Protein 4ZTO (pdb70)

Solvent-accessible surface area: 37816 Å² total; per-residue (Å²): 80,22,87,11,67,20,75,50,106,63,14,59,57,66,75,48,18,71,5,66,0,96,0,86,2,68,88,35,8,5,50,16,2,0,0,0,16,15,52,80,91,106,104,2,108,11,3,1,27,42,2,67,59,56,13,122,78,13,57,101,44,8,133,2,52,32,60,18,51,74,2,34,0,34,0,39,86,1,80,12,32,2,13,8,26,0,8,0,0,0,0,10,0,16,38,54,120,70,66,12,0,54,18,3,60,12,0,96,4,48,0,97,12,116,112,52,60,5,91,5,57,18,2,12,18,15,70,22,1,47,81,79,38,45,0,4,0,0,2,0,1,24,119,1,12,65,78,25,86,29,34,0,39,7,71,51,90,74,34,123,109,23,48,36,87,9,81,14,62,21,67,62,88,45,0,6,16,23,14,4,1,7,0,33,22,61,13,107,84,11,74,75,61,84,73,0,13,0,63,1,42,21,68,153,60,59,40,74,67,47,9,53,69,68,82,56,134,61,7,117,15,63,43,30,15,52,23,106,71,62,21,70,32,63,0,40,0,95,5,56,66,37,65,124,102,55,52,22,2,8,0,0,0,21,28,34,80,87,136,26,10,63,9,0,0,0,8,4,47,6,162,67,21,38,39,3,45,7,105,91,0,133,72,69,6,46,10,48,72,84,56,84,28,23,6,22,0,86,0,37,66,1,68,76,77,1,31,0,34,0,6,0,0,10,0,25,9,39,29,199,25,106,34,38,5,0,0,66,27,13,0,65,21,20,35,0,18,5,39,85,31,72,29,71,31,10,52,11,12,32,1,23,48,10,106,56,86,128,118,78,95,72,21,18,1,0,0,2,0,43,6,1,25,5,38,49,14,80,22,63,2,52,91,40,118,33,98,125,43,41,48,58,2,61,32,21,137,31,127,93,17,43,33,4,15,3,0,0,0,54,24,69,51,110,43,143,68,3,27,0,14,0,30,0,75,23,13,82,9,78,12,16,5,41,3,52,109,94,143,20,116,91,4,58,112,58,170,78,84,19,94,12,83,17,62,45,103,70,21,55,59,66,70,46,18,70,2,73,0,73,0,84,3,78,90,43,7,9,52,16,2,0,0,0,21,15,44,82,90,108,105,2,100,8,2,0,35,46,2,64,58,59,17,112,83,12,54,103,58,4,130,4,50,34,63,21,48,88,1,35,0,34,0,39,88,0,77,9,38,2,9,7,28,0,8,0,0,0,1,9,0,16,38,57,123,72,60,8,0,56,23,2,66,8,0,111,5,54,0,97,16,116,108,50,60,6,89,6,57,18,2,14,19,16,68,20,1,45,77,82,36,50,0,5,0,0,2,0,2,19,119,1,13,68,82,22,88,22,28,0,40,6,66,54,86,74,36,127,107,29,51,32,79,10,77,15,62,18,67,68,87,50,0,3,16,21,14,4,1,9,0,34,19,57,13,105,82,12,81,78,65,131,73,0,14,0,65,1,39,21,71,151,60,58,42,78,69,51,12,51,59,68,88,64,134,56,6,110,14,63,39,27,17,50,18,105,76,60,21,69,29,62,0,39,0,92,4,57,64,36,64,132,98,49,58,21,2,10,0,1,0,21,29,30,89,88,140,26,11,70,10,0,0,0,8,4,27,9,152,71,26,44,43,4,52,7,108,88,0,145,69,74,9,43,9,47,82,82,52,66,29,28,5,21,0,76,0,34,64,0,72,74,82,1,31,0,34,0,7,0,0,12,0,24,9,40,17,197,26,129,38,40,3,0,0,64,29,11,0,67,22,21,34,0,16,5,40,83,30,67,21,77,29,11,51,11,13,32,0,23,52,10,103,58,83,126,120,74,91,70,21,21,3,0,0,0,0,23,6,0,21,4,37,48,13,80,23,60,2,54,93,35,113,34,101,126,46,47,48,57,4,62,35,23,135,30,126,92,16,41,30,8,14,4,0,0,0,55,18,77,48,109,49,141,79,5,26,0,10,0,31,0,80,32,14,81,8,71,11,14,5,44,2,58,113,96,130,25,76,103,2,64,109,60,196

Secondary structure (DSSP, 8-state):
-EEEEE--SEE-TT--EEEEEEEES--SSS-EEEEEEEE-TTS--EEEEEEESSTT--EEE-TTTTTTEEEEE-SSSEEEEEE-S--GGG-EEEEEEEEE--TTTTS--SEEEE---EEEEE-SSPPBPPEEEEE---TTSPP-SEEEEEEEEEEEBSS--EEEETTTT--TTEEEPPPEE-TTS-EEEEEEEEEETTSPPEEEEEEEGGGTEEEEEEE--/-EEEEES-EEE-TT--EEEEEEEES--TTS-EEEEEEEE-TT---EEEEEEE-STT--EEE-GGGTTTEEEEEEETTEEEEEE-S--GGG-EEEEEEEEE--TTTTS--SEEEE---EEEEE-SSPPBPPEEEEE---TTSPP-SEEEEEEEEEEEBSS--EEEEGGGT--TTEEEPPPEE-TTS-EEEEEEEEEETTPPPEEEEEEEGGGTEEEEEEE--/-PPEEEE-SEEEEETT--EEEEEEESS--TT-EEEEEE-TTS--EEEEETTTEEPTT--TTEEEEEETTEEEEEE-S--GGG-EEEEEEE-EEEETTEEE--B---EEEEEE---BPPEEEEEPPPTTTGGGTEEEEEEEEEEEBS--EEEEEETTEEP-SSEEEEEPPPPTTT--EEEEEEEEEEHHHHHT--EEEEEEEETTEEEEEEEETT--/-PPEEEE-SEEEEETT--EEEEEEESS--TT-EEEEEE-TTS--EEEEETTTEEPTT--TTEEEEEETTEEEEEE-S--GGG-EEEEEEE-EESSSS-EE-PBP--EEEEEE---BPPEEEEEPPPTTSGGGTEEEEEEEEEEEBS--EEEEEETTEEP-SSEEEEEPPPPTTT--EEEEEEEEEEHHHHHT--EEEEEEEETTEEEEEEEETT--/--PPPPPPP--/--PPPPPPP-

Structure (mmCIF, N/CA/C/O backbone):
data_4ZTO
#
_entry.id   4ZTO
#
_cell.length_a   72.283
_cell.length_b   84.831
_cell.length_c   167.237
_cell.angle_alpha   90.00
_cell.angle_beta   90.00
_cell.angle_gamma   90.00
#
_symmetry.space_group_name_H-M   'P 21 21 21'
#
loop_
_entity.id
_entity.type
_entity.pdbx_description
1 polymer 'RABBIT MONOCLONAL ANTIBODY R53 FAB LIGHT CHAIN'
2 polymer 'RABBIT MONOCLONAL ANTIBODY R53 FAB HEAVY CHAIN'
3 polymer 'Epitope of rabbit monoclonal antibody R53'
4 water water
#
loop_
_atom_site.group_PDB
_atom_site.id
_atom_site.type_symbol
_atom_site.label_atom_id
_atom_site.label_alt_id
_atom_site.label_comp_id
_atom_site.label_asym_id
_atom_site.label_entity_id
_atom_site.label_seq_id
_atom_site.pdbx_PDB_ins_code
_atom_site.Cartn_x
_atom_site.Cartn_y
_atom_site.Cartn_z
_atom_site.occupancy
_atom_site.B_iso_or_equiv
_atom_site.auth_seq_id
_atom_site.auth_comp_id
_atom_site.auth_asym_id
_atom_site.auth_atom_id
_atom_site.pdbx_PDB_model_num
ATOM 1 N N . GLY A 1 1 ? -23.405 -1.124 36.366 1.00 36.97 1 GLY L N 1
ATOM 2 C CA . GLY A 1 1 ? -22.867 -2.121 35.453 1.00 33.09 1 GLY L CA 1
ATOM 3 C C . GLY A 1 1 ? -23.521 -3.501 35.440 1.00 32.35 1 GLY L C 1
ATOM 4 O O . GLY A 1 1 ? -24.669 -3.663 35.890 1.00 31.10 1 GLY L O 1
ATOM 5 N N . PRO A 1 2 ? -22.791 -4.505 34.912 1.00 25.82 2 PRO L N 1
ATOM 6 C CA . PRO A 1 2 ? -21.403 -4.351 34.451 1.00 22.59 2 PRO L CA 1
ATOM 7 C C . PRO A 1 2 ? -21.303 -3.670 33.092 1.00 20.57 2 PRO L C 1
ATOM 8 O O . PRO A 1 2 ? -21.900 -4.130 32.123 1.00 21.10 2 PRO L O 1
ATOM 12 N N . VAL A 1 3 ? -20.557 -2.570 33.046 1.00 18.41 3 VAL L N 1
ATOM 13 C CA . VAL A 1 3 ? -20.286 -1.853 31.811 1.00 18.57 3 VAL L CA 1
ATOM 14 C C . VAL A 1 3 ? -18.956 -2.323 31.233 1.00 17.74 3 VAL L C 1
ATOM 15 O O . VAL A 1 3 ? -17.947 -2.348 31.939 1.00 20.37 3 VAL L O 1
ATOM 19 N N . LEU A 1 4 ? -18.945 -2.702 29.958 1.00 13.65 4 LEU L N 1
ATOM 20 C CA . LEU A 1 4 ? -17.697 -3.135 29.334 1.00 17.27 4 LEU L CA 1
ATOM 21 C C . LEU A 1 4 ? -17.033 -2.032 28.509 1.00 15.06 4 LEU L C 1
ATOM 22 O O . LEU A 1 4 ? -17.669 -1.397 27.680 1.00 17.28 4 LEU L O 1
ATOM 27 N N . THR A 1 5 ? -15.744 -1.813 28.734 1.00 14.31 5 THR L N 1
ATOM 28 C CA . THR A 1 5 ? -15.001 -0.840 27.932 1.00 18.61 5 THR L CA 1
ATOM 29 C C . THR A 1 5 ? -13.791 -1.529 27.312 1.00 14.69 5 THR L C 1
ATOM 30 O O . THR A 1 5 ? -13.163 -2.388 27.935 1.00 12.55 5 THR L O 1
ATOM 34 N N . GLN A 1 6 ? -13.500 -1.174 26.067 1.00 12.81 6 GLN L N 1
ATOM 35 C CA . GLN A 1 6 ? -12.397 -1.786 25.345 1.00 15.45 6 GLN L CA 1
ATOM 36 C C . GLN A 1 6 ? -11.298 -0.777 25.017 1.00 15.21 6 GLN L C 1
ATOM 37 O O . GLN A 1 6 ? -11.583 0.373 24.709 1.00 17.47 6 GLN L O 1
ATOM 43 N N . THR A 1 7 ? -10.047 -1.229 25.128 1.00 12.05 7 THR L N 1
ATOM 44 C CA . THR A 1 7 ? -8.869 -0.500 24.688 1.00 12.40 7 THR L CA 1
ATOM 45 C C . THR A 1 7 ? -7.921 -1.461 23.941 1.00 15.50 7 THR L C 1
ATOM 46 O O . THR A 1 7 ? -7.749 -2.610 24.353 1.00 15.25 7 THR L O 1
ATOM 50 N N . PRO A 1 8 ? -7.278 -0.990 22.861 1.00 16.09 8 PRO L N 1
ATOM 51 C CA . PRO A 1 8 ? -7.381 0.378 22.336 1.00 16.78 8 PRO L CA 1
ATOM 52 C C . PRO A 1 8 ? -8.591 0.478 21.421 1.00 13.04 8 PRO L C 1
ATOM 53 O O . PRO A 1 8 ? -9.165 -0.553 21.119 1.00 15.21 8 PRO L O 1
ATOM 57 N N . PRO A 1 9 ? -8.981 1.687 20.997 1.00 14.83 9 PRO L N 1
ATOM 58 C CA . PRO A 1 9 ? -10.084 1.749 20.037 1.00 12.44 9 PRO L CA 1
ATOM 59 C C . PRO A 1 9 ? -9.714 1.138 18.685 1.00 15.97 9 PRO L C 1
ATOM 60 O O . PRO A 1 9 ? -10.596 0.700 17.947 1.00 18.50 9 PRO L O 1
ATOM 64 N N . SER A 1 10 ? -8.423 1.099 18.381 1.00 14.00 10 SER L N 1
ATOM 65 C CA . SER A 1 10 ? -7.947 0.588 17.111 1.00 15.33 10 SER L CA 1
ATOM 66 C C . SER A 1 10 ? -6.527 0.031 17.232 1.00 18.56 10 SER L C 1
ATOM 67 O O . SER A 1 10 ? -5.691 0.582 17.940 1.00 22.03 10 SER L O 1
ATOM 70 N N . ALA A 1 11 ? -6.252 -1.059 16.534 1.00 15.34 11 ALA L N 1
ATOM 71 C CA . ALA A 1 11 ? -4.912 -1.621 16.544 1.00 20.06 11 ALA L CA 1
ATOM 72 C C . ALA A 1 11 ? -4.468 -1.921 15.132 1.00 17.65 11 ALA L C 1
ATOM 73 O O . ALA A 1 11 ? -5.254 -2.381 14.316 1.00 20.89 11 ALA L O 1
ATOM 75 N N . SER A 1 12 ? -3.201 -1.662 14.850 1.00 16.67 12 SER L N 1
ATOM 76 C CA . SER A 1 12 ? -2.650 -1.949 13.538 1.00 18.42 12 SER L CA 1
ATOM 77 C C . SER A 1 12 ? -1.353 -2.756 13.647 1.00 21.85 12 SER L C 1
ATOM 78 O O . SER A 1 12 ? -0.383 -2.286 14.234 1.00 24.73 12 SER L O 1
ATOM 81 N N . GLU A 1 13 ? -1.348 -3.966 13.083 1.00 16.68 13 GLU L N 1
ATOM 82 C CA . GLU A 1 13 ? -0.200 -4.881 13.151 1.00 20.41 13 GLU L CA 1
ATOM 83 C C . GLU A 1 13 ? 0.071 -5.599 11.821 1.00 20.51 13 GLU L C 1
ATOM 84 O O . GLU A 1 13 ? -0.852 -5.874 11.047 1.00 17.81 13 GLU L O 1
ATOM 90 N N . PRO A 1 14 ? 1.338 -5.949 11.571 1.00 20.02 14 PRO L N 1
ATOM 91 C CA . PRO A 1 14 ? 1.661 -6.672 10.341 1.00 17.57 14 PRO L CA 1
ATOM 92 C C . PRO A 1 14 ? 1.229 -8.125 10.393 1.00 21.66 14 PRO L C 1
ATOM 93 O O . PRO A 1 14 ? 1.167 -8.707 11.489 1.00 17.91 14 PRO L O 1
ATOM 97 N N . VAL A 1 15 ? 0.926 -8.685 9.218 1.00 20.89 15 VAL L N 1
ATOM 98 C CA . VAL A 1 15 ? 0.738 -10.124 9.059 1.00 20.53 15 VAL L CA 1
ATOM 99 C C . VAL A 1 15 ? 1.824 -10.881 9.838 1.00 21.36 15 VAL L C 1
ATOM 100 O O . VAL A 1 15 ? 2.992 -10.494 9.802 1.00 18.81 15 VAL L O 1
ATOM 104 N N . GLY A 1 16 ? 1.427 -11.919 10.573 1.00 21.21 16 GLY L N 1
ATOM 105 C CA . GLY A 1 16 ? 2.352 -12.712 11.372 1.00 17.94 16 GLY L CA 1
ATOM 106 C C . GLY A 1 16 ? 2.620 -12.149 12.755 1.00 19.54 16 GLY L C 1
ATOM 107 O O . GLY A 1 16 ? 3.265 -12.792 13.580 1.00 22.10 16 GLY L O 1
ATOM 108 N N . GLY A 1 17 ? 2.121 -10.945 13.014 1.00 19.55 17 GLY L N 1
ATOM 109 C CA . GLY A 1 17 ? 2.332 -10.295 14.293 1.00 16.07 17 GLY L CA 1
ATOM 110 C C . GLY A 1 17 ? 1.310 -10.674 15.357 1.00 18.43 17 GLY L C 1
ATOM 111 O O . GLY A 1 17 ? 0.532 -11.627 15.203 1.00 14.49 17 GLY L O 1
ATOM 112 N N . THR A 1 18 ? 1.307 -9.914 16.445 1.00 17.60 18 THR L N 1
ATOM 113 C CA . THR A 1 18 ? 0.425 -10.217 17.559 1.00 18.85 18 THR L CA 1
ATOM 114 C C . THR A 1 18 ? -0.364 -8.987 17.958 1.00 18.59 18 THR L C 1
ATOM 115 O O . THR A 1 18 ? 0.171 -7.877 17.989 1.00 21.33 18 THR L O 1
ATOM 119 N N . VAL A 1 19 ? -1.651 -9.187 18.235 1.00 16.82 19 VAL L N 1
ATOM 120 C CA . VAL A 1 19 ? -2.495 -8.112 18.741 1.00 18.51 19 VAL L CA 1
ATOM 121 C C . VAL A 1 19 ? -3.154 -8.527 20.041 1.00 14.15 19 VAL L C 1
ATOM 122 O O . VAL A 1 19 ? -3.700 -9.626 20.138 1.00 15.87 19 VAL L O 1
ATOM 126 N N . THR A 1 20 ? -3.125 -7.633 21.022 1.00 13.39 20 THR L N 1
ATOM 127 C CA . THR A 1 20 ? -3.782 -7.865 22.296 1.00 12.93 20 THR L CA 1
ATOM 128 C C . THR A 1 20 ? -4.861 -6.818 22.530 1.00 11.75 20 THR L C 1
ATOM 129 O O . THR A 1 20 ? -4.578 -5.631 22.576 1.00 14.18 20 THR L O 1
ATOM 133 N N . ILE A 1 21 ? -6.096 -7.278 22.690 1.00 11.38 21 ILE L N 1
ATOM 134 C CA . ILE A 1 21 ? -7.237 -6.403 22.920 1.00 10.92 21 ILE L CA 1
ATOM 135 C C . ILE A 1 21 ? -7.693 -6.546 24.369 1.00 12.27 21 ILE L C 1
ATOM 136 O O . ILE A 1 21 ? -7.805 -7.654 24.886 1.00 11.23 21 ILE L O 1
ATOM 141 N N . LYS A 1 22 ? -7.961 -5.428 25.023 1.00 11.25 22 LYS L N 1
ATOM 142 C CA . LYS A 1 22 ? -8.272 -5.454 26.433 1.00 11.11 22 LYS L CA 1
ATOM 143 C C . LYS A 1 22 ? -9.738 -5.127 26.666 1.00 13.89 22 LYS L C 1
ATOM 144 O O . LYS A 1 22 ? -10.279 -4.199 26.064 1.00 12.45 22 LYS L O 1
ATOM 150 N N . CYS A 1 23 ? -10.366 -5.897 27.555 1.00 13.08 23 CYS L N 1
ATOM 151 C CA . CYS A 1 23 ? -11.747 -5.663 27.956 1.00 11.42 23 CYS L CA 1
ATOM 152 C C . CYS A 1 23 ? -11.861 -5.493 29.467 1.00 15.05 23 CYS L C 1
ATOM 153 O O . CYS A 1 23 ? -11.442 -6.373 30.244 1.00 12.94 23 CYS L O 1
ATOM 156 N N . GLN A 1 24 ? -12.434 -4.364 29.887 1.00 12.81 24 GLN L N 1
ATOM 157 C CA . GLN A 1 24 ? -12.637 -4.107 31.310 1.00 12.79 24 GLN L CA 1
ATOM 158 C C . GLN A 1 24 ? -14.125 -4.141 31.675 1.00 14.04 24 GLN L C 1
ATOM 159 O O . GLN A 1 24 ? -14.956 -3.508 31.015 1.00 10.94 24 GLN L O 1
ATOM 165 N N . ALA A 1 25 ? -14.455 -4.904 32.717 1.00 15.28 25 ALA L N 1
ATOM 166 C CA . ALA A 1 25 ? -15.810 -4.920 33.253 1.00 11.85 25 ALA L CA 1
ATOM 167 C C . ALA A 1 25 ? -15.830 -4.047 34.486 1.00 10.26 25 ALA L C 1
ATOM 168 O O . ALA A 1 25 ? -14.995 -4.198 35.352 1.00 12.01 25 ALA L O 1
ATOM 170 N N . SER A 1 26 ? -16.788 -3.131 34.562 1.00 15.19 26 SER L N 1
ATOM 171 C CA . SER A 1 26 ? -16.839 -2.163 35.658 1.00 14.71 26 SER L CA 1
ATOM 172 C C . SER A 1 26 ? -17.134 -2.840 36.991 1.00 16.03 26 SER L C 1
ATOM 173 O O . SER A 1 26 ? -17.027 -2.224 38.043 1.00 17.69 26 SER L O 1
ATOM 176 N N . GLN A 1 27 ? -17.525 -4.105 36.945 1.00 13.19 27 GLN L N 1
ATOM 177 C CA . GLN A 1 27 ? -17.660 -4.873 38.166 1.00 14.91 27 GLN L CA 1
ATOM 178 C C . GLN A 1 27 ? -17.413 -6.335 37.869 1.00 14.74 27 GLN L C 1
ATOM 179 O O . GLN A 1 27 ? -17.502 -6.750 36.718 1.00 14.30 27 GLN L O 1
ATOM 185 N N . ALA A 1 28 ? -17.113 -7.111 38.904 1.00 14.74 28 ALA L N 1
ATOM 186 C CA . ALA A 1 28 ? -16.716 -8.507 38.725 1.00 17.56 28 ALA L CA 1
ATOM 187 C C . ALA A 1 28 ? -17.792 -9.331 38.033 1.00 16.67 28 ALA L C 1
ATOM 188 O O . ALA A 1 28 ? -18.967 -9.256 38.401 1.00 15.58 28 ALA L O 1
ATOM 190 N N . ILE A 1 29 ? -17.375 -10.114 37.038 1.00 13.69 29 ILE L N 1
ATOM 191 C CA . ILE A 1 29 ? -18.287 -10.975 36.292 1.00 17.20 29 ILE L CA 1
ATOM 192 C C . ILE A 1 29 ? -17.769 -12.409 36.133 1.00 14.76 29 ILE L C 1
ATOM 193 O O . ILE A 1 29 ? -18.162 -13.110 35.199 1.00 12.78 29 ILE L O 1
ATOM 198 N N . ASP A 1 30 ? -16.885 -12.827 37.035 1.00 15.22 30 ASP L N 1
ATOM 199 C CA . ASP A 1 30 ? -16.211 -14.124 36.932 1.00 17.32 30 ASP L CA 1
ATOM 200 C C . ASP A 1 30 ? -15.600 -14.298 35.538 1.00 16.03 30 ASP L C 1
ATOM 201 O O . ASP A 1 30 ? -14.751 -13.504 35.147 1.00 14.92 30 ASP L O 1
ATOM 206 N N . GLU A 1 31 ? -16.029 -15.316 34.793 1.00 14.12 31 GLU L N 1
ATOM 207 C CA . GLU A 1 31 ? -15.532 -15.514 33.437 1.00 16.21 31 GLU L CA 1
ATOM 208 C C . GLU A 1 31 ? -16.685 -15.492 32.444 1.00 14.26 31 GLU L C 1
ATOM 209 O O . GLU A 1 31 ? -16.600 -16.078 31.364 1.00 15.14 31 GLU L O 1
ATOM 215 N N . TYR A 1 32 ? -17.769 -14.817 32.804 1.00 14.02 32 TYR L N 1
ATOM 216 C CA . TYR A 1 32 ? -18.947 -14.813 31.936 1.00 15.30 32 TYR L CA 1
ATOM 217 C C . TYR A 1 32 ? -18.798 -13.826 30.771 1.00 13.99 32 TYR L C 1
ATOM 218 O O . TYR A 1 32 ? -19.547 -12.858 30.656 1.00 12.20 32 TYR L O 1
ATOM 227 N N . LEU A 1 33 ? -17.833 -14.101 29.903 1.00 13.34 33 LEU L N 1
ATOM 228 C CA . LEU A 1 33 ? -17.349 -13.113 28.937 1.00 13.95 33 LEU L CA 1
ATOM 229 C C . LEU A 1 33 ? -17.080 -13.782 27.594 1.00 13.42 33 LEU L C 1
ATOM 230 O O . LEU A 1 33 ? -16.325 -14.751 27.521 1.00 16.53 33 LEU L O 1
ATOM 235 N N . GLY A 1 34 ? -17.721 -13.286 26.544 1.00 10.73 34 GLY L N 1
ATOM 236 C CA . GLY A 1 34 ? -17.484 -13.779 25.197 1.00 10.56 34 GLY L CA 1
ATOM 237 C C . GLY A 1 34 ? -16.795 -12.752 24.307 1.00 13.85 34 GLY L C 1
ATOM 238 O O . GLY A 1 34 ? -16.869 -11.553 24.566 1.00 10.98 34 GLY L O 1
ATOM 239 N N . TRP A 1 35 ? -16.113 -13.238 23.269 1.00 11.52 35 TRP L N 1
ATOM 240 C CA . TRP A 1 35 ? -15.494 -12.398 22.249 1.00 12.33 35 TRP L CA 1
ATOM 241 C C . TRP A 1 35 ? -16.094 -12.714 20.885 1.00 13.47 35 TRP L C 1
ATOM 242 O O . TRP A 1 35 ? -16.400 -13.867 20.569 1.00 14.64 35 TRP L O 1
ATOM 253 N N . TYR A 1 36 ? -16.267 -11.678 20.080 1.00 15.04 36 TYR L N 1
ATOM 254 C CA . TYR A 1 36 ? -16.846 -11.820 18.755 1.00 11.19 36 TYR L CA 1
ATOM 255 C C . TYR A 1 36 ? -15.999 -11.120 17.698 1.00 14.50 36 TYR L C 1
ATOM 256 O O . TYR A 1 36 ? -15.366 -10.092 17.972 1.00 11.42 36 TYR L O 1
ATOM 265 N N . GLN A 1 37 ? -16.013 -11.685 16.492 1.00 13.01 37 GLN L N 1
ATOM 266 C CA . GLN A 1 37 ? -15.379 -11.091 15.322 1.00 11.60 37 GLN L CA 1
ATOM 267 C C . GLN A 1 37 ? -16.473 -10.572 14.399 1.00 13.69 37 GLN L C 1
ATOM 268 O O . GLN A 1 37 ? -17.456 -11.288 14.129 1.00 12.32 37 GLN L O 1
ATOM 274 N N . GLN A 1 38 ? -16.317 -9.340 13.916 1.00 9.88 38 GLN L N 1
ATOM 275 C CA . GLN A 1 38 ? -17.239 -8.817 12.915 1.00 10.36 38 GLN L CA 1
ATOM 276 C C . GLN A 1 38 ? -16.510 -8.058 11.807 1.00 12.68 38 GLN L C 1
ATOM 277 O O . GLN A 1 38 ? -15.875 -7.022 12.046 1.00 14.15 38 GLN L O 1
ATOM 283 N N . LYS A 1 39 ? -16.615 -8.580 10.592 1.00 11.37 39 LYS L N 1
ATOM 284 C CA . LYS A 1 39 ? -16.073 -7.909 9.416 1.00 13.46 39 LYS L CA 1
ATOM 285 C C . LYS A 1 39 ? -17.152 -7.009 8.800 1.00 16.29 39 LYS L C 1
ATOM 286 O O . LYS A 1 39 ? -18.344 -7.329 8.861 1.00 13.79 39 LYS L O 1
ATOM 292 N N . PRO A 1 40 ? -16.735 -5.867 8.235 1.00 16.24 40 PRO L N 1
ATOM 293 C CA . PRO A 1 40 ? -17.660 -4.883 7.653 1.00 16.79 40 PRO L CA 1
ATOM 294 C C . PRO A 1 40 ? -18.693 -5.533 6.751 1.00 16.81 40 PRO L C 1
ATOM 295 O O . PRO A 1 40 ? -18.336 -6.288 5.859 1.00 17.81 40 PRO L O 1
ATOM 299 N N . GLY A 1 41 ? -19.963 -5.268 7.008 1.00 15.81 41 GLY L N 1
ATOM 300 C CA . GLY A 1 41 ? -21.012 -5.808 6.176 1.00 20.36 41 GLY L CA 1
ATOM 301 C C . GLY A 1 41 ? -21.384 -7.252 6.454 1.00 23.96 41 GLY L C 1
ATOM 302 O O . GLY A 1 41 ? -22.181 -7.823 5.717 1.00 31.96 41 GLY L O 1
ATOM 303 N N . GLN A 1 42 ? -20.825 -7.849 7.502 1.00 21.12 42 GLN L N 1
ATOM 304 C CA . GLN A 1 42 ? -21.191 -9.221 7.867 1.00 19.21 42 GLN L CA 1
ATOM 305 C C . GLN A 1 42 ? -21.722 -9.311 9.295 1.00 16.56 42 GLN L C 1
ATOM 306 O O . GLN A 1 42 ? -21.592 -8.371 10.083 1.00 15.41 42 GLN L O 1
ATOM 312 N N . ARG A 1 43 ? -22.314 -10.452 9.622 1.00 12.20 43 ARG L N 1
ATOM 313 C CA . ARG A 1 43 ? -22.830 -10.679 10.968 1.00 15.95 43 ARG L CA 1
ATOM 314 C C . ARG A 1 43 ? -21.674 -10.934 11.933 1.00 13.51 43 ARG L C 1
ATOM 315 O O . ARG A 1 43 ? -20.592 -11.289 11.499 1.00 12.95 43 ARG L O 1
ATOM 323 N N . PRO A 1 44 ? -21.894 -10.722 13.239 1.00 12.46 44 PRO L N 1
ATOM 324 C CA . PRO A 1 44 ? -20.906 -11.103 14.255 1.00 13.94 44 PRO L CA 1
ATOM 325 C C . PRO A 1 44 ? -20.651 -12.609 14.294 1.00 15.90 44 PRO L C 1
ATOM 326 O O . PRO A 1 44 ? -21.527 -13.416 13.966 1.00 14.43 44 PRO L O 1
ATOM 330 N N . LYS A 1 45 ? -19.446 -12.979 14.701 1.00 14.25 45 LYS L N 1
ATOM 331 C CA . LYS A 1 45 ? -19.083 -14.379 14.791 1.00 15.40 45 LYS L CA 1
ATOM 332 C C . LYS A 1 45 ? -18.465 -14.680 16.148 1.00 15.18 45 LYS L C 1
ATOM 333 O O . LYS A 1 45 ? -17.504 -14.021 16.562 1.00 13.32 45 LYS L O 1
ATOM 339 N N . LEU A 1 46 ? -19.020 -15.671 16.838 1.00 12.39 46 LEU L N 1
ATOM 340 C CA . LEU A 1 46 ? -18.502 -16.056 18.143 1.00 15.34 46 LEU L CA 1
ATOM 341 C C . LEU A 1 46 ? -17.120 -16.680 18.001 1.00 12.78 46 LEU L C 1
ATOM 342 O O . LEU A 1 46 ? -16.952 -17.628 17.247 1.00 15.57 46 LEU L O 1
ATOM 347 N N . LEU A 1 47 ? -16.136 -16.133 18.706 1.00 12.64 47 LEU L N 1
ATOM 348 C CA . LEU A 1 47 ? -14.795 -16.705 18.710 1.00 14.04 47 LEU L CA 1
ATOM 349 C C . LEU A 1 47 ? -14.527 -17.457 20.003 1.00 17.30 47 LEU L C 1
ATOM 350 O O . LEU A 1 47 ? -13.905 -18.520 20.001 1.00 22.48 47 LEU L O 1
ATOM 355 N N . MET A 1 48 ? -15.007 -16.897 21.109 1.00 17.77 48 MET L N 1
ATOM 356 C CA . MET A 1 48 ? -14.537 -17.289 22.429 1.00 13.90 48 MET L CA 1
ATOM 357 C C . MET A 1 48 ? -15.654 -17.123 23.450 1.00 15.75 48 MET L C 1
ATOM 358 O O . MET A 1 48 ? -16.376 -16.131 23.415 1.00 13.84 48 MET L O 1
ATOM 363 N N . TYR A 1 49 ? -15.819 -18.087 24.349 1.00 13.12 49 TYR L N 1
ATOM 364 C CA . TYR A 1 49 ? -16.769 -17.905 25.439 1.00 13.16 49 TYR L CA 1
ATOM 365 C C . TYR A 1 49 ? -16.173 -18.432 26.732 1.00 14.15 49 TYR L C 1
ATOM 366 O O . TYR A 1 49 ? -15.160 -19.134 26.704 1.00 14.75 49 TYR L O 1
ATOM 375 N N . TYR A 1 50 ? -16.812 -18.078 27.851 1.00 12.66 50 TYR L N 1
ATOM 376 C CA . TYR A 1 50 ? -16.274 -18.322 29.190 1.00 15.48 50 TYR L CA 1
ATOM 377 C C . TYR A 1 50 ? -14.820 -17.830 29.263 1.00 11.68 50 TYR L C 1
ATOM 378 O O . TYR A 1 50 ? -13.935 -18.512 29.787 1.00 9.91 50 TYR L O 1
ATOM 387 N N . ALA A 1 51 ? -14.605 -16.647 28.683 1.00 12.47 51 ALA L N 1
ATOM 388 C CA . ALA A 1 51 ? -13.318 -15.934 28.654 1.00 14.77 51 ALA L CA 1
ATOM 389 C C . ALA A 1 51 ? -12.240 -16.636 27.814 1.00 11.50 51 ALA L C 1
ATOM 390 O O . ALA A 1 51 ? -11.520 -15.969 27.070 1.00 12.83 51 ALA L O 1
ATOM 392 N N . SER A 1 52 ? -12.122 -17.960 27.901 1.00 11.15 52 SER L N 1
ATOM 393 C CA . SER A 1 52 ? -10.984 -18.615 27.254 1.00 13.58 52 SER L CA 1
ATOM 394 C C . SER A 1 52 ? -11.314 -19.881 26.471 1.00 11.58 52 SER L C 1
ATOM 395 O O . SER A 1 52 ? -10.418 -20.493 25.893 1.00 14.24 52 SER L O 1
ATOM 398 N N . THR A 1 53 ? -12.579 -20.289 26.436 1.00 14.28 53 THR L N 1
ATOM 399 C CA . THR A 1 53 ? -12.937 -21.464 25.637 1.00 16.12 53 THR L CA 1
ATOM 400 C C . THR A 1 53 ? -13.163 -21.099 24.156 1.00 19.65 53 THR L C 1
ATOM 401 O O . THR A 1 53 ? -14.031 -20.283 23.817 1.00 17.02 53 THR L O 1
ATOM 405 N N . LEU A 1 54 ? -12.370 -21.718 23.285 1.00 22.77 54 LEU L N 1
ATOM 406 C CA . LEU A 1 54 ? -12.426 -21.472 21.842 1.00 21.01 54 LEU L CA 1
ATOM 407 C C . LEU A 1 54 ? -13.709 -22.038 21.256 1.00 17.63 54 LEU L C 1
ATOM 408 O O . LEU A 1 54 ? -14.025 -23.191 21.496 1.00 19.51 54 LEU L O 1
ATOM 413 N N . ALA A 1 55 ? -14.460 -21.233 20.506 1.00 17.74 55 ALA L N 1
ATOM 414 C CA . ALA A 1 55 ? -15.624 -21.765 19.800 1.00 17.05 55 ALA L CA 1
ATOM 415 C C . ALA A 1 55 ? -15.154 -22.752 18.729 1.00 18.34 55 ALA L C 1
ATOM 416 O O . ALA A 1 55 ? -14.049 -22.625 18.181 1.00 14.29 55 ALA L O 1
ATOM 418 N N . SER A 1 56 ? -15.988 -23.741 18.434 1.00 18.42 56 SER L N 1
ATOM 419 C CA . SER A 1 56 ? -15.626 -24.712 17.417 1.00 19.74 56 SER L CA 1
ATOM 420 C C . SER A 1 56 ? -15.306 -24.016 16.101 1.00 19.98 56 SER L C 1
ATOM 421 O O . SER A 1 56 ? -16.003 -23.087 15.681 1.00 22.02 56 SER L O 1
ATOM 424 N N . GLY A 1 57 ? -14.227 -24.452 15.469 1.00 18.46 57 GLY L N 1
ATOM 425 C CA . GLY A 1 57 ? -13.860 -23.934 14.169 1.00 22.42 57 GLY L CA 1
ATOM 426 C C . GLY A 1 57 ? -12.791 -22.867 14.244 1.00 24.16 57 GLY L C 1
ATOM 427 O O . GLY A 1 57 ? -12.043 -22.666 13.289 1.00 27.40 57 GLY L O 1
ATOM 428 N N . VAL A 1 58 ? -12.709 -22.193 15.385 1.00 19.50 58 VAL L N 1
ATOM 429 C CA . VAL A 1 58 ? -11.801 -21.069 15.546 1.00 17.83 58 VAL L CA 1
ATOM 430 C C . VAL A 1 58 ? -10.362 -21.538 15.784 1.00 21.52 58 VAL L C 1
ATOM 431 O O . VAL A 1 58 ? -10.107 -22.387 16.645 1.00 20.96 58 VAL L O 1
ATOM 435 N N . PRO A 1 59 ? -9.415 -20.983 15.009 1.00 22.51 59 PRO L N 1
ATOM 436 C CA . PRO A 1 59 ? -7.988 -21.325 15.062 1.00 25.98 59 PRO L CA 1
ATOM 437 C C . PRO A 1 59 ? -7.385 -21.114 16.442 1.00 23.98 59 PRO L C 1
ATOM 438 O O . PRO A 1 59 ? -7.809 -20.220 17.175 1.00 21.31 59 PRO L O 1
ATOM 442 N N . SER A 1 60 ? -6.388 -21.928 16.773 1.00 28.92 60 SER L N 1
ATOM 443 C CA . SER A 1 60 ? -5.778 -21.926 18.099 1.00 28.30 60 SER L CA 1
ATOM 444 C C . SER A 1 60 ? -4.953 -20.669 18.403 1.00 25.55 60 SER L C 1
ATOM 445 O O . SER A 1 60 ? -4.601 -20.424 19.557 1.00 26.93 60 SER L O 1
ATOM 448 N N . ARG A 1 61 ? -4.637 -19.883 17.376 1.00 20.44 61 ARG L N 1
ATOM 449 C CA . ARG A 1 61 ? -3.880 -18.649 17.557 1.00 21.84 61 ARG L CA 1
ATOM 450 C C . ARG A 1 61 ? -4.740 -17.538 18.178 1.00 19.71 61 ARG L C 1
ATOM 451 O O . ARG A 1 61 ? -4.229 -16.474 18.526 1.00 17.16 61 ARG L O 1
ATOM 459 N N . PHE A 1 62 ? -6.040 -17.785 18.300 1.00 13.91 62 PHE L N 1
ATOM 460 C CA . PHE A 1 62 ? -6.894 -16.930 19.110 1.00 20.78 62 PHE L CA 1
ATOM 461 C C . PHE A 1 62 ? -6.864 -17.449 20.535 1.00 21.01 62 PHE L C 1
ATOM 462 O O . PHE A 1 62 ? -7.226 -18.598 20.785 1.00 18.57 62 PHE L O 1
ATOM 470 N N . LYS A 1 63 ? -6.445 -16.597 21.463 1.00 17.58 63 LYS L N 1
ATOM 471 C CA . LYS A 1 63 ? -6.329 -16.994 22.857 1.00 15.01 63 LYS L CA 1
ATOM 472 C C . LYS A 1 63 ? -7.079 -16.039 23.765 1.00 15.30 63 LYS L C 1
ATOM 473 O O . LYS A 1 63 ? -6.775 -14.849 23.814 1.00 12.94 63 LYS L O 1
ATOM 479 N N . GLY A 1 64 ? -8.053 -16.555 24.500 1.00 11.90 64 GLY L N 1
ATOM 480 C CA . GLY A 1 64 ? -8.801 -15.713 25.409 1.00 14.07 64 GLY L CA 1
ATOM 481 C C . GLY A 1 64 ? -8.264 -15.873 26.815 1.00 15.16 64 GLY L C 1
ATOM 482 O O . GLY A 1 64 ? -7.771 -16.935 27.173 1.00 15.25 64 GLY L O 1
ATOM 483 N N . SER A 1 65 ? -8.359 -14.821 27.615 1.00 14.11 65 SER L N 1
ATOM 484 C CA . SER A 1 65 ? -7.864 -14.891 28.979 1.00 13.78 65 SER L CA 1
ATOM 485 C C . SER A 1 65 ? -8.560 -13.853 29.867 1.00 14.87 65 SER L C 1
ATOM 486 O O . SER A 1 65 ? -9.233 -12.938 29.367 1.00 10.27 65 SER L O 1
ATOM 489 N N . GLY A 1 66 ? -8.405 -14.010 31.183 1.00 14.08 66 GLY L N 1
ATOM 490 C CA . GLY A 1 66 ? -8.914 -13.048 32.133 1.00 10.84 66 GLY L CA 1
ATOM 491 C C . GLY A 1 66 ? -10.017 -13.506 33.068 1.00 13.41 66 GLY L C 1
ATOM 492 O O . GLY A 1 66 ? -10.586 -14.587 32.910 1.00 12.40 66 GLY L O 1
ATOM 493 N N . SER A 1 67 ? -10.326 -12.654 34.045 1.00 13.98 67 SER L N 1
ATOM 494 C CA . SER A 1 67 ? -11.268 -13.006 35.101 1.00 12.98 67 SER L CA 1
ATOM 495 C C . SER A 1 67 ? -11.652 -11.780 35.931 1.00 14.44 67 SER L C 1
ATOM 496 O O . SER A 1 67 ? -10.901 -10.813 35.996 1.00 14.88 67 SER L O 1
ATOM 499 N N . GLY A 1 68 ? -12.818 -11.815 36.565 1.00 13.71 68 GLY L N 1
ATOM 500 C CA . GLY A 1 68 ? -13.257 -10.680 37.345 1.00 14.96 68 GLY L CA 1
ATOM 501 C C . GLY A 1 68 ? -13.575 -9.455 36.493 1.00 16.82 68 GLY L C 1
ATOM 502 O O . GLY A 1 68 ? -14.692 -9.323 35.980 1.00 12.60 68 GLY L O 1
ATOM 503 N N . THR A 1 69 ? -12.599 -8.562 36.343 1.00 12.86 69 THR L N 1
ATOM 504 C CA . THR A 1 69 ? -12.832 -7.305 35.648 1.00 11.66 69 THR L CA 1
ATOM 505 C C . THR A 1 69 ? -11.889 -7.068 34.465 1.00 11.73 69 THR L C 1
ATOM 506 O O . THR A 1 69 ? -12.017 -6.070 33.766 1.00 11.81 69 THR L O 1
ATOM 510 N N . GLN A 1 70 ? -10.936 -7.967 34.242 1.00 12.99 70 GLN L N 1
ATOM 511 C CA . GLN A 1 70 ? -9.994 -7.764 33.145 1.00 12.01 70 GLN L CA 1
ATOM 512 C C . GLN A 1 70 ? -9.926 -8.988 32.242 1.00 11.19 70 GLN L C 1
ATOM 513 O O . GLN A 1 70 ? -9.830 -10.121 32.711 1.00 12.71 70 GLN L O 1
ATOM 519 N N . PHE A 1 71 ? -10.001 -8.745 30.939 1.00 8.25 71 PHE L N 1
ATOM 520 C CA . PHE A 1 71 ? -9.970 -9.809 29.957 1.00 8.69 71 PHE L CA 1
ATOM 521 C C . PHE A 1 71 ? -9.134 -9.387 28.765 1.00 8.46 71 PHE L C 1
ATOM 522 O O . PHE A 1 71 ? -9.003 -8.210 28.469 1.00 13.27 71 PHE L O 1
ATOM 530 N N . THR A 1 72 ? -8.546 -10.358 28.087 1.00 12.13 72 THR L N 1
ATOM 531 C CA . THR A 1 72 ? -7.835 -10.086 26.850 1.00 10.33 72 THR L CA 1
ATOM 532 C C . THR A 1 72 ? -8.182 -11.092 25.768 1.00 12.37 72 THR L C 1
ATOM 533 O O . THR A 1 72 ? -8.438 -12.268 26.038 1.00 11.64 72 THR L O 1
ATOM 537 N N . LEU A 1 73 ? -8.198 -10.598 24.537 1.00 13.84 73 LEU L N 1
ATOM 538 C CA . LEU A 1 73 ? -8.192 -11.437 23.359 1.00 11.65 73 LEU L CA 1
ATOM 539 C C . LEU A 1 73 ? -6.848 -11.171 22.695 1.00 11.99 73 LEU L C 1
ATOM 540 O O . LEU A 1 73 ? -6.515 -10.032 22.365 1.00 16.31 73 LEU L O 1
ATOM 545 N N . THR A 1 74 ? -6.054 -12.215 22.555 1.00 9.54 74 THR L N 1
ATOM 546 C CA . THR A 1 74 ? -4.740 -12.094 21.991 1.00 10.58 74 THR L CA 1
ATOM 547 C C . THR A 1 74 ? -4.734 -12.863 20.695 1.00 14.52 74 THR L C 1
ATOM 548 O O . THR A 1 74 ? -5.015 -14.065 20.688 1.00 14.70 74 THR L O 1
ATOM 552 N N . ILE A 1 75 ? -4.454 -12.166 19.594 1.00 15.52 75 ILE L N 1
ATOM 553 C CA . ILE A 1 75 ? -4.374 -12.814 18.289 1.00 18.44 75 ILE L CA 1
ATOM 554 C C . ILE A 1 75 ? -2.921 -12.933 17.867 1.00 16.51 75 ILE L C 1
ATOM 555 O O . ILE A 1 75 ? -2.256 -11.931 17.630 1.00 18.81 75 ILE L O 1
ATOM 560 N N . SER A 1 76 ? -2.428 -14.163 17.790 1.00 18.72 76 SER L N 1
ATOM 561 C CA . SER A 1 76 ? -1.072 -14.424 17.318 1.00 20.08 76 SER L CA 1
ATOM 562 C C . SER A 1 76 ? -1.064 -14.731 15.831 1.00 20.95 76 SER L C 1
ATOM 563 O O . SER A 1 76 ? -2.096 -15.122 15.282 1.00 19.82 76 SER L O 1
ATOM 566 N N . ASP A 1 77 ? 0.102 -14.589 15.197 1.00 17.37 77 ASP L N 1
ATOM 567 C CA . ASP A 1 77 ? 0.290 -14.993 13.799 1.00 23.40 77 ASP L CA 1
ATOM 568 C C . ASP A 1 77 ? -0.801 -14.434 12.892 1.00 22.19 77 ASP L C 1
ATOM 569 O O . ASP A 1 77 ? -1.428 -15.187 12.134 1.00 20.35 77 ASP L O 1
ATOM 574 N N . LEU A 1 78 ? -1.025 -13.125 13.008 1.00 17.67 78 LEU L N 1
ATOM 575 C CA . LEU A 1 78 ? -2.046 -12.398 12.253 1.00 18.80 78 LEU L CA 1
ATOM 576 C C . LEU A 1 78 ? -2.102 -12.777 10.790 1.00 18.05 78 LEU L C 1
ATOM 577 O O . LEU A 1 78 ? -1.085 -12.794 10.098 1.00 19.16 78 LEU L O 1
ATOM 582 N N . GLU A 1 79 ? -3.305 -13.079 10.327 1.00 21.52 79 GLU L N 1
ATOM 583 C CA . GLU A 1 79 ? -3.565 -13.211 8.907 1.00 17.18 79 GLU L CA 1
ATOM 584 C C . GLU A 1 79 ? -4.420 -12.029 8.472 1.00 18.39 79 GLU L C 1
ATOM 585 O O . GLU A 1 79 ? -5.072 -11.392 9.302 1.00 18.46 79 GLU L O 1
ATOM 591 N N . CYS A 1 80 ? -4.391 -11.729 7.175 1.00 17.72 80 CYS L N 1
ATOM 592 C CA . CYS A 1 80 ? -5.288 -10.751 6.566 1.00 16.90 80 CYS L CA 1
ATOM 593 C C . CYS A 1 80 ? -6.755 -11.049 6.887 1.00 16.73 80 CYS L C 1
ATOM 594 O O . CYS A 1 80 ? -7.568 -10.135 7.052 1.00 12.86 80 CYS L O 1
ATOM 597 N N . ALA A 1 81 ? -7.073 -12.339 6.988 1.00 13.48 81 ALA L N 1
ATOM 598 C CA . ALA A 1 81 ? -8.401 -12.802 7.380 1.00 15.62 81 ALA L CA 1
ATOM 599 C C . ALA A 1 81 ? -8.803 -12.337 8.788 1.00 15.52 81 ALA L C 1
ATOM 600 O O . ALA A 1 81 ? -9.938 -12.508 9.194 1.00 16.07 81 ALA L O 1
ATOM 602 N N . ASP A 1 82 ? -7.883 -11.722 9.520 1.00 12.77 82 ASP L N 1
ATOM 603 C CA . ASP A 1 82 ? -8.187 -11.285 10.869 1.00 15.32 82 ASP L CA 1
ATOM 604 C C . ASP A 1 82 ? -8.607 -9.822 10.939 1.00 13.23 82 ASP L C 1
ATOM 605 O O . ASP A 1 82 ? -8.961 -9.330 12.005 1.00 12.86 82 ASP L O 1
ATOM 610 N N . ALA A 1 83 ? -8.570 -9.138 9.802 1.00 14.20 83 ALA L N 1
ATOM 611 C CA . ALA A 1 83 ? -8.956 -7.737 9.731 1.00 15.68 83 ALA L CA 1
ATOM 612 C C . ALA A 1 83 ? -10.435 -7.606 10.024 1.00 10.88 83 ALA L C 1
ATOM 613 O O . ALA A 1 83 ? -11.253 -8.066 9.246 1.00 14.43 83 ALA L O 1
ATOM 615 N N . ALA A 1 84 ? -10.763 -6.989 11.153 1.00 10.96 84 ALA L N 1
ATOM 616 C CA . ALA A 1 84 ? -12.144 -6.884 11.612 1.00 11.98 84 ALA L CA 1
ATOM 617 C C . ALA A 1 84 ? -12.240 -6.033 12.863 1.00 13.08 84 ALA L C 1
ATOM 618 O O . ALA A 1 84 ? -11.237 -5.542 13.384 1.00 13.45 84 ALA L O 1
ATOM 620 N N . THR A 1 85 ? -13.468 -5.882 13.343 1.00 14.25 85 THR L N 1
ATOM 621 C CA . THR A 1 85 ? -13.728 -5.283 14.639 1.00 14.50 85 THR L CA 1
ATOM 622 C C . THR A 1 85 ? -14.080 -6.385 15.645 1.00 12.45 85 THR L C 1
ATOM 623 O O . THR A 1 85 ? -14.824 -7.307 15.332 1.00 10.64 85 THR L O 1
ATOM 627 N N . TYR A 1 86 ? -13.521 -6.299 16.845 1.00 12.87 86 TYR L N 1
ATOM 628 C CA . TYR A 1 86 ? -13.720 -7.339 17.847 1.00 9.94 86 TYR L CA 1
ATOM 629 C C . TYR A 1 86 ? -14.458 -6.793 19.059 1.00 11.67 86 TYR L C 1
ATOM 630 O O . TYR A 1 86 ? -14.108 -5.734 19.565 1.00 14.27 86 TYR L O 1
ATOM 639 N N . TYR A 1 87 ? -15.462 -7.522 19.533 1.00 11.27 87 TYR L N 1
ATOM 640 C CA . TYR A 1 87 ? -16.277 -7.094 20.669 1.00 9.34 87 TYR L CA 1
ATOM 641 C C . TYR A 1 87 ? -16.266 -8.105 21.798 1.00 11.56 87 TYR L C 1
ATOM 642 O O . TYR A 1 87 ? -16.408 -9.301 21.566 1.00 12.15 87 TYR L O 1
ATOM 651 N N . CYS A 1 88 ? -16.129 -7.626 23.026 1.00 13.01 88 CYS L N 1
ATOM 652 C CA . CYS A 1 88 ? -16.390 -8.470 24.177 1.00 12.07 88 CYS L CA 1
ATOM 653 C C . CYS A 1 88 ? -17.857 -8.305 24.568 1.00 13.77 88 CYS L C 1
ATOM 654 O O . CYS A 1 88 ? -18.477 -7.280 24.251 1.00 13.28 88 CYS L O 1
ATOM 657 N N . GLN A 1 89 ? -18.408 -9.308 25.248 1.00 13.01 89 GLN L N 1
ATOM 658 C CA . GLN A 1 89 ? -19.807 -9.269 25.690 1.00 14.75 89 GLN L CA 1
ATOM 659 C C . GLN A 1 89 ? -20.018 -9.986 27.015 1.00 12.17 89 GLN L C 1
ATOM 660 O O . GLN A 1 89 ? -19.434 -11.037 27.261 1.00 12.90 89 GLN L O 1
ATOM 666 N N . ASN A 1 90 ? -20.853 -9.398 27.860 1.00 12.95 90 ASN L N 1
ATOM 667 C CA . ASN A 1 90 ? -21.438 -10.096 28.995 1.00 13.02 90 ASN L CA 1
ATOM 668 C C . ASN A 1 90 ? -22.390 -11.150 28.537 1.00 15.54 90 ASN L C 1
ATOM 669 O O . ASN A 1 90 ? -23.197 -10.903 27.646 1.00 18.82 90 ASN L O 1
ATOM 674 N N . TYR A 1 91 ? -22.349 -12.307 29.172 1.00 13.35 91 TYR L N 1
ATOM 675 C CA . TYR A 1 91 ? -23.376 -13.296 28.919 1.00 14.68 91 TYR L CA 1
ATOM 676 C C . TYR A 1 91 ? -23.653 -14.024 30.216 1.00 13.97 91 TYR L C 1
ATOM 677 O O . TYR A 1 91 ? -22.938 -14.966 30.577 1.00 14.57 91 TYR L O 1
ATOM 686 N N . TYR A 1 92 ? -24.682 -13.565 30.922 1.00 13.21 92 TYR L N 1
ATOM 687 C CA . TYR A 1 92 ? -24.986 -14.071 32.254 1.00 12.39 92 TYR L CA 1
ATOM 688 C C . TYR A 1 92 ? -26.440 -13.907 32.660 1.00 14.03 92 TYR L C 1
ATOM 689 O O . TYR A 1 92 ? -26.987 -12.808 32.586 1.00 16.86 92 TYR L O 1
ATOM 698 N N . VAL A 1 93 ? -27.059 -14.995 33.112 1.00 14.84 93 VAL L N 1
ATOM 699 C CA . VAL A 1 93 ? -28.351 -14.902 33.792 1.00 14.27 93 VAL L CA 1
ATOM 700 C C . VAL A 1 93 ? -28.299 -15.675 35.102 1.00 18.28 93 VAL L C 1
ATOM 701 O O . VAL A 1 93 ? -28.194 -16.909 35.096 1.00 17.60 93 VAL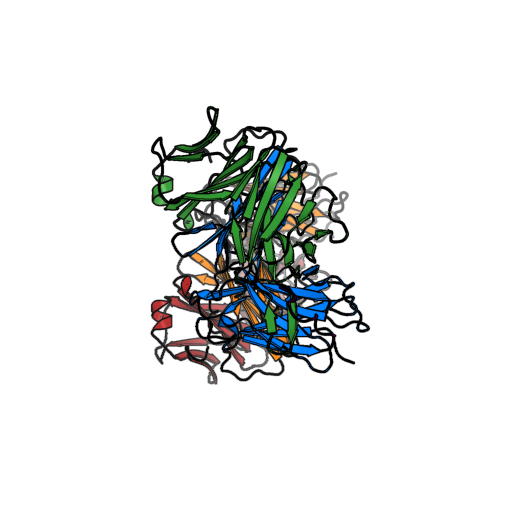 L O 1
ATOM 705 N N . GLY A 1 94 ? -28.376 -14.952 36.218 1.00 18.08 94 GLY L N 1
ATOM 706 C CA . GLY A 1 94 ? -28.331 -15.571 37.534 1.00 16.95 94 GLY L CA 1
ATOM 707 C C . GLY A 1 94 ? -29.700 -15.641 38.189 1.00 19.18 94 GLY L C 1
ATOM 708 O O . GLY A 1 94 ? -29.920 -16.445 39.090 1.00 17.02 94 GLY L O 1
ATOM 709 N N . SER A 1 95 ? -30.612 -14.781 37.740 1.00 18.67 95 SER L N 1
ATOM 710 C CA . SER A 1 95 ? -31.999 -14.793 38.205 1.00 21.18 95 SER L CA 1
ATOM 711 C C . SER A 1 95 ? -32.841 -13.967 37.252 1.00 18.61 95 SER L C 1
ATOM 712 O O . SER A 1 95 ? -32.341 -13.473 36.243 1.00 20.47 95 SER L O 1
ATOM 715 N N . SER A 1 96 A -34.114 -13.797 37.580 1.00 21.87 95 SER L N 1
ATOM 716 C CA . SER A 1 96 A -35.019 -13.073 36.700 1.00 21.86 95 SER L CA 1
ATOM 717 C C . SER A 1 96 A -34.684 -11.584 36.661 1.00 22.65 95 SER L C 1
ATOM 718 O O . SER A 1 96 A -35.163 -10.851 35.791 1.00 28.04 95 SER L O 1
ATOM 721 N N . THR A 1 97 B -33.859 -11.132 37.602 1.00 22.72 95 THR L N 1
ATOM 722 C CA . THR A 1 97 B -33.526 -9.714 37.694 1.00 21.59 95 THR L CA 1
ATOM 723 C C . THR A 1 97 B -32.021 -9.487 37.793 1.00 21.69 95 THR L C 1
ATOM 724 O O . THR A 1 97 B -31.567 -8.368 38.004 1.00 20.17 95 THR L O 1
ATOM 728 N N . ASN A 1 98 C -31.259 -10.565 37.661 1.00 20.46 95 ASN L N 1
ATOM 729 C CA . ASN A 1 98 C -29.808 -10.490 37.707 1.00 22.41 95 ASN L CA 1
ATOM 730 C C . ASN A 1 98 C -29.205 -11.064 36.430 1.00 21.57 95 ASN L C 1
ATOM 731 O O . ASN A 1 98 C -28.964 -12.279 36.325 1.00 18.05 95 ASN L O 1
ATOM 736 N N . TYR A 1 99 D -28.955 -10.186 35.465 1.00 18.49 95 TYR L N 1
ATOM 737 C CA . TYR A 1 99 D -28.511 -10.625 34.155 1.00 19.99 95 TYR L CA 1
ATOM 738 C C . TYR A 1 99 D -27.685 -9.549 33.474 1.00 17.51 95 TYR L C 1
ATOM 739 O O . TYR A 1 99 D -27.833 -8.369 33.774 1.00 17.94 95 TYR L O 1
ATOM 748 N N . ALA A 1 100 E -26.836 -9.968 32.541 1.00 17.68 95 ALA L N 1
ATOM 749 C CA . ALA A 1 100 E -26.029 -9.042 31.740 1.00 18.78 95 ALA L CA 1
ATOM 750 C C . ALA A 1 100 E -25.782 -9.567 30.317 1.00 14.07 95 ALA L C 1
ATOM 751 O O . ALA A 1 100 E -25.331 -10.699 30.129 1.00 14.90 95 ALA L O 1
ATOM 753 N N . PHE A 1 101 ? -26.076 -8.737 29.321 1.00 12.66 96 PHE L N 1
ATOM 754 C CA . PHE A 1 101 ? -25.846 -9.119 27.931 1.00 15.56 96 PHE L CA 1
ATOM 755 C C . PHE A 1 101 ? -25.110 -8.052 27.095 1.00 10.88 96 PHE L C 1
ATOM 756 O O . PHE A 1 101 ? -24.881 -8.242 25.903 1.00 12.65 96 PHE L O 1
ATOM 764 N N . THR A 1 102 ? -24.743 -6.938 27.705 1.00 9.66 97 THR L N 1
ATOM 765 C CA . THR A 1 102 ? -24.194 -5.825 26.928 1.00 13.71 97 THR L CA 1
ATOM 766 C C . THR A 1 102 ? -22.796 -6.071 26.365 1.00 10.62 97 THR L C 1
ATOM 767 O O . THR A 1 102 ? -21.975 -6.789 26.927 1.00 10.89 97 THR L O 1
ATOM 771 N N . PHE A 1 103 ? -22.542 -5.455 25.225 1.00 12.99 98 PHE L N 1
ATOM 772 C CA . PHE A 1 103 ? -21.257 -5.577 24.570 1.00 11.98 98 PHE L CA 1
ATOM 773 C C . PHE A 1 103 ? -20.335 -4.445 24.992 1.00 12.98 98 PHE L C 1
ATOM 774 O O . PHE A 1 103 ? -20.782 -3.410 25.495 1.00 13.73 98 PHE L O 1
ATOM 782 N N . GLY A 1 104 ? -19.038 -4.650 24.799 1.00 13.53 99 GLY L N 1
ATOM 783 C CA . GLY A 1 104 ? -18.088 -3.555 24.875 1.00 13.77 99 GLY L CA 1
ATOM 784 C C . GLY A 1 104 ? -18.174 -2.726 23.605 1.00 14.08 99 GLY L C 1
ATOM 785 O O . GLY A 1 104 ? -18.939 -3.049 22.695 1.00 11.43 99 GLY L O 1
ATOM 786 N N . GLY A 1 105 ? -17.382 -1.661 23.532 1.00 17.44 100 GLY L N 1
ATOM 787 C CA . GLY A 1 105 ? -17.473 -0.720 22.430 1.00 12.72 100 GLY L CA 1
ATOM 788 C C . GLY A 1 105 ? -16.822 -1.166 21.136 1.00 12.55 100 GLY L C 1
ATOM 789 O O . GLY A 1 105 ? -17.061 -0.579 20.090 1.00 13.84 100 GLY L O 1
ATOM 790 N N . GLY A 1 106 ? -15.994 -2.199 21.198 1.00 12.05 101 GLY L N 1
ATOM 791 C CA . GLY A 1 106 ? -15.327 -2.680 20.003 1.00 14.12 101 GLY L CA 1
ATOM 792 C C . GLY A 1 106 ? -13.924 -2.142 19.759 1.00 13.93 101 GLY L C 1
ATOM 793 O O . GLY A 1 106 ? -13.585 -1.019 20.131 1.00 13.43 101 GLY L O 1
ATOM 794 N N . THR A 1 107 ? -13.106 -2.979 19.129 1.00 12.96 102 THR L N 1
ATOM 795 C CA . THR A 1 107 ? -11.750 -2.638 18.733 1.00 11.90 102 THR L CA 1
ATOM 796 C C . THR A 1 107 ? -11.561 -3.046 17.282 1.00 14.64 102 THR L C 1
ATOM 797 O O . THR A 1 107 ? -11.785 -4.201 16.929 1.00 15.25 102 THR L O 1
ATOM 801 N N . GLU A 1 108 ? -11.157 -2.099 16.442 1.00 17.07 103 GLU L N 1
ATOM 802 C CA . GLU A 1 108 ? -10.835 -2.400 15.058 1.00 16.86 103 GLU L CA 1
ATOM 803 C C . GLU A 1 108 ? -9.387 -2.842 14.955 1.00 19.83 103 GLU L C 1
ATOM 804 O O . GLU A 1 108 ? -8.479 -2.169 15.467 1.00 18.87 103 GLU L O 1
ATOM 810 N N . VAL A 1 109 ? -9.173 -3.980 14.306 1.00 18.00 104 VAL L N 1
ATOM 811 C CA . VAL A 1 109 ? -7.825 -4.431 13.991 1.00 16.07 104 VAL L CA 1
ATOM 812 C C . VAL A 1 109 ? -7.583 -4.293 12.483 1.00 17.90 104 VAL L C 1
ATOM 813 O O . VAL A 1 109 ? -8.302 -4.870 11.653 1.00 14.73 104 VAL L O 1
ATOM 817 N N . VAL A 1 110 ? -6.576 -3.503 12.142 1.00 14.56 105 VAL L N 1
ATOM 818 C CA . VAL A 1 110 ? -6.134 -3.390 10.771 1.00 17.56 105 VAL L CA 1
ATOM 819 C C . VAL A 1 110 ? -4.878 -4.229 10.580 1.00 19.59 105 VAL L C 1
ATOM 820 O O . VAL A 1 110 ? -3.907 -4.099 11.338 1.00 18.23 105 VAL L O 1
ATOM 824 N N . VAL A 1 111 ? -4.892 -5.096 9.576 1.00 16.03 106 VAL L N 1
ATOM 825 C CA . VAL A 1 111 ? -3.743 -5.959 9.342 1.00 20.17 106 VAL L CA 1
ATOM 826 C C . VAL A 1 111 ? -2.877 -5.440 8.197 1.00 17.99 106 VAL L C 1
ATOM 827 O O . VAL A 1 111 ? -3.342 -5.333 7.058 1.00 18.21 106 VAL L O 1
ATOM 831 N N . LYS A 1 112 ? -1.620 -5.133 8.508 1.00 17.96 107 LYS L N 1
ATOM 832 C CA . LYS A 1 112 ? -0.669 -4.633 7.512 1.00 19.08 107 LYS L CA 1
ATOM 833 C C . LYS A 1 112 ? 0.001 -5.740 6.676 1.00 20.39 107 LYS L C 1
ATOM 834 O O . LYS A 1 112 ? 0.953 -6.395 7.115 1.00 19.86 107 LYS L O 1
ATOM 840 N N . GLY A 1 113 ? -0.512 -5.933 5.463 1.00 18.51 108 GLY L N 1
ATOM 841 C CA . GLY A 1 113 ? 0.035 -6.900 4.527 1.00 18.91 108 GLY L CA 1
ATOM 842 C C . GLY A 1 113 ? 1.120 -6.320 3.639 1.00 21.42 108 GLY L C 1
ATOM 843 O O . GLY A 1 113 ? 1.648 -5.236 3.908 1.00 17.83 108 GLY L O 1
ATOM 844 N N . ASP A 1 114 ? 1.472 -7.052 2.583 1.00 20.84 109 ASP L N 1
ATOM 845 C CA . ASP A 1 114 ? 2.492 -6.586 1.639 1.00 21.15 109 ASP L CA 1
ATOM 846 C C . ASP A 1 114 ? 2.016 -5.362 0.850 1.00 20.46 109 ASP L C 1
ATOM 847 O O . ASP A 1 114 ? 0.880 -5.319 0.401 1.00 17.70 109 ASP L O 1
ATOM 852 N N . PRO A 1 115 ? 2.891 -4.364 0.682 1.00 20.71 110 PRO L N 1
ATOM 853 C CA . PRO A 1 115 ? 2.573 -3.178 -0.122 1.00 22.70 110 PRO L CA 1
ATOM 854 C C . PRO A 1 115 ? 2.315 -3.491 -1.600 1.00 21.38 110 PRO L C 1
ATOM 855 O O . PRO A 1 115 ? 3.128 -4.133 -2.261 1.00 26.04 110 PRO L O 1
ATOM 859 N N . VAL A 1 116 ? 1.157 -3.047 -2.081 1.00 19.74 111 VAL L N 1
ATOM 860 C CA . VAL A 1 116 ? 0.750 -3.165 -3.477 1.00 17.14 111 VAL L CA 1
ATOM 861 C C . VAL A 1 116 ? 0.261 -1.794 -3.938 1.00 20.01 111 VAL L C 1
ATOM 862 O O . VAL A 1 116 ? -0.595 -1.174 -3.289 1.00 17.21 111 VAL L O 1
ATOM 866 N N . ALA A 1 117 ? 0.822 -1.318 -5.042 1.00 17.31 112 ALA L N 1
ATOM 867 C CA . ALA A 1 117 ? 0.442 -0.039 -5.608 1.00 15.68 112 ALA L CA 1
ATOM 868 C C . ALA A 1 117 ? -0.870 -0.182 -6.386 1.00 18.32 112 ALA L C 1
ATOM 869 O O . ALA A 1 117 ? -1.135 -1.240 -6.971 1.00 17.98 112 ALA L O 1
ATOM 871 N N . PRO A 1 118 ? -1.707 0.871 -6.382 1.00 12.01 113 PRO L N 1
ATOM 872 C CA . PRO A 1 118 ? -2.996 0.777 -7.076 1.00 16.90 113 PRO L CA 1
ATOM 873 C C . PRO A 1 118 ? -2.899 0.995 -8.585 1.00 19.74 113 PRO L C 1
ATOM 874 O O . PRO A 1 118 ? -2.037 1.744 -9.051 1.00 19.75 113 PRO L O 1
ATOM 878 N N . THR A 1 119 ? -3.783 0.348 -9.338 1.00 19.43 114 THR L N 1
ATOM 879 C CA . THR A 1 119 ? -4.079 0.802 -10.688 1.00 20.37 114 THR L CA 1
ATOM 880 C C . THR A 1 119 ? -5.368 1.604 -10.572 1.00 25.05 114 THR L C 1
ATOM 881 O O . THR A 1 119 ? -6.148 1.399 -9.625 1.00 23.30 114 THR L O 1
ATOM 885 N N . VAL A 1 120 ? -5.573 2.528 -11.508 1.00 18.70 115 VAL L N 1
ATOM 886 C CA . VAL A 1 120 ? -6.664 3.503 -11.421 1.00 18.27 115 VAL L CA 1
ATOM 887 C C . VAL A 1 120 ? -7.503 3.526 -12.702 1.00 18.20 115 VAL L C 1
ATOM 888 O O . VAL A 1 120 ? -6.961 3.558 -13.796 1.00 18.71 115 VAL L O 1
ATOM 892 N N . LEU A 1 121 ? -8.823 3.508 -12.548 1.00 19.74 116 LEU L N 1
ATOM 893 C CA . LEU A 1 121 ? -9.773 3.628 -13.661 1.00 21.60 116 LEU L CA 1
ATOM 894 C C . LEU A 1 121 ? -10.652 4.871 -13.472 1.00 18.04 116 LEU L C 1
ATOM 895 O O . LEU A 1 121 ? -11.020 5.206 -12.340 1.00 16.24 116 LEU L O 1
ATOM 900 N N . ILE A 1 122 ? -10.984 5.552 -14.568 1.00 14.89 117 ILE L N 1
ATOM 901 C CA . ILE A 1 122 ? -11.913 6.673 -14.503 1.00 13.82 117 ILE L CA 1
ATOM 902 C C . ILE A 1 122 ? -13.049 6.420 -15.495 1.00 17.13 117 ILE L C 1
ATOM 903 O O . ILE A 1 122 ? -12.841 5.870 -16.585 1.00 14.80 117 ILE L O 1
ATOM 908 N N . PHE A 1 123 ? -14.262 6.772 -15.084 1.00 14.25 118 PHE L N 1
ATOM 909 C CA . PHE A 1 123 ? -15.439 6.531 -15.899 1.00 15.85 118 PHE L CA 1
ATOM 910 C C . PHE A 1 123 ? -16.183 7.835 -16.115 1.00 19.34 118 PHE L C 1
ATOM 911 O O . PHE A 1 123 ? -16.774 8.377 -15.185 1.00 18.33 118 PHE L O 1
ATOM 919 N N . PRO A 1 124 ? -16.155 8.344 -17.350 1.00 19.91 119 PRO L N 1
ATOM 920 C CA . PRO A 1 124 ? -16.930 9.536 -17.706 1.00 16.87 119 PRO L CA 1
ATOM 921 C C . PRO A 1 124 ? -18.428 9.245 -17.541 1.00 18.99 119 PRO L C 1
ATOM 922 O O . PRO A 1 124 ? -18.810 8.078 -17.525 1.00 17.15 119 PRO L O 1
ATOM 926 N N . PRO A 1 125 ? -19.266 10.284 -17.402 1.00 19.29 120 PRO L N 1
ATOM 927 C CA . PRO A 1 125 ? -20.683 10.028 -17.116 1.00 18.39 120 PRO L CA 1
ATOM 928 C C . PRO A 1 125 ? -21.419 9.433 -18.302 1.00 19.53 120 PRO L C 1
ATOM 929 O O . PRO A 1 125 ? -21.227 9.916 -19.408 1.00 24.70 120 PRO L O 1
ATOM 933 N N . ALA A 1 126 ? -22.237 8.406 -18.079 1.00 20.17 121 ALA L N 1
ATOM 934 C CA . ALA A 1 126 ? -23.111 7.879 -19.137 1.00 21.72 121 ALA L CA 1
ATOM 935 C C . ALA A 1 126 ? -23.897 9.008 -19.808 1.00 21.34 121 ALA L C 1
ATOM 936 O O . ALA A 1 126 ? -24.219 10.016 -19.167 1.00 19.33 121 ALA L O 1
ATOM 938 N N . ALA A 1 127 ? -24.200 8.832 -21.092 1.00 24.81 122 ALA L N 1
ATOM 939 C CA . ALA A 1 127 ? -24.889 9.851 -21.894 1.00 25.83 122 ALA L CA 1
ATOM 940 C C . ALA A 1 127 ? -26.171 10.391 -21.253 1.00 20.87 122 ALA L C 1
ATOM 941 O O . ALA A 1 127 ? -26.490 11.570 -21.412 1.00 21.17 122 ALA L O 1
ATOM 943 N N . ASP A 1 128 ? -26.898 9.550 -20.522 1.00 17.50 123 ASP L N 1
ATOM 944 C CA . ASP A 1 128 ? -28.177 9.997 -19.982 1.00 18.79 123 ASP L CA 1
ATOM 945 C C . ASP A 1 128 ? -28.086 10.644 -18.608 1.00 17.33 123 ASP L C 1
ATOM 946 O O . ASP A 1 128 ? -29.113 10.881 -17.979 1.00 27.27 123 ASP L O 1
ATOM 951 N N . GLN A 1 129 ? -26.880 10.963 -18.145 1.00 18.92 124 GLN L N 1
ATOM 952 C CA . GLN A 1 129 ? -26.751 11.662 -16.862 1.00 20.71 124 GLN L CA 1
ATOM 953 C C . GLN A 1 129 ? -27.014 13.152 -17.019 1.00 19.67 124 GLN L C 1
ATOM 954 O O . GLN A 1 129 ? -27.747 13.741 -16.219 1.00 17.77 124 GLN L O 1
ATOM 960 N N . VAL A 1 130 ? -26.406 13.757 -18.039 1.00 17.15 125 VAL L N 1
ATOM 961 C CA . VAL A 1 130 ? -26.401 15.209 -18.154 1.00 22.17 125 VAL L CA 1
ATOM 962 C C . VAL A 1 130 ? -27.795 15.823 -18.145 1.00 19.19 125 VAL L C 1
ATOM 963 O O . VAL A 1 130 ? -27.997 16.879 -17.544 1.00 19.36 125 VAL L O 1
ATOM 967 N N . ALA A 1 131 ? -28.754 15.156 -18.781 1.00 16.00 126 ALA L N 1
ATOM 968 C CA . ALA A 1 131 ? -30.118 15.679 -18.869 1.00 18.37 126 ALA L CA 1
ATOM 969 C C . ALA A 1 131 ? -30.798 15.769 -17.508 1.00 22.72 126 ALA L C 1
ATOM 970 O O . ALA A 1 131 ? -31.825 16.434 -17.366 1.00 25.38 126 ALA L O 1
ATOM 972 N N . THR A 1 132 ? -30.236 15.102 -16.507 1.00 19.82 127 THR L N 1
ATOM 973 C CA . THR A 1 132 ? -30.809 15.129 -15.156 1.00 23.01 127 THR L CA 1
ATOM 974 C C . THR A 1 132 ? -30.437 16.407 -14.400 1.00 21.29 127 THR L C 1
ATOM 975 O O . THR A 1 132 ? -30.944 16.639 -13.306 1.00 25.69 127 THR L O 1
ATOM 979 N N . GLY A 1 133 ? -29.545 17.220 -14.969 1.00 18.89 128 GLY L N 1
ATOM 980 C CA . GLY A 1 133 ? -29.083 18.417 -14.293 1.00 19.66 128 GLY L CA 1
ATOM 981 C C . GLY A 1 133 ? -27.802 18.243 -13.491 1.00 23.99 128 GLY L C 1
ATOM 982 O O . GLY A 1 133 ? -27.110 19.225 -13.201 1.00 23.06 128 GLY L O 1
ATOM 983 N N . THR A 1 134 ? -27.489 17.005 -13.107 1.00 22.48 129 THR L N 1
ATOM 984 C CA . THR A 1 134 ? -26.217 16.701 -12.440 1.00 17.62 129 THR L CA 1
ATOM 985 C C . THR A 1 134 ? -25.454 15.544 -13.073 1.00 16.39 129 THR L C 1
ATOM 986 O O . THR A 1 134 ? -26.028 14.621 -13.641 1.00 18.15 129 THR L O 1
ATOM 990 N N . VAL A 1 135 ? -24.143 15.583 -12.923 1.00 17.61 130 VAL L N 1
ATOM 991 C CA . VAL A 1 135 ? -23.282 14.568 -13.496 1.00 17.87 130 VAL L CA 1
ATOM 992 C C . VAL A 1 135 ? -22.352 14.000 -12.424 1.00 15.67 130 VAL L C 1
ATOM 993 O O . VAL A 1 135 ? -21.763 14.744 -11.642 1.00 17.36 130 VAL L O 1
ATOM 997 N N . THR A 1 136 ? -22.228 12.682 -12.386 1.00 14.50 131 THR L N 1
ATOM 998 C CA . THR A 1 136 ? -21.334 12.044 -11.430 1.00 16.42 131 THR L CA 1
ATOM 999 C C . THR A 1 136 ? -20.222 11.274 -12.141 1.00 16.18 131 THR L C 1
ATOM 1000 O O . THR A 1 136 ? -20.480 10.417 -12.977 1.00 15.82 131 THR L O 1
ATOM 1004 N N . ILE A 1 137 ? -18.984 11.591 -11.791 1.00 13.79 132 ILE L N 1
ATOM 1005 C CA . ILE A 1 137 ? -17.810 10.973 -12.386 1.00 14.43 132 ILE L CA 1
ATOM 1006 C C . ILE A 1 137 ? -17.210 9.950 -11.424 1.00 15.12 132 ILE L C 1
ATOM 1007 O O . ILE A 1 137 ? -16.947 10.260 -10.267 1.00 14.49 132 ILE L O 1
ATOM 1012 N N . VAL A 1 138 ? -17.012 8.725 -11.883 1.00 13.18 133 VAL L N 1
ATOM 1013 C CA . VAL A 1 138 ? -16.513 7.700 -10.984 1.00 14.95 133 VAL L CA 1
ATOM 1014 C C . VAL A 1 138 ? -15.029 7.455 -11.211 1.00 17.00 133 VAL L C 1
ATOM 1015 O O . VAL A 1 138 ? -14.607 7.243 -12.345 1.00 17.51 133 VAL L O 1
ATOM 1019 N N . CYS A 1 139 ? -14.247 7.491 -10.134 1.00 15.37 134 CYS L N 1
ATOM 1020 C CA . CYS A 1 139 ? -12.862 7.028 -10.167 1.00 16.45 134 CYS L CA 1
ATOM 1021 C C . CYS A 1 139 ? -12.667 5.817 -9.238 1.00 18.02 134 CYS L C 1
ATOM 1022 O O . CYS A 1 139 ? -13.152 5.811 -8.102 1.00 18.19 134 CYS L O 1
ATOM 1025 N N . VAL A 1 140 ? -11.961 4.799 -9.720 1.00 17.12 135 VAL L N 1
ATOM 1026 C CA . VAL A 1 140 ? -11.741 3.573 -8.946 1.00 17.87 135 VAL L CA 1
ATOM 1027 C C . VAL A 1 140 ? -10.263 3.194 -8.784 1.00 15.40 135 VAL L C 1
ATOM 1028 O O . VAL A 1 140 ? -9.528 3.104 -9.760 1.00 15.81 135 VAL L O 1
ATOM 1032 N N . ALA A 1 141 ? -9.827 2.958 -7.550 1.00 16.92 136 ALA L N 1
ATOM 1033 C CA . ALA A 1 141 ? -8.454 2.496 -7.327 1.00 16.40 136 ALA L CA 1
ATOM 1034 C C . ALA A 1 141 ? -8.452 1.035 -6.916 1.00 17.12 136 ALA L C 1
ATOM 1035 O O . ALA A 1 141 ? -9.038 0.670 -5.900 1.00 22.06 136 ALA L O 1
ATOM 1037 N N . ASN A 1 142 ? -7.795 0.196 -7.707 1.00 17.64 137 ASN L N 1
ATOM 1038 C CA . ASN A 1 142 ? -7.832 -1.250 -7.484 1.00 18.76 137 ASN L CA 1
ATOM 1039 C C . ASN A 1 142 ? -6.720 -1.794 -6.609 1.00 16.76 137 ASN L C 1
ATOM 1040 O O . ASN A 1 142 ? -5.565 -1.378 -6.742 1.00 15.33 137 ASN L O 1
ATOM 1045 N N . LYS A 1 143 ? -7.096 -2.721 -5.725 1.00 14.71 138 LYS L N 1
ATOM 1046 C CA . LYS A 1 143 ? -6.191 -3.701 -5.116 1.00 15.35 138 LYS L CA 1
ATOM 1047 C C . LYS A 1 143 ? -4.886 -3.089 -4.613 1.00 12.95 138 LYS L C 1
ATOM 1048 O O . LYS A 1 143 ? -3.819 -3.321 -5.173 1.00 15.43 138 LYS L O 1
ATOM 1054 N N . TYR A 1 144 ? -4.977 -2.303 -3.553 1.00 15.49 139 TYR L N 1
ATOM 1055 C CA . TYR A 1 144 ? -3.812 -1.597 -3.050 1.00 15.67 139 TYR L CA 1
ATOM 1056 C C . TYR A 1 144 ? -3.658 -1.691 -1.532 1.00 18.19 139 TYR L C 1
ATOM 1057 O O . TYR A 1 144 ? -4.632 -1.856 -0.783 1.00 15.61 139 TYR L O 1
ATOM 1066 N N . PHE A 1 145 ? -2.414 -1.550 -1.098 1.00 17.55 140 PHE L N 1
ATOM 1067 C CA . PHE A 1 145 ? -2.083 -1.389 0.299 1.00 15.12 140 PHE L CA 1
ATOM 1068 C C . PHE A 1 145 ? -0.709 -0.736 0.386 1.00 15.18 140 PHE L C 1
ATOM 1069 O O . PHE A 1 145 ? 0.199 -1.090 -0.368 1.00 16.27 140 PHE L O 1
ATOM 1077 N N . PRO A 1 146 ? -0.544 0.225 1.299 1.00 16.50 141 PRO L N 1
ATOM 1078 C CA . PRO A 1 146 ? -1.520 0.721 2.278 1.00 12.77 141 PRO L CA 1
ATOM 1079 C C . PRO A 1 146 ? -2.467 1.767 1.685 1.00 14.15 141 PRO L C 1
ATOM 1080 O O . PRO A 1 146 ? -2.498 1.911 0.464 1.00 16.66 141 PRO L O 1
ATOM 1084 N N . ASP A 1 147 ? -3.201 2.485 2.539 1.00 16.80 142 ASP L N 1
ATOM 1085 C CA . ASP A 1 147 ? -4.200 3.479 2.117 1.00 17.68 142 ASP L CA 1
ATOM 1086 C C . ASP A 1 147 ? -3.672 4.516 1.136 1.00 19.39 142 ASP L C 1
ATOM 1087 O O . ASP A 1 147 ? -2.471 4.787 1.088 1.00 17.52 142 ASP L O 1
ATOM 1092 N N . VAL A 1 148 ? -4.592 5.106 0.372 1.00 19.09 143 VAL L N 1
ATOM 1093 C CA . VAL A 1 148 ? -4.252 6.132 -0.613 1.00 14.60 143 VAL L CA 1
ATOM 1094 C C . VAL A 1 148 ? -4.972 7.456 -0.345 1.00 14.16 143 VAL L C 1
ATOM 1095 O O . VAL A 1 148 ? -5.883 7.526 0.458 1.00 18.69 143 VAL L O 1
ATOM 1099 N N . THR A 1 149 ? -4.548 8.503 -1.033 1.00 17.62 144 THR L N 1
ATOM 1100 C CA . THR A 1 149 ? -5.256 9.766 -1.036 1.00 16.23 144 THR L CA 1
ATOM 1101 C C . THR A 1 149 ? -5.775 10.025 -2.447 1.00 20.98 144 THR L C 1
ATOM 1102 O O . THR A 1 149 ? -5.056 9.789 -3.418 1.00 17.61 144 THR L O 1
ATOM 1106 N N . VAL A 1 150 ? -7.012 10.505 -2.571 1.00 19.86 145 VAL L N 1
ATOM 1107 C CA . VAL A 1 150 ? -7.538 10.887 -3.883 1.00 18.22 145 VAL L CA 1
ATOM 1108 C C . VAL A 1 150 ? -7.581 12.403 -4.043 1.00 17.62 145 VAL L C 1
ATOM 1109 O O . VAL A 1 150 ? -7.763 13.125 -3.072 1.00 18.84 145 VAL L O 1
ATOM 1113 N N . THR A 1 151 ? -7.385 12.872 -5.272 1.00 17.70 146 THR L N 1
ATOM 1114 C CA . THR A 1 151 ? -7.514 14.283 -5.612 1.00 19.76 146 THR L CA 1
ATOM 1115 C C . THR A 1 151 ? -8.227 14.438 -6.945 1.00 21.98 146 THR L C 1
ATOM 1116 O O . THR A 1 151 ? -7.821 13.848 -7.937 1.00 23.93 146 THR L O 1
ATOM 1120 N N . TRP A 1 152 ? -9.280 15.238 -6.981 1.00 19.96 147 TRP L N 1
ATOM 1121 C CA . TRP A 1 152 ? -9.935 15.525 -8.246 1.00 21.79 147 TRP L CA 1
ATOM 1122 C C . TRP A 1 152 ? -9.470 16.862 -8.808 1.00 24.54 147 TRP L C 1
ATOM 1123 O O . TRP A 1 152 ? -9.391 17.855 -8.090 1.00 21.73 147 TRP L O 1
ATOM 1134 N N . GLU A 1 153 ? -9.155 16.884 -10.096 1.00 24.23 148 GLU L N 1
ATOM 1135 C CA . GLU A 1 153 ? -8.761 18.128 -10.743 1.00 25.53 148 GLU L CA 1
ATOM 1136 C C . GLU A 1 153 ? -9.640 18.392 -11.960 1.00 24.80 148 GLU L C 1
ATOM 1137 O O . GLU A 1 153 ? -9.808 17.534 -12.820 1.00 26.12 148 GLU L O 1
ATOM 1143 N N . VAL A 1 154 ? -10.222 19.579 -12.010 1.00 26.75 149 VAL L N 1
ATOM 1144 C CA . VAL A 1 154 ? -11.028 19.991 -13.145 1.00 26.54 149 VAL L CA 1
ATOM 1145 C C . VAL A 1 154 ? -10.290 21.127 -13.846 1.00 27.02 149 VAL L C 1
ATOM 1146 O O . VAL A 1 154 ? -10.130 22.209 -13.273 1.00 25.73 149 VAL L O 1
ATOM 1150 N N . ASP A 1 155 ? -9.813 20.850 -15.064 1.00 25.67 150 ASP L N 1
ATOM 1151 C CA . ASP A 1 155 ? -8.952 21.762 -15.826 1.00 26.82 150 ASP L CA 1
ATOM 1152 C C . ASP A 1 155 ? -7.738 22.203 -15.016 1.00 30.74 150 ASP L C 1
ATOM 1153 O O . ASP A 1 155 ? -7.265 23.331 -15.157 1.00 32.06 150 ASP L O 1
ATOM 1158 N N . GLY A 1 156 ? -7.234 21.314 -14.168 1.00 30.49 151 GLY L N 1
ATOM 1159 C CA . GLY A 1 156 ? -6.079 21.621 -13.349 1.00 27.35 151 GLY L CA 1
ATOM 1160 C C . GLY A 1 156 ? -6.428 22.127 -11.958 1.00 30.67 151 GLY L C 1
ATOM 1161 O O . GLY A 1 156 ? -5.571 22.165 -11.075 1.00 32.43 151 GLY L O 1
ATOM 1162 N N . THR A 1 157 ? -7.683 22.513 -11.756 1.00 28.66 152 THR L N 1
ATOM 1163 C CA . THR A 1 157 ? -8.111 23.070 -10.472 1.00 25.03 152 THR L CA 1
ATOM 1164 C C . THR A 1 157 ? -8.623 21.970 -9.540 1.00 26.22 152 THR L C 1
ATOM 1165 O O . THR A 1 157 ? -9.572 21.245 -9.866 1.00 21.49 152 THR L O 1
ATOM 1169 N N . THR A 1 158 ? -7.983 21.853 -8.382 1.00 23.49 153 THR L N 1
ATOM 1170 C CA . THR A 1 158 ? -8.366 20.867 -7.382 1.00 24.41 153 THR L CA 1
ATOM 1171 C C . THR A 1 158 ? -9.798 21.091 -6.919 1.00 22.87 153 THR L C 1
ATOM 1172 O O . THR A 1 158 ? -10.186 22.218 -6.658 1.00 22.85 153 THR L O 1
ATOM 1176 N N . GLN A 1 159 ? -10.583 20.015 -6.846 1.00 24.06 154 GLN L N 1
ATOM 1177 C CA . GLN A 1 159 ? -11.949 20.071 -6.333 1.00 25.40 154 GLN L CA 1
ATOM 1178 C C . GLN A 1 159 ? -11.980 19.751 -4.843 1.00 30.76 154 GLN L C 1
ATOM 1179 O O . GLN A 1 159 ? -11.226 18.899 -4.365 1.00 29.65 154 GLN L O 1
ATOM 1185 N N . THR A 1 160 ? -12.868 20.420 -4.112 1.00 31.41 155 THR L N 1
ATOM 1186 C CA . THR A 1 160 ? -12.997 20.194 -2.671 1.00 30.84 155 THR L CA 1
ATOM 1187 C C . THR A 1 160 ? -14.425 19.819 -2.265 1.00 27.40 155 THR L C 1
ATOM 1188 O O . THR A 1 160 ? -14.664 19.365 -1.143 1.00 29.24 155 THR L O 1
ATOM 1192 N N . THR A 1 161 ? -15.366 20.001 -3.186 1.00 24.67 156 THR L N 1
ATOM 1193 C CA . THR A 1 161 ? -16.763 19.682 -2.922 1.00 26.76 156 THR L CA 1
ATOM 1194 C C . THR A 1 161 ? -17.251 18.656 -3.922 1.00 23.01 156 THR L C 1
ATOM 1195 O O . THR A 1 161 ? -16.646 18.481 -4.974 1.00 24.01 156 THR L O 1
ATOM 1199 N N . GLY A 1 162 ? -18.345 17.982 -3.592 1.00 17.77 157 GLY L N 1
ATOM 1200 C CA . GLY A 1 162 ? -18.986 17.065 -4.517 1.00 22.35 157 GLY L CA 1
ATOM 1201 C C . GLY A 1 162 ? -18.290 15.720 -4.599 1.00 24.57 157 GLY L C 1
ATOM 1202 O O . GLY A 1 162 ? -18.582 14.916 -5.484 1.00 18.69 157 GLY L O 1
ATOM 1203 N N . ILE A 1 163 ? -17.387 15.478 -3.649 1.00 26.51 158 ILE L N 1
ATOM 1204 C CA . ILE A 1 163 ? -16.575 14.270 -3.608 1.00 23.85 158 ILE L CA 1
ATOM 1205 C C . ILE A 1 163 ? -17.006 13.330 -2.477 1.00 21.47 158 ILE L C 1
ATOM 1206 O O . ILE A 1 163 ? -17.062 13.732 -1.323 1.00 24.43 158 ILE L O 1
ATOM 1211 N N . GLU A 1 164 ? -17.331 12.086 -2.813 1.00 22.88 159 GLU L N 1
ATOM 1212 C CA . GLU A 1 164 ? -17.592 11.068 -1.797 1.00 23.17 159 GLU L CA 1
ATOM 1213 C C . GLU A 1 164 ? -16.710 9.848 -2.017 1.00 19.88 159 GLU L C 1
ATOM 1214 O O . GLU A 1 164 ? -16.606 9.346 -3.139 1.00 19.85 159 GLU L O 1
ATOM 1220 N N . ASN A 1 165 ? -16.081 9.383 -0.939 1.00 22.09 160 ASN L N 1
ATOM 1221 C CA . ASN A 1 165 ? -15.171 8.242 -0.992 1.00 20.77 160 ASN L CA 1
ATOM 1222 C C . ASN A 1 165 ? -15.722 7.006 -0.280 1.00 21.70 160 ASN L C 1
ATOM 1223 O O . ASN A 1 165 ? -16.275 7.088 0.811 1.00 23.81 160 ASN L O 1
ATOM 1228 N N . SER A 1 166 ? -15.560 5.857 -0.917 1.00 21.03 161 SER L N 1
ATOM 1229 C CA . SER A 1 166 ? -16.005 4.594 -0.359 1.00 19.70 161 SER L CA 1
ATOM 1230 C C . SER A 1 166 ? -14.926 3.529 -0.531 1.00 22.11 161 SER L C 1
ATOM 1231 O O . SER A 1 166 ? -14.479 3.272 -1.655 1.00 18.05 161 SER L O 1
ATOM 1234 N N . LYS A 1 167 ? -14.526 2.905 0.579 1.00 22.89 162 LYS L N 1
ATOM 1235 C CA . LYS A 1 167 ? -13.467 1.890 0.567 1.00 22.60 162 LYS L CA 1
ATOM 1236 C C . LYS A 1 167 ? -13.980 0.512 0.975 1.00 17.31 162 LYS L C 1
ATOM 1237 O O . LYS A 1 167 ? -14.713 0.388 1.943 1.00 25.49 162 LYS L O 1
ATOM 1243 N N . THR A 1 168 ? -13.604 -0.525 0.238 1.00 19.57 163 THR L N 1
ATOM 1244 C CA . THR A 1 168 ? -13.992 -1.888 0.604 1.00 21.31 163 THR L CA 1
ATOM 1245 C C . THR A 1 168 ? -13.123 -2.415 1.752 1.00 21.79 163 THR L C 1
ATOM 1246 O O . THR A 1 168 ? -11.982 -1.999 1.913 1.00 22.53 163 THR L O 1
ATOM 1250 N N . PRO A 1 169 ? -13.661 -3.334 2.561 1.00 20.12 164 PRO L N 1
ATOM 1251 C CA . PRO A 1 169 ? -12.835 -3.860 3.647 1.00 22.16 164 PRO L CA 1
ATOM 1252 C C . PRO A 1 169 ? -11.621 -4.634 3.125 1.00 25.11 164 PRO L C 1
ATOM 1253 O O . PRO A 1 169 ? -11.645 -5.127 1.995 1.00 21.74 164 PRO L O 1
ATOM 1257 N N . GLN A 1 170 ? -10.577 -4.725 3.943 1.00 23.11 165 GLN L N 1
ATOM 1258 C CA . GLN A 1 170 ? -9.365 -5.440 3.570 1.00 19.63 165 GLN L CA 1
ATOM 1259 C C . GLN A 1 170 ? -9.684 -6.825 3.031 1.00 19.77 165 GLN L C 1
ATOM 1260 O O . GLN A 1 170 ? -10.479 -7.559 3.606 1.00 16.76 165 GLN L O 1
ATOM 1266 N N . ASN A 1 171 ? -9.071 -7.165 1.907 1.00 20.24 166 ASN L N 1
ATOM 1267 C CA . ASN A 1 171 ? -9.228 -8.487 1.338 1.00 18.46 166 ASN L CA 1
ATOM 1268 C C . ASN A 1 171 ? -8.668 -9.537 2.282 1.00 21.75 166 ASN L C 1
ATOM 1269 O O . ASN A 1 171 ? -7.527 -9.427 2.719 1.00 21.55 166 ASN L O 1
ATOM 1274 N N . SER A 1 172 ? -9.467 -10.554 2.592 1.00 24.43 167 SER L N 1
ATOM 1275 C CA . SER A 1 172 ? -9.063 -11.617 3.512 1.00 20.00 167 SER L CA 1
ATOM 1276 C C . SER A 1 172 ? -7.815 -12.397 3.077 1.00 25.54 167 SER L C 1
ATOM 1277 O O . SER A 1 172 ? -7.138 -12.993 3.916 1.00 27.11 167 SER L O 1
ATOM 1280 N N . ALA A 1 173 ? -7.505 -12.406 1.780 1.00 23.52 168 ALA L N 1
ATOM 1281 C CA . ALA A 1 173 ? -6.316 -13.115 1.301 1.00 22.60 168 ALA L CA 1
ATOM 1282 C C . ALA A 1 173 ? -5.050 -12.260 1.351 1.00 22.34 168 ALA L C 1
ATOM 1283 O O . ALA A 1 173 ? -4.008 -12.740 1.785 1.00 23.48 168 ALA L O 1
ATOM 1285 N N . ASP A 1 174 ? -5.130 -11.001 0.919 1.00 22.02 169 ASP L N 1
ATOM 1286 C CA . ASP A 1 174 ? -3.921 -10.186 0.785 1.00 17.49 169 ASP L CA 1
ATOM 1287 C C . ASP A 1 174 ? -3.973 -8.791 1.424 1.00 18.31 169 ASP L C 1
ATOM 1288 O O . ASP A 1 174 ? -3.120 -7.958 1.122 1.00 20.05 169 ASP L O 1
ATOM 1293 N N . CYS A 1 175 ? -4.967 -8.536 2.274 1.00 16.76 170 CYS L N 1
ATOM 1294 C CA . CYS A 1 175 ? -5.083 -7.274 3.035 1.00 19.38 170 CYS L CA 1
ATOM 1295 C C . CYS A 1 175 ? -5.397 -6.012 2.193 1.00 19.84 170 CYS L C 1
ATOM 1296 O O . CYS A 1 175 ? -5.520 -4.917 2.744 1.00 15.94 170 CYS L O 1
ATOM 1299 N N . THR A 1 176 ? -5.540 -6.155 0.877 1.00 16.63 171 THR L N 1
ATOM 1300 C CA . THR A 1 176 ? -5.674 -4.973 0.030 1.00 20.53 171 THR L CA 1
ATOM 1301 C C . THR A 1 176 ? -7.069 -4.344 0.090 1.00 19.29 171 THR L C 1
ATOM 1302 O O . THR A 1 176 ? -8.055 -4.997 0.413 1.00 19.95 171 THR L O 1
ATOM 1306 N N . TYR A 1 177 ? -7.111 -3.056 -0.207 1.00 16.68 172 TYR L N 1
ATOM 1307 C CA . TYR A 1 177 ? -8.340 -2.308 -0.354 1.00 15.28 172 TYR L CA 1
ATOM 1308 C C . TYR A 1 177 ? -8.712 -2.066 -1.816 1.00 19.74 172 TYR L C 1
ATOM 1309 O O . TYR A 1 177 ? -7.884 -2.216 -2.730 1.00 17.86 172 TYR L O 1
ATOM 1318 N N . ASN A 1 178 ? -9.963 -1.654 -2.007 1.00 18.94 173 ASN L N 1
ATOM 1319 C CA . ASN A 1 178 ? -10.431 -1.027 -3.236 1.00 16.36 173 ASN L CA 1
ATOM 1320 C C . ASN A 1 178 ? -11.115 0.289 -2.884 1.00 19.48 173 ASN L C 1
ATOM 1321 O O . ASN A 1 178 ? -11.732 0.421 -1.818 1.00 17.04 173 ASN L O 1
ATOM 1326 N N . LEU A 1 179 ? -11.000 1.266 -3.773 1.00 18.09 174 LEU L N 1
ATOM 1327 C CA . LEU A 1 179 ? -11.538 2.575 -3.485 1.00 20.50 174 LEU L CA 1
ATOM 1328 C C . LEU A 1 179 ? -12.422 3.035 -4.621 1.00 20.41 174 LEU L C 1
ATOM 1329 O O . LEU A 1 179 ? -12.036 2.956 -5.779 1.00 23.35 174 LEU L O 1
ATOM 1334 N N . SER A 1 180 ? -13.610 3.507 -4.269 1.00 22.11 175 SER L N 1
ATOM 1335 C CA . SER A 1 180 ? -14.504 4.167 -5.203 1.00 19.62 175 SER L CA 1
ATOM 1336 C C . SER A 1 180 ? -14.612 5.631 -4.808 1.00 21.30 175 SER L C 1
ATOM 1337 O O . SER A 1 180 ? -14.993 5.943 -3.684 1.00 23.32 175 SER L O 1
ATOM 1340 N N . SER A 1 181 ? -14.257 6.528 -5.725 1.00 21.22 176 SER L N 1
ATOM 1341 C CA . SER A 1 181 ? -14.348 7.960 -5.478 1.00 15.22 176 SER L CA 1
ATOM 1342 C C . SER A 1 181 ? -15.192 8.634 -6.564 1.00 18.85 176 SER L C 1
ATOM 1343 O O . SER A 1 181 ? -14.906 8.493 -7.754 1.00 18.93 176 SER L O 1
ATOM 1346 N N . THR A 1 182 ? -16.231 9.360 -6.161 1.00 18.37 177 THR L N 1
ATOM 1347 C CA . THR A 1 182 ? -17.078 10.022 -7.136 1.00 14.80 177 THR L CA 1
ATOM 1348 C C . THR A 1 182 ? -17.014 11.537 -7.033 1.00 15.10 177 THR L C 1
ATOM 1349 O O . THR A 1 182 ? -16.852 12.095 -5.957 1.00 17.66 177 THR L O 1
ATOM 1353 N N . LEU A 1 183 ? -17.138 12.195 -8.181 1.00 16.28 178 LEU L N 1
ATOM 1354 C CA . LEU A 1 183 ? -17.183 13.644 -8.242 1.00 17.06 178 LEU L CA 1
ATOM 1355 C C . LEU A 1 183 ? -18.473 14.065 -8.917 1.00 17.59 178 LEU L C 1
ATOM 1356 O O . LEU A 1 183 ? -18.724 13.711 -10.064 1.00 16.37 178 LEU L O 1
ATOM 1361 N N . THR A 1 184 ? -19.291 14.819 -8.190 1.00 21.53 179 THR L N 1
ATOM 1362 C CA . THR A 1 184 ? -20.588 15.260 -8.686 1.00 17.94 179 THR L CA 1
ATOM 1363 C C . THR A 1 184 ? -20.563 16.752 -8.961 1.00 17.14 179 THR L C 1
ATOM 1364 O O . THR A 1 184 ? -20.144 17.540 -8.120 1.00 17.68 179 THR L O 1
ATOM 1368 N N . LEU A 1 185 ? -20.991 17.117 -10.162 1.00 20.08 180 LEU L N 1
ATOM 1369 C CA . LEU A 1 185 ? -21.126 18.512 -10.579 1.00 17.76 180 LEU L CA 1
ATOM 1370 C C . LEU A 1 185 ? -22.481 18.681 -11.220 1.00 16.41 180 LEU L C 1
ATOM 1371 O O . LEU A 1 185 ? -23.100 17.695 -11.623 1.00 14.30 180 LEU L O 1
ATOM 1376 N N . THR A 1 186 ? -22.936 19.926 -11.318 1.00 16.89 181 THR L N 1
ATOM 1377 C CA . THR A 1 186 ? -24.095 20.246 -12.131 1.00 17.37 181 THR L CA 1
ATOM 1378 C C . THR A 1 186 ? -23.718 19.999 -13.595 1.00 17.03 181 THR L C 1
ATOM 1379 O O . THR A 1 186 ? -22.539 19.927 -13.941 1.00 14.58 181 THR L O 1
ATOM 1383 N N . SER A 1 187 ? -24.708 19.897 -14.464 1.00 18.26 182 SER L N 1
ATOM 1384 C CA . SER A 1 187 ? -24.412 19.653 -15.869 1.00 18.92 182 SER L CA 1
ATOM 1385 C C . SER A 1 187 ? -23.724 20.859 -16.503 1.00 19.01 182 SER L C 1
ATOM 1386 O O . SER A 1 187 ? -22.781 20.713 -17.282 1.00 21.37 182 SER L O 1
ATOM 1389 N N . THR A 1 188 ? -24.192 22.048 -16.145 1.00 19.40 183 THR L N 1
ATOM 1390 C CA . THR A 1 188 ? -23.612 23.294 -16.636 1.00 21.67 183 THR L CA 1
ATOM 1391 C C . THR A 1 188 ? -22.140 23.420 -16.233 1.00 21.65 183 THR L C 1
ATOM 1392 O O . THR A 1 188 ? -21.300 23.797 -17.051 1.00 22.26 183 THR L O 1
ATOM 1396 N N . GLN A 1 189 ? -21.833 23.092 -14.980 1.00 21.79 184 GLN L N 1
ATOM 1397 C CA . GLN A 1 189 ? -20.446 23.004 -14.529 1.00 22.12 184 GLN L CA 1
ATOM 1398 C C . GLN A 1 189 ? -19.648 22.013 -15.372 1.00 21.02 184 GLN L C 1
ATOM 1399 O O . GLN A 1 189 ? -18.542 22.329 -15.828 1.00 18.53 184 GLN L O 1
ATOM 1405 N N . TYR A 1 190 ? -20.213 20.824 -15.588 1.00 19.59 185 TYR L N 1
ATOM 1406 C CA . TYR A 1 190 ? -19.507 19.777 -16.324 1.00 17.78 185 TYR L CA 1
ATOM 1407 C C . TYR A 1 190 ? -19.183 20.197 -17.757 1.00 22.02 185 TYR L C 1
ATOM 1408 O O . TYR A 1 190 ? -18.104 19.879 -18.260 1.00 22.07 185 TYR L O 1
ATOM 1417 N N . ASN A 1 191 ? -20.104 20.916 -18.406 1.00 21.66 186 ASN L N 1
ATOM 1418 C CA . ASN A 1 191 ? -19.928 21.312 -19.810 1.00 19.48 186 ASN L CA 1
ATOM 1419 C C . ASN A 1 191 ? -19.042 22.543 -20.017 1.00 22.95 186 ASN L C 1
ATOM 1420 O O . ASN A 1 191 ? -18.688 22.890 -21.149 1.00 29.39 186 ASN L O 1
ATOM 1425 N N . SER A 1 192 ? -18.676 23.198 -18.930 1.00 17.14 187 SER L N 1
ATOM 1426 C CA . SER A 1 192 ? -17.846 24.376 -19.015 1.00 18.36 187 SER L CA 1
ATOM 1427 C C . SER A 1 192 ? -16.372 24.023 -18.904 1.00 25.48 187 SER L C 1
ATOM 1428 O O . SER A 1 192 ? -15.509 24.896 -18.956 1.00 22.90 187 SER L O 1
ATOM 1431 N N . HIS A 1 193 ? -16.077 22.740 -18.737 1.00 25.19 188 HIS L N 1
ATOM 1432 C CA . HIS A 1 193 ? -14.689 22.327 -18.577 1.00 23.99 188 HIS L CA 1
ATOM 1433 C C . HIS A 1 193 ? -14.348 21.134 -19.440 1.00 22.26 188 HIS L C 1
ATOM 1434 O O . HIS A 1 193 ? -15.225 20.386 -19.870 1.00 20.65 188 HIS L O 1
ATOM 1441 N N . LYS A 1 194 ? -13.057 20.962 -19.681 1.00 20.57 189 LYS L N 1
ATOM 1442 C CA . LYS A 1 194 ? -12.592 19.979 -20.636 1.00 23.04 189 LYS L CA 1
ATOM 1443 C C . LYS A 1 194 ? -11.949 18.791 -19.926 1.00 22.72 189 LYS L C 1
ATOM 1444 O O . LYS A 1 194 ? -12.426 17.673 -20.051 1.00 21.01 189 LYS L O 1
ATOM 1450 N N . GLU A 1 195 ? -10.889 19.046 -19.165 1.00 23.34 190 GLU L N 1
ATOM 1451 C CA . GLU A 1 195 ? -10.074 17.978 -18.600 1.00 23.15 190 GLU L CA 1
ATOM 1452 C C . GLU A 1 195 ? -10.533 17.553 -17.201 1.00 21.84 190 GLU L C 1
ATOM 1453 O O . GLU A 1 195 ? -10.498 18.340 -16.260 1.00 25.28 190 GLU L O 1
ATOM 1459 N N . TYR A 1 196 ? -10.963 16.305 -17.071 1.00 18.14 191 TYR L N 1
ATOM 1460 C CA . TYR A 1 196 ? -11.342 15.760 -15.772 1.00 18.33 191 TYR L CA 1
ATOM 1461 C C . TYR A 1 196 ? -10.336 14.710 -15.317 1.00 19.94 191 TYR L C 1
ATOM 1462 O O . TYR A 1 196 ? -10.004 13.799 -16.070 1.00 20.46 191 TYR L O 1
ATOM 1471 N N . THR A 1 197 ? -9.851 14.852 -14.083 1.00 17.42 192 THR L N 1
ATOM 1472 C CA . THR A 1 197 ? -8.660 14.146 -13.640 1.00 17.30 192 THR L CA 1
ATOM 1473 C C . THR A 1 197 ? -8.793 13.588 -12.227 1.00 18.97 192 THR L C 1
ATOM 1474 O O . THR A 1 197 ? -9.234 14.272 -11.300 1.00 20.21 192 THR L O 1
ATOM 1478 N N . CYS A 1 198 ? -8.388 12.336 -12.072 1.00 19.87 193 CYS L N 1
ATOM 1479 C CA . CYS A 1 198 ? -8.357 11.682 -10.773 1.00 17.00 193 CYS L CA 1
ATOM 1480 C C . CYS A 1 198 ? -6.914 11.275 -10.444 1.00 15.00 193 CYS L C 1
ATOM 1481 O O . CYS A 1 198 ? -6.266 10.581 -11.218 1.00 14.43 193 CYS L O 1
ATOM 1484 N N . LYS A 1 199 ? -6.399 11.730 -9.311 1.00 18.12 194 LYS L N 1
ATOM 1485 C CA . LYS A 1 199 ? -5.040 11.380 -8.927 1.00 15.95 194 LYS L CA 1
ATOM 1486 C C . LYS A 1 199 ? -5.059 10.602 -7.634 1.00 18.42 194 LYS L C 1
ATOM 1487 O O . LYS A 1 199 ? -5.613 11.054 -6.632 1.00 18.95 194 LYS L O 1
ATOM 1493 N N . VAL A 1 200 ? -4.472 9.414 -7.671 1.00 15.75 195 VAL L N 1
ATOM 1494 C CA . VAL A 1 200 ? -4.427 8.559 -6.505 1.00 13.67 195 VAL L CA 1
ATOM 1495 C C . VAL A 1 200 ? -2.985 8.472 -6.043 1.00 16.82 195 VAL L C 1
ATOM 1496 O O . VAL A 1 200 ? -2.114 7.955 -6.766 1.00 13.37 195 VAL L O 1
ATOM 1500 N N . THR A 1 201 ? -2.739 9.010 -4.849 1.00 15.59 196 THR L N 1
ATOM 1501 C CA . THR A 1 201 ? -1.401 9.066 -4.275 1.00 16.69 196 THR L CA 1
ATOM 1502 C C . THR A 1 201 ? -1.215 8.017 -3.173 1.00 17.25 196 THR L C 1
ATOM 1503 O O . THR A 1 201 ? -1.997 7.955 -2.227 1.00 14.47 196 THR L O 1
ATOM 1507 N N . GLN A 1 202 ? -0.183 7.192 -3.313 1.00 14.66 197 GLN L N 1
ATOM 1508 C CA . GLN A 1 202 ? 0.199 6.240 -2.273 1.00 16.60 197 GLN L CA 1
ATOM 1509 C C . GLN A 1 202 ? 1.648 6.485 -1.844 1.00 17.56 197 GLN L C 1
ATOM 1510 O O . GLN A 1 202 ? 2.584 6.043 -2.516 1.00 22.51 197 GLN L O 1
ATOM 1516 N N . GLY A 1 203 ? 1.841 7.174 -0.724 1.00 17.83 198 GLY L N 1
ATOM 1517 C CA . GLY A 1 203 ? 3.180 7.530 -0.297 1.00 18.80 198 GLY L CA 1
ATOM 1518 C C . GLY A 1 203 ? 3.855 8.362 -1.371 1.00 19.23 198 GLY L C 1
ATOM 1519 O O . GLY A 1 203 ? 3.337 9.392 -1.766 1.00 22.06 198 GLY L O 1
ATOM 1520 N N . THR A 1 204 ? 4.992 7.894 -1.872 1.00 19.32 199 THR L N 1
ATOM 1521 C CA . THR A 1 204 ? 5.754 8.656 -2.854 1.00 20.84 199 THR L CA 1
ATOM 1522 C C . THR A 1 204 ? 5.378 8.261 -4.286 1.00 17.69 199 THR L C 1
ATOM 1523 O O . THR A 1 204 ? 6.051 8.637 -5.235 1.00 22.08 199 THR L O 1
ATOM 1527 N N . THR A 1 205 ? 4.292 7.512 -4.436 1.00 18.14 200 THR L N 1
ATOM 1528 C CA . THR A 1 205 ? 3.797 7.108 -5.748 1.00 18.42 200 THR L CA 1
ATOM 1529 C C . THR A 1 205 ? 2.458 7.773 -6.104 1.00 17.59 200 THR L C 1
ATOM 1530 O O . THR A 1 205 ? 1.551 7.802 -5.279 1.00 16.82 200 THR L O 1
ATOM 1534 N N . SER A 1 206 ? 2.328 8.307 -7.322 1.00 15.33 201 SER L N 1
ATOM 1535 C CA . SER A 1 206 ? 1.014 8.751 -7.786 1.00 14.66 201 SER L CA 1
ATOM 1536 C C . SER A 1 206 ? 0.603 8.121 -9.097 1.00 13.77 201 SER L C 1
ATOM 1537 O O . SER A 1 206 ? 1.413 7.979 -10.009 1.00 13.30 201 SER L O 1
ATOM 1540 N N . VAL A 1 207 ? -0.671 7.752 -9.185 1.00 12.57 202 VAL L N 1
ATOM 1541 C CA . VAL A 1 207 ? -1.238 7.264 -10.431 1.00 12.26 202 VAL L CA 1
ATOM 1542 C C . VAL A 1 207 ? -2.413 8.143 -10.851 1.00 15.72 202 VAL L C 1
ATOM 1543 O O . VAL A 1 207 ? -3.365 8.335 -10.098 1.00 15.91 202 VAL L O 1
ATOM 1547 N N . VAL A 1 208 ? -2.332 8.679 -12.060 1.00 16.31 203 VAL L N 1
ATOM 1548 C CA . VAL A 1 208 ? -3.279 9.670 -12.528 1.00 15.56 203 VAL L CA 1
ATOM 1549 C C . VAL A 1 208 ? -4.041 9.183 -13.760 1.00 19.89 203 VAL L C 1
ATOM 1550 O O . VAL A 1 208 ? -3.418 8.728 -14.724 1.00 20.16 203 VAL L O 1
ATOM 1554 N N . GLN A 1 209 ? -5.375 9.249 -13.717 1.00 16.17 204 GLN L N 1
ATOM 1555 C CA . GLN A 1 209 ? -6.205 9.045 -14.912 1.00 18.06 204 GLN L CA 1
ATOM 1556 C C . GLN A 1 209 ? -7.062 10.268 -15.179 1.00 22.74 204 GLN L C 1
ATOM 1557 O O . GLN A 1 209 ? -7.710 10.822 -14.273 1.00 20.10 204 GLN L O 1
ATOM 1563 N N . SER A 1 210 ? -7.063 10.680 -16.437 1.00 23.82 205 SER L N 1
ATOM 1564 C CA . SER A 1 210 ? -7.861 11.810 -16.867 1.00 19.40 205 SER L CA 1
ATOM 1565 C C . SER A 1 210 ? -8.724 11.403 -18.042 1.00 21.93 205 SER L C 1
ATOM 1566 O O . SER A 1 210 ? -8.559 10.315 -18.599 1.00 22.00 205 SER L O 1
ATOM 1569 N N . PHE A 1 211 ? -9.663 12.273 -18.386 1.00 20.60 206 PHE L N 1
ATOM 1570 C CA . PHE A 1 211 ? -10.336 12.204 -19.662 1.00 21.39 206 PHE L CA 1
ATOM 1571 C C . PHE A 1 211 ? -10.732 13.607 -20.051 1.00 25.26 206 PHE L C 1
ATOM 1572 O O . PHE A 1 211 ? -10.882 14.489 -19.204 1.00 17.90 206 PHE L O 1
ATOM 1580 N N . ASN A 1 212 ? -10.882 13.807 -21.351 1.00 26.11 207 ASN L N 1
ATOM 1581 C CA . ASN A 1 212 ? -11.345 15.074 -21.871 1.00 25.89 207 ASN L CA 1
ATOM 1582 C C . ASN A 1 212 ? -12.786 14.960 -22.353 1.00 25.19 207 ASN L C 1
ATOM 1583 O O . ASN A 1 212 ? -13.113 14.080 -23.153 1.00 21.83 207 ASN L O 1
ATOM 1588 N N . ARG A 1 213 ? -13.652 15.814 -21.816 1.00 21.37 208 ARG L N 1
ATOM 1589 C CA . ARG A 1 213 ? -15.038 15.892 -22.266 1.00 23.52 208 ARG L CA 1
ATOM 1590 C C . ARG A 1 213 ? -15.064 16.369 -23.725 1.00 29.61 208 ARG L C 1
ATOM 1591 O O . ARG A 1 213 ? -14.523 17.426 -24.077 1.00 28.32 208 ARG L O 1
ATOM 1599 N N . GLY A 1 214 ? -15.677 15.582 -24.588 1.00 27.80 209 GLY L N 1
ATOM 1600 C CA . GLY A 1 214 ? -15.655 15.909 -25.999 1.00 30.34 209 GLY L CA 1
ATOM 1601 C C . GLY A 1 214 ? -15.082 14.725 -26.733 1.00 40.23 209 GLY L C 1
ATOM 1602 O O . GLY A 1 214 ? -15.523 14.397 -27.835 1.00 39.99 209 GLY L O 1
ATOM 1603 N N . ASP A 1 215 ? -14.110 14.072 -26.094 1.00 37.25 210 ASP L N 1
ATOM 1604 C CA . ASP A 1 215 ? -13.546 12.813 -26.570 1.00 33.48 210 ASP L CA 1
ATOM 1605 C C . ASP A 1 215 ? -14.332 11.606 -26.070 1.00 34.13 210 ASP L C 1
ATOM 1606 O O . ASP A 1 215 ? -14.068 10.480 -26.478 1.00 34.95 210 ASP L O 1
ATOM 1611 N N . CYS A 1 216 ? -15.305 11.839 -25.195 1.00 34.46 211 CYS L N 1
ATOM 1612 C CA . CYS A 1 216 ? -16.059 10.731 -24.613 1.00 41.38 211 CYS L CA 1
ATOM 1613 C C . CYS A 1 216 ? -17.540 10.791 -24.940 1.00 38.29 211 CYS L C 1
ATOM 1614 O O . CYS A 1 216 ? -18.367 10.347 -24.146 1.00 39.41 211 CYS L O 1
ATOM 1617 N N . GLN B 2 1 ? -28.706 -25.601 11.921 1.00 35.02 1 GLN H N 1
ATOM 1618 C CA . GLN B 2 1 ? -29.399 -24.543 12.648 1.00 25.76 1 GLN H CA 1
ATOM 1619 C C . GLN B 2 1 ? -29.084 -23.181 12.040 1.00 28.23 1 GLN H C 1
ATOM 1620 O O . GLN B 2 1 ? -27.923 -22.894 11.740 1.00 26.47 1 GLN H O 1
ATOM 1626 N N . SER B 2 2 ? -30.115 -22.358 11.836 1.00 22.59 2 SER H N 1
ATOM 1627 C CA . SER B 2 2 ? -29.926 -21.008 11.305 1.00 20.11 2 SER H CA 1
ATOM 1628 C C . SER B 2 2 ? -31.085 -20.067 11.666 1.00 21.40 2 SER H C 1
ATOM 1629 O O . SER B 2 2 ? -32.186 -20.508 12.020 1.00 18.72 2 SER H O 1
ATOM 1632 N N . LEU B 2 3 ? -30.822 -18.769 11.550 1.00 16.30 3 LEU H N 1
ATOM 1633 C CA . LEU B 2 3 ? -31.771 -17.729 11.929 1.00 18.68 3 LEU H CA 1
ATOM 1634 C C . LEU B 2 3 ? -31.946 -16.707 10.809 1.00 17.34 3 LEU H C 1
ATOM 1635 O O . LEU B 2 3 ? -30.980 -16.348 10.136 1.00 19.82 3 LEU H O 1
ATOM 1640 N N . GLU B 2 4 ? -33.163 -16.208 10.630 1.00 14.92 4 GLU H N 1
ATOM 1641 C CA . GLU B 2 4 ? -33.412 -15.212 9.594 1.00 20.79 4 GLU H CA 1
ATOM 1642 C C . GLU B 2 4 ? -34.383 -14.152 10.089 1.00 19.37 4 GLU H C 1
ATOM 1643 O O . GLU B 2 4 ? -35.469 -14.484 10.571 1.00 21.32 4 GLU H O 1
ATOM 1649 N N . GLU B 2 5 ? -34.003 -12.882 9.975 1.00 17.12 5 GLU H N 1
ATOM 1650 C CA . GLU B 2 5 ? -34.881 -11.791 10.413 1.00 17.07 5 GLU H CA 1
ATOM 1651 C C . GLU B 2 5 ? -35.703 -11.236 9.267 1.00 17.72 5 GLU H C 1
ATOM 1652 O O . GLU B 2 5 ? -35.263 -11.233 8.117 1.00 15.18 5 GLU H O 1
ATOM 1658 N N . SER B 2 6 ? -36.882 -10.723 9.599 1.00 17.62 6 SER H N 1
ATOM 1659 C CA . SER B 2 6 ? -37.736 -10.063 8.628 1.00 17.10 6 SER H CA 1
ATOM 1660 C C . SER B 2 6 ? -38.578 -8.994 9.301 1.00 19.03 6 SER H C 1
ATOM 1661 O O . SER B 2 6 ? -38.676 -8.964 10.529 1.00 19.22 6 SER H O 1
ATOM 1664 N N . GLY B 2 7 ? -39.179 -8.120 8.491 1.00 18.38 7 GLY H N 1
ATOM 1665 C CA . GLY B 2 7 ? -40.072 -7.080 8.980 1.00 14.25 7 GLY H CA 1
ATOM 1666 C C . GLY B 2 7 ? -39.414 -5.715 9.102 1.00 18.31 7 GLY H C 1
ATOM 1667 O O . GLY B 2 7 ? -40.027 -4.757 9.572 1.00 20.62 7 GLY H O 1
ATOM 1668 N N . GLY B 2 8 ? -38.153 -5.631 8.695 1.00 19.07 8 GLY H N 1
ATOM 1669 C CA . GLY B 2 8 ? -37.422 -4.381 8.724 1.00 16.07 8 GLY H CA 1
ATOM 1670 C C . GLY B 2 8 ? -37.744 -3.541 7.515 1.00 17.12 8 GLY H C 1
ATOM 1671 O O . GLY B 2 8 ? -38.311 -4.034 6.542 1.00 29.58 8 GLY H O 1
ATOM 1672 N N . GLY B 2 9 ? -37.381 -2.269 7.574 1.00 15.50 9 GLY H N 1
ATOM 1673 C CA . GLY B 2 9 ? -37.541 -1.371 6.449 1.00 11.38 9 GLY H CA 1
ATOM 1674 C C . GLY B 2 9 ? -37.790 0.048 6.916 1.00 16.89 9 GLY H C 1
ATOM 1675 O O . GLY B 2 9 ? -37.531 0.388 8.075 1.00 14.32 9 GLY H O 1
ATOM 1676 N N . PRO B 2 10 ? -38.290 0.894 6.007 1.00 14.52 10 PRO H N 1
ATOM 1677 C CA . PRO B 2 10 ? -38.624 2.279 6.344 1.00 14.24 10 PRO H CA 1
ATOM 1678 C C . PRO B 2 10 ? -39.794 2.388 7.314 1.00 14.92 10 PRO H C 1
ATOM 1679 O O . PRO B 2 10 ? -40.729 1.585 7.261 1.00 16.01 10 PRO H O 1
ATOM 1683 N N . VAL B 2 11 ? -39.729 3.377 8.195 1.00 14.71 11 VAL H N 1
ATOM 1684 C CA . VAL B 2 11 ? -40.828 3.671 9.091 1.00 12.20 11 VAL H CA 1
ATOM 1685 C C . VAL B 2 11 ? -40.662 5.118 9.534 1.00 15.61 11 VAL H C 1
ATOM 1686 O O . VAL B 2 11 ? -39.542 5.622 9.607 1.00 15.41 11 VAL H O 1
ATOM 1690 N N . LYS B 2 12 ? -41.771 5.803 9.787 1.00 16.95 12 LYS H N 1
ATOM 1691 C CA . LYS B 2 12 ? -41.715 7.208 10.174 1.00 18.20 12 LYS H CA 1
ATOM 1692 C C . LYS B 2 12 ? -41.425 7.365 11.673 1.00 17.96 12 LYS H C 1
ATOM 1693 O O . LYS B 2 12 ? -41.683 6.448 12.461 1.00 17.94 12 LYS H O 1
ATOM 1699 N N . PRO B 2 13 ? -40.878 8.524 12.069 1.00 16.94 13 PRO H N 1
ATOM 1700 C CA . PRO B 2 13 ? -40.692 8.785 13.499 1.00 16.45 13 PRO H CA 1
ATOM 1701 C C . PRO B 2 13 ? -42.033 8.715 14.220 1.00 16.99 13 PRO H C 1
ATOM 1702 O O . PRO B 2 13 ? -43.027 9.206 13.677 1.00 14.25 13 PRO H O 1
ATOM 1706 N N . GLY B 2 14 ? -42.063 8.081 15.392 1.00 14.13 14 GLY H N 1
ATOM 1707 C CA . GLY B 2 14 ? -43.290 7.933 16.161 1.00 17.49 14 GLY H CA 1
ATOM 1708 C C . GLY B 2 14 ? -44.054 6.659 15.845 1.00 15.08 14 GLY H C 1
ATOM 1709 O O . GLY B 2 14 ? -45.099 6.376 16.440 1.00 15.13 14 GLY H O 1
ATOM 1710 N N . GLY B 2 15 ? -43.515 5.878 14.915 1.00 12.83 15 GLY H N 1
ATOM 1711 C CA . GLY B 2 15 ? -44.179 4.690 14.427 1.00 9.09 15 GLY H CA 1
ATOM 1712 C C . GLY B 2 15 ? -43.730 3.386 15.053 1.00 11.35 15 GLY H C 1
ATOM 1713 O O . GLY B 2 15 ? -42.955 3.350 16.015 1.00 13.40 15 GLY H O 1
ATOM 1714 N N . THR B 2 16 ? -44.230 2.296 14.485 1.00 14.66 16 THR H N 1
ATOM 1715 C CA . THR B 2 16 ? -44.029 0.960 15.029 1.00 12.88 16 THR H CA 1
ATOM 1716 C C . THR B 2 16 ? -43.621 0.010 13.923 1.00 10.94 16 THR H C 1
ATOM 1717 O O . THR B 2 16 ? -44.065 0.154 12.784 1.00 10.27 16 THR H O 1
ATOM 1721 N N . LEU B 2 17 ? -42.758 -0.942 14.272 1.00 11.75 17 LEU H N 1
ATOM 1722 C CA . LEU B 2 17 ? -42.461 -2.103 13.445 1.00 13.28 17 LEU H CA 1
ATOM 1723 C C . LEU B 2 17 ? -42.447 -3.333 14.323 1.00 12.84 17 LEU H C 1
ATOM 1724 O O . LEU B 2 17 ? -42.167 -3.253 15.525 1.00 15.30 17 LEU H O 1
ATOM 1729 N N . THR B 2 18 ? -42.743 -4.475 13.723 1.00 12.72 18 THR H N 1
ATOM 1730 C CA . THR B 2 18 ? -42.562 -5.731 14.407 1.00 13.36 18 THR H CA 1
ATOM 1731 C C . THR B 2 18 ? -41.609 -6.565 13.588 1.00 15.69 18 THR H C 1
ATOM 1732 O O . THR B 2 18 ? -41.916 -6.923 12.452 1.00 13.98 18 THR H O 1
ATOM 1736 N N . LEU B 2 19 ? -40.446 -6.853 14.165 1.00 13.95 19 LEU H N 1
ATOM 1737 C CA . LEU B 2 19 ? -39.438 -7.658 13.494 1.00 14.04 19 LEU H CA 1
ATOM 1738 C C . LEU B 2 19 ? -39.645 -9.116 13.842 1.00 14.53 19 LEU H C 1
ATOM 1739 O O . LEU B 2 19 ? -40.023 -9.428 14.966 1.00 15.53 19 LEU H O 1
ATOM 1744 N N . THR B 2 20 ? -39.413 -10.019 12.897 1.00 14.41 20 THR H N 1
ATOM 1745 C CA . THR B 2 20 ? -39.602 -11.437 13.214 1.00 16.75 20 THR H CA 1
ATOM 1746 C C . THR B 2 20 ? -38.331 -12.248 12.968 1.00 19.18 20 THR H C 1
ATOM 1747 O O . THR B 2 20 ? -37.647 -12.098 11.941 1.00 15.11 20 THR H O 1
ATOM 1751 N N . CYS B 2 21 ? -38.011 -13.101 13.931 1.00 14.75 21 CYS H N 1
ATOM 1752 C CA . CYS B 2 21 ? -36.902 -14.009 13.765 1.00 17.89 21 CYS H CA 1
ATOM 1753 C C . CYS B 2 21 ? -37.419 -15.418 13.627 1.00 17.32 21 CYS H C 1
ATOM 1754 O O . CYS B 2 21 ? -38.140 -15.896 14.495 1.00 17.35 21 CYS H O 1
ATOM 1757 N N . LYS B 2 22 ? -37.012 -16.078 12.545 1.00 21.54 22 LYS H N 1
ATOM 1758 C CA . LYS B 2 22 ? -37.424 -17.438 12.245 1.00 13.22 22 LYS H CA 1
ATOM 1759 C C . LYS B 2 22 ? -36.245 -18.366 12.371 1.00 16.42 22 LYS H C 1
ATOM 1760 O O . LYS B 2 22 ? -35.193 -18.153 11.756 1.00 17.95 22 LYS H O 1
ATOM 1766 N N . ALA B 2 23 ? -36.422 -19.408 13.172 1.00 18.56 23 ALA H N 1
ATOM 1767 C CA . ALA B 2 23 ? -35.362 -20.383 13.406 1.00 18.07 23 ALA H CA 1
ATOM 1768 C C . ALA B 2 23 ? -35.585 -21.656 12.588 1.00 21.32 23 ALA H C 1
ATOM 1769 O O . ALA B 2 23 ? -36.676 -22.210 12.585 1.00 25.56 23 ALA H O 1
ATOM 1771 N N . SER B 2 24 ? -34.546 -22.120 11.904 1.00 21.32 24 SER H N 1
ATOM 1772 C CA . SER B 2 24 ? -34.631 -23.340 11.098 1.00 22.30 24 SER H CA 1
ATOM 1773 C C . SER B 2 24 ? -33.572 -24.372 11.494 1.00 24.46 24 SER H C 1
ATOM 1774 O O . SER B 2 24 ? -32.428 -24.022 11.777 1.00 24.43 24 SER H O 1
ATOM 1777 N N . GLY B 2 25 ? -33.951 -25.645 11.509 1.00 29.89 25 GLY H N 1
ATOM 1778 C CA . GLY B 2 25 ? -33.014 -26.715 11.814 1.00 25.78 25 GLY H CA 1
ATOM 1779 C C . GLY B 2 25 ? -32.584 -26.769 13.270 1.00 26.89 25 GLY H C 1
ATOM 1780 O O . GLY B 2 25 ? -31.415 -26.996 13.577 1.00 32.78 25 GLY H O 1
ATOM 1781 N N . ILE B 2 26 ? -33.536 -26.569 14.172 1.00 28.48 26 ILE H N 1
ATOM 1782 C CA . ILE B 2 26 ? -33.255 -26.523 15.602 1.00 31.24 26 ILE H CA 1
ATOM 1783 C C . ILE B 2 26 ? -33.928 -27.670 16.356 1.00 31.96 26 ILE H C 1
ATOM 1784 O O . ILE B 2 26 ? -34.820 -28.328 15.830 1.00 33.11 26 ILE H O 1
ATOM 1789 N N . ASP B 2 27 ? -33.501 -27.905 17.594 1.00 32.87 27 ASP H N 1
ATOM 1790 C CA . ASP B 2 27 ? -34.131 -28.922 18.425 1.00 31.68 27 ASP H CA 1
ATOM 1791 C C . ASP B 2 27 ? -34.698 -28.275 19.675 1.00 35.33 27 ASP H C 1
ATOM 1792 O O . ASP B 2 27 ? -34.562 -27.066 19.868 1.00 35.50 27 ASP H O 1
ATOM 1797 N N . PHE B 2 28 ? -35.327 -29.075 20.530 1.00 34.64 28 PHE H N 1
ATOM 1798 C CA . PHE B 2 28 ? -36.076 -28.514 21.647 1.00 36.87 28 PHE H CA 1
ATOM 1799 C C . PHE B 2 28 ? -35.761 -29.227 22.964 1.00 34.62 28 PHE H C 1
ATOM 1800 O O . PHE B 2 28 ? -36.392 -28.956 23.988 1.00 35.65 28 PHE H O 1
ATOM 1808 N N . SER B 2 29 ? -34.759 -30.109 22.934 1.00 35.67 29 SER H N 1
ATOM 1809 C CA . SER B 2 29 ? -34.301 -30.839 24.124 1.00 31.80 29 SER H CA 1
ATOM 1810 C C . SER B 2 29 ? -33.514 -29.950 25.113 1.00 40.11 29 SER H C 1
ATOM 1811 O O . SER B 2 29 ? -33.498 -30.206 26.329 1.00 35.40 29 SER H O 1
ATOM 1814 N N . SER B 2 30 ? -32.851 -28.922 24.580 1.00 32.09 30 SER H N 1
ATOM 1815 C CA . SER B 2 30 ? -32.234 -27.890 25.403 1.00 29.02 30 SER H CA 1
ATOM 1816 C C . SER B 2 30 ? -33.006 -26.577 25.292 1.00 27.52 30 SER H C 1
ATOM 1817 O O . SER B 2 30 ? -33.803 -26.372 24.377 1.00 26.54 30 SER H O 1
ATOM 1820 N N . PHE B 2 31 ? -32.742 -25.685 26.230 1.00 25.33 31 PHE H N 1
ATOM 1821 C CA . PHE B 2 31 ? -33.343 -24.375 26.228 1.00 22.33 31 PHE H CA 1
ATOM 1822 C C . PHE B 2 31 ? -32.306 -23.314 25.870 1.00 23.70 31 PHE H C 1
ATOM 1823 O O . PHE B 2 31 ? -31.127 -23.432 26.210 1.00 23.72 31 PHE H O 1
ATOM 1831 N N . TYR B 2 32 ? -32.755 -22.273 25.185 1.00 18.63 32 TYR H N 1
ATOM 1832 C CA . TYR B 2 32 ? -31.853 -21.273 24.640 1.00 17.38 32 TYR H CA 1
ATOM 1833 C C . TYR B 2 32 ? -32.293 -19.874 25.008 1.00 18.20 32 TYR H C 1
ATOM 1834 O O . TYR B 2 32 ? -33.408 -19.663 25.487 1.00 17.97 32 TYR H O 1
ATOM 1843 N N . TYR B 2 33 ? -31.386 -18.927 24.816 1.00 15.69 33 TYR H N 1
ATOM 1844 C CA . TYR B 2 33 ? -31.734 -17.520 24.860 1.00 15.67 33 TYR H CA 1
ATOM 1845 C C . TYR B 2 33 ? -31.798 -17.011 23.430 1.00 15.98 33 TYR H C 1
ATOM 1846 O O . TYR B 2 33 ? -30.849 -17.173 22.653 1.00 17.74 33 TYR H O 1
ATOM 1855 N N . MET B 2 34 ? -32.930 -16.424 23.083 1.00 12.45 34 MET H N 1
ATOM 1856 C CA . MET B 2 34 ? -33.096 -15.792 21.791 1.00 16.77 34 MET H CA 1
ATOM 1857 C C . MET B 2 34 ? -33.030 -14.299 22.005 1.00 14.60 34 MET H C 1
ATOM 1858 O O . MET B 2 34 ? -33.837 -13.740 22.730 1.00 12.74 34 MET H O 1
ATOM 1863 N N . CYS B 2 35 A -32.056 -13.652 21.382 1.00 18.24 34 CYS H N 1
ATOM 1864 C CA . CYS B 2 35 A -31.798 -12.249 21.680 1.00 15.86 34 CYS H CA 1
ATOM 1865 C C . CYS B 2 35 A -31.884 -11.377 20.440 1.00 17.63 34 CYS H C 1
ATOM 1866 O O . CYS B 2 35 A -31.771 -11.848 19.304 1.00 19.02 34 CYS H O 1
ATOM 1869 N N . TRP B 2 36 ? -32.119 -10.099 20.666 1.00 12.32 35 TRP H N 1
ATOM 1870 C CA . TRP B 2 36 ? -32.061 -9.147 19.594 1.00 11.18 35 TRP H CA 1
ATOM 1871 C C . TRP B 2 36 ? -30.942 -8.162 19.897 1.00 15.21 35 TRP H C 1
ATOM 1872 O O . TRP B 2 36 ? -30.858 -7.618 21.012 1.00 11.33 35 TRP H O 1
ATOM 1883 N N . VAL B 2 37 ? -30.074 -7.972 18.903 1.00 11.65 36 VAL H N 1
ATOM 1884 C CA . VAL B 2 37 ? -28.969 -7.033 18.977 1.00 11.63 36 VAL H CA 1
ATOM 1885 C C . VAL B 2 37 ? -28.989 -6.111 17.740 1.00 12.51 36 VAL H C 1
ATOM 1886 O O . VAL B 2 37 ? -29.148 -6.577 16.612 1.00 14.45 36 VAL H O 1
ATOM 1890 N N . ARG B 2 38 ? -28.843 -4.807 17.951 1.00 13.22 37 ARG H N 1
ATOM 1891 C CA . ARG B 2 38 ? -28.883 -3.857 16.843 1.00 13.02 37 ARG H CA 1
ATOM 1892 C C . ARG B 2 38 ? -27.549 -3.150 16.662 1.00 15.98 37 ARG H C 1
ATOM 1893 O O . ARG B 2 38 ? -26.695 -3.139 17.555 1.00 12.93 37 ARG H O 1
ATOM 1901 N N . GLN B 2 39 ? -27.368 -2.571 15.481 1.00 17.66 38 GLN H N 1
ATOM 1902 C CA . GLN B 2 39 ? -26.122 -1.895 15.165 1.00 14.79 38 GLN H CA 1
ATOM 1903 C C . GLN B 2 39 ? -26.362 -0.779 14.159 1.00 12.43 38 GLN H C 1
ATOM 1904 O O . GLN B 2 39 ? -26.623 -1.042 12.987 1.00 11.00 38 GLN H O 1
ATOM 1910 N N . ALA B 2 40 ? -26.292 0.459 14.642 1.00 12.13 39 ALA H N 1
ATOM 1911 C CA . ALA B 2 40 ? -26.398 1.641 13.792 1.00 12.62 39 ALA H CA 1
ATOM 1912 C C . ALA B 2 40 ? -25.190 1.681 12.861 1.00 15.60 39 ALA H C 1
ATOM 1913 O O . ALA B 2 40 ? -24.140 1.163 13.217 1.00 14.66 39 ALA H O 1
ATOM 1915 N N . PRO B 2 41 ? -25.343 2.283 11.667 1.00 16.58 40 PRO H N 1
ATOM 1916 C CA . PRO B 2 41 ? -24.231 2.374 10.714 1.00 19.28 40 PRO H CA 1
ATOM 1917 C C . PRO B 2 41 ? -22.948 2.931 11.330 1.00 19.65 40 PRO H C 1
ATOM 1918 O O . PRO B 2 41 ? -22.970 3.983 11.976 1.00 19.70 40 PRO H O 1
ATOM 1922 N N . GLY B 2 42 ? -21.850 2.197 11.157 1.00 18.86 41 GLY H N 1
ATOM 1923 C CA . GLY B 2 42 ? -20.545 2.624 11.641 1.00 21.53 41 GLY H CA 1
ATOM 1924 C C . GLY B 2 42 ? -20.347 2.555 13.148 1.00 25.20 41 GLY H C 1
ATOM 1925 O O . GLY B 2 42 ? -19.305 2.975 13.656 1.00 21.00 41 GLY H O 1
ATOM 1926 N N . LYS B 2 43 ? -21.339 2.012 13.853 1.00 19.90 42 LYS H N 1
ATOM 1927 C CA . LYS B 2 43 ? -21.341 1.973 15.311 1.00 18.92 42 LYS H CA 1
ATOM 1928 C C . LYS B 2 43 ? -21.208 0.552 15.865 1.00 17.49 42 LYS H C 1
ATOM 1929 O O . LYS B 2 43 ? -21.030 -0.393 15.105 1.00 15.23 42 LYS H O 1
ATOM 1935 N N . GLY B 2 44 ? -21.289 0.409 17.187 1.00 15.92 43 GLY H N 1
ATOM 1936 C CA . GLY B 2 44 ? -21.024 -0.872 17.828 1.00 14.64 43 GLY H CA 1
ATOM 1937 C C . GLY B 2 44 ? -22.257 -1.735 18.040 1.00 16.28 43 GLY H C 1
ATOM 1938 O O . GLY B 2 44 ? -23.386 -1.278 17.834 1.00 19.53 43 GLY H O 1
ATOM 1939 N N . LEU B 2 45 ? -22.048 -2.993 18.417 1.00 12.72 44 LEU H N 1
ATOM 1940 C CA . LEU B 2 45 ? -23.161 -3.874 18.777 1.00 12.43 44 LEU H CA 1
ATOM 1941 C C . LEU B 2 45 ? -23.834 -3.391 20.060 1.00 13.80 44 LEU H C 1
ATOM 1942 O O . LEU B 2 45 ? -23.170 -3.007 21.018 1.00 13.92 44 LEU H O 1
ATOM 1947 N N . GLU B 2 46 ? -25.158 -3.414 20.067 1.00 12.91 45 GLU H N 1
ATOM 1948 C CA . GLU B 2 46 ? -25.925 -2.924 21.197 1.00 11.26 45 GLU H CA 1
ATOM 1949 C C . GLU B 2 46 ? -27.064 -3.883 21.522 1.00 13.27 45 GLU H C 1
ATOM 1950 O O . GLU B 2 46 ? -28.047 -4.020 20.763 1.00 11.86 45 GLU H O 1
ATOM 1956 N N . TRP B 2 47 ? -26.918 -4.553 22.655 1.00 11.82 46 TRP H N 1
ATOM 1957 C CA . TRP B 2 47 ? -27.884 -5.537 23.095 1.00 11.93 46 TRP H CA 1
ATOM 1958 C C . TRP B 2 47 ? -29.236 -4.898 23.424 1.00 9.86 46 TRP H C 1
ATOM 1959 O O . TRP B 2 47 ? -29.292 -3.845 24.036 1.00 10.82 46 TRP H O 1
ATOM 1970 N N . ILE B 2 48 ? -30.320 -5.543 23.010 1.00 9.31 47 ILE H N 1
ATOM 1971 C CA . ILE B 2 48 ? -31.665 -5.019 23.228 1.00 10.11 47 ILE H CA 1
ATOM 1972 C C . ILE B 2 48 ? -32.454 -5.826 24.257 1.00 11.99 47 ILE H C 1
ATOM 1973 O O . ILE B 2 48 ? -32.931 -5.289 25.256 1.00 11.64 47 ILE H O 1
ATOM 1978 N N . ALA B 2 49 ? -32.590 -7.122 23.997 1.00 12.76 48 ALA H N 1
ATOM 1979 C CA . ALA B 2 49 ? -33.461 -7.963 24.794 1.00 13.44 48 ALA H CA 1
ATOM 1980 C C . ALA B 2 49 ? -33.244 -9.445 24.497 1.00 14.27 48 ALA H C 1
ATOM 1981 O O . ALA B 2 49 ? -32.838 -9.813 23.397 1.00 12.78 48 ALA H O 1
ATOM 1983 N N . CYS B 2 50 ? -33.507 -10.288 25.486 1.00 14.07 49 CYS H N 1
ATOM 1984 C CA . CYS B 2 50 ? -33.508 -11.730 25.274 1.00 15.78 49 CYS H CA 1
ATOM 1985 C C . CYS B 2 50 ? -34.753 -12.366 25.876 1.00 16.81 49 CYS H C 1
ATOM 1986 O O . CYS B 2 50 ? -35.414 -11.771 26.730 1.00 12.94 49 CYS H O 1
ATOM 1989 N N . ILE B 2 51 ? -35.047 -13.585 25.429 1.00 17.09 50 ILE H N 1
ATOM 1990 C CA . ILE B 2 51 ? -36.108 -14.395 26.007 1.00 15.27 50 ILE H CA 1
ATOM 1991 C C . ILE B 2 51 ? -35.675 -15.867 26.008 1.00 17.74 50 ILE H C 1
ATOM 1992 O O . ILE B 2 51 ? -35.014 -16.344 25.076 1.00 17.21 50 ILE H O 1
ATOM 1997 N N . VAL B 2 52 ? -36.009 -16.576 27.078 1.00 14.52 51 VAL H N 1
ATOM 1998 C CA . VAL B 2 52 ? -35.655 -17.977 27.179 1.00 18.32 51 VAL H CA 1
ATOM 1999 C C . VAL B 2 52 ? -36.710 -18.827 26.427 1.00 21.49 51 VAL H C 1
ATOM 2000 O O . VAL B 2 52 ? -37.882 -18.450 26.345 1.00 18.32 51 VAL H O 1
ATOM 2004 N N . THR B 2 53 A -36.297 -19.957 25.860 1.00 18.91 51 THR H N 1
ATOM 2005 C CA . THR B 2 53 A -37.231 -20.799 25.110 1.00 18.56 51 THR H CA 1
ATOM 2006 C C . THR B 2 53 A -37.949 -21.881 25.950 1.00 25.63 51 THR H C 1
ATOM 2007 O O . THR B 2 53 A -38.576 -22.782 25.384 1.00 28.13 51 THR H O 1
ATOM 2011 N N . ASP B 2 54 B -37.862 -21.811 27.282 1.00 23.01 51 ASP H N 1
ATOM 2012 C CA . ASP B 2 54 B -38.657 -22.709 28.121 1.00 21.79 51 ASP H CA 1
ATOM 2013 C C . ASP B 2 54 B -40.060 -22.141 28.298 1.00 25.24 51 ASP H C 1
ATOM 2014 O O . ASP B 2 54 B -40.302 -20.980 27.963 1.00 26.71 51 ASP H O 1
ATOM 2019 N N . ILE B 2 55 ? -40.967 -22.956 28.835 1.00 27.87 52 ILE H N 1
ATOM 2020 C CA . ILE B 2 55 ? -42.378 -22.588 29.001 1.00 25.30 52 ILE H CA 1
ATOM 2021 C C . ILE B 2 55 ? -42.570 -21.251 29.711 1.00 25.09 52 ILE H C 1
ATOM 2022 O O . ILE B 2 55 ? -43.549 -20.539 29.463 1.00 30.80 52 ILE H O 1
ATOM 2027 N N . THR B 2 56 ? -41.629 -20.903 30.582 1.00 23.71 53 THR H N 1
ATOM 2028 C CA . THR B 2 56 ? -41.729 -19.678 31.365 1.00 28.73 53 THR H CA 1
ATOM 2029 C C . THR B 2 56 ? -41.737 -18.455 30.460 1.00 25.23 53 THR H C 1
ATOM 2030 O O . THR B 2 56 ? -42.443 -17.485 30.727 1.00 22.09 53 THR H O 1
ATOM 2034 N N . GLY B 2 57 ? -40.953 -18.508 29.385 1.00 28.91 54 GLY H N 1
ATOM 2035 C CA . GLY B 2 57 ? -40.847 -17.386 28.462 1.00 25.16 54 GLY H CA 1
ATOM 2036 C C . GLY B 2 57 ? -40.304 -16.149 29.153 1.00 22.72 54 GLY H C 1
ATOM 2037 O O . GLY B 2 57 ? -40.685 -15.018 28.837 1.00 26.35 54 GLY H O 1
ATOM 2038 N N . GLU B 2 58 ? -39.421 -16.368 30.119 1.00 22.17 55 GLU H N 1
ATOM 2039 C CA . GLU B 2 58 ? -38.834 -15.266 30.861 1.00 24.47 55 GLU H CA 1
ATOM 2040 C C . GLU B 2 58 ? -38.009 -14.408 29.926 1.00 22.60 55 GLU H C 1
ATOM 2041 O O . GLU B 2 58 ? -37.251 -14.930 29.109 1.00 18.57 55 GLU H O 1
ATOM 2047 N N . SER B 2 59 ? -38.157 -13.093 30.046 1.00 20.30 56 SER H N 1
ATOM 2048 C CA . SER B 2 59 ? -37.460 -12.193 29.146 1.00 20.20 56 SER H CA 1
ATOM 2049 C C . SER B 2 59 ? -36.599 -11.181 29.898 1.00 22.47 56 SER H C 1
ATOM 2050 O O . SER B 2 59 ? -36.876 -10.853 31.048 1.00 22.26 56 SER H O 1
ATOM 2053 N N . TYR B 2 60 ? -35.559 -10.688 29.229 1.00 20.19 57 TYR H N 1
ATOM 2054 C CA . TYR B 2 60 ? -34.610 -9.752 29.819 1.00 17.72 57 TYR H CA 1
ATOM 2055 C C . TYR B 2 60 ? -34.341 -8.588 28.869 1.00 16.21 57 TYR H C 1
ATOM 2056 O O . TYR B 2 60 ? -34.068 -8.789 27.692 1.00 17.98 57 TYR H O 1
ATOM 2065 N N . TYR B 2 61 ? -34.409 -7.372 29.397 1.00 17.21 58 TYR H N 1
ATOM 2066 C CA . TYR B 2 61 ? -34.346 -6.167 28.587 1.00 13.88 58 TYR H CA 1
ATOM 2067 C C . TYR B 2 61 ? -33.147 -5.292 28.939 1.00 17.43 58 TYR H C 1
ATOM 2068 O O . TYR B 2 61 ? -32.749 -5.197 30.105 1.00 15.92 58 TYR H O 1
ATOM 2077 N N . ALA B 2 62 ? -32.561 -4.659 27.929 1.00 16.38 59 ALA H N 1
ATOM 2078 C CA . ALA B 2 62 ? -31.642 -3.559 28.192 1.00 14.94 59 ALA H CA 1
ATOM 2079 C C . ALA B 2 62 ? -32.477 -2.443 28.805 1.00 15.17 59 ALA H C 1
ATOM 2080 O O . ALA B 2 62 ? -33.659 -2.317 28.487 1.00 14.01 59 ALA H O 1
ATOM 2082 N N . THR B 2 63 ? -31.877 -1.633 29.666 1.00 13.22 60 THR H N 1
ATOM 2083 C CA . THR B 2 63 ? -32.644 -0.621 30.384 1.00 15.71 60 THR H CA 1
ATOM 2084 C C . THR B 2 63 ? -33.214 0.468 29.460 1.00 16.13 60 THR H C 1
ATOM 2085 O O . THR B 2 63 ? -34.360 0.893 29.631 1.00 14.18 60 THR H O 1
ATOM 2089 N N . TRP B 2 64 ? -32.440 0.885 28.459 1.00 14.17 61 TRP H N 1
ATOM 2090 C CA . TRP B 2 64 ? -32.896 1.903 27.509 1.00 11.82 61 TRP H CA 1
ATOM 2091 C C . TRP B 2 64 ? -34.068 1.396 26.673 1.00 12.48 61 TRP H C 1
ATOM 2092 O O . TRP B 2 64 ? -34.825 2.180 26.108 1.00 10.92 61 TRP H O 1
ATOM 2103 N N . ALA B 2 65 ? -34.196 0.074 26.589 1.00 14.79 62 ALA H N 1
ATOM 2104 C CA . ALA B 2 65 ? -35.106 -0.562 25.640 1.00 15.01 62 ALA H CA 1
ATOM 2105 C C . ALA B 2 65 ? -36.426 -1.023 26.248 1.00 13.85 62 ALA H C 1
ATOM 2106 O O . ALA B 2 65 ? -37.429 -1.112 25.538 1.00 15.36 62 ALA H O 1
ATOM 2108 N N . LYS B 2 66 ? -36.427 -1.324 27.546 1.00 13.83 63 LYS H N 1
ATOM 2109 C CA . LYS B 2 66 ? -37.582 -1.988 28.173 1.00 17.54 63 LYS H CA 1
ATOM 2110 C C . LYS B 2 66 ? -38.926 -1.265 27.956 1.00 14.50 63 LYS H C 1
ATOM 2111 O O . LYS B 2 66 ? -39.969 -1.909 27.934 1.00 18.85 63 LYS H O 1
ATOM 2117 N N . GLY B 2 67 ? -38.900 0.052 27.770 1.00 12.86 64 GLY H N 1
ATOM 2118 C CA . GLY B 2 67 ? -40.130 0.819 27.661 1.00 15.09 64 GLY H CA 1
ATOM 2119 C C . GLY B 2 67 ? -40.803 0.822 26.297 1.00 18.06 64 GLY H C 1
ATOM 2120 O O . GLY B 2 67 ? -42.011 1.017 26.206 1.00 17.46 64 GLY H O 1
ATOM 2121 N N . ARG B 2 68 ? -40.033 0.599 25.233 1.00 14.36 65 ARG H N 1
ATOM 2122 C CA . ARG B 2 68 ? -40.563 0.770 23.884 1.00 15.28 65 ARG H CA 1
ATOM 2123 C C . ARG B 2 68 ? -40.450 -0.481 23.027 1.00 14.92 65 ARG H C 1
ATOM 2124 O O . ARG B 2 68 ? -41.014 -0.533 21.928 1.00 12.48 65 ARG H O 1
ATOM 2132 N N . PHE B 2 69 ? -39.706 -1.465 23.530 1.00 12.03 66 PHE H N 1
ATOM 2133 C CA . PHE B 2 69 ? -39.506 -2.727 22.836 1.00 15.22 66 PHE H CA 1
ATOM 2134 C C . PHE B 2 69 ? -40.151 -3.861 23.632 1.00 14.28 66 PHE H C 1
ATOM 2135 O O . PHE B 2 69 ? -40.094 -3.881 24.850 1.00 13.00 66 PHE H O 1
ATOM 2143 N N . ALA B 2 70 ? -40.770 -4.799 22.937 1.00 11.51 67 ALA H N 1
ATOM 2144 C CA . ALA B 2 70 ? -41.282 -5.984 23.589 1.00 14.89 67 ALA H CA 1
ATOM 2145 C C . ALA B 2 70 ? -40.883 -7.220 22.789 1.00 15.50 67 ALA H C 1
ATOM 2146 O O . ALA B 2 70 ? -41.079 -7.256 21.564 1.00 15.70 67 ALA H O 1
ATOM 2148 N N . ILE B 2 71 ? -40.302 -8.204 23.477 1.00 11.72 68 ILE H N 1
ATOM 2149 C CA . ILE B 2 71 ? -39.874 -9.454 22.857 1.00 13.64 68 ILE H CA 1
ATOM 2150 C C . ILE B 2 71 ? -40.860 -10.602 23.170 1.00 17.97 68 ILE H C 1
ATOM 2151 O O . ILE B 2 71 ? -41.335 -10.723 24.298 1.00 18.24 68 ILE H O 1
ATOM 2156 N N . SER B 2 72 ? -41.186 -11.422 22.169 1.00 14.07 69 SER H N 1
ATOM 2157 C CA . SER B 2 72 ? -42.126 -12.543 22.361 1.00 18.04 69 SER H CA 1
ATOM 2158 C C . SER B 2 72 ? -41.778 -13.799 21.567 1.00 17.06 69 SER H C 1
ATOM 2159 O O . SER B 2 72 ? -41.344 -13.705 20.420 1.00 14.87 69 SER H O 1
ATOM 2162 N N . LYS B 2 73 ? -41.994 -14.967 22.173 1.00 17.96 70 LYS H N 1
ATOM 2163 C CA . LYS B 2 73 ? -42.074 -16.216 21.416 1.00 20.78 70 LYS H CA 1
ATOM 2164 C C . LYS B 2 73 ? -43.464 -16.314 20.826 1.00 24.55 70 LYS H C 1
ATOM 2165 O O . LYS B 2 73 ? -44.439 -16.279 21.568 1.00 24.72 70 LYS H O 1
ATOM 2171 N N . THR B 2 74 ? -43.566 -16.439 19.504 1.00 26.24 71 THR H N 1
ATOM 2172 C CA . THR B 2 74 ? -44.876 -16.554 18.869 1.00 22.18 71 THR H CA 1
ATOM 2173 C C . THR B 2 74 ? -45.120 -17.970 18.356 1.00 22.82 71 THR H C 1
ATOM 2174 O O . THR B 2 74 ? -46.236 -18.312 17.980 1.00 22.91 71 THR H O 1
ATOM 2178 N N . SER B 2 75 ? -44.065 -18.780 18.347 1.00 18.28 72 SER H N 1
ATOM 2179 C CA . SER B 2 75 ? -44.166 -20.208 18.069 1.00 17.98 72 SER H CA 1
ATOM 2180 C C . SER B 2 75 ? -42.879 -20.908 18.520 1.00 25.08 72 SER H C 1
ATOM 2181 O O . SER B 2 75 ? -41.992 -20.294 19.112 1.00 23.38 72 SER H O 1
ATOM 2184 N N . SER B 2 76 ? -42.773 -22.199 18.238 1.00 25.98 73 SER H N 1
ATOM 2185 C CA . SER B 2 76 ? -41.570 -22.934 18.593 1.00 26.28 73 SER H CA 1
ATOM 2186 C C . SER B 2 76 ? -40.358 -22.444 17.785 1.00 27.30 73 SER H C 1
ATOM 2187 O O . SER B 2 76 ? -39.216 -22.701 18.166 1.00 23.74 73 SER H O 1
ATOM 2190 N N . THR B 2 77 ? -40.605 -21.740 16.677 1.00 24.05 74 THR H N 1
ATOM 2191 C CA . THR B 2 77 ? -39.516 -21.318 15.787 1.00 20.92 74 THR H CA 1
ATOM 2192 C C . THR B 2 77 ? -39.489 -19.829 15.496 1.00 18.16 74 THR H C 1
ATOM 2193 O O . THR B 2 77 ? -38.692 -19.373 14.680 1.00 16.74 74 THR H O 1
ATOM 2197 N N . THR B 2 78 ? -40.356 -19.065 16.148 1.00 17.03 75 THR H N 1
ATOM 2198 C CA . THR B 2 78 ? -40.416 -17.640 15.856 1.00 18.30 75 THR H CA 1
ATOM 2199 C C . THR B 2 78 ? -40.442 -16.750 17.097 1.00 18.26 75 THR H C 1
ATOM 2200 O O . THR B 2 78 ? -41.172 -16.992 18.057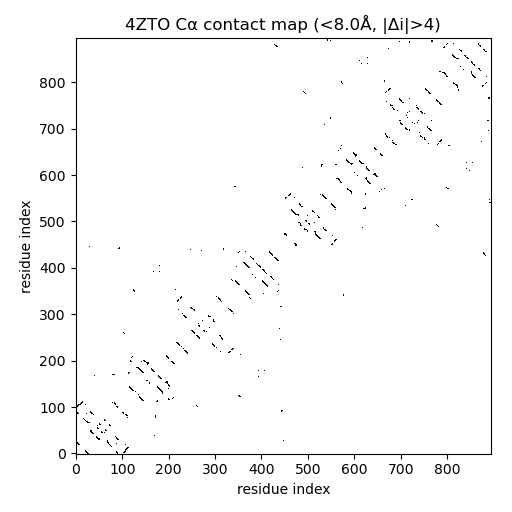 1.00 18.22 75 THR H O 1
ATOM 2204 N N . VAL B 2 79 ? -39.623 -15.706 17.049 1.00 18.01 76 VAL H N 1
ATOM 2205 C CA . VAL B 2 79 ? -39.575 -14.684 18.091 1.00 15.57 76 VAL H CA 1
ATOM 2206 C C . VAL B 2 79 ? -39.804 -13.317 17.439 1.00 12.99 76 VAL H C 1
ATOM 2207 O O . VAL B 2 79 ? -39.328 -13.064 16.347 1.00 16.10 76 VAL H O 1
ATOM 2211 N N . THR B 2 80 ? -40.576 -12.454 18.079 1.00 14.69 77 THR H N 1
ATOM 2212 C CA . THR B 2 80 ? -40.831 -11.136 17.523 1.00 12.11 77 THR H CA 1
ATOM 2213 C C . THR B 2 80 ? -40.284 -10.019 18.422 1.00 15.40 77 THR H C 1
ATOM 2214 O O . THR B 2 80 ? -40.227 -10.161 19.643 1.00 14.38 77 THR H O 1
ATOM 2218 N N . LEU B 2 81 ? -39.853 -8.926 17.794 1.00 13.96 78 LEU H N 1
ATOM 2219 C CA . LEU B 2 81 ? -39.481 -7.703 18.492 1.00 14.08 78 LEU H CA 1
ATOM 2220 C C . LEU B 2 81 ? -40.415 -6.614 18.019 1.00 12.14 78 LEU H C 1
ATOM 2221 O O . LEU B 2 81 ? -40.369 -6.225 16.854 1.00 16.32 78 LEU H O 1
ATOM 2226 N N . GLN B 2 82 ? -41.287 -6.149 18.903 1.00 13.30 79 GLN H N 1
ATOM 2227 C CA . GLN B 2 82 ? -42.181 -5.045 18.570 1.00 13.63 79 GLN H CA 1
ATOM 2228 C C . GLN B 2 82 ? -41.559 -3.743 19.053 1.00 12.85 79 GLN H C 1
ATOM 2229 O O . GLN B 2 82 ? -41.337 -3.564 20.249 1.00 11.41 79 GLN H O 1
ATOM 2235 N N . MET B 2 83 ? -41.262 -2.854 18.110 1.00 13.85 80 MET H N 1
ATOM 2236 C CA . MET B 2 83 ? -40.548 -1.617 18.411 1.00 13.36 80 MET H CA 1
ATOM 2237 C C . MET B 2 83 ? -41.452 -0.429 18.190 1.00 12.63 80 MET H C 1
ATOM 2238 O O . MET B 2 83 ? -42.032 -0.300 17.123 1.00 14.42 80 MET H O 1
ATOM 2243 N N . THR B 2 84 ? -41.534 0.451 19.185 1.00 12.54 81 THR H N 1
ATOM 2244 C CA . THR B 2 84 ? -42.539 1.512 19.216 1.00 12.35 81 THR H CA 1
ATOM 2245 C C . THR B 2 84 ? -41.963 2.915 19.525 1.00 13.97 81 THR H C 1
ATOM 2246 O O . THR B 2 84 ? -40.819 3.049 19.980 1.00 12.18 81 THR H O 1
ATOM 2250 N N . SER B 2 85 A -42.775 3.946 19.298 1.00 8.68 81 SER H N 1
ATOM 2251 C CA . SER B 2 85 A -42.379 5.332 19.558 1.00 14.36 81 SER H CA 1
ATOM 2252 C C . SER B 2 85 A -40.980 5.653 19.007 1.00 15.71 81 SER H C 1
ATOM 2253 O O . SER B 2 85 A -40.175 6.309 19.675 1.00 10.91 81 SER H O 1
ATOM 2256 N N . LEU B 2 86 B -40.739 5.213 17.771 1.00 14.97 81 LEU H N 1
ATOM 2257 C CA . LEU B 2 86 B -39.414 5.213 17.154 1.00 13.47 81 LEU H CA 1
ATOM 2258 C C . LEU B 2 86 B -38.903 6.594 16.755 1.00 13.70 81 LEU H C 1
ATOM 2259 O O . LEU B 2 86 B -39.665 7.500 16.436 1.00 15.10 81 LEU H O 1
ATOM 2264 N N . THR B 2 87 ? -37.587 6.738 16.787 1.00 16.11 82 THR H N 1
ATOM 2265 C CA . THR B 2 87 ? -36.926 7.963 16.373 1.00 17.40 82 THR H CA 1
ATOM 2266 C C . THR B 2 87 ? -35.720 7.595 15.505 1.00 16.49 82 THR H C 1
ATOM 2267 O O . THR B 2 87 ? -35.398 6.418 15.369 1.00 17.12 82 THR H O 1
ATOM 2271 N N . ALA B 2 88 ? -35.051 8.602 14.943 1.00 16.12 83 ALA H N 1
ATOM 2272 C CA . ALA B 2 88 ? -33.801 8.421 14.212 1.00 13.06 83 ALA H CA 1
ATOM 2273 C C . ALA B 2 88 ? -32.778 7.569 14.977 1.00 15.55 83 ALA H C 1
ATOM 2274 O O . ALA B 2 88 ? -31.994 6.831 14.374 1.00 15.21 83 ALA H O 1
ATOM 2276 N N . ALA B 2 89 ? -32.784 7.673 16.301 1.00 15.03 84 ALA H N 1
ATOM 2277 C CA . ALA B 2 89 ? -31.829 6.940 17.125 1.00 13.33 84 ALA H CA 1
ATOM 2278 C C . ALA B 2 89 ? -32.029 5.426 17.041 1.00 16.71 84 ALA H C 1
ATOM 2279 O O . ALA B 2 89 ? -31.139 4.675 17.428 1.00 18.43 84 ALA H O 1
ATOM 2281 N N . ASP B 2 90 ? -33.175 4.974 16.537 1.00 11.99 85 ASP H N 1
ATOM 2282 C CA . ASP B 2 90 ? -33.397 3.536 16.374 1.00 15.05 85 ASP H CA 1
ATOM 2283 C C . ASP B 2 90 ? -33.024 2.980 14.979 1.00 13.53 85 ASP H C 1
ATOM 2284 O O . ASP B 2 90 ? -33.160 1.773 14.733 1.00 12.95 85 ASP H O 1
ATOM 2289 N N . THR B 2 91 ? -32.545 3.841 14.084 1.00 10.69 86 THR H N 1
ATOM 2290 C CA . THR B 2 91 ? -32.081 3.384 12.785 1.00 10.88 86 THR H CA 1
ATOM 2291 C C . THR B 2 91 ? -30.861 2.478 12.963 1.00 11.00 86 THR H C 1
ATOM 2292 O O . THR B 2 91 ? -29.889 2.874 13.600 1.00 11.06 86 THR H O 1
ATOM 2296 N N . ALA B 2 92 ? -30.919 1.269 12.415 1.00 8.33 87 ALA H N 1
ATOM 2297 C CA . ALA B 2 92 ? -29.884 0.257 12.673 1.00 12.43 87 ALA H CA 1
ATOM 2298 C C . ALA B 2 92 ? -30.158 -1.042 11.938 1.00 11.31 87 ALA H C 1
ATOM 2299 O O . ALA B 2 92 ? -31.267 -1.296 11.475 1.00 11.11 87 ALA H O 1
ATOM 2301 N N . THR B 2 93 ? -29.135 -1.875 11.834 1.00 11.81 88 THR H N 1
ATOM 2302 C CA . THR B 2 93 ? -29.366 -3.241 11.415 1.00 14.30 88 THR H CA 1
ATOM 2303 C C . THR B 2 93 ? -29.748 -4.028 12.669 1.00 13.97 88 THR H C 1
ATOM 2304 O O . THR B 2 93 ? -29.049 -3.966 13.689 1.00 15.00 88 THR H O 1
ATOM 2308 N N . TYR B 2 94 ? -30.869 -4.741 12.607 1.00 12.54 89 TYR H N 1
ATOM 2309 C CA . TYR B 2 94 ? -31.303 -5.554 13.742 1.00 15.28 89 TYR H CA 1
ATOM 2310 C C . TYR B 2 94 ? -31.002 -7.036 13.525 1.00 15.03 89 TYR H C 1
ATOM 2311 O O . TYR B 2 94 ? -31.532 -7.666 12.609 1.00 13.03 89 TYR H O 1
ATOM 2320 N N . PHE B 2 95 ? -30.155 -7.568 14.402 1.00 12.34 90 PHE H N 1
ATOM 2321 C CA . PHE B 2 95 ? -29.749 -8.966 14.393 1.00 13.38 90 PHE H CA 1
ATOM 2322 C C . PHE B 2 95 ? -30.539 -9.824 15.375 1.00 16.83 90 PHE H C 1
ATOM 2323 O O . PHE B 2 95 ? -30.783 -9.423 16.520 1.00 12.40 90 PHE H O 1
ATOM 2331 N N . CYS B 2 96 ? -30.902 -11.018 14.922 1.00 13.79 91 CYS H N 1
ATOM 2332 C CA . CYS B 2 96 ? -31.417 -12.052 15.788 1.00 12.78 91 CYS H CA 1
ATOM 2333 C C . CYS B 2 96 ? -30.250 -12.967 16.136 1.00 14.45 91 CYS H C 1
ATOM 2334 O O . CYS B 2 96 ? -29.440 -13.301 15.272 1.00 14.07 91 CYS H O 1
ATOM 2337 N N . ALA B 2 97 ? -30.149 -13.362 17.397 1.00 14.74 92 ALA H N 1
ATOM 2338 C CA . ALA B 2 97 ? -29.072 -14.259 17.805 1.00 16.12 92 ALA H CA 1
ATOM 2339 C C . ALA B 2 97 ? -29.546 -15.269 18.842 1.00 17.30 92 ALA H C 1
ATOM 2340 O O . ALA B 2 97 ? -30.543 -15.041 19.541 1.00 19.05 92 ALA H O 1
ATOM 2342 N N . ARG B 2 98 ? -28.832 -16.386 18.937 1.00 13.29 93 ARG H N 1
ATOM 2343 C CA . ARG B 2 98 ? -29.188 -17.425 19.895 1.00 18.39 93 ARG H CA 1
ATOM 2344 C C . ARG B 2 98 ? -27.965 -17.948 20.635 1.00 15.76 93 ARG H C 1
ATOM 2345 O O . ARG B 2 98 ? -26.898 -18.121 20.059 1.00 15.64 93 ARG H O 1
ATOM 2353 N N . GLY B 2 99 ? -28.130 -18.214 21.919 1.00 16.58 94 GLY H N 1
ATOM 2354 C CA . GLY B 2 99 ? -27.071 -18.839 22.683 1.00 16.19 94 GLY H CA 1
ATOM 2355 C C . GLY B 2 99 ? -27.636 -19.853 23.650 1.00 15.07 94 GLY H C 1
ATOM 2356 O O . GLY B 2 99 ? -28.833 -19.853 23.921 1.00 15.83 94 GLY H O 1
ATOM 2357 N N . ASP B 2 100 ? -26.774 -20.715 24.176 1.00 15.39 95 ASP H N 1
ATOM 2358 C CA . ASP B 2 100 ? -27.217 -21.715 25.131 1.00 15.84 95 ASP H CA 1
ATOM 2359 C C . ASP B 2 100 ? -27.575 -21.103 26.482 1.00 18.93 95 ASP H C 1
ATOM 2360 O O . ASP B 2 100 ? -27.202 -19.965 26.805 1.00 17.62 95 ASP H O 1
ATOM 2365 N N . THR B 2 101 ? -28.327 -21.871 27.258 1.00 19.65 96 THR H N 1
ATOM 2366 C CA . THR B 2 101 ? -28.601 -21.536 28.638 1.00 15.86 96 THR H CA 1
ATOM 2367 C C . THR B 2 101 ? -27.532 -22.240 29.444 1.00 17.94 96 THR H C 1
ATOM 2368 O O . THR B 2 101 ? -26.723 -22.981 28.879 1.00 15.93 96 THR H O 1
ATOM 2372 N N . TYR B 2 102 ? -27.493 -22.001 30.748 1.00 15.09 97 TYR H N 1
ATOM 2373 C CA . TYR B 2 102 ? -26.341 -22.446 31.518 1.00 15.33 97 TYR H CA 1
ATOM 2374 C C . TYR B 2 102 ? -26.192 -23.965 31.574 1.00 18.13 97 TYR H C 1
ATOM 2375 O O . TYR B 2 102 ? -25.086 -24.489 31.458 1.00 17.36 97 TYR H O 1
ATOM 2384 N N . GLY B 2 103 ? -27.302 -24.676 31.732 1.00 20.67 98 GLY H N 1
ATOM 2385 C CA . GLY B 2 103 ? -27.237 -26.120 31.846 1.00 22.37 98 GLY H CA 1
ATOM 2386 C C . GLY B 2 103 ? -26.312 -26.538 32.974 1.00 22.72 98 GLY H C 1
ATOM 2387 O O . GLY B 2 103 ? -26.336 -25.974 34.061 1.00 28.17 98 GLY H O 1
ATOM 2388 N N . TYR B 2 104 ? -25.464 -27.512 32.689 1.00 24.56 99 TYR H N 1
ATOM 2389 C CA . TYR B 2 104 ? -24.552 -28.067 33.674 1.00 28.53 99 TYR H CA 1
ATOM 2390 C C . TYR B 2 104 ? -23.322 -27.153 33.875 1.00 30.29 99 TYR H C 1
ATOM 2391 O O . TYR B 2 104 ? -22.500 -27.373 34.769 1.00 30.00 99 TYR H O 1
ATOM 2400 N N . GLY B 2 105 A -23.225 -26.111 33.052 1.00 27.67 99 GLY H N 1
ATOM 2401 C CA . GLY B 2 105 A -22.089 -25.207 33.068 1.00 21.52 99 GLY H CA 1
ATOM 2402 C C . GLY B 2 105 A -21.118 -25.586 31.975 1.00 21.84 99 GLY H C 1
ATOM 2403 O O . GLY B 2 105 A -20.043 -24.998 31.848 1.00 19.34 99 GLY H O 1
ATOM 2404 N N . ASP B 2 106 B -21.515 -26.577 31.180 1.00 20.79 99 ASP H N 1
ATOM 2405 C CA . ASP B 2 106 B -20.684 -27.118 30.106 1.00 27.33 99 ASP H CA 1
ATOM 2406 C C . ASP B 2 106 B -21.178 -26.731 28.705 1.00 27.74 99 ASP H C 1
ATOM 2407 O O . ASP B 2 106 B -20.826 -27.373 27.708 1.00 28.43 99 ASP H O 1
ATOM 2412 N N . THR B 2 107 C -22.000 -25.696 28.620 1.00 19.92 99 THR H N 1
ATOM 2413 C CA . THR B 2 107 C -22.566 -25.332 27.334 1.00 22.07 99 THR H CA 1
ATOM 2414 C C . THR B 2 107 C -21.803 -24.178 26.671 1.00 18.79 99 THR H C 1
ATOM 2415 O O . THR B 2 107 C -20.784 -23.720 27.182 1.00 19.77 99 THR H O 1
ATOM 2419 N N . VAL B 2 108 D -22.301 -23.727 25.527 1.00 13.66 99 VAL H N 1
ATOM 2420 C CA . VAL B 2 108 D -21.736 -22.568 24.860 1.00 16.81 99 VAL H CA 1
ATOM 2421 C C . VAL B 2 108 D -22.498 -21.350 25.340 1.00 16.75 99 VAL H C 1
ATOM 2422 O O . VAL B 2 108 D -23.511 -20.961 24.765 1.00 18.60 99 VAL H O 1
ATOM 2426 N N . TYR B 2 109 E -22.008 -20.771 26.427 1.00 16.10 99 TYR H N 1
ATOM 2427 C CA . TYR B 2 109 E -22.761 -19.765 27.149 1.00 14.91 99 TYR H CA 1
ATOM 2428 C C . TYR B 2 109 E -22.373 -18.391 26.593 1.00 15.00 99 TYR H C 1
ATOM 2429 O O . TYR B 2 109 E -21.625 -17.621 27.222 1.00 12.74 99 TYR H O 1
ATOM 2438 N N . ALA B 2 110 F -22.892 -18.123 25.393 1.00 13.76 99 ALA H N 1
ATOM 2439 C CA . ALA B 2 110 F -22.628 -16.923 24.597 1.00 13.16 99 ALA H CA 1
ATOM 2440 C C . ALA B 2 110 F -23.463 -17.019 23.312 1.00 13.36 99 ALA H C 1
ATOM 2441 O O . ALA B 2 110 F -24.024 -18.073 23.022 1.00 14.48 99 ALA H O 1
ATOM 2443 N N . LEU B 2 111 G -23.545 -15.941 22.536 1.00 10.64 99 LEU H N 1
ATOM 2444 C CA . LEU B 2 111 G -24.330 -15.974 21.299 1.00 12.71 99 LEU H CA 1
ATOM 2445 C C . LEU B 2 111 G -23.594 -16.672 20.132 1.00 12.30 99 LEU H C 1
ATOM 2446 O O . LEU B 2 111 G -22.853 -16.033 19.392 1.00 13.87 99 LEU H O 1
ATOM 2451 N N . ASN B 2 112 ? -23.784 -17.978 19.965 1.00 12.79 100 ASN H N 1
ATOM 2452 C CA . ASN B 2 112 ? -23.075 -18.680 18.881 1.00 14.25 100 ASN H CA 1
ATOM 2453 C C . ASN B 2 112 ? -23.799 -18.635 17.528 1.00 16.71 100 ASN H C 1
ATOM 2454 O O . ASN B 2 112 ? -23.187 -18.863 16.484 1.00 17.87 100 ASN H O 1
ATOM 2459 N N . LEU B 2 113 ? -25.083 -18.301 17.535 1.00 14.19 101 LEU H N 1
ATOM 2460 C CA . LEU B 2 113 ? -25.873 -18.335 16.303 1.00 18.70 101 LEU H CA 1
ATOM 2461 C C . LEU B 2 113 ? -26.392 -16.941 15.969 1.00 16.89 101 LEU H C 1
ATOM 2462 O O . LEU B 2 113 ? -26.997 -16.294 16.810 1.00 16.67 101 LEU H O 1
ATOM 2467 N N . TRP B 2 114 ? -26.151 -16.487 14.743 1.00 16.11 102 TRP H N 1
ATOM 2468 C CA . TRP B 2 114 ? -26.560 -15.158 14.313 1.00 12.37 102 TRP H CA 1
ATOM 2469 C C . TRP B 2 114 ? -27.295 -15.160 12.979 1.00 18.40 102 TRP H C 1
ATOM 2470 O O . TRP B 2 114 ? -26.957 -15.924 12.079 1.00 16.79 102 TRP H O 1
ATOM 2481 N N . GLY B 2 115 ? -28.285 -14.279 12.844 1.00 16.13 103 GLY H N 1
ATOM 2482 C CA . GLY B 2 115 ? -28.871 -14.009 11.547 1.00 16.33 103 GLY H CA 1
ATOM 2483 C C . GLY B 2 115 ? -28.054 -12.979 10.771 1.00 18.71 103 GLY H C 1
ATOM 2484 O O . GLY B 2 115 ? -27.093 -12.400 11.290 1.00 14.55 103 GLY H O 1
ATOM 2485 N N . PRO B 2 116 ? -28.433 -12.747 9.510 1.00 16.51 104 PRO H N 1
ATOM 2486 C CA . PRO B 2 116 ? -27.785 -11.760 8.636 1.00 16.59 104 PRO H CA 1
ATOM 2487 C C . PRO B 2 116 ? -28.144 -10.325 8.999 1.00 15.65 104 PRO H C 1
ATOM 2488 O O . PRO B 2 116 ? -27.381 -9.413 8.695 1.00 18.31 104 PRO H O 1
ATOM 2492 N N . GLY B 2 117 ? -29.283 -10.134 9.656 1.00 15.75 105 GLY H N 1
ATOM 2493 C CA . GLY B 2 117 ? -29.703 -8.814 10.094 1.00 14.46 105 GLY H CA 1
ATOM 2494 C C . GLY B 2 117 ? -30.720 -8.200 9.147 1.00 18.43 105 GLY H C 1
ATOM 2495 O O . GLY B 2 117 ? -30.742 -8.516 7.960 1.00 18.78 105 GLY H O 1
ATOM 2496 N N . THR B 2 118 ? -31.578 -7.332 9.669 1.00 14.76 106 THR H N 1
ATOM 2497 C CA . THR B 2 118 ? -32.526 -6.606 8.824 1.00 15.49 106 THR H CA 1
ATOM 2498 C C . THR B 2 118 ? -32.407 -5.116 9.168 1.00 14.40 106 THR H C 1
ATOM 2499 O O . THR B 2 118 ? -32.221 -4.749 10.331 1.00 15.61 106 THR H O 1
ATOM 2503 N N . LEU B 2 119 ? -32.477 -4.258 8.155 1.00 14.76 107 LEU H N 1
ATOM 2504 C CA . LEU B 2 119 ? -32.186 -2.842 8.337 1.00 13.74 107 LEU H CA 1
ATOM 2505 C C . LEU B 2 119 ? -33.450 -2.018 8.557 1.00 13.47 107 LEU H C 1
ATOM 2506 O O . LEU B 2 119 ? -34.334 -1.974 7.718 1.00 14.56 107 LEU H O 1
ATOM 2511 N N . VAL B 2 120 ? -33.522 -1.373 9.712 1.00 13.58 108 VAL H N 1
ATOM 2512 C CA . VAL B 2 120 ? -34.614 -0.468 10.023 1.00 11.54 108 VAL H CA 1
ATOM 2513 C C . VAL B 2 120 ? -34.135 0.961 9.823 1.00 12.32 108 VAL H C 1
ATOM 2514 O O . VAL B 2 120 ? -33.098 1.340 10.375 1.00 12.49 108 VAL H O 1
ATOM 2518 N N . THR B 2 121 ? -34.877 1.741 9.034 1.00 10.19 109 THR H N 1
ATOM 2519 C CA . THR B 2 121 ? -34.625 3.173 8.917 1.00 13.49 109 THR H CA 1
ATOM 2520 C C . THR B 2 121 ? -35.809 3.989 9.441 1.00 13.76 109 THR H C 1
ATOM 2521 O O . THR B 2 121 ? -36.936 3.882 8.940 1.00 14.76 109 THR H O 1
ATOM 2525 N N . VAL B 2 122 ? -35.560 4.801 10.461 1.00 13.59 110 VAL H N 1
ATOM 2526 C CA . VAL B 2 122 ? -36.620 5.649 10.986 1.00 11.81 110 VAL H CA 1
ATOM 2527 C C . VAL B 2 122 ? -36.395 7.042 10.448 1.00 13.19 110 VAL H C 1
ATOM 2528 O O . VAL B 2 122 ? -35.461 7.732 10.853 1.00 12.39 110 VAL H O 1
ATOM 2532 N N . SER B 2 123 ? -37.251 7.449 9.517 1.00 12.29 111 SER H N 1
ATOM 2533 C CA . SER B 2 123 ? -37.046 8.706 8.825 1.00 15.42 111 SER H CA 1
ATOM 2534 C C . SER B 2 123 ? -38.364 9.303 8.332 1.00 19.11 111 SER H C 1
ATOM 2535 O O . SER B 2 123 ? -39.301 8.583 7.967 1.00 17.01 111 SER H O 1
ATOM 2538 N N . SER B 2 124 ? -38.444 10.623 8.310 1.00 18.03 112 SER H N 1
ATOM 2539 C CA . SER B 2 124 ? -39.617 11.260 7.735 1.00 22.35 112 SER H CA 1
ATOM 2540 C C . SER B 2 124 ? -39.468 11.326 6.209 1.00 20.18 112 SER H C 1
ATOM 2541 O O . SER B 2 124 ? -40.411 11.665 5.501 1.00 22.08 112 SER H O 1
ATOM 2544 N N . GLY B 2 125 ? -38.278 10.988 5.711 1.00 22.20 113 GLY H N 1
ATOM 2545 C CA . GLY B 2 125 ? -38.009 11.005 4.282 1.00 18.37 113 GLY H CA 1
ATOM 2546 C C . GLY B 2 125 ? -38.634 9.837 3.530 1.00 20.57 113 GLY H C 1
ATOM 2547 O O . GLY B 2 125 ? -38.392 8.665 3.848 1.00 17.39 113 GLY H O 1
ATOM 2548 N N . GLN B 2 126 ? -39.445 10.165 2.530 1.00 13.96 114 GLN H N 1
ATOM 2549 C CA . GLN B 2 126 ? -40.075 9.168 1.683 1.00 15.34 114 GLN H CA 1
ATOM 2550 C C . GLN B 2 126 ? -39.043 8.288 0.976 1.00 15.40 114 GLN H C 1
ATOM 2551 O O . GLN B 2 126 ? -38.030 8.792 0.488 1.00 14.31 114 GLN H O 1
ATOM 2557 N N . PRO B 2 127 ? -39.284 6.963 0.948 1.00 14.83 115 PRO H N 1
ATOM 2558 C CA . PRO B 2 127 ? -38.411 6.074 0.174 1.00 13.56 115 PRO H CA 1
ATOM 2559 C C . PRO B 2 127 ? -38.308 6.549 -1.276 1.00 18.77 115 PRO H C 1
ATOM 2560 O O . PRO B 2 127 ? -39.296 7.032 -1.823 1.00 16.51 115 PRO H O 1
ATOM 2564 N N . LYS B 2 128 ? -37.120 6.446 -1.866 1.00 15.66 116 LYS H N 1
ATOM 2565 C CA . LYS B 2 128 ? -36.901 6.876 -3.239 1.00 15.14 116 LYS H CA 1
ATOM 2566 C C . LYS B 2 128 ? -36.059 5.823 -3.972 1.00 17.30 116 LYS H C 1
ATOM 2567 O O . LYS B 2 128 ? -35.020 5.386 -3.479 1.00 14.71 116 LYS H O 1
ATOM 2573 N N . ALA B 2 129 ? -36.530 5.406 -5.145 1.00 16.99 117 ALA H N 1
ATOM 2574 C CA . ALA B 2 129 ? -35.841 4.394 -5.936 1.00 16.95 117 ALA H CA 1
ATOM 2575 C C . ALA B 2 129 ? -34.675 5.020 -6.701 1.00 17.14 117 ALA H C 1
ATOM 2576 O O . ALA B 2 129 ? -34.777 6.133 -7.212 1.00 21.79 117 ALA H O 1
ATOM 2578 N N . PRO B 2 130 ? -33.555 4.296 -6.779 1.00 16.49 118 PRO H N 1
ATOM 2579 C CA . PRO B 2 130 ? -32.337 4.787 -7.427 1.00 13.27 118 PRO H CA 1
ATOM 2580 C C . PRO B 2 130 ? -32.377 4.818 -8.968 1.00 16.68 118 PRO H C 1
ATOM 2581 O O . PRO B 2 130 ? -33.078 4.029 -9.609 1.00 14.28 118 PRO H O 1
ATOM 2585 N N . SER B 2 131 ? -31.601 5.724 -9.550 1.00 17.30 119 SER H N 1
ATOM 2586 C CA . SER B 2 131 ? -31.308 5.672 -10.973 1.00 16.41 119 SER H CA 1
ATOM 2587 C C . SER B 2 131 ? -30.039 4.855 -11.160 1.00 17.04 119 SER H C 1
ATOM 2588 O O . SER B 2 131 ? -29.150 4.910 -10.321 1.00 21.23 119 SER H O 1
ATOM 2591 N N . VAL B 2 132 ? -29.948 4.100 -12.248 1.00 13.90 120 VAL H N 1
ATOM 2592 C CA . VAL B 2 132 ? -28.744 3.326 -12.527 1.00 12.43 120 VAL H CA 1
ATOM 2593 C C . VAL B 2 132 ? -28.094 3.789 -13.812 1.00 14.90 120 VAL H C 1
ATOM 2594 O O . VAL B 2 132 ? -28.708 3.761 -14.864 1.00 15.03 120 VAL H O 1
ATOM 2598 N N . PHE B 2 133 ? -26.841 4.211 -13.721 1.00 16.61 121 PHE H N 1
ATOM 2599 C CA . PHE B 2 133 ? -26.089 4.622 -14.894 1.00 12.37 121 PHE H CA 1
ATOM 2600 C C . PHE B 2 133 ? -24.936 3.651 -15.178 1.00 16.90 121 PHE H C 1
ATOM 2601 O O . PHE B 2 133 ? -24.268 3.155 -14.257 1.00 15.71 121 PHE H O 1
ATOM 2609 N N . PRO B 2 134 ? -24.718 3.339 -16.462 1.00 16.14 122 PRO H N 1
ATOM 2610 C CA . PRO B 2 134 ? -23.623 2.428 -16.802 1.00 16.90 122 PRO H CA 1
ATOM 2611 C C . PRO B 2 134 ? -22.273 3.081 -16.552 1.00 20.68 122 PRO H C 1
ATOM 2612 O O . PRO B 2 134 ? -22.153 4.306 -16.698 1.00 14.93 122 PRO H O 1
ATOM 2616 N N . LEU B 2 135 ? -21.289 2.270 -16.168 1.00 16.24 123 LEU H N 1
ATOM 2617 C CA . LEU B 2 135 ? -19.901 2.710 -16.075 1.00 18.62 123 LEU H CA 1
ATOM 2618 C C . LEU B 2 135 ? -19.073 1.981 -17.124 1.00 20.48 123 LEU H C 1
ATOM 2619 O O . LEU B 2 135 ? -19.046 0.752 -17.165 1.00 22.75 123 LEU H O 1
ATOM 2624 N N . ALA B 2 136 ? -18.407 2.744 -17.976 1.00 18.29 124 ALA H N 1
ATOM 2625 C CA . ALA B 2 136 ? -17.619 2.176 -19.051 1.00 25.76 124 ALA H CA 1
ATOM 2626 C C . ALA B 2 136 ? -16.529 3.164 -19.367 1.00 24.31 124 ALA H C 1
ATOM 2627 O O . ALA B 2 136 ? -16.731 4.364 -19.208 1.00 24.55 124 ALA H O 1
ATOM 2629 N N . PRO B 2 137 ? -15.359 2.666 -19.789 1.00 26.47 125 PRO H N 1
ATOM 2630 C CA . PRO B 2 137 ? -14.251 3.574 -20.074 1.00 25.68 125 PRO H CA 1
ATOM 2631 C C . PRO B 2 137 ? -14.617 4.552 -21.183 1.00 30.47 125 PRO H C 1
ATOM 2632 O O . PRO B 2 137 ? -15.510 4.270 -21.997 1.00 26.08 125 PRO H O 1
ATOM 2636 N N . CYS B 2 138 ? -13.953 5.702 -21.181 1.00 30.83 126 CYS H N 1
ATOM 2637 C CA . CYS B 2 138 ? -14.102 6.686 -22.242 1.00 33.85 126 CYS H CA 1
ATOM 2638 C C . CYS B 2 138 ? -13.935 6.017 -23.609 1.00 42.63 126 CYS H C 1
ATOM 2639 O O . CYS B 2 138 ? -12.950 5.317 -23.857 1.00 39.54 126 CYS H O 1
ATOM 2642 N N . CYS B 2 139 ? -14.913 6.225 -24.485 1.00 43.84 127 CYS H N 1
ATOM 2643 C CA . CYS B 2 139 ? -14.926 5.589 -25.799 1.00 49.92 127 CYS H CA 1
ATOM 2644 C C . CYS B 2 139 ? -13.754 6.039 -26.688 1.00 47.22 127 CYS H C 1
ATOM 2645 O O . CYS B 2 139 ? -13.436 5.389 -27.683 1.00 45.71 127 CYS H O 1
ATOM 2648 N N . GLY B 2 140 ? -13.108 7.140 -26.309 1.00 47.59 128 GLY H N 1
ATOM 2649 C CA . GLY B 2 140 ? -11.935 7.631 -27.009 1.00 46.27 128 GLY H CA 1
ATOM 2650 C C . GLY B 2 140 ? -10.680 6.830 -26.712 1.00 51.10 128 GLY H C 1
ATOM 2651 O O . GLY B 2 140 ? -9.670 6.983 -27.399 1.00 54.70 128 GLY H O 1
ATOM 2652 N N . ASP B 2 141 ? -10.742 5.981 -25.687 1.00 49.51 129 ASP H N 1
ATOM 2653 C CA . ASP B 2 141 ? -9.633 5.088 -25.343 1.00 43.26 129 ASP H CA 1
ATOM 2654 C C . ASP B 2 141 ? -9.427 3.993 -26.384 1.00 46.89 129 ASP H C 1
ATOM 2655 O O . ASP B 2 141 ? -10.368 3.572 -27.065 1.00 43.52 129 ASP H O 1
ATOM 2660 N N . THR B 2 142 ? -8.183 3.538 -26.492 1.00 47.86 130 THR H N 1
ATOM 2661 C CA . THR B 2 142 ? -7.853 2.337 -27.251 1.00 50.33 130 THR H CA 1
ATOM 2662 C C . THR B 2 142 ? -8.254 1.107 -26.436 1.00 46.41 130 THR H C 1
ATOM 2663 O O . THR B 2 142 ? -7.817 0.942 -25.295 1.00 45.66 130 THR H O 1
ATOM 2667 N N . PRO B 2 143 ? -9.105 0.248 -27.008 1.00 45.05 131 PRO H N 1
ATOM 2668 C CA . PRO B 2 143 ? -9.514 -0.939 -26.252 1.00 51.56 131 PRO H CA 1
ATOM 2669 C C . PRO B 2 143 ? -8.341 -1.896 -26.025 1.00 51.02 131 PRO H C 1
ATOM 2670 O O . PRO B 2 143 ? -7.372 -1.889 -26.795 1.00 44.66 131 PRO H O 1
ATOM 2674 N N . SER B 2 144 ? -8.425 -2.701 -24.972 1.00 47.82 132 SER H N 1
ATOM 2675 C CA . SER B 2 144 ? -7.403 -3.702 -24.708 1.00 51.79 132 SER H CA 1
ATOM 2676 C C . SER B 2 144 ? -8.040 -5.059 -24.423 1.00 54.97 132 SER H C 1
ATOM 2677 O O . SER B 2 144 ? -9.262 -5.209 -24.509 1.00 52.82 132 SER H O 1
ATOM 2680 N N . SER B 2 145 ? -7.195 -6.033 -24.085 1.00 58.38 133 SER H N 1
ATOM 2681 C CA . SER B 2 145 ? -7.605 -7.417 -23.844 1.00 58.15 133 SER H CA 1
ATOM 2682 C C . SER B 2 145 ? -8.796 -7.562 -22.880 1.00 58.95 133 SER H C 1
ATOM 2683 O O . SER B 2 145 ? -9.717 -8.345 -23.129 1.00 56.47 133 SER H O 1
ATOM 2686 N N . THR B 2 146 ? -8.772 -6.818 -21.778 1.00 54.13 134 THR H N 1
ATOM 2687 C CA . THR B 2 146 ? -9.870 -6.862 -20.815 1.00 52.32 134 THR H CA 1
ATOM 2688 C C . THR B 2 146 ? -10.373 -5.461 -20.499 1.00 41.33 134 THR H C 1
ATOM 2689 O O . THR B 2 146 ? -9.687 -4.475 -20.762 1.00 47.04 134 THR H O 1
ATOM 2693 N N . VAL B 2 147 ? -11.574 -5.385 -19.934 1.00 38.41 135 VAL H N 1
ATOM 2694 C CA . VAL B 2 147 ? -12.228 -4.107 -19.663 1.00 31.27 135 VAL H CA 1
ATOM 2695 C C . VAL B 2 147 ? -13.033 -4.169 -18.364 1.00 26.78 135 VAL H C 1
ATOM 2696 O O . VAL B 2 147 ? -13.650 -5.195 -18.041 1.00 23.08 135 VAL H O 1
ATOM 2700 N N . THR B 2 148 ? -13.014 -3.082 -17.601 1.00 26.18 136 THR H N 1
ATOM 2701 C CA . THR B 2 148 ? -13.845 -3.039 -16.407 1.00 32.32 136 THR H CA 1
ATOM 2702 C C . THR B 2 148 ? -15.081 -2.179 -16.677 1.00 24.79 136 THR H C 1
ATOM 2703 O O . THR B 2 148 ? -14.978 -1.000 -17.012 1.00 26.47 136 THR H O 1
ATOM 2707 N N . LEU B 2 149 ? -16.242 -2.812 -16.559 1.00 23.10 137 LEU H N 1
ATOM 2708 C CA . LEU B 2 149 ? -17.535 -2.162 -16.722 1.00 27.41 137 LEU H CA 1
ATOM 2709 C C . LEU B 2 149 ? -18.202 -2.029 -15.350 1.00 23.44 137 LEU H C 1
ATOM 2710 O O . LEU B 2 149 ? -17.712 -2.578 -14.361 1.00 22.04 137 LEU H O 1
ATOM 2715 N N . GLY B 2 150 ? -19.317 -1.313 -15.280 1.00 20.38 138 GLY H N 1
ATOM 2716 C CA . GLY B 2 150 ? -19.902 -1.038 -13.984 1.00 17.74 138 GLY H CA 1
ATOM 2717 C C . GLY B 2 150 ? -21.287 -0.434 -13.992 1.00 19.86 138 GLY H C 1
ATOM 2718 O O . GLY B 2 150 ? -21.883 -0.203 -15.039 1.00 21.85 138 GLY H O 1
ATOM 2719 N N . CYS B 2 151 ? -21.793 -0.187 -12.790 1.00 20.08 139 CYS H N 1
ATOM 2720 C CA . CYS B 2 151 ? -23.070 0.471 -12.591 1.00 18.96 139 CYS H CA 1
ATOM 2721 C C . CYS B 2 151 ? -22.954 1.454 -11.443 1.00 16.60 139 CYS H C 1
ATOM 2722 O O . CYS B 2 151 ? -22.533 1.098 -10.350 1.00 17.48 139 CYS H O 1
ATOM 2725 N N . LEU B 2 152 ? -23.328 2.697 -11.706 1.00 14.71 140 LEU H N 1
ATOM 2726 C CA . LEU B 2 152 ? -23.452 3.697 -10.665 1.00 13.24 140 LEU H CA 1
ATOM 2727 C C . LEU B 2 152 ? -24.914 3.792 -10.227 1.00 17.21 140 LEU H C 1
ATOM 2728 O O . LEU B 2 152 ? -25.770 4.242 -10.992 1.00 15.82 140 LEU H O 1
ATOM 2733 N N . VAL B 2 153 ? -25.183 3.360 -8.999 1.00 14.20 141 VAL H N 1
ATOM 2734 C CA . VAL B 2 153 ? -26.511 3.434 -8.396 1.00 13.80 141 VAL H CA 1
ATOM 2735 C C . VAL B 2 153 ? -26.695 4.753 -7.638 1.00 18.67 141 VAL H C 1
ATOM 2736 O O . VAL B 2 153 ? -26.159 4.920 -6.546 1.00 20.32 141 VAL H O 1
ATOM 2740 N N . LYS B 2 154 ? -27.465 5.677 -8.203 1.00 16.45 142 LYS H N 1
ATOM 2741 C CA . LYS B 2 154 ? -27.494 7.055 -7.716 1.00 17.34 142 LYS H CA 1
ATOM 2742 C C . LYS B 2 154 ? -28.841 7.490 -7.144 1.00 21.46 142 LYS H C 1
ATOM 2743 O O . LYS B 2 154 ? -29.893 7.300 -7.774 1.00 18.66 142 LYS H O 1
ATOM 2749 N N . GLY B 2 155 ? -28.787 8.078 -5.951 1.00 19.60 143 GLY H N 1
ATOM 2750 C CA . GLY B 2 155 ? -29.914 8.778 -5.366 1.00 20.61 143 GLY H CA 1
ATOM 2751 C C . GLY B 2 155 ? -31.022 7.909 -4.807 1.00 17.93 143 GLY H C 1
ATOM 2752 O O . GLY B 2 155 ? -32.180 8.090 -5.170 1.00 18.81 143 GLY H O 1
ATOM 2753 N N . TYR B 2 156 ? -30.693 6.972 -3.926 1.00 15.82 144 TYR H N 1
ATOM 2754 C CA . TYR B 2 156 ? -31.762 6.208 -3.299 1.00 15.78 144 TYR H CA 1
ATOM 2755 C C . TYR B 2 156 ? -31.923 6.516 -1.819 1.00 14.95 144 TYR H C 1
ATOM 2756 O O . TYR B 2 156 ? -31.024 7.054 -1.173 1.00 15.27 144 TYR H O 1
ATOM 2765 N N . LEU B 2 157 ? -33.100 6.156 -1.312 1.00 14.49 145 LEU H N 1
ATOM 2766 C CA . LEU B 2 157 ? -33.493 6.355 0.075 1.00 12.37 145 LEU H CA 1
ATOM 2767 C C . LEU B 2 157 ? -34.550 5.332 0.435 1.00 12.79 145 LEU H C 1
ATOM 2768 O O . LEU B 2 157 ? -35.439 5.071 -0.372 1.00 13.40 145 LEU H O 1
ATOM 2773 N N . PRO B 2 158 ? -34.430 4.699 1.619 1.00 12.97 146 PRO H N 1
ATOM 2774 C CA . PRO B 2 158 ? -33.245 4.669 2.474 1.00 15.52 146 PRO H CA 1
ATOM 2775 C C . PRO B 2 158 ? -32.362 3.511 2.020 1.00 12.96 146 PRO H C 1
ATOM 2776 O O . PRO B 2 158 ? -32.577 3.007 0.917 1.00 11.54 146 PRO H O 1
ATOM 2780 N N . GLU B 2 159 ? -31.429 3.070 2.861 1.00 13.69 147 GLU H N 1
ATOM 2781 C CA . GLU B 2 159 ? -30.686 1.829 2.603 1.00 14.84 147 GLU H CA 1
ATOM 2782 C C . GLU B 2 159 ? -31.589 0.615 2.848 1.00 16.43 147 GLU H C 1
ATOM 2783 O O . GLU B 2 159 ? -32.590 0.731 3.555 1.00 15.29 147 GLU H O 1
ATOM 2789 N N . PRO B 2 160 ? -31.238 -0.560 2.292 1.00 17.05 148 PRO H N 1
ATOM 2790 C CA . PRO B 2 160 ? -30.093 -0.840 1.423 1.00 18.33 148 PRO H CA 1
ATOM 2791 C C . PRO B 2 160 ? -30.424 -1.003 -0.062 1.00 13.69 148 PRO H C 1
ATOM 2792 O O . PRO B 2 160 ? -31.569 -1.035 -0.502 1.00 15.80 148 PRO H O 1
ATOM 2796 N N . VAL B 2 161 ? -29.360 -1.128 -0.828 1.00 15.89 149 VAL H N 1
ATOM 2797 C CA . VAL B 2 161 ? -29.421 -1.661 -2.174 1.00 17.17 149 VAL H CA 1
ATOM 2798 C C . VAL B 2 161 ? -28.514 -2.894 -2.218 1.00 15.98 149 VAL H C 1
ATOM 2799 O O . VAL B 2 161 ? -27.483 -2.943 -1.538 1.00 17.63 149 VAL H O 1
ATOM 2803 N N . THR B 2 162 ? -28.913 -3.906 -2.973 1.00 15.24 150 THR H N 1
ATOM 2804 C CA . THR B 2 162 ? -28.003 -4.990 -3.284 1.00 16.87 150 THR H CA 1
ATOM 2805 C C . THR B 2 162 ? -27.736 -5.017 -4.783 1.00 19.15 150 THR H C 1
ATOM 2806 O O . THR B 2 162 ? -28.523 -4.499 -5.579 1.00 18.33 150 THR H O 1
ATOM 2810 N N . VAL B 2 163 ? -26.609 -5.605 -5.159 1.00 18.70 151 VAL H N 1
ATOM 2811 C CA . VAL B 2 163 ? -26.201 -5.662 -6.553 1.00 20.28 151 VAL H CA 1
ATOM 2812 C C . VAL B 2 163 ? -25.653 -7.031 -6.917 1.00 18.67 151 VAL H C 1
ATOM 2813 O O . VAL B 2 163 ? -24.721 -7.525 -6.287 1.00 20.62 151 VAL H O 1
ATOM 2817 N N . THR B 2 164 ? -26.239 -7.650 -7.932 1.00 23.94 152 THR H N 1
ATOM 2818 C CA . THR B 2 164 ? -25.638 -8.840 -8.525 1.00 21.73 152 THR H CA 1
ATOM 2819 C C . THR B 2 164 ? -25.361 -8.567 -9.995 1.00 22.79 152 THR H C 1
ATOM 2820 O O . THR B 2 164 ? -25.802 -7.557 -10.547 1.00 21.39 152 THR H O 1
ATOM 2824 N N . TRP B 2 165 ? -24.629 -9.479 -10.621 1.00 24.80 153 TRP H N 1
ATOM 2825 C CA . TRP B 2 165 ? -24.302 -9.364 -12.026 1.00 19.94 153 TRP H CA 1
ATOM 2826 C C . TRP B 2 165 ? -24.761 -10.601 -12.779 1.00 29.90 153 TRP H C 1
ATOM 2827 O O . TRP B 2 165 ? -24.421 -11.731 -12.407 1.00 29.66 153 TRP H O 1
ATOM 2838 N N . ASN B 2 166 ? -25.552 -10.380 -13.829 1.00 29.01 154 ASN H N 1
ATOM 2839 C CA . ASN B 2 166 ? -26.116 -11.475 -14.600 1.00 24.15 154 ASN H CA 1
ATOM 2840 C C . ASN B 2 166 ? -26.916 -12.412 -13.711 1.00 25.99 154 ASN H C 1
ATOM 2841 O O . ASN B 2 166 ? -26.803 -13.619 -13.824 1.00 28.64 154 ASN H O 1
ATOM 2846 N N . SER B 2 167 ? -27.704 -11.837 -12.806 1.00 32.66 155 SER H N 1
ATOM 2847 C CA . SER B 2 167 ? -28.583 -12.595 -11.910 1.00 31.06 155 SER H CA 1
ATOM 2848 C C . SER B 2 167 ? -27.852 -13.629 -11.055 1.00 28.44 155 SER H C 1
ATOM 2849 O O . SER B 2 167 ? -28.272 -14.781 -10.988 1.00 32.19 155 SER H O 1
ATOM 2852 N N . GLY B 2 168 ? -26.769 -13.213 -10.404 1.00 27.65 156 GLY H N 1
ATOM 2853 C CA . GLY B 2 168 ? -25.976 -14.096 -9.558 1.00 30.61 156 GLY H CA 1
ATOM 2854 C C . GLY B 2 168 ? -24.943 -14.928 -10.308 1.00 30.97 156 GLY H C 1
ATOM 2855 O O . GLY B 2 168 ? -23.961 -15.397 -9.734 1.00 35.36 156 GLY H O 1
ATOM 2856 N N . THR B 2 169 ? -25.170 -15.102 -11.602 1.00 28.95 157 THR H N 1
ATOM 2857 C CA . THR B 2 169 ? -24.319 -15.926 -12.445 1.00 34.98 157 THR H CA 1
ATOM 2858 C C . THR B 2 169 ? -22.866 -15.457 -12.455 1.00 33.91 157 THR H C 1
ATOM 2859 O O . THR B 2 169 ? -21.946 -16.279 -12.456 1.00 36.41 157 THR H O 1
ATOM 2863 N N . LEU B 2 170 ? -22.654 -14.145 -12.432 1.00 30.67 158 LEU H N 1
ATOM 2864 C CA . LEU B 2 170 ? -21.310 -13.596 -12.600 1.00 28.54 158 LEU H CA 1
ATOM 2865 C C . LEU B 2 170 ? -20.796 -12.917 -11.326 1.00 33.93 158 LEU H C 1
ATOM 2866 O O . LEU B 2 170 ? -21.250 -11.824 -10.96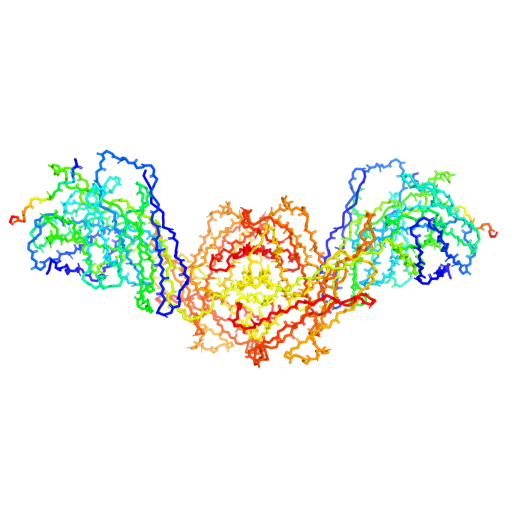5 1.00 27.18 158 LEU H O 1
ATOM 2871 N N . THR B 2 171 ? -19.847 -13.570 -10.652 1.00 32.37 159 THR H N 1
ATOM 2872 C CA . THR B 2 171 ? -19.282 -13.037 -9.413 1.00 29.47 159 THR H CA 1
ATOM 2873 C C . THR B 2 171 ? -17.773 -12.817 -9.491 1.00 33.74 159 THR H C 1
ATOM 2874 O O . THR B 2 171 ? -17.214 -12.059 -8.702 1.00 35.05 159 THR H O 1
ATOM 2878 N N . ASN B 2 172 ? -17.107 -13.471 -10.436 1.00 41.34 160 ASN H N 1
ATOM 2879 C CA . ASN B 2 172 ? -15.653 -13.331 -10.557 1.00 42.43 160 ASN H CA 1
ATOM 2880 C C . ASN B 2 172 ? -15.217 -11.935 -10.995 1.00 37.44 160 ASN H C 1
ATOM 2881 O O . ASN B 2 172 ? -15.663 -11.422 -12.019 1.00 36.91 160 ASN H O 1
ATOM 2886 N N . GLY B 2 173 ? -14.341 -11.322 -10.204 1.00 40.61 161 GLY H N 1
ATOM 2887 C CA . GLY B 2 173 ? -13.846 -9.994 -10.514 1.00 38.25 161 GLY H CA 1
ATOM 2888 C C . GLY B 2 173 ? -14.856 -8.889 -10.244 1.00 35.34 161 GLY H C 1
ATOM 2889 O O . GLY B 2 173 ? -14.685 -7.755 -10.696 1.00 34.23 161 GLY H O 1
ATOM 2890 N N . VAL B 2 174 ? -15.917 -9.222 -9.513 1.00 34.65 162 VAL H N 1
ATOM 2891 C CA . VAL B 2 174 ? -16.883 -8.221 -9.076 1.00 31.26 162 VAL H CA 1
ATOM 2892 C C . VAL B 2 174 ? -16.414 -7.548 -7.792 1.00 30.85 162 VAL H C 1
ATOM 2893 O O . VAL B 2 174 ? -15.990 -8.215 -6.845 1.00 26.91 162 VAL H O 1
ATOM 2897 N N . ARG B 2 175 ? -16.485 -6.222 -7.774 1.00 29.01 163 ARG H N 1
ATOM 2898 C CA . ARG B 2 175 ? -16.276 -5.453 -6.559 1.00 21.72 163 ARG H CA 1
ATOM 2899 C C . ARG B 2 175 ? -17.415 -4.467 -6.393 1.00 20.29 163 ARG H C 1
ATOM 2900 O O . ARG B 2 175 ? -17.616 -3.590 -7.234 1.00 20.26 163 ARG H O 1
ATOM 2908 N N . THR B 2 176 ? -18.163 -4.626 -5.308 1.00 19.12 164 THR H N 1
ATOM 2909 C CA . THR B 2 176 ? -19.304 -3.772 -5.016 1.00 17.14 164 THR H CA 1
ATOM 2910 C C . THR B 2 176 ? -19.021 -2.948 -3.755 1.00 18.66 164 THR H C 1
ATOM 2911 O O . THR B 2 176 ? -18.887 -3.491 -2.654 1.00 17.22 164 THR H O 1
ATOM 2915 N N . PHE B 2 177 ? -18.912 -1.636 -3.927 1.00 16.46 165 PHE H N 1
ATOM 2916 C CA . PHE B 2 177 ? -18.460 -0.758 -2.853 1.00 17.34 165 PHE H CA 1
ATOM 2917 C C . PHE B 2 177 ? -19.557 -0.442 -1.844 1.00 20.65 165 PHE H C 1
ATOM 2918 O O . PHE B 2 177 ? -20.737 -0.479 -2.178 1.00 24.93 165 PHE H O 1
ATOM 2926 N N . PRO B 2 178 ? -19.167 -0.156 -0.592 1.00 22.56 166 PRO H N 1
ATOM 2927 C CA . PRO B 2 178 ? -20.163 0.350 0.356 1.00 24.54 166 PRO H CA 1
ATOM 2928 C C . PRO B 2 178 ? -20.782 1.676 -0.109 1.00 19.18 166 PRO H C 1
ATOM 2929 O O . PRO B 2 178 ? -20.099 2.500 -0.705 1.00 20.15 166 PRO H O 1
ATOM 2933 N N . SER B 2 179 ? -22.068 1.861 0.162 1.00 17.26 167 SER H N 1
ATOM 2934 C CA . SER B 2 179 ? -22.774 3.084 -0.206 1.00 18.98 167 SER H CA 1
ATOM 2935 C C . SER B 2 179 ? -22.133 4.341 0.368 1.00 20.42 167 SER H C 1
ATOM 2936 O O . SER B 2 179 ? -21.440 4.301 1.385 1.00 20.79 167 SER H O 1
ATOM 2939 N N . VAL B 2 180 ? -22.387 5.464 -0.287 1.00 19.55 168 VAL H N 1
ATOM 2940 C CA . VAL B 2 180 ? -21.995 6.752 0.253 1.00 20.56 168 VAL H CA 1
ATOM 2941 C C . VAL B 2 180 ? -23.235 7.594 0.433 1.00 21.88 168 VAL H C 1
ATOM 2942 O O . VAL B 2 180 ? -24.317 7.231 -0.014 1.00 17.96 168 VAL H O 1
ATOM 2946 N N . ARG B 2 181 ? -23.095 8.722 1.098 1.00 25.81 169 ARG H N 1
ATOM 2947 C CA . ARG B 2 181 ? -24.257 9.557 1.259 1.00 26.64 169 ARG H CA 1
ATOM 2948 C C . ARG B 2 181 ? -23.970 10.942 0.748 1.00 29.85 169 ARG H C 1
ATOM 2949 O O . ARG B 2 181 ? -23.002 11.577 1.168 1.00 31.17 169 ARG H O 1
ATOM 2957 N N . GLN B 2 182 ? -24.807 11.378 -0.190 1.00 30.57 170 GLN H N 1
ATOM 2958 C CA . GLN B 2 182 ? -24.745 12.717 -0.754 1.00 28.80 170 GLN H CA 1
ATOM 2959 C C . GLN B 2 182 ? -25.179 13.697 0.327 1.00 29.01 170 GLN H C 1
ATOM 2960 O O . GLN B 2 182 ? -25.709 13.286 1.362 1.00 26.72 170 GLN H O 1
ATOM 2966 N N . SER B 2 183 ? -24.961 14.988 0.091 1.00 33.11 171 SER H N 1
ATOM 2967 C CA . SER B 2 183 ? -25.255 16.011 1.098 1.00 32.23 171 SER H CA 1
ATOM 2968 C C . SER B 2 183 ? -26.762 16.196 1.282 1.00 31.49 171 SER H C 1
ATOM 2969 O O . SER B 2 183 ? -27.240 16.570 2.361 1.00 35.85 171 SER H O 1
ATOM 2972 N N . SER B 2 184 ? -27.509 15.925 0.220 1.00 25.50 172 SER H N 1
ATOM 2973 C CA . SER B 2 184 ? -28.963 15.940 0.275 1.00 25.58 172 SER H CA 1
ATOM 2974 C C . SER B 2 184 ? -29.547 14.857 1.195 1.00 28.59 172 SER H C 1
ATOM 2975 O O . SER B 2 184 ? -30.712 14.925 1.572 1.00 24.90 172 SER H O 1
ATOM 2978 N N . GLY B 2 185 ? -28.747 13.849 1.531 1.00 25.48 173 GLY H N 1
ATOM 2979 C CA . GLY B 2 185 ? -29.222 12.749 2.347 1.00 23.10 173 GLY H CA 1
ATOM 2980 C C . GLY B 2 185 ? -29.411 11.458 1.567 1.00 28.13 173 GLY H C 1
ATOM 2981 O O . GLY B 2 185 ? -29.436 10.377 2.162 1.00 26.81 173 GLY H O 1
ATOM 2982 N N . LEU B 2 186 ? -29.542 11.565 0.241 1.00 20.69 174 LEU H N 1
ATOM 2983 C CA . LEU B 2 186 ? -29.673 10.385 -0.612 1.00 20.66 174 LEU H CA 1
ATOM 2984 C C . LEU B 2 186 ? -28.408 9.536 -0.627 1.00 21.33 174 LEU H C 1
ATOM 2985 O O . LEU B 2 186 ? -27.301 10.054 -0.472 1.00 23.98 174 LEU H O 1
ATOM 2990 N N . TYR B 2 187 ? -28.576 8.235 -0.838 1.00 20.23 175 TYR H N 1
ATOM 2991 C CA . TYR B 2 187 ? -27.433 7.337 -0.984 1.00 20.23 175 TYR H CA 1
ATOM 2992 C C . TYR B 2 187 ? -27.078 7.040 -2.443 1.00 21.24 175 TYR H C 1
ATOM 2993 O O . TYR B 2 187 ? -27.909 7.196 -3.352 1.00 17.27 175 TYR H O 1
ATOM 3002 N N . SER B 2 188 ? -25.825 6.618 -2.631 1.00 20.46 176 SER H N 1
ATOM 3003 C CA . SER B 2 188 ? -25.297 6.131 -3.904 1.00 18.87 176 SER H CA 1
ATOM 3004 C C . SER B 2 188 ? -24.326 4.998 -3.642 1.00 16.72 176 SER H C 1
ATOM 3005 O O . SER B 2 188 ? -23.727 4.948 -2.574 1.00 18.96 176 SER H O 1
ATOM 3008 N N . LEU B 2 189 ? -24.165 4.087 -4.599 1.00 16.64 177 LEU H N 1
ATOM 3009 C CA . LEU B 2 189 ? -23.012 3.187 -4.574 1.00 18.32 177 LEU H CA 1
ATOM 3010 C C . LEU B 2 189 ? -22.585 2.726 -5.960 1.00 18.52 177 LEU H C 1
ATOM 3011 O O . LEU B 2 189 ? -23.314 2.872 -6.936 1.00 20.61 177 LEU H O 1
ATOM 3016 N N . SER B 2 190 ? -21.390 2.158 -6.020 1.00 21.83 178 SER H N 1
ATOM 3017 C CA . SER B 2 190 ? -20.829 1.657 -7.257 1.00 19.39 178 SER H CA 1
ATOM 3018 C C . SER B 2 190 ? -20.599 0.159 -7.194 1.00 23.09 178 SER H C 1
ATOM 3019 O O . SER B 2 190 ? -20.249 -0.389 -6.138 1.00 19.75 178 SER H O 1
ATOM 3022 N N . SER B 2 191 ? -20.777 -0.489 -8.341 1.00 18.48 179 SER H N 1
ATOM 3023 C CA . SER B 2 191 ? -20.354 -1.860 -8.533 1.00 16.95 179 SER H CA 1
ATOM 3024 C C . SER B 2 191 ? -19.663 -1.937 -9.878 1.00 17.51 179 SER H C 1
ATOM 3025 O O . SER B 2 191 ? -20.193 -1.464 -10.875 1.00 20.76 179 SER H O 1
ATOM 3028 N N . VAL B 2 192 ? -18.466 -2.499 -9.905 1.00 19.39 180 VAL H N 1
ATOM 3029 C CA . VAL B 2 192 ? -17.755 -2.672 -11.160 1.00 18.95 180 VAL H CA 1
ATOM 3030 C C . VAL B 2 192 ? -17.429 -4.144 -11.342 1.00 21.93 180 VAL H C 1
ATOM 3031 O O . VAL B 2 192 ? -17.357 -4.896 -10.371 1.00 26.81 180 VAL H O 1
ATOM 3035 N N . VAL B 2 193 ? -17.244 -4.570 -12.582 1.00 20.30 181 VAL H N 1
ATOM 3036 C CA . VAL B 2 193 ? -16.853 -5.955 -12.818 1.00 25.73 181 VAL H CA 1
ATOM 3037 C C . VAL B 2 193 ? -15.818 -6.019 -13.939 1.00 28.99 181 VAL H C 1
ATOM 3038 O O . VAL B 2 193 ? -15.910 -5.290 -14.928 1.00 24.07 181 VAL H O 1
ATOM 3042 N N . SER B 2 194 ? -14.819 -6.875 -13.767 1.00 27.88 182 SER H N 1
ATOM 3043 C CA . SER B 2 194 ? -13.793 -7.034 -14.779 1.00 32.28 182 SER H CA 1
ATOM 3044 C C . SER B 2 194 ? -14.117 -8.220 -15.680 1.00 35.77 182 SER H C 1
ATOM 3045 O O . SER B 2 194 ? -14.391 -9.325 -15.211 1.00 36.57 182 SER H O 1
ATOM 3048 N N . VAL B 2 195 ? -14.085 -7.979 -16.983 1.00 33.88 183 VAL H N 1
ATOM 3049 C CA . VAL B 2 195 ? -14.451 -9.005 -17.947 1.00 37.43 183 VAL H CA 1
ATOM 3050 C C . VAL B 2 195 ? -13.578 -8.847 -19.192 1.00 39.19 183 VAL H C 1
ATOM 3051 O O . VAL B 2 195 ? -12.923 -7.818 -19.362 1.00 41.19 183 VAL H O 1
ATOM 3055 N N . THR B 2 196 ? -13.549 -9.859 -20.053 1.00 43.99 184 THR H N 1
ATOM 3056 C CA . THR B 2 196 ? -12.775 -9.770 -21.289 1.00 47.47 184 THR H CA 1
ATOM 3057 C C . THR B 2 196 ? -13.568 -9.054 -22.372 1.00 49.88 184 THR H C 1
ATOM 3058 O O . THR B 2 196 ? -14.795 -9.042 -22.328 1.00 52.77 184 THR H O 1
ATOM 3062 N N . SER B 2 197 ? -12.864 -8.475 -23.346 1.00 56.73 185 SER H N 1
ATOM 3063 C CA . SER B 2 197 ? -13.488 -7.662 -24.401 1.00 56.08 185 SER H CA 1
ATOM 3064 C C . SER B 2 197 ? -14.475 -8.444 -25.277 1.00 56.07 185 SER H C 1
ATOM 3065 O O . SER B 2 197 ? -15.532 -7.930 -25.651 1.00 56.24 185 SER H O 1
ATOM 3068 N N . SER B 2 198 ? -14.131 -9.686 -25.603 1.00 53.13 186 SER H N 1
ATOM 3069 C CA . SER B 2 198 ? -14.980 -10.497 -26.467 1.00 58.58 186 SER H CA 1
ATOM 3070 C C . SER B 2 198 ? -16.194 -11.039 -25.715 1.00 63.26 186 SER H C 1
ATOM 3071 O O . SER B 2 198 ? -17.082 -11.654 -26.312 1.00 67.69 186 SER H O 1
ATOM 3074 N N . SER B 2 199 ? -16.236 -10.808 -24.407 1.00 61.71 187 SER H N 1
ATOM 3075 C CA . SER B 2 199 ? -17.350 -11.281 -23.589 1.00 65.15 187 SER H CA 1
ATOM 3076 C C . SER B 2 199 ? -18.658 -10.539 -23.878 1.00 67.42 187 SER H C 1
ATOM 3077 O O . SER B 2 199 ? -18.659 -9.348 -24.217 1.00 62.62 187 SER H O 1
ATOM 3080 N N . GLN B 2 200 ? -19.767 -11.265 -23.733 1.00 67.43 188 GLN H N 1
ATOM 3081 C CA . GLN B 2 200 ? -21.111 -10.722 -23.912 1.00 60.69 188 GLN H CA 1
ATOM 3082 C C . GLN B 2 200 ? -21.333 -9.516 -23.012 1.00 62.04 188 GLN H C 1
ATOM 3083 O O . GLN B 2 200 ? -20.591 -9.327 -22.046 1.00 60.19 188 GLN H O 1
ATOM 3089 N N . PRO B 2 201 ? -22.344 -8.684 -23.329 1.00 61.50 189 PRO H N 1
ATOM 3090 C CA . PRO B 2 201 ? -22.640 -7.581 -22.406 1.00 55.63 189 PRO H CA 1
ATOM 3091 C C . PRO B 2 201 ? -23.112 -8.082 -21.032 1.00 43.14 189 PRO H C 1
ATOM 3092 O O . PRO B 2 201 ? -23.827 -9.080 -20.917 1.00 42.04 189 PRO H O 1
ATOM 3096 N N . VAL B 2 202 ? -22.687 -7.374 -19.994 1.00 34.61 190 VAL H N 1
ATOM 3097 C CA . VAL B 2 202 ? -22.999 -7.732 -18.621 1.00 28.33 190 VAL H CA 1
ATOM 3098 C C . VAL B 2 202 ? -24.203 -6.937 -18.113 1.00 25.93 190 VAL H C 1
ATOM 3099 O O . VAL B 2 202 ? -24.434 -5.801 -18.530 1.00 28.59 190 VAL H O 1
ATOM 3103 N N . THR B 2 203 ? -24.980 -7.533 -17.219 1.00 21.73 191 THR H N 1
ATOM 3104 C CA . THR B 2 203 ? -26.142 -6.842 -16.675 1.00 25.78 191 THR H CA 1
ATOM 3105 C C . THR B 2 203 ? -26.084 -6.781 -15.160 1.00 23.03 191 THR H C 1
ATOM 3106 O O . THR B 2 203 ? -26.012 -7.817 -14.499 1.00 20.76 191 THR H O 1
ATOM 3110 N N . CYS B 2 204 ? -26.113 -5.564 -14.623 1.00 17.28 192 CYS H N 1
ATOM 3111 C CA . CYS B 2 204 ? -26.181 -5.379 -13.184 1.00 21.41 192 CYS H CA 1
ATOM 3112 C C . CYS B 2 204 ? -27.641 -5.396 -12.741 1.00 19.53 192 CYS H C 1
ATOM 3113 O O . CYS B 2 204 ? -28.495 -4.805 -13.388 1.00 19.50 192 CYS H O 1
ATOM 3116 N N . ASN B 2 205 ? -27.920 -6.090 -11.644 1.00 19.14 193 ASN H N 1
ATOM 3117 C CA . ASN B 2 205 ? -29.273 -6.178 -11.117 1.00 18.60 193 ASN H CA 1
ATOM 3118 C C . ASN B 2 205 ? -29.361 -5.453 -9.794 1.00 19.61 193 ASN H C 1
ATOM 3119 O O . ASN B 2 205 ? -28.778 -5.894 -8.815 1.00 22.36 193 ASN H O 1
ATOM 3124 N N . VAL B 2 206 ? -30.079 -4.334 -9.764 1.00 19.13 194 VAL H N 1
ATOM 3125 C CA . VAL B 2 206 ? -30.052 -3.476 -8.587 1.00 15.05 194 VAL H CA 1
ATOM 3126 C C . VAL B 2 206 ? -31.380 -3.519 -7.841 1.00 18.78 194 VAL H C 1
ATOM 3127 O O . VAL B 2 206 ? -32.411 -3.083 -8.354 1.00 19.57 194 VAL H O 1
ATOM 3131 N N . ALA B 2 207 ? -31.348 -4.069 -6.627 1.00 20.09 195 ALA H N 1
ATOM 3132 C CA . ALA B 2 207 ? -32.550 -4.230 -5.820 1.00 15.40 195 ALA H CA 1
ATOM 3133 C C . ALA B 2 207 ? -32.624 -3.184 -4.714 1.00 16.85 195 ALA H C 1
ATOM 3134 O O . ALA B 2 207 ? -31.697 -3.018 -3.923 1.00 16.52 195 ALA H O 1
ATOM 3136 N N . HIS B 2 208 ? -33.743 -2.477 -4.676 1.00 16.75 196 HIS H N 1
ATOM 3137 C CA . HIS B 2 208 ? -34.031 -1.551 -3.603 1.00 16.31 196 HIS H CA 1
ATOM 3138 C C . HIS B 2 208 ? -35.323 -1.966 -2.917 1.00 16.67 196 HIS H C 1
ATOM 3139 O O . HIS B 2 208 ? -36.393 -1.503 -3.297 1.00 16.96 196 HIS H O 1
ATOM 3146 N N . PRO B 2 209 ? -35.230 -2.853 -1.915 1.00 16.26 197 PRO H N 1
ATOM 3147 C CA . PRO B 2 209 ? -36.419 -3.400 -1.245 1.00 12.72 197 PRO H CA 1
ATOM 3148 C C . PRO B 2 209 ? -37.392 -2.340 -0.691 1.00 15.07 197 PRO H C 1
ATOM 3149 O O . PRO B 2 209 ? -38.597 -2.561 -0.781 1.00 13.03 197 PRO H O 1
ATOM 3153 N N . ALA B 2 210 ? -36.904 -1.210 -0.180 1.00 12.23 198 ALA H N 1
ATOM 3154 C CA . ALA B 2 210 ? -37.799 -0.184 0.377 1.00 12.61 198 ALA H CA 1
ATOM 3155 C C . ALA B 2 210 ? -38.824 0.349 -0.623 1.00 13.83 198 ALA H C 1
ATOM 3156 O O . ALA B 2 210 ? -39.886 0.796 -0.216 1.00 18.87 198 ALA H O 1
ATOM 3158 N N . THR B 2 211 ? -38.517 0.308 -1.918 1.00 16.80 199 THR H N 1
ATOM 3159 C CA . THR B 2 211 ? -39.474 0.753 -2.935 1.00 15.24 199 THR H CA 1
ATOM 3160 C C . THR B 2 211 ? -39.970 -0.384 -3.823 1.00 16.80 199 THR H C 1
ATOM 3161 O O . THR B 2 211 ? -40.651 -0.137 -4.815 1.00 17.07 199 THR H O 1
ATOM 3165 N N . ASN B 2 212 ? -39.620 -1.619 -3.466 1.00 16.25 200 ASN H N 1
ATOM 3166 C CA . ASN B 2 212 ? -40.040 -2.811 -4.214 1.00 17.42 200 ASN H CA 1
ATOM 3167 C C . ASN B 2 212 ? -39.644 -2.755 -5.676 1.00 18.40 200 ASN H C 1
ATOM 3168 O O . ASN B 2 212 ? -40.392 -3.197 -6.551 1.00 16.34 200 ASN H O 1
ATOM 3173 N N . THR B 2 213 ? -38.461 -2.217 -5.932 1.00 16.82 201 THR H N 1
ATOM 3174 C CA . THR B 2 213 ? -37.975 -2.075 -7.291 1.00 18.48 201 THR H CA 1
ATOM 3175 C C . THR B 2 213 ? -36.773 -2.981 -7.521 1.00 21.08 201 THR H C 1
ATOM 3176 O O . THR B 2 213 ? -35.993 -3.244 -6.605 1.00 18.86 201 THR H O 1
ATOM 3180 N N . LYS B 2 214 ? -36.631 -3.465 -8.745 1.00 18.80 202 LYS H N 1
ATOM 3181 C CA . LYS B 2 214 ? -35.367 -4.026 -9.186 1.00 17.93 202 LYS H CA 1
ATOM 3182 C C . LYS B 2 214 ? -35.067 -3.411 -10.536 1.00 21.45 202 LYS H C 1
ATOM 3183 O O . LYS B 2 214 ? -35.939 -3.363 -11.409 1.00 17.43 202 LYS H O 1
ATOM 3189 N N . VAL B 2 215 ? -33.848 -2.903 -10.697 1.00 22.42 203 VAL H N 1
ATOM 3190 C CA . VAL B 2 215 ? -33.433 -2.319 -11.968 1.00 20.18 203 VAL H CA 1
ATOM 3191 C C . VAL B 2 215 ? -32.341 -3.170 -12.627 1.00 17.87 203 VAL H C 1
ATOM 3192 O O . VAL B 2 215 ? -31.305 -3.468 -12.018 1.00 17.11 203 VAL H O 1
ATOM 3196 N N . ASP B 2 216 ? -32.591 -3.591 -13.862 1.00 17.70 204 ASP H N 1
ATOM 3197 C CA . ASP B 2 216 ? -31.558 -4.243 -14.655 1.00 16.27 204 ASP H CA 1
ATOM 3198 C C . ASP B 2 216 ? -30.975 -3.276 -15.679 1.00 16.60 204 ASP H C 1
ATOM 3199 O O . ASP B 2 216 ? -31.677 -2.782 -16.547 1.00 18.21 204 ASP H O 1
ATOM 3204 N N . LYS B 2 217 ? -29.683 -3.018 -15.570 1.00 13.95 205 LYS H N 1
ATOM 3205 C CA . LYS B 2 217 ? -28.985 -2.194 -16.530 1.00 17.50 205 LYS H CA 1
ATOM 3206 C C . LYS B 2 217 ? -27.942 -3.046 -17.249 1.00 18.74 205 LYS H C 1
ATOM 3207 O O . LYS B 2 217 ? -27.077 -3.659 -16.619 1.00 22.14 205 LYS H O 1
ATOM 3213 N N . THR B 2 218 ? -28.047 -3.103 -18.566 1.00 16.64 206 THR H N 1
ATOM 3214 C CA . THR B 2 218 ? -27.115 -3.866 -19.383 1.00 15.92 206 THR H CA 1
ATOM 3215 C C . THR B 2 218 ? -26.077 -2.891 -19.929 1.00 23.81 206 THR H C 1
ATOM 3216 O O . THR B 2 218 ? -26.416 -1.839 -20.494 1.00 20.89 206 THR H O 1
ATOM 3220 N N . VAL B 2 219 ? -24.811 -3.238 -19.721 1.00 23.55 207 VAL H N 1
ATOM 3221 C CA . VAL B 2 219 ? -23.686 -2.354 -20.005 1.00 25.70 207 VAL H CA 1
ATOM 3222 C C . VAL B 2 219 ? -22.728 -3.034 -20.984 1.00 28.29 207 VAL H C 1
ATOM 3223 O O . VAL B 2 219 ? -22.540 -4.244 -20.935 1.00 29.56 207 VAL H O 1
ATOM 3227 N N . ALA B 2 220 ? -22.138 -2.258 -21.888 1.00 39.02 208 ALA H N 1
ATOM 3228 C CA . ALA B 2 220 ? -21.189 -2.802 -22.857 1.00 33.02 208 ALA H CA 1
ATOM 3229 C C . ALA B 2 220 ? -20.095 -1.780 -23.157 1.00 37.92 208 ALA H C 1
ATOM 3230 O O . ALA B 2 220 ? -20.297 -0.577 -22.974 1.00 33.22 208 ALA H O 1
ATOM 3232 N N . PRO B 2 221 ? -18.921 -2.255 -23.607 1.00 40.98 209 PRO H N 1
ATOM 3233 C CA . PRO B 2 221 ? -17.811 -1.336 -23.884 1.00 32.91 209 PRO H CA 1
ATOM 3234 C C . PRO B 2 221 ? -18.144 -0.241 -24.904 1.00 40.62 209 PRO H C 1
ATOM 3235 O O . PRO B 2 221 ? -19.072 -0.378 -25.703 1.00 40.74 209 PRO H O 1
ATOM 3239 N N . GLY C 3 2 ? -38.884 -28.677 33.615 1.00 31.14 431 GLY P N 1
ATOM 3240 C CA . GLY C 3 2 ? -38.822 -28.171 32.252 1.00 34.16 431 GLY P CA 1
ATOM 3241 C C . GLY C 3 2 ? -38.460 -26.696 32.187 1.00 32.01 431 GLY P C 1
ATOM 3242 O O . GLY C 3 2 ? -39.122 -25.909 31.510 1.00 29.89 431 GLY P O 1
ATOM 3243 N N . LYS C 3 3 ? -37.403 -26.327 32.898 1.00 26.50 432 LYS P N 1
ATOM 3244 C CA . LYS C 3 3 ? -36.929 -24.954 32.949 1.00 27.37 432 LYS P CA 1
ATOM 3245 C C . LYS C 3 3 ? -35.435 -24.890 32.636 1.00 31.26 432 LYS P C 1
ATOM 3246 O O . LYS C 3 3 ? -34.697 -25.856 32.872 1.00 29.32 432 LYS P O 1
ATOM 3252 N N . ALA C 3 4 ? -34.988 -23.752 32.114 1.00 28.20 433 ALA P N 1
ATOM 3253 C CA . ALA C 3 4 ? -33.561 -23.513 31.919 1.00 25.52 433 ALA P CA 1
ATOM 3254 C C . ALA C 3 4 ? -32.894 -23.270 33.277 1.00 24.07 433 ALA P C 1
ATOM 3255 O O . ALA C 3 4 ? -33.532 -22.759 34.191 1.00 23.59 433 ALA P O 1
ATOM 3257 N N . MET C 3 5 ? -31.627 -23.647 33.420 1.00 21.04 434 MET P N 1
ATOM 3258 C CA . MET C 3 5 ? -30.913 -23.416 34.678 1.00 24.39 434 MET P CA 1
ATOM 3259 C C . MET C 3 5 ? -30.301 -22.008 34.726 1.00 26.23 434 MET P C 1
ATOM 3260 O O . MET C 3 5 ? -29.749 -21.536 33.727 1.00 23.50 434 MET P O 1
ATOM 3265 N N . TYR C 3 6 ? -30.384 -21.329 35.869 1.00 20.76 435 TYR P N 1
ATOM 3266 C CA . TYR C 3 6 ? -29.606 -20.098 36.017 1.00 17.27 435 TYR P CA 1
ATOM 3267 C C . TYR C 3 6 ? -28.147 -20.455 36.265 1.00 19.94 435 TYR P C 1
ATOM 3268 O O . TYR C 3 6 ? -27.848 -21.495 36.848 1.00 24.17 435 TYR P O 1
ATOM 3277 N N . ALA C 3 7 ? -27.246 -19.595 35.803 1.00 19.72 436 ALA P N 1
ATOM 3278 C CA . ALA C 3 7 ? -25.856 -19.642 36.215 1.00 18.58 436 ALA P CA 1
ATOM 3279 C C . ALA C 3 7 ? -25.793 -19.279 37.694 1.00 18.03 436 ALA P C 1
ATOM 3280 O O . ALA C 3 7 ? -26.646 -18.527 38.179 1.00 16.31 436 ALA P O 1
ATOM 3282 N N . PRO C 3 8 ? -24.784 -19.808 38.411 1.00 16.87 437 PRO P N 1
ATOM 3283 C CA . PRO C 3 8 ? -24.535 -19.521 39.829 1.00 18.43 437 PRO P CA 1
ATOM 3284 C C . PRO C 3 8 ? -24.326 -18.026 40.111 1.00 20.42 437 PRO P C 1
ATOM 3285 O O . PRO C 3 8 ? -24.082 -17.257 39.179 1.00 19.64 437 PRO P O 1
ATOM 3289 N N . PRO C 3 9 ? -24.420 -17.612 41.387 1.00 18.72 438 PRO P N 1
ATOM 3290 C CA . PRO C 3 9 ? -24.077 -16.214 41.685 1.00 22.64 438 PRO P CA 1
ATOM 3291 C C . PRO C 3 9 ? -22.618 -15.901 41.309 1.00 21.23 438 PRO P C 1
ATOM 3292 O O . PRO C 3 9 ? -21.816 -16.821 41.157 1.00 21.20 438 PRO P O 1
ATOM 3296 N N . ILE C 3 10 ? -22.295 -14.620 41.149 1.00 19.49 439 ILE P N 1
ATOM 3297 C CA . ILE C 3 10 ? -20.914 -14.174 40.934 1.00 20.80 439 ILE P CA 1
ATOM 3298 C C . ILE C 3 10 ? -20.049 -14.497 42.144 1.00 21.78 439 ILE P C 1
ATOM 3299 O O . ILE C 3 10 ? -20.340 -14.032 43.241 1.00 24.00 439 ILE P O 1
ATOM 3304 N N . ARG C 3 11 ? -18.996 -15.286 41.958 1.00 26.17 440 ARG P N 1
ATOM 3305 C CA . ARG C 3 11 ? -18.015 -15.491 43.023 1.00 26.98 440 ARG P CA 1
ATOM 3306 C C . ARG C 3 11 ? -17.391 -14.155 43.432 1.00 34.94 440 ARG P C 1
ATOM 3307 O O . ARG C 3 11 ? -17.499 -13.738 44.590 1.00 34.17 440 ARG P O 1
ATOM 3315 N N . GLY C 3 12 ? -16.740 -13.490 42.473 1.00 34.45 441 GLY P N 1
ATOM 3316 C CA . GLY C 3 12 ? -16.138 -12.182 42.699 1.00 30.85 441 GLY P CA 1
ATOM 3317 C C . GLY C 3 12 ? -14.628 -12.226 42.850 1.00 35.92 441 GLY P C 1
ATOM 3318 O O . GLY C 3 12 ? -14.047 -13.294 43.067 1.00 40.50 441 GLY P O 1
ATOM 3319 N N . GLY D 1 1 ? -48.507 7.007 -61.740 1.00 46.09 1 GLY M N 1
ATOM 3320 C CA . GLY D 1 1 ? -49.303 6.010 -61.042 1.00 28.06 1 GLY M CA 1
ATOM 3321 C C . GLY D 1 1 ? -48.627 4.658 -61.099 1.00 29.23 1 GLY M C 1
ATOM 3322 O O . GLY D 1 1 ? -47.463 4.569 -61.512 1.00 31.69 1 GLY M O 1
ATOM 3323 N N . PRO D 1 2 ? -49.357 3.592 -60.719 1.00 28.49 2 PRO M N 1
ATOM 3324 C CA . PRO D 1 2 ? -50.775 3.640 -60.342 1.00 23.54 2 PRO M CA 1
ATOM 3325 C C . PRO D 1 2 ? -50.993 4.104 -58.912 1.00 19.42 2 PRO M C 1
ATOM 3326 O O . PRO D 1 2 ? -50.531 3.449 -57.984 1.00 19.74 2 PRO M O 1
ATOM 3330 N N . VAL D 1 3 ? -51.678 5.231 -58.749 1.00 16.98 3 VAL M N 1
ATOM 3331 C CA . VAL D 1 3 ? -52.035 5.738 -57.433 1.00 15.51 3 VAL M CA 1
ATOM 3332 C C . VAL D 1 3 ? -53.367 5.132 -56.969 1.00 18.38 3 VAL M C 1
ATOM 3333 O O . VAL D 1 3 ? -54.351 5.122 -57.724 1.00 12.59 3 VAL M O 1
ATOM 3337 N N . LEU D 1 4 ? -53.392 4.650 -55.724 1.00 15.38 4 LEU M N 1
ATOM 3338 C CA . LEU D 1 4 ? -54.604 4.105 -55.132 1.00 13.29 4 LEU M CA 1
ATOM 3339 C C . LEU D 1 4 ? -55.338 5.115 -54.263 1.00 15.75 4 LEU M C 1
ATOM 3340 O O . LEU D 1 4 ? -54.812 5.601 -53.262 1.00 19.05 4 LEU M O 1
ATOM 3345 N N . THR D 1 5 ? -56.577 5.411 -54.618 1.00 13.38 5 THR M N 1
ATOM 3346 C CA . THR D 1 5 ? -57.400 6.254 -53.761 1.00 13.67 5 THR M CA 1
ATOM 3347 C C . THR D 1 5 ? -58.364 5.371 -52.990 1.00 11.06 5 THR M C 1
ATOM 3348 O O . THR D 1 5 ? -59.264 4.770 -53.566 1.00 14.91 5 THR M O 1
ATOM 3352 N N . GLN D 1 6 ? -58.168 5.292 -51.686 1.00 12.68 6 GLN M N 1
ATOM 3353 C CA . GLN D 1 6 ? -58.985 4.429 -50.854 1.00 14.13 6 GLN M CA 1
ATOM 3354 C C . GLN D 1 6 ? -60.068 5.221 -50.140 1.00 15.99 6 GLN M C 1
ATOM 3355 O O . GLN D 1 6 ? -59.790 6.282 -49.583 1.00 19.68 6 GLN M O 1
ATOM 3361 N N . THR D 1 7 ? -61.298 4.706 -50.171 1.00 15.45 7 THR M N 1
ATOM 3362 C CA . THR D 1 7 ? -62.460 5.329 -49.520 1.00 13.01 7 THR M CA 1
ATOM 3363 C C . THR D 1 7 ? -63.345 4.251 -48.885 1.00 15.00 7 THR M C 1
ATOM 3364 O O . THR D 1 7 ? -63.319 3.104 -49.323 1.00 15.90 7 THR M O 1
ATOM 3368 N N . PRO D 1 8 ? -64.104 4.599 -47.831 1.00 15.58 8 PRO M N 1
ATOM 3369 C CA . PRO D 1 8 ? -64.063 5.856 -47.073 1.00 16.82 8 PRO M CA 1
ATOM 3370 C C . PRO D 1 8 ? -62.837 5.888 -46.181 1.00 17.37 8 PRO M C 1
ATOM 3371 O O . PRO D 1 8 ? -62.201 4.843 -46.008 1.00 18.86 8 PRO M O 1
ATOM 3375 N N . PRO D 1 9 ? -62.492 7.065 -45.635 1.00 21.23 9 PRO M N 1
ATOM 3376 C CA . PRO D 1 9 ? -61.450 7.125 -44.597 1.00 20.88 9 PRO M CA 1
ATOM 3377 C C . PRO D 1 9 ? -61.849 6.344 -43.341 1.00 15.19 9 PRO M C 1
ATOM 3378 O O . PRO D 1 9 ? -61.010 5.781 -42.650 1.00 14.64 9 PRO M O 1
ATOM 3382 N N . SER D 1 10 ? -63.140 6.317 -43.059 1.00 16.13 10 SER M N 1
ATOM 3383 C CA . SER D 1 10 ? -63.644 5.622 -41.888 1.00 17.67 10 SER M CA 1
ATOM 3384 C C . SER D 1 10 ? -65.076 5.131 -42.095 1.00 19.09 10 SER M C 1
ATOM 3385 O O . SER D 1 10 ? -65.838 5.679 -42.909 1.00 18.90 10 SER M O 1
ATOM 3388 N N . ALA D 1 11 ? -65.428 4.088 -41.353 1.00 16.87 11 ALA M N 1
ATOM 3389 C CA . ALA D 1 11 ? -66.762 3.517 -41.393 1.00 14.44 11 ALA M CA 1
ATOM 3390 C C . ALA D 1 11 ? -67.150 3.048 -40.010 1.00 19.28 11 ALA M C 1
ATOM 3391 O O . ALA D 1 11 ? -66.297 2.692 -39.190 1.00 16.29 11 ALA M O 1
ATOM 3393 N N . SER D 1 12 ? -68.448 3.048 -39.759 1.00 22.62 12 SER M N 1
ATOM 3394 C CA . SER D 1 12 ? -68.974 2.683 -38.465 1.00 21.24 12 SER M CA 1
ATOM 3395 C C . SER D 1 12 ? -70.281 1.920 -38.656 1.00 25.31 12 SER M C 1
ATOM 3396 O O . SER D 1 12 ? -71.305 2.517 -38.992 1.00 28.09 12 SER M O 1
ATOM 3399 N N . GLU D 1 13 ? -70.229 0.602 -38.463 1.00 21.73 13 GLU M N 1
ATOM 3400 C CA . GLU D 1 13 ? -71.371 -0.283 -38.696 1.00 21.47 13 GLU M CA 1
ATOM 3401 C C . GLU D 1 13 ? -71.643 -1.193 -37.495 1.00 20.12 13 GLU M C 1
ATOM 3402 O O . GLU D 1 13 ? -70.733 -1.547 -36.747 1.00 14.50 13 GLU M O 1
ATOM 3408 N N . PRO D 1 14 ? -72.910 -1.590 -37.319 1.00 20.78 14 PRO M N 1
ATOM 3409 C CA . PRO D 1 14 ? -73.305 -2.472 -36.217 1.00 20.08 14 PRO M CA 1
ATOM 3410 C C . PRO D 1 14 ? -72.871 -3.917 -36.446 1.00 20.65 14 PRO M C 1
ATOM 3411 O O . PRO D 1 14 ? -72.619 -4.300 -37.593 1.00 17.58 14 PRO M O 1
ATOM 3415 N N . VAL D 1 15 ? -72.755 -4.689 -35.363 1.00 17.11 15 VAL M N 1
ATOM 3416 C CA . VAL D 1 15 ? -72.518 -6.129 -35.460 1.00 20.65 15 VAL M CA 1
ATOM 3417 C C . VAL D 1 15 ? -73.586 -6.726 -36.369 1.00 18.04 15 VAL M C 1
ATOM 3418 O O . VAL D 1 15 ? -74.743 -6.347 -36.283 1.00 18.37 15 VAL M O 1
ATOM 3422 N N . GLY D 1 16 ? -73.197 -7.627 -37.258 1.00 17.16 16 GLY M N 1
ATOM 3423 C CA . GLY D 1 16 ? -74.140 -8.166 -38.219 1.00 20.72 16 GLY M CA 1
ATOM 3424 C C . GLY D 1 16 ? -74.273 -7.335 -39.487 1.00 18.85 16 GLY M C 1
ATOM 3425 O O . GLY D 1 16 ? -74.708 -7.842 -40.515 1.00 20.67 16 GLY M O 1
ATOM 3426 N N . GLY D 1 17 ? -73.897 -6.060 -39.422 1.00 19.68 17 GLY M N 1
ATOM 3427 C CA . GLY D 1 17 ? -73.933 -5.182 -40.589 1.00 15.81 17 GLY M CA 1
ATOM 3428 C C . GLY D 1 17 ? -72.915 -5.479 -41.686 1.00 18.43 17 GLY M C 1
ATOM 3429 O O . GLY D 1 17 ? -72.234 -6.505 -41.681 1.00 18.50 17 GLY M O 1
ATOM 3430 N N . THR D 1 18 ? -72.810 -4.571 -42.646 1.00 17.53 18 THR M N 1
ATOM 3431 C CA . THR D 1 18 ? -71.872 -4.736 -43.742 1.00 14.58 18 THR M CA 1
ATOM 3432 C C . THR D 1 18 ? -70.994 -3.503 -43.906 1.00 17.59 18 THR M C 1
ATOM 3433 O O . THR D 1 18 ? -71.466 -2.365 -43.786 1.00 14.82 18 THR M O 1
ATOM 3437 N N . VAL D 1 19 ? -69.711 -3.748 -44.165 1.00 16.39 19 VAL M N 1
ATOM 3438 C CA . VAL D 1 19 ? -68.748 -2.697 -44.471 1.00 15.69 19 VAL M CA 1
ATOM 3439 C C . VAL D 1 19 ? -68.232 -2.878 -45.896 1.00 14.01 19 VAL M C 1
ATOM 3440 O O . VAL D 1 19 ? -67.873 -3.984 -46.306 1.00 16.65 19 VAL M O 1
ATOM 3444 N N . THR D 1 20 ? -68.214 -1.799 -46.662 1.00 15.13 20 THR M N 1
ATOM 3445 C CA . THR D 1 20 ? -67.647 -1.860 -48.008 1.00 16.97 20 THR M CA 1
ATOM 3446 C C . THR D 1 20 ? -66.516 -0.866 -48.140 1.00 15.40 20 THR M C 1
ATOM 3447 O O . THR D 1 20 ? -66.703 0.336 -47.946 1.00 18.28 20 THR M O 1
ATOM 3451 N N . ILE D 1 21 ? -65.340 -1.379 -48.469 1.00 14.01 21 ILE M N 1
ATOM 3452 C CA . ILE D 1 21 ? -64.155 -0.554 -48.607 1.00 11.48 21 ILE M CA 1
ATOM 3453 C C . ILE D 1 21 ? -63.708 -0.548 -50.061 1.00 12.10 21 ILE M C 1
ATOM 3454 O O . ILE D 1 21 ? -63.604 -1.593 -50.683 1.00 11.60 21 ILE M O 1
ATOM 3459 N N . LYS D 1 22 ? -63.449 0.629 -50.605 1.00 12.25 22 LYS M N 1
ATOM 3460 C CA . LYS D 1 22 ? -63.170 0.722 -52.027 1.00 14.82 22 LYS M CA 1
ATOM 3461 C C . LYS D 1 22 ? -61.766 1.239 -52.317 1.00 13.51 22 LYS M C 1
ATOM 3462 O O . LYS D 1 22 ? -61.259 2.124 -51.640 1.00 13.69 22 LYS M O 1
ATOM 3468 N N . CYS D 1 23 ? -61.158 0.669 -53.345 1.00 11.13 23 CYS M N 1
ATOM 3469 C CA . CYS D 1 23 ? -59.858 1.085 -53.813 1.00 10.92 23 CYS M CA 1
ATOM 3470 C C . CYS D 1 23 ? -59.959 1.432 -55.298 1.00 14.63 23 CYS M C 1
ATOM 3471 O O . CYS D 1 23 ? -60.349 0.590 -56.114 1.00 13.68 23 CYS M O 1
ATOM 3474 N N . GLN D 1 24 ? -59.629 2.665 -55.662 1.00 11.66 24 GLN M N 1
ATOM 3475 C CA . GLN D 1 24 ? -59.597 2.993 -57.074 1.00 10.93 24 GLN M CA 1
ATOM 3476 C C . GLN D 1 24 ? -58.188 3.372 -57.523 1.00 15.21 24 GLN M C 1
ATOM 3477 O O . GLN D 1 24 ? -57.510 4.185 -56.888 1.00 11.96 24 GLN M O 1
ATOM 3483 N N . ALA D 1 25 ? -57.754 2.752 -58.618 1.00 13.51 25 ALA M N 1
ATOM 3484 C CA . ALA D 1 25 ? -56.438 3.002 -59.184 1.00 12.38 25 ALA M CA 1
ATOM 3485 C C . ALA D 1 25 ? -56.502 4.030 -60.315 1.00 16.34 25 ALA M C 1
ATOM 3486 O O . ALA D 1 25 ? -57.399 3.993 -61.157 1.00 15.17 25 ALA M O 1
ATOM 3488 N N . SER D 1 26 ? -55.532 4.937 -60.332 1.00 16.45 26 SER M N 1
ATOM 3489 C CA . SER D 1 26 ? -55.458 5.972 -61.351 1.00 15.25 26 SER M CA 1
ATOM 3490 C C . SER D 1 26 ? -55.189 5.378 -62.734 1.00 17.48 26 SER M C 1
ATOM 3491 O O . SER D 1 26 ? -55.404 6.042 -63.744 1.00 18.91 26 SER M O 1
ATOM 3494 N N . GLN D 1 27 ? -54.720 4.136 -62.783 1.00 14.52 27 GLN M N 1
ATOM 3495 C CA . GLN D 1 27 ? -54.614 3.437 -64.056 1.00 16.85 27 GLN M CA 1
ATOM 3496 C C . GLN D 1 27 ? -54.847 1.941 -63.878 1.00 13.21 27 GLN M C 1
ATOM 3497 O O . GLN D 1 27 ? -54.792 1.435 -62.768 1.00 14.27 27 GLN M O 1
ATOM 3503 N N . ALA D 1 28 ? -55.111 1.242 -64.976 1.00 13.57 28 ALA M N 1
ATOM 3504 C CA . ALA D 1 28 ? -55.448 -0.179 -64.909 1.00 18.54 28 ALA M CA 1
ATOM 3505 C C . ALA D 1 28 ? -54.327 -0.988 -64.269 1.00 14.06 28 ALA M C 1
ATOM 3506 O O . ALA D 1 28 ? -53.160 -0.760 -64.566 1.00 16.31 28 ALA M O 1
ATOM 3508 N N . ILE D 1 29 ? -54.693 -1.923 -63.395 1.00 16.41 29 ILE M N 1
ATOM 3509 C CA . ILE D 1 29 ? -53.733 -2.819 -62.738 1.00 15.57 29 ILE M CA 1
ATOM 3510 C C . ILE D 1 29 ? -54.213 -4.266 -62.732 1.00 15.25 29 ILE M C 1
ATOM 3511 O O . ILE D 1 29 ? -53.740 -5.079 -61.930 1.00 17.84 29 ILE M O 1
ATOM 3516 N N . ASP D 1 30 ? -55.133 -4.580 -63.642 1.00 15.15 30 ASP M N 1
ATOM 3517 C CA . ASP D 1 30 ? -55.695 -5.925 -63.786 1.00 16.65 30 ASP M CA 1
ATOM 3518 C C . ASP D 1 30 ? -56.274 -6.391 -62.458 1.00 15.63 30 ASP M C 1
ATOM 3519 O O . ASP D 1 30 ? -57.225 -5.781 -61.980 1.00 18.45 30 ASP M O 1
ATOM 3524 N N . GLU D 1 31 ? -55.728 -7.453 -61.865 1.00 14.88 31 GLU M N 1
ATOM 3525 C CA . GLU D 1 31 ? -56.126 -7.832 -60.503 1.00 16.07 31 GLU M CA 1
ATOM 3526 C C . GLU D 1 31 ? -54.933 -7.909 -59.526 1.00 14.35 31 GLU M C 1
ATOM 3527 O O . GLU D 1 31 ? -54.992 -8.629 -58.536 1.00 13.44 31 GLU M O 1
ATOM 3533 N N . TYR D 1 32 ? -53.862 -7.165 -59.809 1.00 14.37 32 TYR M N 1
ATOM 3534 C CA . TYR D 1 32 ? -52.679 -7.126 -58.933 1.00 18.62 32 TYR M CA 1
ATOM 3535 C C . TYR D 1 32 ? -52.898 -6.230 -57.710 1.00 15.93 32 TYR M C 1
ATOM 3536 O O . TYR D 1 32 ? -52.313 -5.154 -57.599 1.00 16.82 32 TYR M O 1
ATOM 3545 N N . LEU D 1 33 ? -53.746 -6.687 -56.796 1.00 16.24 33 LEU M N 1
ATOM 3546 C CA . LEU D 1 33 ? -54.208 -5.866 -55.688 1.00 14.99 33 LEU M CA 1
ATOM 3547 C C . LEU D 1 33 ? -54.451 -6.778 -54.511 1.00 13.33 33 LEU M C 1
ATOM 3548 O O . LEU D 1 33 ? -55.107 -7.806 -54.652 1.00 14.77 33 LEU M O 1
ATOM 3553 N N . GLY D 1 34 ? -53.903 -6.409 -53.358 1.00 11.07 34 GLY M N 1
ATOM 3554 C CA . GLY D 1 34 ? -54.090 -7.163 -52.134 1.00 9.66 34 GLY M CA 1
ATOM 3555 C C . GLY D 1 34 ? -54.777 -6.317 -51.076 1.00 10.06 34 GLY M C 1
ATOM 3556 O O . GLY D 1 34 ? -54.765 -5.097 -51.148 1.00 12.63 34 GLY M O 1
ATOM 3557 N N . TRP D 1 35 ? -55.388 -6.964 -50.097 1.00 10.53 35 TRP M N 1
ATOM 3558 C CA . TRP D 1 35 ? -56.014 -6.258 -48.986 1.00 9.13 35 TRP M CA 1
ATOM 3559 C C . TRP D 1 35 ? -55.387 -6.708 -47.674 1.00 9.45 35 TRP M C 1
ATOM 3560 O O . TRP D 1 35 ? -55.118 -7.887 -47.483 1.00 13.37 35 TRP M O 1
ATOM 3571 N N . TYR D 1 36 ? -55.149 -5.760 -46.782 1.00 9.72 36 TYR M N 1
ATOM 3572 C CA . TYR D 1 36 ? -54.543 -6.041 -45.493 1.00 7.90 36 TYR M CA 1
ATOM 3573 C C . TYR D 1 36 ? -55.428 -5.543 -44.377 1.00 11.27 36 TYR M C 1
ATOM 3574 O O . TYR D 1 36 ? -56.092 -4.511 -44.512 1.00 14.83 36 TYR M O 1
ATOM 3583 N N . GLN D 1 37 ? -55.425 -6.286 -43.278 1.00 10.23 37 GLN M N 1
ATOM 3584 C CA . GLN D 1 37 ? -56.072 -5.904 -42.031 1.00 12.28 37 GLN M CA 1
ATOM 3585 C C . GLN D 1 37 ? -54.986 -5.567 -41.007 1.00 13.89 37 GLN M C 1
ATOM 3586 O O . GLN D 1 37 ? -53.965 -6.271 -40.942 1.00 11.08 37 GLN M O 1
ATOM 3592 N N . GLN D 1 38 ? -55.190 -4.509 -40.218 1.00 9.74 38 GLN M N 1
ATOM 3593 C CA . GLN D 1 38 ? -54.218 -4.174 -39.179 1.00 10.45 38 GLN M CA 1
ATOM 3594 C C . GLN D 1 38 ? -54.892 -3.670 -37.935 1.00 12.83 38 GLN M C 1
ATOM 3595 O O . GLN D 1 38 ? -55.576 -2.652 -37.947 1.00 14.96 38 GLN M O 1
ATOM 3601 N N . LYS D 1 39 ? -54.705 -4.402 -36.850 1.00 14.94 39 LYS M N 1
ATOM 3602 C CA . LYS D 1 39 ? -55.238 -3.983 -35.570 1.00 16.97 39 LYS M CA 1
ATOM 3603 C C . LYS D 1 39 ? -54.230 -3.069 -34.895 1.00 17.59 39 LYS M C 1
ATOM 3604 O O . LYS D 1 39 ? -53.028 -3.230 -35.085 1.00 14.03 39 LYS M O 1
ATOM 3610 N N . PRO D 1 40 ? -54.721 -2.086 -34.126 1.00 24.02 40 PRO M N 1
ATOM 3611 C CA . PRO D 1 40 ? -53.832 -1.132 -33.456 1.00 20.06 40 PRO M CA 1
ATOM 3612 C C . PRO D 1 40 ? -52.741 -1.830 -32.655 1.00 23.35 40 PRO M C 1
ATOM 3613 O O . PRO D 1 40 ? -53.039 -2.653 -31.786 1.00 22.55 40 PRO M O 1
ATOM 3617 N N . GLY D 1 41 ? -51.486 -1.520 -32.968 1.00 23.83 41 GLY M N 1
ATOM 3618 C CA . GLY D 1 41 ? -50.369 -2.075 -32.232 1.00 21.03 41 GLY M CA 1
ATOM 3619 C C . GLY D 1 41 ? -49.795 -3.346 -32.827 1.00 22.33 41 GLY M C 1
ATOM 3620 O O . GLY D 1 41 ? -48.740 -3.811 -32.391 1.00 31.22 41 GLY M O 1
ATOM 3621 N N . GLN D 1 42 ? -50.464 -3.919 -33.824 1.00 19.32 42 GLN M N 1
ATOM 3622 C CA . GLN D 1 42 ? -49.979 -5.162 -34.419 1.00 16.95 42 GLN M CA 1
ATOM 3623 C C . GLN D 1 42 ? -49.562 -4.997 -35.875 1.00 18.08 42 GLN M C 1
ATOM 3624 O O . GLN D 1 42 ? -49.905 -3.994 -36.512 1.00 19.22 42 GLN M O 1
ATOM 3630 N N . ARG D 1 43 ? -48.831 -5.979 -36.409 1.00 17.01 43 ARG M N 1
ATOM 3631 C CA . ARG D 1 43 ? -48.399 -5.916 -37.807 1.00 13.67 43 ARG M CA 1
ATOM 3632 C C . ARG D 1 43 ? -49.589 -6.149 -38.739 1.00 14.84 43 ARG M C 1
ATOM 3633 O O . ARG D 1 43 ? -50.604 -6.711 -38.323 1.00 11.85 43 ARG M O 1
ATOM 3641 N N . PRO D 1 44 ? -49.468 -5.695 -39.996 1.00 13.49 44 PRO M N 1
ATOM 3642 C CA . PRO D 1 44 ? -50.490 -5.963 -41.010 1.00 12.48 44 PRO M CA 1
ATOM 3643 C C . PRO D 1 44 ? -50.622 -7.455 -41.290 1.00 17.17 44 PRO M C 1
ATOM 3644 O O . PRO D 1 44 ? -49.634 -8.215 -41.206 1.00 16.55 44 PRO M O 1
ATOM 3648 N N . LYS D 1 45 ? -51.835 -7.865 -41.638 1.00 12.43 45 LYS M N 1
ATOM 3649 C CA . LYS D 1 45 ? -52.090 -9.245 -42.006 1.00 13.77 45 LYS M CA 1
ATOM 3650 C C . LYS D 1 45 ? -52.713 -9.285 -43.391 1.00 13.81 45 LYS M C 1
ATOM 3651 O O . LYS D 1 45 ? -53.656 -8.549 -43.670 1.00 13.08 45 LYS M O 1
ATO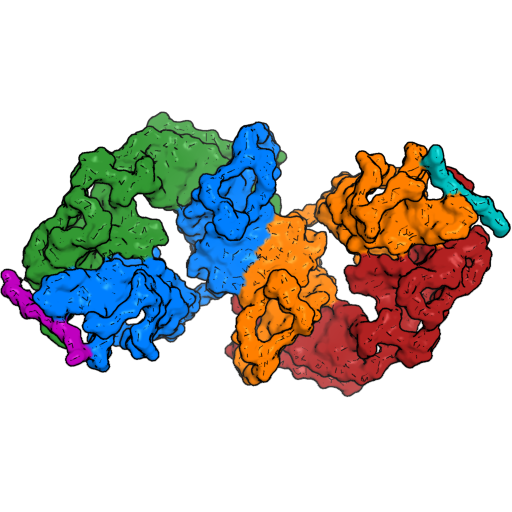M 3657 N N . LEU D 1 46 ? -52.186 -10.127 -44.269 1.00 11.24 46 LEU M N 1
ATOM 3658 C CA . LEU D 1 46 ? -52.826 -10.326 -45.564 1.00 12.76 46 LEU M CA 1
ATOM 3659 C C . LEU D 1 46 ? -54.188 -10.985 -45.407 1.00 12.30 46 LEU M C 1
ATOM 3660 O O . LEU D 1 46 ? -54.327 -11.973 -44.697 1.00 12.82 46 LEU M O 1
ATOM 3665 N N . LEU D 1 47 ? -55.202 -10.429 -46.057 1.00 15.40 47 LEU M N 1
ATOM 3666 C CA . LEU D 1 47 ? -56.532 -11.057 -46.058 1.00 17.68 47 LEU M CA 1
ATOM 3667 C C . LEU D 1 47 ? -56.876 -11.653 -47.411 1.00 13.59 47 LEU M C 1
ATOM 3668 O O . LEU D 1 47 ? -57.723 -12.528 -47.529 1.00 15.20 47 LEU M O 1
ATOM 3673 N N . MET D 1 48 ? -56.211 -11.151 -48.437 1.00 13.71 48 MET M N 1
ATOM 3674 C CA . MET D 1 48 ? -56.774 -11.189 -49.762 1.00 11.97 48 MET M CA 1
ATOM 3675 C C . MET D 1 48 ? -55.729 -10.735 -50.772 1.00 16.83 48 MET M C 1
ATOM 3676 O O . MET D 1 48 ? -55.136 -9.659 -50.615 1.00 13.78 48 MET M O 1
ATOM 3681 N N . TYR D 1 49 ? -55.503 -11.554 -51.798 1.00 13.21 49 TYR M N 1
ATOM 3682 C CA . TYR D 1 49 ? -54.583 -11.208 -52.872 1.00 11.19 49 TYR M CA 1
ATOM 3683 C C . TYR D 1 49 ? -55.197 -11.522 -54.241 1.00 13.70 49 TYR M C 1
ATOM 3684 O O . TYR D 1 49 ? -56.229 -12.183 -54.324 1.00 16.15 49 TYR M O 1
ATOM 3693 N N . TYR D 1 50 ? -54.561 -11.042 -55.305 1.00 10.52 50 TYR M N 1
ATOM 3694 C CA . TYR D 1 50 ? -55.146 -11.109 -56.642 1.00 14.45 50 TYR M CA 1
ATOM 3695 C C . TYR D 1 50 ? -56.626 -10.699 -56.646 1.00 17.12 50 TYR M C 1
ATOM 3696 O O . TYR D 1 50 ? -57.471 -11.392 -57.222 1.00 17.22 50 TYR M O 1
ATOM 3705 N N . ALA D 1 51 ? -56.917 -9.590 -55.958 1.00 15.38 51 ALA M N 1
ATOM 3706 C CA . ALA D 1 51 ? -58.243 -8.966 -55.890 1.00 12.52 51 ALA M CA 1
ATOM 3707 C C . ALA D 1 51 ? -59.258 -9.754 -55.060 1.00 15.54 51 ALA M C 1
ATOM 3708 O O . ALA D 1 51 ? -60.010 -9.150 -54.290 1.00 11.48 51 ALA M O 1
ATOM 3710 N N . SER D 1 52 ? -59.283 -11.083 -55.193 1.00 12.96 52 SER M N 1
ATOM 3711 C CA . SER D 1 52 ? -60.376 -11.846 -54.601 1.00 13.07 52 SER M CA 1
ATOM 3712 C C . SER D 1 52 ? -59.991 -13.199 -54.018 1.00 15.11 52 SER M C 1
ATOM 3713 O O . SER D 1 52 ? -60.861 -13.998 -53.672 1.00 13.77 52 SER M O 1
ATOM 3716 N N . THR D 1 53 ? -58.703 -13.482 -53.924 1.00 17.26 53 THR M N 1
ATOM 3717 C CA . THR D 1 53 ? -58.303 -14.746 -53.314 1.00 18.88 53 THR M CA 1
ATOM 3718 C C . THR D 1 53 ? -58.051 -14.580 -51.824 1.00 15.93 53 THR M C 1
ATOM 3719 O O . THR D 1 53 ? -57.143 -13.854 -51.408 1.00 16.19 53 THR M O 1
ATOM 3723 N N . LEU D 1 54 ? -58.879 -15.246 -51.030 1.00 15.20 54 LEU M N 1
ATOM 3724 C CA . LEU D 1 54 ? -58.759 -15.202 -49.585 1.00 19.59 54 LEU M CA 1
ATOM 3725 C C . LEU D 1 54 ? -57.482 -15.866 -49.112 1.00 18.12 54 LEU M C 1
ATOM 3726 O O . LEU D 1 54 ? -57.195 -16.984 -49.492 1.00 22.81 54 LEU M O 1
ATOM 3731 N N . ALA D 1 55 ? -56.721 -15.169 -48.277 1.00 23.16 55 ALA M N 1
ATOM 3732 C CA . ALA D 1 55 ? -55.623 -15.792 -47.546 1.00 25.64 55 ALA M CA 1
ATOM 3733 C C . ALA D 1 55 ? -56.170 -16.877 -46.614 1.00 22.65 55 ALA M C 1
ATOM 3734 O O . ALA D 1 55 ? -57.314 -16.802 -46.182 1.00 20.78 55 ALA M O 1
ATOM 3736 N N . SER D 1 56 ? -55.352 -17.872 -46.292 1.00 22.12 56 SER M N 1
ATOM 3737 C CA . SER D 1 56 ? -55.829 -19.001 -45.499 1.00 24.91 56 SER M CA 1
ATOM 3738 C C . SER D 1 56 ? -56.275 -18.596 -44.097 1.00 25.38 56 SER M C 1
ATOM 3739 O O . SER D 1 56 ? -55.762 -17.641 -43.516 1.00 24.20 56 SER M O 1
ATOM 3742 N N . GLY D 1 57 ? -57.260 -19.323 -43.575 1.00 22.48 57 GLY M N 1
ATOM 3743 C CA . GLY D 1 57 ? -57.784 -19.075 -42.243 1.00 25.93 57 GLY M CA 1
ATOM 3744 C C . GLY D 1 57 ? -58.687 -17.856 -42.147 1.00 25.29 57 GLY M C 1
ATOM 3745 O O . GLY D 1 57 ? -59.337 -17.640 -41.126 1.00 26.32 57 GLY M O 1
ATOM 3746 N N . VAL D 1 58 ? -58.732 -17.063 -43.213 1.00 21.06 58 VAL M N 1
ATOM 3747 C CA . VAL D 1 58 ? -59.534 -15.851 -43.232 1.00 20.83 58 VAL M CA 1
ATOM 3748 C C . VAL D 1 58 ? -61.001 -16.200 -43.474 1.00 19.02 58 VAL M C 1
ATOM 3749 O O . VAL D 1 58 ? -61.325 -16.901 -44.428 1.00 19.41 58 VAL M O 1
ATOM 3753 N N . PRO D 1 59 ? -61.894 -15.714 -42.602 1.00 20.66 59 PRO M N 1
ATOM 3754 C CA . PRO D 1 59 ? -63.327 -16.013 -42.724 1.00 21.97 59 PRO M CA 1
ATOM 3755 C C . PRO D 1 59 ? -63.929 -15.578 -44.067 1.00 22.38 59 PRO M C 1
ATOM 3756 O O . PRO D 1 59 ? -63.557 -14.541 -44.641 1.00 22.25 59 PRO M O 1
ATOM 3760 N N . SER D 1 60 ? -64.886 -16.369 -44.540 1.00 22.54 60 SER M N 1
ATOM 3761 C CA . SER D 1 60 ? -65.499 -16.159 -45.842 1.00 25.38 60 SER M CA 1
ATOM 3762 C C . SER D 1 60 ? -66.455 -14.969 -45.857 1.00 22.28 60 SER M C 1
ATOM 3763 O O . SER D 1 60 ? -66.947 -14.591 -46.915 1.00 21.71 60 SER M O 1
ATOM 3766 N N . ARG D 1 61 ? -66.715 -14.364 -44.698 1.00 21.21 61 ARG M N 1
ATOM 3767 C CA . ARG D 1 61 ? -67.510 -13.141 -44.689 1.00 17.64 61 ARG M CA 1
ATOM 3768 C C . ARG D 1 61 ? -66.654 -11.996 -45.232 1.00 21.02 61 ARG M C 1
ATOM 3769 O O . ARG D 1 61 ? -67.144 -10.872 -45.432 1.00 17.31 61 ARG M O 1
ATOM 3777 N N . PHE D 1 62 ? -65.373 -12.290 -45.459 1.00 17.76 62 PHE M N 1
ATOM 3778 C CA . PHE D 1 62 ? -64.514 -11.396 -46.219 1.00 18.77 62 PHE M CA 1
ATOM 3779 C C . PHE D 1 62 ? -64.567 -11.810 -47.686 1.00 19.76 62 PHE M C 1
ATOM 3780 O O . PHE D 1 62 ? -64.309 -12.962 -48.028 1.00 23.56 62 PHE M O 1
ATOM 3788 N N . LYS D 1 63 ? -64.921 -10.873 -48.551 1.00 17.89 63 LYS M N 1
ATOM 3789 C CA . LYS D 1 63 ? -64.940 -11.140 -49.979 1.00 17.72 63 LYS M CA 1
ATOM 3790 C C . LYS D 1 63 ? -64.297 -9.981 -50.740 1.00 15.74 63 LYS M C 1
ATOM 3791 O O . LYS D 1 63 ? -64.659 -8.823 -50.550 1.00 15.50 63 LYS M O 1
ATOM 3797 N N . GLY D 1 64 ? -63.343 -10.297 -51.601 1.00 15.71 64 GLY M N 1
ATOM 3798 C CA . GLY D 1 64 ? -62.679 -9.281 -52.395 1.00 14.99 64 GLY M CA 1
ATOM 3799 C C . GLY D 1 64 ? -63.203 -9.326 -53.815 1.00 15.90 64 GLY M C 1
ATOM 3800 O O . GLY D 1 64 ? -63.534 -10.386 -54.332 1.00 15.18 64 GLY M O 1
ATOM 3801 N N . SER D 1 65 ? -63.290 -8.177 -54.455 1.00 12.29 65 SER M N 1
ATOM 3802 C CA . SER D 1 65 ? -63.909 -8.146 -55.765 1.00 15.89 65 SER M CA 1
ATOM 3803 C C . SER D 1 65 ? -63.296 -7.051 -56.613 1.00 13.66 65 SER M C 1
ATOM 3804 O O . SER D 1 65 ? -62.593 -6.199 -56.092 1.00 13.91 65 SER M O 1
ATOM 3807 N N . GLY D 1 66 ? -63.569 -7.073 -57.914 1.00 16.92 66 GLY M N 1
ATOM 3808 C CA . GLY D 1 66 ? -63.160 -5.992 -58.800 1.00 15.33 66 GLY M CA 1
ATOM 3809 C C . GLY D 1 66 ? -61.977 -6.307 -59.699 1.00 14.50 66 GLY M C 1
ATOM 3810 O O . GLY D 1 66 ? -61.363 -7.364 -59.594 1.00 12.31 66 GLY M O 1
ATOM 3811 N N . SER D 1 67 ? -61.652 -5.359 -60.572 1.00 13.67 67 SER M N 1
ATOM 3812 C CA . SER D 1 67 ? -60.621 -5.532 -61.596 1.00 15.31 67 SER M CA 1
ATOM 3813 C C . SER D 1 67 ? -60.368 -4.220 -62.342 1.00 14.68 67 SER M C 1
ATOM 3814 O O . SER D 1 67 ? -61.221 -3.330 -62.386 1.00 13.98 67 SER M O 1
ATOM 3817 N N . GLY D 1 68 ? -59.203 -4.116 -62.954 1.00 15.16 68 GLY M N 1
ATOM 3818 C CA . GLY D 1 68 ? -58.879 -2.943 -63.736 1.00 15.46 68 GLY M CA 1
ATOM 3819 C C . GLY D 1 68 ? -58.527 -1.770 -62.848 1.00 13.35 68 GLY M C 1
ATOM 3820 O O . GLY D 1 68 ? -57.385 -1.633 -62.426 1.00 15.34 68 GLY M O 1
ATOM 3821 N N . THR D 1 69 ? -59.510 -0.927 -62.560 1.00 10.61 69 THR M N 1
ATOM 3822 C CA . THR D 1 69 ? -59.261 0.297 -61.818 1.00 11.60 69 THR M CA 1
ATOM 3823 C C . THR D 1 69 ? -60.066 0.453 -60.525 1.00 12.37 69 THR M C 1
ATOM 3824 O O . THR D 1 69 ? -59.792 1.368 -59.741 1.00 15.95 69 THR M O 1
ATOM 3828 N N . GLN D 1 70 ? -61.062 -0.400 -60.305 1.00 11.02 70 GLN M N 1
ATOM 3829 C CA . GLN D 1 70 ? -61.912 -0.283 -59.108 1.00 14.63 70 GLN M CA 1
ATOM 3830 C C . GLN D 1 70 ? -62.037 -1.624 -58.397 1.00 13.62 70 GLN M C 1
ATOM 3831 O O . GLN D 1 70 ? -62.351 -2.644 -59.024 1.00 10.84 70 GLN M O 1
ATOM 3837 N N . PHE D 1 71 ? -61.781 -1.604 -57.089 1.00 11.19 71 PHE M N 1
ATOM 3838 C CA . PHE D 1 71 ? -61.746 -2.813 -56.272 1.00 12.55 71 PHE M CA 1
ATOM 3839 C C . PHE D 1 71 ? -62.452 -2.590 -54.957 1.00 13.26 71 PHE M C 1
ATOM 3840 O O . PHE D 1 71 ? -62.414 -1.487 -54.399 1.00 11.67 71 PHE M O 1
ATOM 3848 N N . THR D 1 72 ? -63.088 -3.642 -54.444 1.00 13.39 72 THR M N 1
ATOM 3849 C CA . THR D 1 72 ? -63.711 -3.539 -53.126 1.00 12.39 72 THR M CA 1
ATOM 3850 C C . THR D 1 72 ? -63.376 -4.715 -52.222 1.00 10.20 72 THR M C 1
ATOM 3851 O O . THR D 1 72 ? -63.126 -5.826 -52.688 1.00 11.86 72 THR M O 1
ATOM 3855 N N . LEU D 1 73 ? -63.346 -4.435 -50.925 1.00 10.31 73 LEU M N 1
ATOM 3856 C CA . LEU D 1 73 ? -63.337 -5.470 -49.900 1.00 14.50 73 LEU M CA 1
ATOM 3857 C C . LEU D 1 73 ? -64.649 -5.331 -49.162 1.00 13.22 73 LEU M C 1
ATOM 3858 O O . LEU D 1 73 ? -64.960 -4.262 -48.637 1.00 12.67 73 LEU M O 1
ATOM 3863 N N . THR D 1 74 ? -65.437 -6.397 -49.156 1.00 11.17 74 THR M N 1
ATOM 3864 C CA . THR D 1 74 ? -66.746 -6.358 -48.523 1.00 11.46 74 THR M CA 1
ATOM 3865 C C . THR D 1 74 ? -66.719 -7.212 -47.269 1.00 13.36 74 THR M C 1
ATOM 3866 O O . THR D 1 74 ? -66.372 -8.390 -47.325 1.00 12.43 74 THR M O 1
ATOM 3870 N N . ILE D 1 75 ? -67.056 -6.617 -46.134 1.00 14.00 75 ILE M N 1
ATOM 3871 C CA . ILE D 1 75 ? -67.108 -7.386 -44.906 1.00 15.13 75 ILE M CA 1
ATOM 3872 C C . ILE D 1 75 ? -68.558 -7.595 -44.539 1.00 14.72 75 ILE M C 1
ATOM 3873 O O . ILE D 1 75 ? -69.242 -6.657 -44.129 1.00 18.15 75 ILE M O 1
ATOM 3878 N N . SER D 1 76 ? -69.036 -8.820 -44.708 1.00 15.36 76 SER M N 1
ATOM 3879 C CA . SER D 1 76 ? -70.422 -9.132 -44.373 1.00 20.11 76 SER M CA 1
ATOM 3880 C C . SER D 1 76 ? -70.541 -9.602 -42.936 1.00 19.46 76 SER M C 1
ATOM 3881 O O . SER D 1 76 ? -69.571 -10.115 -42.366 1.00 17.78 76 SER M O 1
ATOM 3884 N N . ASP D 1 77 ? -71.736 -9.440 -42.364 1.00 23.46 77 ASP M N 1
ATOM 3885 C CA . ASP D 1 77 ? -72.031 -9.948 -41.026 1.00 19.20 77 ASP M CA 1
ATOM 3886 C C . ASP D 1 77 ? -70.949 -9.512 -40.047 1.00 17.63 77 ASP M C 1
ATOM 3887 O O . ASP D 1 77 ? -70.333 -10.348 -39.392 1.00 14.75 77 ASP M O 1
ATOM 3892 N N . LEU D 1 78 ? -70.684 -8.207 -40.018 1.00 21.97 78 LEU M N 1
ATOM 3893 C CA . LEU D 1 78 ? -69.643 -7.617 -39.176 1.00 16.25 78 LEU M CA 1
ATOM 3894 C C . LEU D 1 78 ? -69.558 -8.259 -37.793 1.00 17.15 78 LEU M C 1
ATOM 3895 O O . LEU D 1 78 ? -70.577 -8.452 -37.135 1.00 18.64 78 LEU M O 1
ATOM 3900 N N . GLU D 1 79 ? -68.343 -8.601 -37.375 1.00 18.08 79 GLU M N 1
ATOM 3901 C CA . GLU D 1 79 ? -68.077 -9.035 -36.004 1.00 17.35 79 GLU M CA 1
ATOM 3902 C C . GLU D 1 79 ? -67.172 -8.027 -35.302 1.00 16.86 79 GLU M C 1
ATOM 3903 O O . GLU D 1 79 ? -66.399 -7.323 -35.951 1.00 13.90 79 GLU M O 1
ATOM 3909 N N . CYS D 1 80 ? -67.258 -7.966 -33.978 1.00 14.03 80 CYS M N 1
ATOM 3910 C CA . CYS D 1 80 ? -66.344 -7.131 -33.204 1.00 13.37 80 CYS M CA 1
ATOM 3911 C C . CYS D 1 80 ? -64.880 -7.366 -33.561 1.00 13.81 80 CYS M C 1
ATOM 3912 O O . CYS D 1 80 ? -64.079 -6.439 -33.561 1.00 10.96 80 CYS M O 1
ATOM 3915 N N . ALA D 1 81 ? -64.552 -8.610 -33.897 1.00 14.90 81 ALA M N 1
ATOM 3916 C CA . ALA D 1 81 ? -63.193 -8.983 -34.245 1.00 15.75 81 ALA M CA 1
ATOM 3917 C C . ALA D 1 81 ? -62.739 -8.292 -35.536 1.00 15.08 81 ALA M C 1
ATOM 3918 O O . ALA D 1 81 ? -61.564 -8.315 -35.885 1.00 15.59 81 ALA M O 1
ATOM 3920 N N . ASP D 1 82 ? -63.673 -7.670 -36.239 1.00 12.04 82 ASP M N 1
ATOM 3921 C CA . ASP D 1 82 ? -63.339 -7.045 -37.503 1.00 15.42 82 ASP M CA 1
ATOM 3922 C C . ASP D 1 82 ? -62.892 -5.598 -37.317 1.00 16.35 82 ASP M C 1
ATOM 3923 O O . ASP D 1 82 ? -62.460 -4.965 -38.281 1.00 13.53 82 ASP M O 1
ATOM 3928 N N . ALA D 1 83 ? -62.989 -5.080 -36.087 1.00 12.66 83 ALA M N 1
ATOM 3929 C CA . ALA D 1 83 ? -62.488 -3.730 -35.789 1.00 15.33 83 ALA M CA 1
ATOM 3930 C C . ALA D 1 83 ? -60.984 -3.621 -36.078 1.00 13.21 83 ALA M C 1
ATOM 3931 O O . ALA D 1 83 ? -60.174 -4.252 -35.408 1.00 13.85 83 ALA M O 1
ATOM 3933 N N . ALA D 1 84 ? -60.633 -2.815 -37.075 1.00 11.60 84 ALA M N 1
ATOM 3934 C CA . ALA D 1 84 ? -59.260 -2.726 -37.574 1.00 13.15 84 ALA M CA 1
ATOM 3935 C C . ALA D 1 84 ? -59.158 -1.611 -38.594 1.00 11.34 84 ALA M C 1
ATOM 3936 O O . ALA D 1 84 ? -60.154 -0.990 -38.942 1.00 13.35 84 ALA M O 1
ATOM 3938 N N . THR D 1 85 ? -57.957 -1.373 -39.095 1.00 9.92 85 THR M N 1
ATOM 3939 C CA . THR D 1 85 ? -57.790 -0.489 -40.226 1.00 14.30 85 THR M CA 1
ATOM 3940 C C . THR D 1 85 ? -57.380 -1.343 -41.435 1.00 15.25 85 THR M C 1
ATOM 3941 O O . THR D 1 85 ? -56.568 -2.259 -41.313 1.00 13.17 85 THR M O 1
ATOM 3945 N N . TYR D 1 86 ? -57.975 -1.050 -42.589 1.00 13.47 86 TYR M N 1
ATOM 3946 C CA . TYR D 1 86 ? -57.814 -1.874 -43.779 1.00 10.03 86 TYR M CA 1
ATOM 3947 C C . TYR D 1 86 ? -57.070 -1.117 -44.860 1.00 11.77 86 TYR M C 1
ATOM 3948 O O . TYR D 1 86 ? -57.295 0.066 -45.042 1.00 12.34 86 TYR M O 1
ATOM 3957 N N . TYR D 1 87 ? -56.180 -1.803 -45.571 1.00 10.24 87 TYR M N 1
ATOM 3958 C CA . TYR D 1 87 ? -55.414 -1.176 -46.643 1.00 9.83 87 TYR M CA 1
ATOM 3959 C C . TYR D 1 87 ? -55.458 -2.007 -47.920 1.00 10.62 87 TYR M C 1
ATOM 3960 O O . TYR D 1 87 ? -55.325 -3.235 -47.896 1.00 9.91 87 TYR M O 1
ATOM 3969 N N . CYS D 1 88 ? -55.632 -1.332 -49.046 1.00 11.38 88 CYS M N 1
ATOM 3970 C CA . CYS D 1 88 ? -55.375 -1.968 -50.326 1.00 10.83 88 CYS M CA 1
ATOM 3971 C C . CYS D 1 88 ? -53.926 -1.679 -50.714 1.00 11.70 88 CYS M C 1
ATOM 3972 O O . CYS D 1 88 ? -53.335 -0.725 -50.217 1.00 9.57 88 CYS M O 1
ATOM 3975 N N . GLN D 1 89 ? -53.358 -2.514 -51.583 1.00 10.65 89 GLN M N 1
ATOM 3976 C CA . GLN D 1 89 ? -51.980 -2.357 -52.020 1.00 10.38 89 GLN M CA 1
ATOM 3977 C C . GLN D 1 89 ? -51.776 -2.892 -53.434 1.00 14.50 89 GLN M C 1
ATOM 3978 O O . GLN D 1 89 ? -52.256 -3.970 -53.777 1.00 13.50 89 GLN M O 1
ATOM 3984 N N . ASN D 1 90 ? -51.052 -2.130 -54.244 1.00 16.76 90 ASN M N 1
ATOM 3985 C CA . ASN D 1 90 ? -50.432 -2.650 -55.458 1.00 13.49 90 ASN M CA 1
ATOM 3986 C C . ASN D 1 90 ? -49.388 -3.698 -55.141 1.00 16.88 90 ASN M C 1
ATOM 3987 O O . ASN D 1 90 ? -48.622 -3.559 -54.189 1.00 16.60 90 ASN M O 1
ATOM 3992 N N . TYR D 1 91 ? -49.316 -4.725 -55.967 1.00 16.90 91 TYR M N 1
ATOM 3993 C CA . TYR D 1 91 ? -48.221 -5.673 -55.880 1.00 12.95 91 TYR M CA 1
ATOM 3994 C C . TYR D 1 91 ? -48.001 -6.204 -57.289 1.00 18.25 91 TYR M C 1
ATOM 3995 O O . TYR D 1 91 ? -48.820 -6.982 -57.813 1.00 14.69 91 TYR M O 1
ATOM 4004 N N . TYR D 1 92 ? -46.907 -5.759 -57.901 1.00 15.41 92 TYR M N 1
ATOM 4005 C CA . TYR D 1 92 ? -46.647 -6.014 -59.307 1.00 12.50 92 TYR M CA 1
ATOM 4006 C C . TYR D 1 92 ? -45.228 -5.627 -59.722 1.00 18.99 92 TYR M C 1
ATOM 4007 O O . TYR D 1 92 ? -44.772 -4.514 -59.438 1.00 15.20 92 TYR M O 1
ATOM 4016 N N . VAL D 1 93 ? -44.544 -6.554 -60.391 1.00 15.37 93 VAL M N 1
ATOM 4017 C CA . VAL D 1 93 ? -43.291 -6.267 -61.071 1.00 17.00 93 VAL M CA 1
ATOM 4018 C C . VAL D 1 93 ? -43.341 -6.878 -62.484 1.00 17.97 93 VAL M C 1
ATOM 4019 O O . VAL D 1 93 ? -43.295 -8.101 -62.650 1.00 17.50 93 VAL M O 1
ATOM 4023 N N . GLY D 1 94 ? -43.462 -6.025 -63.491 1.00 13.12 94 GLY M N 1
ATOM 4024 C CA . GLY D 1 94 ? -43.486 -6.476 -64.864 1.00 17.06 94 GLY M CA 1
ATOM 4025 C C . GLY D 1 94 ? -42.172 -6.237 -65.586 1.00 19.14 94 GLY M C 1
ATOM 4026 O O . GLY D 1 94 ? -41.976 -6.741 -66.691 1.00 25.93 94 GLY M O 1
ATOM 4027 N N . SER D 1 95 ? -41.285 -5.462 -64.961 1.00 22.60 95 SER M N 1
ATOM 4028 C CA . SER D 1 95 ? -39.914 -5.197 -65.441 1.00 20.61 95 SER M CA 1
ATOM 4029 C C . SER D 1 95 ? -39.159 -4.360 -64.398 1.00 20.95 95 SER M C 1
ATOM 4030 O O . SER D 1 95 ? -39.702 -4.042 -63.331 1.00 18.15 95 SER M O 1
ATOM 4033 N N . SER D 1 96 A -37.918 -3.994 -64.702 1.00 20.42 95 SER M N 1
ATOM 4034 C CA . SER D 1 96 A -37.100 -3.283 -63.725 1.00 23.32 95 SER M CA 1
ATOM 4035 C C . SER D 1 96 A -37.602 -1.859 -63.486 1.00 28.16 95 SER M C 1
ATOM 4036 O O . SER D 1 96 A -37.376 -1.284 -62.415 1.00 29.49 95 SER M O 1
ATOM 4039 N N . THR D 1 97 B -38.306 -1.294 -64.462 1.00 25.55 95 THR M N 1
ATOM 4040 C CA . THR D 1 97 B -38.829 0.050 -64.294 1.00 22.10 95 THR M CA 1
ATOM 4041 C C . THR D 1 97 B -40.346 0.060 -64.106 1.00 23.99 95 THR M C 1
ATOM 4042 O O . THR D 1 97 B -40.911 1.070 -63.685 1.00 23.22 95 THR M O 1
ATOM 4046 N N . ASN D 1 98 C -41.000 -1.058 -64.412 1.00 18.19 95 ASN M N 1
ATOM 4047 C CA . ASN D 1 98 C -42.463 -1.132 -64.356 1.00 19.68 95 ASN M CA 1
ATOM 4048 C C . ASN D 1 98 C -42.970 -1.988 -63.182 1.00 20.19 95 ASN M C 1
ATOM 4049 O O . ASN D 1 98 C -43.232 -3.183 -63.330 1.00 23.33 95 ASN M O 1
ATOM 4054 N N . TYR D 1 99 D -43.108 -1.376 -62.016 1.00 14.47 95 TYR M N 1
ATOM 4055 C CA . TYR D 1 99 D -43.502 -2.110 -60.823 1.00 16.64 95 TYR M CA 1
ATOM 4056 C C . TYR D 1 99 D -44.439 -1.254 -59.982 1.00 15.50 95 TYR M C 1
ATOM 4057 O O . TYR D 1 99 D -44.464 -0.037 -60.125 1.00 18.15 95 TYR M O 1
ATOM 4066 N N . ALA D 1 100 E -45.199 -1.877 -59.094 1.00 15.39 95 ALA M N 1
ATOM 4067 C CA . ALA D 1 100 E -46.063 -1.118 -58.192 1.00 15.47 95 ALA M CA 1
ATOM 4068 C C . ALA D 1 100 E -46.182 -1.839 -56.855 1.00 16.30 95 ALA M C 1
ATOM 4069 O O . ALA D 1 100 E -46.437 -3.053 -56.820 1.00 17.58 95 ALA M O 1
ATOM 4071 N N . PHE D 1 101 ? -45.984 -1.097 -55.767 1.00 10.61 96 PHE M N 1
ATOM 4072 C CA . PHE D 1 101 ? -46.030 -1.658 -54.415 1.00 14.29 96 PHE M CA 1
ATOM 4073 C C . PHE D 1 101 ? -46.756 -0.758 -53.395 1.00 13.05 96 PHE M C 1
ATOM 4074 O O . PHE D 1 101 ? -46.841 -1.104 -52.221 1.00 10.62 96 PHE M O 1
ATOM 4082 N N . THR D 1 102 ? -47.256 0.390 -53.845 1.00 13.39 97 THR M N 1
ATOM 4083 C CA . THR D 1 102 ? -47.830 1.397 -52.950 1.00 13.02 97 THR M CA 1
ATOM 4084 C C . THR D 1 102 ? -49.188 1.012 -52.362 1.00 13.02 97 THR M C 1
ATOM 4085 O O . THR D 1 102 ? -49.967 0.262 -52.962 1.00 13.27 97 THR M O 1
ATOM 4089 N N . PHE D 1 103 ? -49.452 1.550 -51.178 1.00 9.65 98 PHE M N 1
ATOM 4090 C CA . PHE D 1 103 ? -50.671 1.283 -50.442 1.00 9.40 98 PHE M CA 1
ATOM 4091 C C . PHE D 1 103 ? -51.665 2.401 -50.618 1.00 13.14 98 PHE M C 1
ATOM 4092 O O . PHE D 1 103 ? -51.295 3.550 -50.910 1.00 9.74 98 PHE M O 1
ATOM 4100 N N . GLY D 1 104 ? -52.934 2.048 -50.435 1.00 10.62 99 GLY M N 1
ATOM 4101 C CA . GLY D 1 104 ? -53.991 3.028 -50.301 1.00 11.36 99 GLY M CA 1
ATOM 4102 C C . GLY D 1 104 ? -53.882 3.677 -48.931 1.00 12.20 99 GLY M C 1
ATOM 4103 O O . GLY D 1 104 ? -53.154 3.194 -48.055 1.00 11.53 99 GLY M O 1
ATOM 4104 N N . GLY D 1 105 ? -54.613 4.769 -48.744 1.00 9.41 100 GLY M N 1
ATOM 4105 C CA . GLY D 1 105 ? -54.537 5.518 -47.513 1.00 8.57 100 GLY M CA 1
ATOM 4106 C C . GLY D 1 105 ? -55.231 4.843 -46.347 1.00 12.62 100 GLY M C 1
ATOM 4107 O O . GLY D 1 105 ? -55.071 5.268 -45.207 1.00 15.44 100 GLY M O 1
ATOM 4108 N N . GLY D 1 106 ? -56.023 3.812 -46.626 1.00 9.23 101 GLY M N 1
ATOM 4109 C CA . GLY D 1 106 ? -56.595 3.018 -45.555 1.00 12.26 101 GLY M CA 1
ATOM 4110 C C . GLY D 1 106 ? -57.971 3.423 -45.058 1.00 12.36 101 GLY M C 1
ATOM 4111 O O . GLY D 1 106 ? -58.450 4.527 -45.328 1.00 12.94 101 GLY M O 1
ATOM 4112 N N . THR D 1 107 ? -58.591 2.513 -44.314 1.00 9.41 102 THR M N 1
ATOM 4113 C CA . THR D 1 107 ? -59.941 2.682 -43.795 1.00 12.05 102 THR M CA 1
ATOM 4114 C C . THR D 1 107 ? -60.049 2.143 -42.360 1.00 15.61 102 THR M C 1
ATOM 4115 O O . THR D 1 107 ? -59.861 0.939 -42.114 1.00 16.50 102 THR M O 1
ATOM 4119 N N . GLU D 1 108 ? -60.331 3.039 -41.417 1.00 15.43 103 GLU M N 1
ATOM 4120 C CA . GLU D 1 108 ? -60.569 2.665 -40.025 1.00 17.04 103 GLU M CA 1
ATOM 4121 C C . GLU D 1 108 ? -62.009 2.190 -39.852 1.00 15.37 103 GLU M C 1
ATOM 4122 O O . GLU D 1 108 ? -62.943 2.971 -40.015 1.00 18.17 103 GLU M O 1
ATOM 4128 N N . VAL D 1 109 ? -62.193 0.929 -39.495 1.00 11.69 104 VAL M N 1
ATOM 4129 C CA . VAL D 1 109 ? -63.535 0.379 -39.293 1.00 11.65 104 VAL M CA 1
ATOM 4130 C C . VAL D 1 109 ? -63.877 0.268 -37.810 1.00 13.94 104 VAL M C 1
ATOM 4131 O O . VAL D 1 109 ? -63.200 -0.433 -37.053 1.00 16.90 104 VAL M O 1
ATOM 4135 N N . VAL D 1 110 ? -64.929 0.957 -37.391 1.00 14.62 105 VAL M N 1
ATOM 4136 C CA . VAL D 1 110 ? -65.438 0.826 -36.034 1.00 12.49 105 VAL M CA 1
ATOM 4137 C C . VAL D 1 110 ? -66.655 -0.118 -36.039 1.00 16.62 105 VAL M C 1
ATOM 4138 O O . VAL D 1 110 ? -67.555 0.010 -36.872 1.00 15.52 105 VAL M O 1
ATOM 4142 N N . VAL D 1 111 ? -66.665 -1.099 -35.144 1.00 15.67 106 VAL M N 1
ATOM 4143 C CA . VAL D 1 111 ? -67.791 -2.010 -35.088 1.00 15.05 106 VAL M CA 1
ATOM 4144 C C . VAL D 1 111 ? -68.699 -1.641 -33.912 1.00 17.25 106 VAL M C 1
ATOM 4145 O O . VAL D 1 111 ? -68.263 -1.649 -32.766 1.00 15.54 106 VAL M O 1
ATOM 4149 N N . LYS D 1 112 ? -69.951 -1.292 -34.204 1.00 16.03 107 LYS M N 1
ATOM 4150 C CA . LYS D 1 112 ? -70.895 -0.892 -33.160 1.00 17.18 107 LYS M CA 1
ATOM 4151 C C . LYS D 1 112 ? -71.559 -2.104 -32.512 1.00 14.93 107 LYS M C 1
ATOM 4152 O O . LYS D 1 112 ? -72.409 -2.749 -33.119 1.00 20.78 107 LYS M O 1
ATOM 4158 N N . GLY D 1 113 ? -71.161 -2.410 -31.280 1.00 14.82 108 GLY M N 1
ATOM 4159 C CA . GLY D 1 113 ? -71.712 -3.539 -30.544 1.00 14.69 108 GLY M CA 1
ATOM 4160 C C . GLY D 1 113 ? -72.744 -3.099 -29.527 1.00 12.73 108 GLY M C 1
ATOM 4161 O O . GLY D 1 113 ? -73.231 -1.981 -29.584 1.00 13.11 108 GLY M O 1
ATOM 4162 N N . ASP D 1 114 ? -73.089 -3.975 -28.595 1.00 16.10 109 ASP M N 1
ATOM 4163 C CA . ASP D 1 114 ? -74.085 -3.624 -27.599 1.00 15.11 109 ASP M CA 1
ATOM 4164 C C . ASP D 1 114 ? -73.494 -2.641 -26.626 1.00 22.31 109 ASP M C 1
ATOM 4165 O O . ASP D 1 114 ? -72.340 -2.780 -26.227 1.00 23.45 109 ASP M O 1
ATOM 4170 N N . PRO D 1 115 ? -74.281 -1.628 -26.255 1.00 18.51 110 PRO M N 1
ATOM 4171 C CA . PRO D 1 115 ? -73.873 -0.654 -25.249 1.00 21.03 110 PRO M CA 1
ATOM 4172 C C . PRO D 1 115 ? -73.538 -1.319 -23.925 1.00 24.55 110 PRO M C 1
ATOM 4173 O O . PRO D 1 115 ? -74.269 -2.204 -23.472 1.00 24.53 110 PRO M O 1
ATOM 4177 N N . VAL D 1 116 ? -72.418 -0.897 -23.338 1.00 23.79 111 VAL M N 1
ATOM 4178 C CA . VAL D 1 116 ? -72.013 -1.289 -21.995 1.00 18.13 111 VAL M CA 1
ATOM 4179 C C . VAL D 1 116 ? -71.521 -0.066 -21.245 1.00 16.10 111 VAL M C 1
ATOM 4180 O O . VAL D 1 116 ? -70.578 0.587 -21.683 1.00 16.70 111 VAL M O 1
ATOM 4184 N N . ALA D 1 117 ? -72.148 0.246 -20.121 1.00 15.70 112 ALA M N 1
ATOM 4185 C CA . ALA D 1 117 ? -71.688 1.363 -19.294 1.00 21.10 112 ALA M CA 1
ATOM 4186 C C . ALA D 1 117 ? -70.347 1.027 -18.629 1.00 16.67 112 ALA M C 1
ATOM 4187 O O . ALA D 1 117 ? -70.109 -0.119 -18.248 1.00 14.65 112 ALA M O 1
ATOM 4189 N N . PRO D 1 118 ? -69.465 2.028 -18.502 1.00 12.92 113 PRO M N 1
ATOM 4190 C CA . PRO D 1 118 ? -68.145 1.797 -17.903 1.00 15.63 113 PRO M CA 1
ATOM 4191 C C . PRO D 1 118 ? -68.185 1.624 -16.388 1.00 17.25 113 PRO M C 1
ATOM 4192 O O . PRO D 1 118 ? -69.098 2.140 -15.740 1.00 16.15 113 PRO M O 1
ATOM 4196 N N . THR D 1 119 ? -67.220 0.888 -15.840 1.00 16.88 114 THR M N 1
ATOM 4197 C CA . THR D 1 119 ? -66.876 1.052 -14.434 1.00 18.28 114 THR M CA 1
ATOM 4198 C C . THR D 1 119 ? -65.581 1.852 -14.373 1.00 16.17 114 THR M C 1
ATOM 4199 O O . THR D 1 119 ? -64.764 1.812 -15.293 1.00 14.48 114 THR M O 1
ATOM 4203 N N . VAL D 1 120 ? -65.412 2.596 -13.290 1.00 16.13 115 VAL M N 1
ATOM 4204 C CA . VAL D 1 120 ? -64.311 3.543 -13.190 1.00 17.78 115 VAL M CA 1
ATOM 4205 C C . VAL D 1 120 ? -63.441 3.263 -11.974 1.00 18.63 115 VAL M C 1
ATOM 4206 O O . VAL D 1 120 ? -63.942 2.996 -10.879 1.00 20.21 115 VAL M O 1
ATOM 4210 N N . LEU D 1 121 ? -62.132 3.299 -12.181 1.00 17.86 116 LEU M N 1
ATOM 4211 C CA . LEU D 1 121 ? -61.182 3.184 -11.083 1.00 16.39 116 LEU M CA 1
ATOM 4212 C C . LEU D 1 121 ? -60.344 4.452 -11.008 1.00 18.04 116 LEU M C 1
ATOM 4213 O O . LEU D 1 121 ? -59.984 5.024 -12.043 1.00 14.51 116 LEU M O 1
ATOM 4218 N N . ILE D 1 122 ? -60.026 4.894 -9.795 1.00 19.21 117 ILE M N 1
ATOM 4219 C CA . ILE D 1 122 ? -59.101 6.014 -9.649 1.00 17.58 117 ILE M CA 1
ATOM 4220 C C . ILE D 1 122 ? -57.897 5.585 -8.791 1.00 18.79 117 ILE M C 1
ATOM 4221 O O . ILE D 1 122 ? -58.025 4.820 -7.837 1.00 15.60 117 ILE M O 1
ATOM 4226 N N . PHE D 1 123 ? -56.718 6.062 -9.167 1.00 17.04 118 PHE M N 1
ATOM 4227 C CA . PHE D 1 123 ? -55.491 5.628 -8.530 1.00 17.51 118 PHE M CA 1
ATOM 4228 C C . PHE D 1 123 ? -54.709 6.817 -7.988 1.00 19.97 118 PHE M C 1
ATOM 4229 O O . PHE D 1 123 ? -54.087 7.554 -8.752 1.00 18.34 118 PHE M O 1
ATOM 4237 N N . PRO D 1 124 ? -54.742 7.017 -6.664 1.00 20.84 119 PRO M N 1
ATOM 4238 C CA . PRO D 1 124 ? -53.919 8.080 -6.071 1.00 19.47 119 PRO M CA 1
ATOM 4239 C C . PRO D 1 124 ? -52.446 7.825 -6.372 1.00 16.97 119 PRO M C 1
ATOM 4240 O O . PRO D 1 124 ? -52.076 6.680 -6.625 1.00 19.04 119 PRO M O 1
ATOM 4244 N N . PRO D 1 125 ? -51.619 8.875 -6.374 1.00 16.40 120 PRO M N 1
ATOM 4245 C CA . PRO D 1 125 ? -50.206 8.696 -6.734 1.00 17.36 120 PRO M CA 1
ATOM 4246 C C . PRO D 1 125 ? -49.436 7.938 -5.660 1.00 17.73 120 PRO M C 1
ATOM 4247 O O . PRO D 1 125 ? -49.672 8.177 -4.479 1.00 13.35 120 PRO M O 1
ATOM 4251 N N . ALA D 1 126 ? -48.551 7.028 -6.069 1.00 15.28 121 ALA M N 1
ATOM 4252 C CA . ALA D 1 126 ? -47.620 6.392 -5.139 1.00 13.44 121 ALA M CA 1
ATOM 4253 C C . ALA D 1 126 ? -46.900 7.428 -4.265 1.00 17.22 121 ALA M C 1
ATOM 4254 O O . ALA D 1 126 ? -46.687 8.575 -4.674 1.00 14.58 121 ALA M O 1
ATOM 4256 N N . ALA D 1 127 ? -46.521 7.001 -3.065 1.00 16.49 122 ALA M N 1
ATOM 4257 C CA . ALA D 1 127 ? -45.861 7.867 -2.098 1.00 15.65 122 ALA M CA 1
ATOM 4258 C C . ALA D 1 127 ? -44.592 8.555 -2.624 1.00 16.99 122 ALA M C 1
ATOM 4259 O O . ALA D 1 127 ? -44.275 9.673 -2.216 1.00 15.77 122 ALA M O 1
ATOM 4261 N N . ASP D 1 128 ? -43.870 7.895 -3.528 1.00 16.92 123 ASP M N 1
ATOM 4262 C CA . ASP D 1 128 ? -42.601 8.433 -4.005 1.00 15.08 123 ASP M CA 1
ATOM 4263 C C . ASP D 1 128 ? -42.729 9.365 -5.217 1.00 16.14 123 ASP M C 1
ATOM 4264 O O . ASP D 1 128 ? -41.718 9.839 -5.716 1.00 14.64 123 ASP M O 1
ATOM 4269 N N . GLN D 1 129 ? -43.952 9.650 -5.674 1.00 15.44 124 GLN M N 1
ATOM 4270 C CA . GLN D 1 129 ? -44.130 10.615 -6.770 1.00 16.63 124 GLN M CA 1
ATOM 4271 C C . GLN D 1 129 ? -43.801 12.068 -6.376 1.00 18.82 124 GLN M C 1
ATOM 4272 O O . GLN D 1 129 ? -43.048 12.725 -7.079 1.00 19.55 124 GLN M O 1
ATOM 4278 N N . VAL D 1 130 ? -44.369 12.560 -5.272 1.00 15.69 125 VAL M N 1
ATOM 4279 C CA . VAL D 1 130 ? -44.300 13.980 -4.919 1.00 20.19 125 VAL M CA 1
ATOM 4280 C C . VAL D 1 130 ? -42.883 14.544 -4.894 1.00 20.77 125 VAL M C 1
ATOM 4281 O O . VAL D 1 130 ? -42.656 15.655 -5.371 1.00 21.68 125 VAL M O 1
ATOM 4285 N N . ALA D 1 131 ? -41.934 13.779 -4.353 1.00 17.91 126 ALA M N 1
ATOM 4286 C CA . ALA D 1 131 ? -40.544 14.227 -4.285 1.00 18.46 126 ALA M CA 1
ATOM 4287 C C . ALA D 1 131 ? -39.938 14.587 -5.654 1.00 23.37 126 ALA M C 1
ATOM 4288 O O . ALA D 1 131 ? -38.952 15.323 -5.708 1.00 24.16 126 ALA M O 1
ATOM 4290 N N . THR D 1 132 ? -40.508 14.064 -6.747 1.00 19.05 127 THR M N 1
ATOM 4291 C CA . THR D 1 132 ? -39.991 14.323 -8.097 1.00 22.07 127 THR M CA 1
ATOM 4292 C C . THR D 1 132 ? -40.389 15.698 -8.619 1.00 19.70 127 THR M C 1
ATOM 4293 O O . THR D 1 132 ? -39.871 16.147 -9.638 1.00 21.45 127 THR M O 1
ATOM 4297 N N . GLY D 1 133 ? -41.318 16.352 -7.930 1.00 20.24 128 GLY M N 1
ATOM 4298 C CA . GLY D 1 133 ? -41.761 17.679 -8.310 1.00 19.68 128 GLY M CA 1
ATOM 4299 C C . GLY D 1 133 ? -43.086 17.697 -9.050 1.00 25.07 128 GLY M C 1
ATOM 4300 O O . GLY D 1 133 ? -43.724 18.748 -9.131 1.00 24.97 128 GLY M O 1
ATOM 4301 N N . THR D 1 134 ? -43.490 16.549 -9.602 1.00 19.30 129 THR M N 1
ATOM 4302 C CA . THR D 1 134 ? -44.809 16.395 -10.217 1.00 18.90 129 THR M CA 1
ATOM 4303 C C . THR D 1 134 ? -45.503 15.123 -9.747 1.00 21.03 129 THR M C 1
ATOM 4304 O O . THR D 1 134 ? -44.864 14.131 -9.380 1.00 16.42 129 THR M O 1
ATOM 4308 N N . VAL D 1 135 ? -46.827 15.168 -9.808 1.00 16.40 130 VAL M N 1
ATOM 4309 C CA . VAL D 1 135 ? -47.678 14.099 -9.355 1.00 14.33 130 VAL M CA 1
ATOM 4310 C C . VAL D 1 135 ? -48.682 13.740 -10.453 1.00 19.05 130 VAL M C 1
ATOM 4311 O O . VAL D 1 135 ? -49.384 14.614 -10.974 1.00 20.27 130 VAL M O 1
ATOM 4315 N N . THR D 1 136 ? -48.740 12.464 -10.823 1.00 18.09 131 THR M N 1
ATOM 4316 C CA . THR D 1 136 ? -49.696 12.008 -11.842 1.00 18.04 131 THR M CA 1
ATOM 4317 C C . THR D 1 136 ? -50.753 11.069 -11.257 1.00 17.66 131 THR M C 1
ATOM 4318 O O . THR D 1 136 ? -50.419 10.003 -10.731 1.00 17.81 131 THR M O 1
ATOM 4322 N N . ILE D 1 137 ? -52.017 11.474 -11.349 1.00 12.11 132 ILE M N 1
ATOM 4323 C CA . ILE D 1 137 ? -53.150 10.664 -10.913 1.00 11.48 132 ILE M CA 1
ATOM 4324 C C . ILE D 1 137 ? -53.721 9.872 -12.091 1.00 15.12 132 ILE M C 1
ATOM 4325 O O . ILE D 1 137 ? -53.816 10.394 -13.200 1.00 15.84 132 ILE M O 1
ATOM 4330 N N . VAL D 1 138 ? -54.104 8.620 -11.872 1.00 14.65 133 VAL M N 1
ATOM 4331 C CA . VAL D 1 138 ? -54.592 7.819 -12.984 1.00 13.19 133 VAL M CA 1
ATOM 4332 C C . VAL D 1 138 ? -56.059 7.436 -12.789 1.00 14.83 133 VAL M C 1
ATOM 4333 O O . VAL D 1 138 ? -56.497 7.101 -11.692 1.00 16.17 133 VAL M O 1
ATOM 4337 N N . CYS D 1 139 ? -56.818 7.525 -13.874 1.00 15.51 134 CYS M N 1
ATOM 4338 C CA . CYS D 1 139 ? -58.205 7.102 -13.892 1.00 15.18 134 CYS M CA 1
ATOM 4339 C C . CYS D 1 139 ? -58.432 6.108 -15.029 1.00 17.54 134 CYS M C 1
ATOM 4340 O O . CYS D 1 139 ? -58.072 6.381 -16.170 1.00 19.47 134 CYS M O 1
ATOM 4343 N N . VAL D 1 140 ? -59.016 4.955 -14.712 1.00 14.27 135 VAL M N 1
ATOM 4344 C CA . VAL D 1 140 ? -59.295 3.938 -15.715 1.00 13.14 135 VAL M CA 1
ATOM 4345 C C . VAL D 1 140 ? -60.795 3.750 -15.862 1.00 13.81 135 VAL M C 1
ATOM 4346 O O . VAL D 1 140 ? -61.502 3.622 -14.864 1.00 15.72 135 VAL M O 1
ATOM 4350 N N . ALA D 1 141 ? -61.281 3.778 -17.102 1.00 11.90 136 ALA M N 1
ATOM 4351 C CA . ALA D 1 141 ? -62.668 3.443 -17.410 1.00 11.91 136 ALA M CA 1
ATOM 4352 C C . ALA D 1 141 ? -62.698 2.064 -18.028 1.00 12.63 136 ALA M C 1
ATOM 4353 O O . ALA D 1 141 ? -62.090 1.846 -19.070 1.00 13.28 136 ALA M O 1
ATOM 4355 N N . ASN D 1 142 ? -63.405 1.136 -17.397 1.00 13.86 137 ASN M N 1
ATOM 4356 C CA . ASN D 1 142 ? -63.360 -0.271 -17.804 1.00 12.79 137 ASN M CA 1
ATOM 4357 C C . ASN D 1 142 ? -64.474 -0.674 -18.752 1.00 15.19 137 ASN M C 1
ATOM 4358 O O . ASN D 1 142 ? -65.633 -0.299 -18.538 1.00 14.41 137 ASN M O 1
ATOM 4363 N N . LYS D 1 143 ? -64.106 -1.408 -19.806 1.00 14.31 138 LYS M N 1
ATOM 4364 C CA . LYS D 1 143 ? -65.046 -2.224 -20.581 1.00 11.91 138 LYS M CA 1
ATOM 4365 C C . LYS D 1 143 ? -66.344 -1.505 -20.933 1.00 14.01 138 LYS M C 1
ATOM 4366 O O . LYS D 1 143 ? -67.386 -1.784 -20.349 1.00 16.67 138 LYS M O 1
ATOM 4372 N N . TYR D 1 144 ? -66.280 -0.572 -21.870 1.00 11.27 139 TYR M N 1
ATOM 4373 C CA . TYR D 1 144 ? -67.435 0.245 -22.200 1.00 13.13 139 TYR M CA 1
ATOM 4374 C C . TYR D 1 144 ? -67.626 0.375 -23.712 1.00 15.98 139 TYR M C 1
ATOM 4375 O O . TYR D 1 144 ? -66.690 0.161 -24.503 1.00 14.02 139 TYR M O 1
ATOM 4384 N N . PHE D 1 145 ? -68.848 0.734 -24.091 1.00 12.93 140 PHE M N 1
ATOM 4385 C CA . PHE D 1 145 ? -69.198 1.103 -25.457 1.00 11.16 140 PHE M CA 1
ATOM 4386 C C . PHE D 1 145 ? -70.556 1.797 -25.423 1.00 15.42 140 PHE M C 1
ATOM 4387 O O . PHE D 1 145 ? -71.449 1.336 -24.719 1.00 18.63 140 PHE M O 1
ATOM 4395 N N . PRO D 1 146 ? -70.720 2.916 -26.162 1.00 16.52 141 PRO M N 1
ATOM 4396 C CA . PRO D 1 146 ? -69.741 3.588 -27.025 1.00 10.97 141 PRO M CA 1
ATOM 4397 C C . PRO D 1 146 ? -68.799 4.510 -26.246 1.00 14.39 141 PRO M C 1
ATOM 4398 O O . PRO D 1 146 ? -68.695 4.402 -25.019 1.00 11.31 141 PRO M O 1
ATOM 4402 N N . ASP D 1 147 ? -68.125 5.406 -26.971 1.00 13.51 142 ASP M N 1
ATOM 4403 C CA . ASP D 1 147 ? -67.062 6.234 -26.410 1.00 15.70 142 ASP M CA 1
ATOM 4404 C C . ASP D 1 147 ? -67.510 7.036 -25.193 1.00 16.93 142 ASP M C 1
ATOM 4405 O O . ASP D 1 147 ? -68.703 7.309 -25.015 1.00 14.95 142 ASP M O 1
ATOM 4410 N N . VAL D 1 148 ? -66.541 7.394 -24.351 1.00 16.97 143 VAL M N 1
ATOM 4411 C CA . VAL D 1 148 ? -66.808 8.183 -23.157 1.00 13.26 143 VAL M CA 1
ATOM 4412 C C . VAL D 1 148 ? -66.009 9.482 -23.160 1.00 15.09 143 VAL M C 1
ATOM 4413 O O . VAL D 1 148 ? -65.050 9.629 -23.910 1.00 18.88 143 VAL M O 1
ATOM 4417 N N . THR D 1 149 ? -66.406 10.417 -22.307 1.00 17.25 144 THR M N 1
ATOM 4418 C CA . THR D 1 149 ? -65.684 11.676 -22.114 1.00 17.72 144 THR M CA 1
ATOM 4419 C C . THR D 1 149 ? -65.189 11.740 -20.672 1.00 16.14 144 THR M C 1
ATOM 4420 O O . THR D 1 149 ? -65.890 11.289 -19.770 1.00 16.86 144 THR M O 1
ATOM 4424 N N . VAL D 1 150 ? -64.001 12.295 -20.442 1.00 18.53 145 VAL M N 1
ATOM 4425 C CA . VAL D 1 150 ? -63.476 12.390 -19.079 1.00 16.07 145 VAL M CA 1
ATOM 4426 C C . VAL D 1 150 ? -63.310 13.815 -18.569 1.00 18.81 145 VAL M C 1
ATOM 4427 O O . VAL D 1 150 ? -62.734 14.676 -19.236 1.00 16.67 145 VAL M O 1
ATOM 4431 N N . THR D 1 151 ? -63.806 14.043 -17.362 1.00 16.88 146 THR M N 1
ATOM 4432 C CA . THR D 1 151 ? -63.644 15.321 -16.690 1.00 18.08 146 THR M CA 1
ATOM 4433 C C . THR D 1 151 ? -62.858 15.110 -15.415 1.00 17.12 146 THR M C 1
ATOM 4434 O O . THR D 1 151 ? -63.186 14.248 -14.610 1.00 15.95 146 THR M O 1
ATOM 4438 N N . TRP D 1 152 ? -61.807 15.892 -15.237 1.00 21.68 147 TRP M N 1
ATOM 4439 C CA . TRP D 1 152 ? -61.060 15.882 -13.988 1.00 18.70 147 TRP M CA 1
ATOM 4440 C C . TRP D 1 152 ? -61.446 17.076 -13.130 1.00 19.54 147 TRP M C 1
ATOM 4441 O O . TRP D 1 152 ? -61.578 18.185 -13.637 1.00 22.62 147 TRP M O 1
ATOM 4452 N N . GLU D 1 153 ? -61.622 16.861 -11.833 1.00 19.08 148 GLU M N 1
ATOM 4453 C CA . GLU D 1 153 ? -61.877 17.977 -10.933 1.00 21.78 148 GLU M CA 1
ATOM 4454 C C . GLU D 1 153 ? -60.941 17.951 -9.733 1.00 26.09 148 GLU M C 1
ATOM 4455 O O . GLU D 1 153 ? -60.669 16.892 -9.153 1.00 22.61 148 GLU M O 1
ATOM 4461 N N . VAL D 1 154 ? -60.446 19.128 -9.371 1.00 25.23 149 VAL M N 1
ATOM 4462 C CA . VAL D 1 154 ? -59.639 19.282 -8.172 1.00 23.29 149 VAL M CA 1
ATOM 4463 C C . VAL D 1 154 ? -60.353 20.282 -7.255 1.00 28.57 149 VAL M C 1
ATOM 4464 O O . VAL D 1 154 ? -60.513 21.454 -7.615 1.00 25.73 149 VAL M O 1
ATOM 4468 N N . ASP D 1 155 ? -60.796 19.810 -6.087 1.00 26.79 150 ASP M N 1
ATOM 4469 C CA . ASP D 1 155 ? -61.656 20.598 -5.197 1.00 27.60 150 ASP M CA 1
ATOM 4470 C C . ASP D 1 155 ? -62.835 21.227 -5.944 1.00 31.96 150 ASP M C 1
ATOM 4471 O O . ASP D 1 155 ? -63.113 22.420 -5.785 1.00 32.17 150 ASP M O 1
ATOM 4476 N N . GLY D 1 156 ? -63.514 20.424 -6.764 1.00 31.14 151 GLY M N 1
ATOM 4477 C CA . GLY D 1 156 ? -64.664 20.887 -7.530 1.00 32.31 151 GLY M CA 1
ATOM 4478 C C . GLY D 1 156 ? -64.372 21.701 -8.786 1.00 25.97 151 GLY M C 1
ATOM 4479 O O . GLY D 1 156 ? -65.273 21.965 -9.574 1.00 27.87 151 GLY M O 1
ATOM 4480 N N . THR D 1 157 ? -63.117 22.101 -8.971 1.00 26.40 152 THR M N 1
ATOM 4481 C CA . THR D 1 157 ? -62.708 22.904 -10.125 1.00 28.09 152 THR M CA 1
ATOM 4482 C C . THR D 1 157 ? -62.239 22.045 -11.306 1.00 25.06 152 THR M C 1
ATOM 4483 O O . THR D 1 157 ? -61.315 21.249 -11.169 1.00 24.92 152 THR M O 1
ATOM 4487 N N . THR D 1 158 ? -62.864 22.237 -12.466 1.00 22.53 153 THR M N 1
ATOM 4488 C CA . THR D 1 158 ? -62.565 21.451 -13.655 1.00 23.24 153 THR M CA 1
ATOM 4489 C C . THR D 1 158 ? -61.182 21.786 -14.215 1.00 23.94 153 THR M C 1
ATOM 4490 O O . THR D 1 158 ? -60.837 22.952 -14.395 1.00 24.61 153 THR M O 1
ATOM 4494 N N . GLN D 1 159 ? -60.385 20.755 -14.476 1.00 22.17 154 GLN M N 1
ATOM 4495 C CA . GLN D 1 159 ? -59.030 20.954 -14.977 1.00 25.36 154 GLN M CA 1
ATOM 4496 C C . GLN D 1 159 ? -59.042 21.107 -16.485 1.00 24.61 154 GLN M C 1
ATOM 4497 O O . GLN D 1 159 ? -59.769 20.389 -17.159 1.00 25.29 154 GLN M O 1
ATOM 4503 N N . THR D 1 160 ? -58.252 22.041 -17.014 1.00 22.88 155 THR M N 1
ATOM 4504 C CA . THR D 1 160 ? -58.180 22.224 -18.467 1.00 24.76 155 THR M CA 1
ATOM 4505 C C . THR D 1 160 ? -56.786 21.979 -19.037 1.00 28.38 155 THR M C 1
ATOM 4506 O O . THR D 1 160 ? -56.586 22.077 -20.241 1.00 34.44 155 THR M O 1
ATOM 4510 N N . THR D 1 161 ? -55.819 21.664 -18.182 1.00 24.93 156 THR M N 1
ATOM 4511 C CA . THR D 1 161 ? -54.495 21.275 -18.665 1.00 25.59 156 THR M CA 1
ATOM 4512 C C . THR D 1 161 ? -53.952 20.062 -17.925 1.00 23.99 156 THR M C 1
ATOM 4513 O O . THR D 1 161 ? -54.485 19.643 -16.893 1.00 17.72 156 THR M O 1
ATOM 4517 N N . GLY D 1 162 ? -52.885 19.504 -18.481 1.00 20.62 157 GLY M N 1
ATOM 4518 C CA . GLY D 1 162 ? -52.181 18.403 -17.863 1.00 19.81 157 GLY M CA 1
ATOM 4519 C C . GLY D 1 162 ? -52.972 17.121 -17.834 1.00 21.22 157 GLY M C 1
ATOM 4520 O O . GLY D 1 162 ? -52.792 16.304 -16.933 1.00 19.95 157 GLY M O 1
ATOM 4521 N N . ILE D 1 163 ? -53.861 16.949 -18.810 1.00 21.76 158 ILE M N 1
ATOM 4522 C CA . ILE D 1 163 ? -54.585 15.689 -18.978 1.00 20.14 158 ILE M CA 1
ATOM 4523 C C . ILE D 1 163 ? -54.146 14.957 -20.248 1.00 18.58 158 ILE M C 1
ATOM 4524 O O . ILE D 1 163 ? -54.023 15.564 -21.307 1.00 23.47 158 ILE M O 1
ATOM 4529 N N . GLU D 1 164 ? -53.890 13.660 -20.138 1.00 16.96 159 GLU M N 1
ATOM 4530 C CA . GLU D 1 164 ? -53.663 12.834 -21.325 1.00 20.59 159 GLU M CA 1
ATOM 4531 C C . GLU D 1 164 ? -54.567 11.614 -21.286 1.00 18.76 159 GLU M C 1
ATOM 4532 O O . GLU D 1 164 ? -54.748 11.005 -20.238 1.00 17.94 159 GLU M O 1
ATOM 4538 N N . ASN D 1 165 ? -55.136 11.258 -22.431 1.00 16.68 160 ASN M N 1
ATOM 4539 C CA . ASN D 1 165 ? -56.072 10.146 -22.493 1.00 17.22 160 ASN M CA 1
ATOM 4540 C C . ASN D 1 165 ? -55.584 9.058 -23.436 1.00 16.72 160 ASN M C 1
ATOM 4541 O O . ASN D 1 165 ? -55.059 9.349 -24.515 1.00 16.49 160 ASN M O 1
ATOM 4546 N N . SER D 1 166 ? -55.761 7.807 -23.032 1.00 11.65 161 SER M N 1
ATOM 4547 C CA . SER D 1 166 ? -55.268 6.685 -23.819 1.00 16.22 161 SER M CA 1
ATOM 4548 C C . SER D 1 166 ? -56.274 5.544 -23.869 1.00 14.18 161 SER M C 1
ATOM 4549 O O . SER D 1 166 ? -56.834 5.159 -22.832 1.00 14.92 161 SER M O 1
ATOM 4552 N N . LYS D 1 167 ? -56.475 4.979 -25.058 1.00 11.96 162 LYS M N 1
ATOM 4553 C CA . LYS D 1 167 ? -57.571 4.025 -25.258 1.00 13.82 162 LYS M CA 1
ATOM 4554 C C . LYS D 1 167 ? -57.129 2.718 -25.888 1.00 14.00 162 LYS M C 1
ATOM 4555 O O . LYS D 1 167 ? -56.449 2.716 -26.914 1.00 14.99 162 LYS M O 1
ATOM 4561 N N . THR D 1 168 ? -57.515 1.606 -25.272 1.00 12.87 163 THR M N 1
ATOM 4562 C CA . THR D 1 168 ? -57.259 0.291 -25.857 1.00 16.96 163 THR M CA 1
ATOM 4563 C C . THR D 1 168 ? -58.129 0.097 -27.105 1.00 17.17 163 THR M C 1
ATOM 4564 O O . THR D 1 168 ? -59.142 0.778 -27.266 1.00 16.59 163 THR M O 1
ATOM 4568 N N . PRO D 1 169 ? -57.720 -0.812 -28.003 1.00 15.72 164 PRO M N 1
ATOM 4569 C CA . PRO D 1 169 ? -58.547 -1.070 -29.187 1.00 18.18 164 PRO M CA 1
ATOM 4570 C C . PRO D 1 169 ? -59.809 -1.844 -28.836 1.00 15.75 164 PRO M C 1
ATOM 4571 O O . PRO D 1 169 ? -59.940 -2.323 -27.705 1.00 16.90 164 PRO M O 1
ATOM 4575 N N . GLN D 1 170 ? -60.728 -1.953 -29.787 1.00 12.38 165 GLN M N 1
ATOM 4576 C CA . GLN D 1 170 ? -61.988 -2.630 -29.520 1.00 13.98 165 GLN M CA 1
ATOM 4577 C C . GLN D 1 170 ? -61.763 -4.095 -29.202 1.00 11.31 165 GLN M C 1
ATOM 4578 O O . GLN D 1 170 ? -61.074 -4.806 -29.931 1.00 16.08 165 GLN M O 1
ATOM 4584 N N . ASN D 1 171 ? -62.346 -4.539 -28.105 1.00 13.46 166 ASN M N 1
ATOM 4585 C CA . ASN D 1 171 ? -62.289 -5.951 -27.756 1.00 16.46 166 ASN M CA 1
ATOM 4586 C C . ASN D 1 171 ? -62.933 -6.813 -28.861 1.00 18.00 166 ASN M C 1
ATOM 4587 O O . ASN D 1 171 ? -64.012 -6.488 -29.383 1.00 17.30 166 ASN M O 1
ATOM 4592 N N . SER D 1 172 ? -62.249 -7.890 -29.238 1.00 15.36 167 SER M N 1
ATOM 4593 C CA . SER D 1 172 ? -62.671 -8.720 -30.362 1.00 15.24 167 SER M CA 1
ATOM 4594 C C . SER D 1 172 ? -63.902 -9.586 -30.054 1.00 19.85 167 SER M C 1
ATOM 4595 O O . SER D 1 172 ? -64.431 -10.280 -30.933 1.00 20.69 167 SER M O 1
ATOM 4598 N N . ALA D 1 173 ? -64.374 -9.541 -28.815 1.00 17.10 168 ALA M N 1
ATOM 4599 C CA . ALA D 1 173 ? -65.550 -10.315 -28.462 1.00 19.92 168 ALA M CA 1
ATOM 4600 C C . ALA D 1 173 ? -66.775 -9.429 -28.344 1.00 20.38 168 ALA M C 1
ATOM 4601 O O . ALA D 1 173 ? -67.803 -9.722 -28.950 1.00 24.06 168 ALA M O 1
ATOM 4603 N N . ASP D 1 174 ? -66.665 -8.345 -27.579 1.00 15.47 169 ASP M N 1
ATOM 4604 C CA . ASP D 1 174 ? -67.832 -7.515 -27.273 1.00 17.77 169 ASP M CA 1
ATOM 4605 C C . ASP D 1 174 ? -67.709 -6.048 -27.699 1.00 16.21 169 ASP M C 1
ATOM 4606 O O . ASP D 1 174 ? -68.521 -5.217 -27.288 1.00 20.80 169 ASP M O 1
ATOM 4611 N N . CYS D 1 175 ? -66.687 -5.746 -28.499 1.00 16.03 170 CYS M N 1
ATOM 4612 C CA . CYS D 1 175 ? -66.430 -4.405 -29.041 1.00 13.23 170 CYS M CA 1
ATOM 4613 C C . CYS D 1 175 ? -66.024 -3.330 -28.017 1.00 14.73 170 CYS M C 1
ATOM 4614 O O . CYS D 1 175 ? -65.905 -2.175 -28.382 1.00 17.74 170 CYS M O 1
ATOM 4617 N N . THR D 1 176 ? -65.815 -3.676 -26.753 1.00 14.47 171 THR M N 1
ATOM 4618 C CA . THR D 1 176 ? -65.590 -2.626 -25.757 1.00 15.75 171 THR M CA 1
ATOM 4619 C C . THR D 1 176 ? -64.192 -1.992 -25.769 1.00 14.45 171 THR M C 1
ATOM 4620 O O . THR D 1 176 ? -63.208 -2.627 -26.164 1.00 12.72 171 THR M O 1
ATOM 4624 N N . TYR D 1 177 ? -64.148 -0.727 -25.343 1.00 13.72 172 TYR M N 1
ATOM 4625 C CA . TYR D 1 177 ? -62.911 0.005 -25.055 1.00 12.72 172 TYR M CA 1
ATOM 4626 C C . TYR D 1 177 ? -62.539 -0.042 -23.579 1.00 14.77 172 TYR M C 1
ATOM 4627 O O . TYR D 1 177 ? -63.345 -0.397 -22.717 1.00 14.30 172 TYR M O 1
ATOM 4636 N N . ASN D 1 178 ? -61.293 0.325 -23.311 1.00 14.06 173 ASN M N 1
ATOM 4637 C CA . ASN D 1 178 ? -60.833 0.685 -21.983 1.00 13.40 173 ASN M CA 1
ATOM 4638 C C . ASN D 1 178 ? -60.078 1.988 -22.155 1.00 13.90 173 ASN M C 1
ATOM 4639 O O . ASN D 1 178 ? -59.442 2.216 -23.197 1.00 13.89 173 ASN M O 1
ATOM 4644 N N . LEU D 1 179 ? -60.160 2.857 -21.158 1.00 13.71 174 LEU M N 1
ATOM 4645 C CA . LEU D 1 179 ? -59.558 4.173 -21.273 1.00 12.88 174 LEU M CA 1
ATOM 4646 C C . LEU D 1 179 ? -58.666 4.426 -20.084 1.00 15.23 174 LEU M C 1
ATOM 4647 O O . LEU D 1 179 ? -59.055 4.147 -18.948 1.00 18.45 174 LEU M O 1
ATOM 4652 N N . SER D 1 180 ? -57.471 4.938 -20.339 1.00 13.35 175 SER M N 1
ATOM 4653 C CA . SER D 1 180 ? -56.636 5.439 -19.261 1.00 14.89 175 SER M CA 1
ATOM 4654 C C . SER D 1 180 ? -56.517 6.959 -19.329 1.00 16.10 175 SER M C 1
ATOM 4655 O O . SER D 1 180 ? -56.035 7.514 -20.305 1.00 18.00 175 SER M O 1
ATOM 4658 N N . SER D 1 181 ? -56.970 7.637 -18.287 1.00 17.69 176 SER M N 1
ATOM 4659 C CA . SER D 1 181 ? -56.847 9.086 -18.222 1.00 14.42 176 SER M CA 1
ATOM 4660 C C . SER D 1 181 ? -55.844 9.472 -17.148 1.00 16.10 176 SER M C 1
ATOM 4661 O O . SER D 1 181 ? -55.849 8.895 -16.056 1.00 15.95 176 SER M O 1
ATOM 4664 N N . THR D 1 182 ? -54.992 10.450 -17.437 1.00 14.70 177 THR M N 1
ATOM 4665 C CA . THR D 1 182 ? -54.082 10.944 -16.410 1.00 17.92 177 THR M CA 1
ATOM 4666 C C . THR D 1 182 ? -54.135 12.449 -16.204 1.00 18.41 177 THR M C 1
ATOM 4667 O O . THR D 1 182 ? -54.280 13.221 -17.149 1.00 15.27 177 THR M O 1
ATOM 4671 N N . LEU D 1 183 ? -53.992 12.848 -14.947 1.00 21.49 178 LEU M N 1
ATOM 4672 C CA . LEU D 1 183 ? -53.846 14.252 -14.595 1.00 17.89 178 LEU M CA 1
ATOM 4673 C C . LEU D 1 183 ? -52.488 14.472 -13.958 1.00 17.20 178 LEU M C 1
ATOM 4674 O O . LEU D 1 183 ? -52.099 13.776 -13.019 1.00 17.28 178 LEU M O 1
ATOM 4679 N N . THR D 1 184 ? -51.756 15.443 -14.473 1.00 19.23 179 THR M N 1
ATOM 4680 C CA . THR D 1 184 ? -50.467 15.765 -13.895 1.00 22.24 179 THR M CA 1
ATOM 4681 C C . THR D 1 184 ? -50.454 17.187 -13.320 1.00 20.87 179 THR M C 1
ATOM 4682 O O . THR D 1 184 ? -50.731 18.163 -14.017 1.00 21.53 179 THR M O 1
ATOM 4686 N N . LEU D 1 185 ? -50.152 17.281 -12.030 1.00 20.70 180 LEU M N 1
ATOM 4687 C CA . LEU D 1 185 ? -50.006 18.563 -11.341 1.00 19.00 180 LEU M CA 1
ATOM 4688 C C . LEU D 1 185 ? -48.602 18.660 -10.764 1.00 21.79 180 LEU M C 1
ATOM 4689 O O . LEU D 1 185 ? -47.903 17.650 -10.627 1.00 22.90 180 LEU M O 1
ATOM 4694 N N . THR D 1 186 ? -48.177 19.866 -10.412 1.00 22.17 181 THR M N 1
ATOM 4695 C CA . THR D 1 186 ? -46.931 19.987 -9.683 1.00 23.59 181 THR M CA 1
ATOM 4696 C C . THR D 1 186 ? -47.196 19.529 -8.253 1.00 23.13 181 THR M C 1
ATOM 4697 O O . THR D 1 186 ? -48.339 19.562 -7.777 1.00 21.76 181 THR M O 1
ATOM 4701 N N . SER D 1 187 ? -46.143 19.091 -7.574 1.00 24.88 182 SER M N 1
ATOM 4702 C CA . SER D 1 187 ? -46.266 18.598 -6.207 1.00 25.13 182 SER M CA 1
ATOM 4703 C C . SER D 1 187 ? -46.904 19.647 -5.295 1.00 24.70 182 SER M C 1
ATOM 4704 O O . SER D 1 187 ? -47.735 19.318 -4.447 1.00 20.22 182 SER M O 1
ATOM 4707 N N . THR D 1 188 ? -46.534 20.911 -5.496 1.00 27.19 183 THR M N 1
ATOM 4708 C CA . THR D 1 188 ? -47.129 22.004 -4.734 1.00 27.83 183 THR M CA 1
ATOM 4709 C C . THR D 1 188 ? -48.642 21.991 -4.880 1.00 25.43 183 THR M C 1
ATOM 4710 O O . THR D 1 188 ? -49.376 21.911 -3.891 1.00 28.17 183 THR M O 1
ATOM 4714 N N . GLN D 1 189 ? -49.098 22.066 -6.127 1.00 26.87 184 GLN M N 1
ATOM 4715 C CA . GLN D 1 189 ? -50.525 22.037 -6.434 1.00 26.03 184 GLN M CA 1
ATOM 4716 C C . GLN D 1 189 ? -51.199 20.809 -5.831 1.00 20.11 184 GLN M C 1
ATOM 4717 O O . GLN D 1 189 ? -52.265 20.913 -5.240 1.00 19.19 184 GLN M O 1
ATOM 4723 N N . TYR D 1 190 ? -50.573 19.644 -5.980 1.00 25.79 185 TYR M N 1
ATOM 4724 C CA . TYR D 1 190 ? -51.163 18.420 -5.445 1.00 22.58 185 TYR M CA 1
ATOM 4725 C C . TYR D 1 190 ? -51.298 18.512 -3.925 1.00 22.21 185 TYR M C 1
ATOM 4726 O O . TYR D 1 190 ? -52.337 18.167 -3.363 1.00 18.28 185 TYR M O 1
ATOM 4735 N N . ASN D 1 191 ? -50.255 19.011 -3.269 1.00 22.57 186 ASN M N 1
ATOM 4736 C CA . ASN D 1 191 ? -50.263 19.122 -1.814 1.00 28.12 186 ASN M CA 1
ATOM 4737 C C . ASN D 1 191 ? -51.317 20.093 -1.270 1.00 26.71 186 ASN M C 1
ATOM 4738 O O . ASN D 1 191 ? -51.849 19.882 -0.179 1.00 29.45 186 ASN M O 1
ATOM 4743 N N . SER D 1 192 ? -51.630 21.139 -2.033 1.00 26.96 187 SER M N 1
ATOM 4744 C CA . SER D 1 192 ? -52.492 22.224 -1.542 1.00 28.50 187 SER M CA 1
ATOM 4745 C C . SER D 1 192 ? -53.973 22.102 -1.909 1.00 31.05 187 SER M C 1
ATOM 4746 O O . SER D 1 192 ? -54.736 23.052 -1.720 1.00 32.02 187 SER M O 1
ATOM 4749 N N . HIS D 1 193 ? -54.373 20.949 -2.439 1.00 29.14 188 HIS M N 1
ATOM 4750 C CA . HIS D 1 193 ? -55.793 20.638 -2.621 1.00 27.16 188 HIS M CA 1
ATOM 4751 C C . HIS D 1 193 ? -56.108 19.300 -1.991 1.00 25.79 188 HIS M C 1
ATOM 4752 O O . HIS D 1 193 ? -55.195 18.543 -1.656 1.00 22.19 188 HIS M O 1
ATOM 4759 N N . LYS D 1 194 ? -57.397 19.000 -1.862 1.00 26.92 189 LYS M N 1
ATOM 4760 C CA . LYS D 1 194 ? -57.827 17.808 -1.135 1.00 28.04 189 LYS M CA 1
ATOM 4761 C C . LYS D 1 194 ? -58.597 16.782 -1.980 1.00 29.06 189 LYS M C 1
ATOM 4762 O O . LYS D 1 194 ? -58.235 15.602 -2.010 1.00 31.31 189 LYS M O 1
ATOM 4768 N N . GLU D 1 195 ? -59.664 17.205 -2.646 1.00 26.84 190 GLU M N 1
ATOM 4769 C CA . GLU D 1 195 ? -60.508 16.239 -3.347 1.00 29.66 190 GLU M CA 1
ATOM 4770 C C . GLU D 1 195 ? -60.121 16.095 -4.816 1.00 23.52 190 GLU M C 1
ATOM 4771 O O . GLU D 1 195 ? -59.999 17.085 -5.545 1.00 24.12 190 GLU M O 1
ATOM 4777 N N . TYR D 1 196 ? -59.940 14.853 -5.249 1.00 21.28 191 TYR M N 1
ATOM 4778 C CA . TYR D 1 196 ? -59.531 14.576 -6.630 1.00 23.99 191 TYR M CA 1
ATOM 4779 C C . TYR D 1 196 ? -60.524 13.672 -7.344 1.00 21.48 191 TYR M C 1
ATOM 4780 O O . TYR D 1 196 ? -60.742 12.529 -6.957 1.00 17.20 191 TYR M O 1
ATOM 4789 N N . THR D 1 197 ? -61.109 14.207 -8.407 1.00 19.28 192 THR M N 1
ATOM 4790 C CA . THR D 1 197 ? -62.308 13.627 -8.994 1.00 21.48 192 THR M CA 1
ATOM 4791 C C . THR D 1 197 ? -62.161 13.354 -10.478 1.00 18.88 192 THR M C 1
ATOM 4792 O O . THR D 1 197 ? -61.822 14.241 -11.269 1.00 18.05 192 THR M O 1
ATOM 4796 N N . CYS D 1 198 ? -62.420 12.104 -10.831 1.00 16.59 193 CYS M N 1
ATOM 4797 C CA . CYS D 1 198 ? -62.493 11.666 -12.211 1.00 17.50 193 CYS M CA 1
ATOM 4798 C C . CYS D 1 198 ? -63.948 11.372 -12.605 1.00 15.88 193 CYS M C 1
ATOM 4799 O O . CYS D 1 198 ? -64.564 10.451 -12.052 1.00 17.24 193 CYS M O 1
ATOM 4802 N N . LYS D 1 199 ? -64.500 12.144 -13.542 1.00 11.44 194 LYS M N 1
ATOM 4803 C CA . LYS D 1 199 ? -65.868 11.891 -14.009 1.00 15.10 194 LYS M CA 1
ATOM 4804 C C . LYS D 1 199 ? -65.912 11.416 -15.458 1.00 14.86 194 LYS M C 1
ATOM 4805 O O . LYS D 1 199 ? -65.462 12.104 -16.373 1.00 15.02 194 LYS M O 1
ATOM 4811 N N . VAL D 1 200 ? -66.483 10.235 -15.652 1.00 15.36 195 VAL M N 1
ATOM 4812 C CA . VAL D 1 200 ? -66.547 9.599 -16.957 1.00 12.83 195 VAL M CA 1
ATOM 4813 C C . VAL D 1 200 ? -67.973 9.619 -17.485 1.00 13.80 195 VAL M C 1
ATOM 4814 O O . VAL D 1 200 ? -68.888 9.058 -16.878 1.00 13.08 195 VAL M O 1
ATOM 4818 N N . THR D 1 201 ? -68.161 10.257 -18.629 1.00 15.20 196 THR M N 1
ATOM 4819 C CA . THR D 1 201 ? -69.495 10.497 -19.151 1.00 13.77 196 THR M CA 1
ATOM 4820 C C . THR D 1 201 ? -69.733 9.698 -20.423 1.00 14.18 196 THR M C 1
ATOM 4821 O O . THR D 1 201 ? -68.939 9.753 -21.359 1.00 15.12 196 THR M O 1
ATOM 4825 N N . GLN D 1 202 ? -70.832 8.955 -20.442 1.00 13.54 197 GLN M N 1
ATOM 4826 C CA . GLN D 1 202 ? -71.240 8.191 -21.613 1.00 12.92 197 GLN M CA 1
ATOM 4827 C C . GLN D 1 202 ? -72.676 8.550 -21.962 1.00 15.91 197 GLN M C 1
ATOM 4828 O O . GLN D 1 202 ? -73.620 7.991 -21.402 1.00 15.53 197 GLN M O 1
ATOM 4834 N N . GLY D 1 203 ? -72.832 9.490 -22.889 1.00 15.15 198 GLY M N 1
ATOM 4835 C CA . GLY D 1 203 ? -74.140 9.983 -23.270 1.00 12.96 198 GLY M CA 1
ATOM 4836 C C . GLY D 1 203 ? -74.803 10.629 -22.069 1.00 19.76 198 GLY M C 1
ATOM 4837 O O . GLY D 1 203 ? -74.308 11.610 -21.513 1.00 16.33 198 GLY M O 1
ATOM 4838 N N . THR D 1 204 ? -75.918 10.059 -21.644 1.00 17.81 199 THR M N 1
ATOM 4839 C CA . THR D 1 204 ? -76.669 10.636 -20.552 1.00 18.76 199 THR M CA 1
ATOM 4840 C C . THR D 1 204 ? -76.278 10.029 -19.215 1.00 20.49 199 THR M C 1
ATOM 4841 O O . THR D 1 204 ? -76.911 10.311 -18.192 1.00 20.70 199 THR M O 1
ATOM 4845 N N . THR D 1 205 ? -75.211 9.229 -19.225 1.00 17.91 200 THR M N 1
ATOM 4846 C CA . THR D 1 205 ? -74.761 8.510 -18.037 1.00 17.48 200 THR M CA 1
ATOM 4847 C C . THR D 1 205 ? -73.378 8.963 -17.577 1.00 16.07 200 THR M C 1
ATOM 4848 O O . THR D 1 205 ? -72.497 9.185 -18.395 1.00 17.82 200 THR M O 1
ATOM 4852 N N . SER D 1 206 ? -73.192 9.111 -16.270 1.00 13.04 201 SER M N 1
ATOM 4853 C CA . SER D 1 206 ? -71.883 9.476 -15.730 1.00 14.55 201 SER M CA 1
ATOM 4854 C C . SER D 1 206 ? -71.500 8.656 -14.505 1.00 15.04 201 SER M C 1
ATOM 4855 O O . SER D 1 206 ? -72.341 8.357 -13.650 1.00 15.93 201 SER M O 1
ATOM 4858 N N . VAL D 1 207 ? -70.226 8.283 -14.430 1.00 11.72 202 VAL M N 1
ATOM 4859 C CA . VAL D 1 207 ? -69.726 7.542 -13.277 1.00 14.21 202 VAL M CA 1
ATOM 4860 C C . VAL D 1 207 ? -68.559 8.308 -12.683 1.00 15.25 202 VAL M C 1
ATOM 4861 O O . VAL D 1 207 ? -67.614 8.675 -13.378 1.00 17.52 202 VAL M O 1
ATOM 4865 N N . VAL D 1 208 ? -68.643 8.575 -11.394 1.00 16.14 203 VAL M N 1
ATOM 4866 C CA . VAL D 1 208 ? -67.685 9.444 -10.748 1.00 14.29 203 VAL M CA 1
ATOM 4867 C C . VAL D 1 208 ? -66.905 8.661 -9.692 1.00 18.32 203 VAL M C 1
ATOM 4868 O O . VAL D 1 208 ? -67.483 7.967 -8.844 1.00 20.74 203 VAL M O 1
ATOM 4872 N N . GLN D 1 209 ? -65.584 8.749 -9.772 1.00 17.18 204 GLN M N 1
ATOM 4873 C CA . GLN D 1 209 ? -64.726 8.227 -8.727 1.00 17.25 204 GLN M CA 1
ATOM 4874 C C . GLN D 1 209 ? -63.843 9.352 -8.221 1.00 22.30 204 GLN M C 1
ATOM 4875 O O . GLN D 1 209 ? -63.229 10.083 -8.998 1.00 21.12 204 GLN M O 1
ATOM 4881 N N . SER D 1 210 ? -63.785 9.505 -6.909 1.00 21.19 205 SER M N 1
ATOM 4882 C CA . SER D 1 210 ? -62.894 10.494 -6.357 1.00 22.08 205 SER M CA 1
ATOM 4883 C C . SER D 1 210 ? -62.087 9.917 -5.192 1.00 21.98 205 SER M C 1
ATOM 4884 O O . SER D 1 210 ? -62.331 8.798 -4.736 1.00 19.77 205 SER M O 1
ATOM 4887 N N . PHE D 1 211 ? -61.093 10.671 -4.743 1.00 21.96 206 PHE M N 1
ATOM 4888 C CA . PHE D 1 211 ? -60.404 10.323 -3.508 1.00 27.41 206 PHE M CA 1
ATOM 4889 C C . PHE D 1 211 ? -59.965 11.590 -2.787 1.00 24.47 206 PHE M C 1
ATOM 4890 O O . PHE D 1 211 ? -59.841 12.664 -3.384 1.00 20.35 206 PHE M O 1
ATOM 4898 N N . ASN D 1 212 ? -59.767 11.475 -1.485 1.00 23.72 207 ASN M N 1
ATOM 4899 C CA . ASN D 1 212 ? -59.284 12.617 -0.753 1.00 24.98 207 ASN M CA 1
ATOM 4900 C C . ASN D 1 212 ? -57.847 12.411 -0.345 1.00 28.03 207 ASN M C 1
ATOM 4901 O O . ASN D 1 212 ? -57.538 11.472 0.378 1.00 31.66 207 ASN M O 1
ATOM 4906 N N . ARG D 1 213 ? -56.969 13.276 -0.843 1.00 26.85 208 ARG M N 1
ATOM 4907 C CA . ARG D 1 213 ? -55.583 13.282 -0.410 1.00 32.18 208 ARG M CA 1
ATOM 4908 C C . ARG D 1 213 ? -55.594 13.470 1.107 1.00 39.40 208 ARG M C 1
ATOM 4909 O O . ARG D 1 213 ? -56.206 14.411 1.623 1.00 42.30 208 ARG M O 1
ATOM 4917 N N . GLY D 1 214 ? -54.962 12.552 1.825 1.00 38.90 209 GLY M N 1
ATOM 4918 C CA . GLY D 1 214 ? -55.036 12.572 3.274 1.00 43.10 209 GLY M CA 1
ATOM 4919 C C . GLY D 1 214 ? -55.598 11.263 3.785 1.00 47.78 209 GLY M C 1
ATOM 4920 O O . GLY D 1 214 ? -55.160 10.738 4.818 1.00 54.39 209 GLY M O 1
ATOM 4921 N N . ASP D 1 215 ? -56.575 10.733 3.055 1.00 40.13 210 ASP M N 1
ATOM 4922 C CA . ASP D 1 215 ? -57.083 9.393 3.330 1.00 45.31 210 ASP M CA 1
ATOM 4923 C C . ASP D 1 215 ? -56.229 8.373 2.580 1.00 39.26 210 ASP M C 1
ATOM 4924 O O . ASP D 1 215 ? -56.487 7.175 2.631 1.00 38.79 210 ASP M O 1
ATOM 4929 N N . CYS D 1 216 ? -55.191 8.863 1.902 1.00 45.91 211 CYS M N 1
ATOM 4930 C CA . CYS D 1 216 ? -54.381 8.031 1.009 1.00 48.94 211 CYS M CA 1
ATOM 4931 C C . CYS D 1 216 ? -52.885 8.114 1.305 1.00 50.77 211 CYS M C 1
ATOM 4932 O O . CYS D 1 216 ? -52.070 7.513 0.597 1.00 53.75 211 CYS M O 1
ATOM 4935 N N . GLN E 2 1 ? -41.625 -20.100 -41.514 1.00 43.06 1 GLN I N 1
ATOM 4936 C CA . GLN E 2 1 ? -41.202 -18.807 -42.036 1.00 35.13 1 GLN I CA 1
ATOM 4937 C C . GLN E 2 1 ? -41.489 -17.647 -41.092 1.00 33.61 1 GLN I C 1
ATOM 4938 O O . GLN E 2 1 ? -42.599 -17.503 -40.586 1.00 30.64 1 GLN I O 1
ATOM 4944 N N . SER E 2 2 ? -40.481 -16.809 -40.869 1.00 31.19 2 SER I N 1
ATOM 4945 C CA . SER E 2 2 ? -40.672 -15.624 -40.040 1.00 26.36 2 SER I CA 1
ATOM 4946 C C . SER E 2 2 ? -39.604 -14.538 -40.266 1.00 27.33 2 SER I C 1
ATOM 4947 O O . SER E 2 2 ? -38.464 -14.824 -40.653 1.00 22.06 2 SER I O 1
ATOM 4950 N N . LEU E 2 3 ? -39.983 -13.287 -40.012 1.00 21.63 3 LEU I N 1
ATOM 4951 C CA . LEU E 2 3 ? -39.096 -12.153 -40.241 1.00 17.24 3 LEU I CA 1
ATOM 4952 C C . LEU E 2 3 ? -38.875 -11.387 -38.953 1.00 15.19 3 LEU I C 1
ATOM 4953 O O . LEU E 2 3 ? -39.787 -11.259 -38.146 1.00 20.03 3 LEU I O 1
ATOM 4958 N N . GLU E 2 4 ? -37.667 -10.893 -38.730 1.00 15.98 4 GLU I N 1
ATOM 4959 C CA . GLU E 2 4 ? -37.446 -10.062 -37.555 1.00 20.44 4 GLU I CA 1
ATOM 4960 C C . GLU E 2 4 ? -36.541 -8.868 -37.849 1.00 18.48 4 GLU I C 1
ATOM 4961 O O . GLU E 2 4 ? -35.443 -9.025 -38.388 1.00 16.98 4 GLU I O 1
ATOM 4967 N N . GLU E 2 5 ? -37.015 -7.677 -37.492 1.00 18.87 5 GLU I N 1
ATOM 4968 C CA . GLU E 2 5 ? -36.255 -6.459 -37.718 1.00 16.32 5 GLU I CA 1
ATOM 4969 C C . GLU E 2 5 ? -35.397 -6.098 -36.504 1.00 19.84 5 GLU I C 1
ATOM 4970 O O . GLU E 2 5 ? -35.839 -6.235 -35.355 1.00 15.03 5 GLU I O 1
ATOM 4976 N N . SER E 2 6 ? -34.181 -5.624 -36.775 1.00 16.45 6 SER I N 1
ATOM 4977 C CA . SER E 2 6 ? -33.338 -5.021 -35.752 1.00 13.39 6 SER I CA 1
ATOM 4978 C C . SER E 2 6 ? -32.550 -3.847 -36.340 1.00 19.31 6 SER I C 1
ATOM 4979 O O . SER E 2 6 ? -32.533 -3.646 -37.569 1.00 14.51 6 SER I O 1
ATOM 4982 N N . GLY E 2 7 ? -31.916 -3.071 -35.454 1.00 20.01 7 GLY I N 1
ATOM 4983 C CA . GLY E 2 7 ? -31.123 -1.913 -35.844 1.00 14.78 7 GLY I CA 1
ATOM 4984 C C . GLY E 2 7 ? -31.881 -0.601 -35.673 1.00 17.59 7 GLY I C 1
ATOM 4985 O O . GLY E 2 7 ? -31.443 0.452 -36.117 1.00 16.95 7 GLY I O 1
ATOM 4986 N N . GLY E 2 8 ? -33.039 -0.673 -35.037 1.00 15.19 8 GLY I N 1
ATOM 4987 C CA . GLY E 2 8 ? -33.859 0.496 -34.826 1.00 16.45 8 GLY I CA 1
ATOM 4988 C C . GLY E 2 8 ? -33.425 1.226 -33.576 1.00 19.55 8 GLY I C 1
ATOM 4989 O O . GLY E 2 8 ? -32.302 1.068 -33.117 1.00 28.63 8 GLY I O 1
ATOM 4990 N N . GLY E 2 9 ? -34.320 2.024 -33.020 1.00 17.80 9 GLY I N 1
ATOM 4991 C CA . GLY E 2 9 ? -33.992 2.828 -31.864 1.00 21.07 9 GLY I CA 1
ATOM 4992 C C . GLY E 2 9 ? -33.862 4.297 -32.222 1.00 20.88 9 GLY I C 1
ATOM 4993 O O . GLY E 2 9 ? -34.275 4.726 -33.305 1.00 17.13 9 GLY I O 1
ATOM 4994 N N . PRO E 2 10 ? -33.275 5.076 -31.307 1.00 17.48 10 PRO I N 1
ATOM 4995 C CA . PRO E 2 10 ? -33.095 6.517 -31.483 1.00 15.12 10 PRO I CA 1
ATOM 4996 C C . PRO E 2 10 ? -32.012 6.848 -32.499 1.00 17.63 10 PRO I C 1
ATOM 4997 O O . PRO E 2 10 ? -31.074 6.077 -32.714 1.00 17.39 10 PRO I O 1
ATOM 5001 N N . VAL E 2 11 ? -32.149 8.008 -33.120 1.00 15.93 11 VAL I N 1
ATOM 5002 C CA . VAL E 2 11 ? -31.145 8.496 -34.044 1.00 16.48 11 VAL I CA 1
ATOM 5003 C C . VAL E 2 11 ? -31.311 10.004 -34.141 1.00 16.31 11 VAL I C 1
ATOM 5004 O O . VAL E 2 11 ? -32.427 10.521 -34.085 1.00 16.52 11 VAL I O 1
ATOM 5008 N N . LYS E 2 12 ? -30.203 10.722 -34.244 1.00 13.50 12 LYS I N 1
ATOM 5009 C CA . LYS E 2 12 ? -30.275 12.173 -34.263 1.00 14.04 12 LYS I CA 1
ATOM 5010 C C . LYS E 2 12 ? -30.607 12.692 -35.666 1.00 12.69 12 LYS I C 1
ATOM 5011 O O . LYS E 2 12 ? -30.387 11.993 -36.655 1.00 12.83 12 LYS I O 1
ATOM 5017 N N . PRO E 2 13 ? -31.205 13.891 -35.749 1.00 13.40 13 PRO I N 1
ATOM 5018 C CA . PRO E 2 13 ? -31.587 14.442 -37.054 1.00 10.58 13 PRO I CA 1
ATOM 5019 C C . PRO E 2 13 ? -30.354 14.620 -37.920 1.00 13.70 13 PRO I C 1
ATOM 5020 O O . PRO E 2 13 ? -29.332 15.082 -37.411 1.00 13.20 13 PRO I O 1
ATOM 5024 N N . GLY E 2 14 ? -30.433 14.235 -39.191 1.00 10.97 14 GLY I N 1
ATOM 5025 C CA . GLY E 2 14 ? -29.270 14.278 -40.051 1.00 10.81 14 GLY I CA 1
ATOM 5026 C C . GLY E 2 14 ? -28.391 13.048 -39.897 1.00 12.16 14 GLY I C 1
ATOM 5027 O O . GLY E 2 14 ? -27.321 12.975 -40.473 1.00 22.31 14 GLY I O 1
AT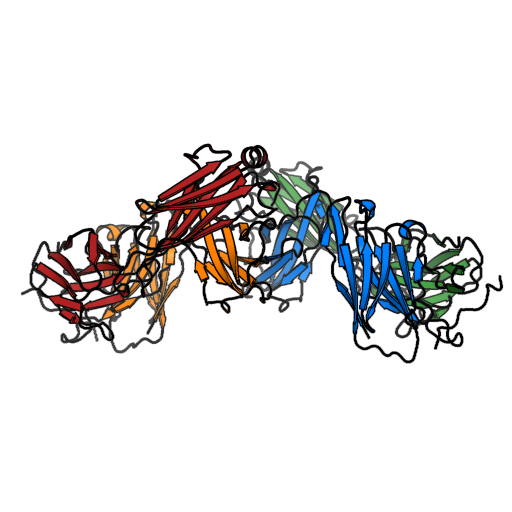OM 5028 N N . GLY E 2 15 ? -28.827 12.074 -39.116 1.00 13.22 15 GLY I N 1
ATOM 5029 C CA . GLY E 2 15 ? -28.014 10.890 -38.898 1.00 13.01 15 GLY I CA 1
ATOM 5030 C C . GLY E 2 15 ? -28.451 9.722 -39.766 1.00 12.93 15 GLY I C 1
ATOM 5031 O O . GLY E 2 15 ? -29.315 9.884 -40.620 1.00 10.05 15 GLY I O 1
ATOM 5032 N N . THR E 2 16 ? -27.876 8.543 -39.523 1.00 12.87 16 THR I N 1
ATOM 5033 C CA . THR E 2 16 ? -28.097 7.364 -40.366 1.00 12.03 16 THR I CA 1
ATOM 5034 C C . THR E 2 16 ? -28.355 6.112 -39.520 1.00 13.60 16 THR I C 1
ATOM 5035 O O . THR E 2 16 ? -27.718 5.905 -38.494 1.00 13.21 16 THR I O 1
ATOM 5039 N N . LEU E 2 17 ? -29.294 5.279 -39.948 1.00 11.22 17 LEU I N 1
ATOM 5040 C CA . LEU E 2 17 ? -29.463 3.958 -39.355 1.00 10.53 17 LEU I CA 1
ATOM 5041 C C . LEU E 2 17 ? -29.449 2.928 -40.450 1.00 14.20 17 LEU I C 1
ATOM 5042 O O . LEU E 2 17 ? -29.837 3.202 -41.576 1.00 15.08 17 LEU I O 1
ATOM 5047 N N . THR E 2 18 ? -28.999 1.733 -40.118 1.00 13.69 18 THR I N 1
ATOM 5048 C CA . THR E 2 18 ? -29.093 0.626 -41.033 1.00 13.87 18 THR I CA 1
ATOM 5049 C C . THR E 2 18 ? -30.000 -0.395 -40.380 1.00 15.90 18 THR I C 1
ATOM 5050 O O . THR E 2 18 ? -29.678 -0.930 -39.324 1.00 15.94 18 THR I O 1
ATOM 5054 N N . LEU E 2 19 ? -31.160 -0.631 -40.984 1.00 11.83 19 LEU I N 1
ATOM 5055 C CA . LEU E 2 19 ? -32.057 -1.645 -40.454 1.00 12.12 19 LEU I CA 1
ATOM 5056 C C . LEU E 2 19 ? -31.700 -2.984 -41.058 1.00 12.56 19 LEU I C 1
ATOM 5057 O O . LEU E 2 19 ? -31.275 -3.063 -42.205 1.00 11.98 19 LEU I O 1
ATOM 5062 N N . THR E 2 20 ? -31.836 -4.038 -40.265 1.00 15.58 20 THR I N 1
ATOM 5063 C CA . THR E 2 20 ? -31.624 -5.393 -40.766 1.00 17.20 20 THR I CA 1
ATOM 5064 C C . THR E 2 20 ? -32.870 -6.262 -40.564 1.00 15.67 20 THR I C 1
ATOM 5065 O O . THR E 2 20 ? -33.433 -6.334 -39.467 1.00 14.17 20 THR I O 1
ATOM 5069 N N . CYS E 2 21 ? -33.292 -6.921 -41.634 1.00 16.86 21 CYS I N 1
ATOM 5070 C CA . CYS E 2 21 ? -34.325 -7.944 -41.549 1.00 14.17 21 CYS I CA 1
ATOM 5071 C C . CYS E 2 21 ? -33.702 -9.326 -41.554 1.00 16.90 21 CYS I C 1
ATOM 5072 O O . CYS E 2 21 ? -33.033 -9.692 -42.516 1.00 16.75 21 CYS I O 1
ATOM 5075 N N . LYS E 2 22 ? -33.937 -10.093 -40.494 1.00 18.82 22 LYS I N 1
ATOM 5076 C CA . LYS E 2 22 ? -33.504 -11.489 -40.432 1.00 22.27 22 LYS I CA 1
ATOM 5077 C C . LYS E 2 22 ? -34.650 -12.461 -40.719 1.00 20.21 22 LYS I C 1
ATOM 5078 O O . LYS E 2 22 ? -35.665 -12.462 -40.024 1.00 16.98 22 LYS I O 1
ATOM 5084 N N . ALA E 2 23 ? -34.467 -13.297 -41.734 1.00 19.10 23 ALA I N 1
ATOM 5085 C CA . ALA E 2 23 ? -35.468 -14.298 -42.099 1.00 22.38 23 ALA I CA 1
ATOM 5086 C C . ALA E 2 23 ? -35.086 -15.691 -41.596 1.00 26.87 23 ALA I C 1
ATOM 5087 O O . ALA E 2 23 ? -33.933 -16.114 -41.726 1.00 27.41 23 ALA I O 1
ATOM 5089 N N . SER E 2 24 ? -36.059 -16.394 -41.019 1.00 27.48 24 SER I N 1
ATOM 5090 C CA . SER E 2 24 ? -35.866 -17.766 -40.528 1.00 31.40 24 SER I CA 1
ATOM 5091 C C . SER E 2 24 ? -36.856 -18.739 -41.177 1.00 34.01 24 SER I C 1
ATOM 5092 O O . SER E 2 24 ? -37.956 -18.344 -41.571 1.00 28.55 24 SER I O 1
ATOM 5095 N N . GLY E 2 25 ? -36.461 -20.007 -41.284 1.00 35.35 25 GLY I N 1
ATOM 5096 C CA . GLY E 2 25 ? -37.338 -21.048 -41.800 1.00 24.14 25 GLY I CA 1
ATOM 5097 C C . GLY E 2 25 ? -37.743 -20.852 -43.247 1.00 30.19 25 GLY I C 1
ATOM 5098 O O . GLY E 2 25 ? -38.847 -21.214 -43.653 1.00 34.56 25 GLY I O 1
ATOM 5099 N N . ILE E 2 26 ? -36.848 -20.284 -44.041 1.00 29.48 26 ILE I N 1
ATOM 5100 C CA . ILE E 2 26 ? -37.197 -19.954 -45.409 1.00 30.49 26 ILE I CA 1
ATOM 5101 C C . ILE E 2 26 ? -36.647 -20.978 -46.400 1.00 36.06 26 ILE I C 1
ATOM 5102 O O . ILE E 2 26 ? -35.828 -21.829 -46.057 1.00 36.43 26 ILE I O 1
ATOM 5107 N N . ASP E 2 27 ? -37.110 -20.864 -47.637 1.00 36.44 27 ASP I N 1
ATOM 5108 C CA . ASP E 2 27 ? -36.875 -21.847 -48.679 1.00 37.95 27 ASP I CA 1
ATOM 5109 C C . ASP E 2 27 ? -36.071 -21.215 -49.819 1.00 37.32 27 ASP I C 1
ATOM 5110 O O . ASP E 2 27 ? -36.575 -20.348 -50.536 1.00 36.36 27 ASP I O 1
ATOM 5115 N N . PHE E 2 28 ? -34.826 -21.658 -49.984 1.00 37.48 28 PHE I N 1
ATOM 5116 C CA . PHE E 2 28 ? -33.900 -21.037 -50.932 1.00 35.94 28 PHE I CA 1
ATOM 5117 C C . PHE E 2 28 ? -34.076 -21.520 -52.365 1.00 40.60 28 PHE I C 1
ATOM 5118 O O . PHE E 2 28 ? -33.253 -21.196 -53.222 1.00 42.84 28 PHE I O 1
ATOM 5126 N N . SER E 2 29 ? -35.135 -22.287 -52.632 1.00 37.37 29 SER I N 1
ATOM 5127 C CA . SER E 2 29 ? -35.389 -22.762 -53.996 1.00 43.15 29 SER I CA 1
ATOM 5128 C C . SER E 2 29 ? -36.481 -21.926 -54.653 1.00 44.25 29 SER I C 1
ATOM 5129 O O . SER E 2 29 ? -36.742 -22.042 -55.855 1.00 49.05 29 SER I O 1
ATOM 5132 N N . SER E 2 30 ? -37.118 -21.082 -53.850 1.00 44.99 30 SER I N 1
ATOM 5133 C CA . SER E 2 30 ? -38.062 -20.102 -54.370 1.00 39.69 30 SER I CA 1
ATOM 5134 C C . SER E 2 30 ? -37.482 -18.701 -54.245 1.00 30.72 30 SER I C 1
ATOM 5135 O O . SER E 2 30 ? -36.661 -18.439 -53.369 1.00 33.12 30 SER I O 1
ATOM 5138 N N . PHE E 2 31 ? -37.900 -17.816 -55.140 1.00 24.93 31 PHE I N 1
ATOM 5139 C CA . PHE E 2 31 ? -37.485 -16.427 -55.106 1.00 24.70 31 PHE I CA 1
ATOM 5140 C C . PHE E 2 31 ? -38.612 -15.554 -54.569 1.00 28.22 31 PHE I C 1
ATOM 5141 O O . PHE E 2 31 ? -39.790 -15.804 -54.854 1.00 23.61 31 PHE I O 1
ATOM 5149 N N . TYR E 2 32 ? -38.240 -14.527 -53.803 1.00 22.18 32 TYR I N 1
ATOM 5150 C CA . TYR E 2 32 ? -39.214 -13.672 -53.139 1.00 19.69 32 TYR I CA 1
ATOM 5151 C C . TYR E 2 32 ? -38.914 -12.188 -53.308 1.00 21.50 32 TYR I C 1
ATOM 5152 O O . TYR E 2 32 ? -37.836 -11.801 -53.759 1.00 19.82 32 TYR I O 1
ATOM 5161 N N . TYR E 2 33 ? -39.884 -11.357 -52.946 1.00 17.57 33 TYR I N 1
ATOM 5162 C CA . TYR E 2 33 ? -39.632 -9.938 -52.800 1.00 15.84 33 TYR I CA 1
ATOM 5163 C C . TYR E 2 33 ? -39.568 -9.599 -51.315 1.00 19.48 33 TYR I C 1
ATOM 5164 O O . TYR E 2 33 ? -40.530 -9.835 -50.561 1.00 17.02 33 TYR I O 1
ATOM 5173 N N . MET E 2 34 ? -38.417 -9.071 -50.902 1.00 16.83 34 MET I N 1
ATOM 5174 C CA . MET E 2 34 ? -38.197 -8.631 -49.532 1.00 11.10 34 MET I CA 1
ATOM 5175 C C . MET E 2 34 ? -38.373 -7.133 -49.503 1.00 13.11 34 MET I C 1
ATOM 5176 O O . MET E 2 34 ? -37.669 -6.420 -50.207 1.00 14.02 34 MET I O 1
ATOM 5181 N N . CYS E 2 35 A -39.322 -6.660 -48.697 1.00 12.77 34 CYS I N 1
ATOM 5182 C CA . CYS E 2 35 A -39.733 -5.256 -48.719 1.00 9.54 34 CYS I CA 1
ATOM 5183 C C . CYS E 2 35 A -39.683 -4.582 -47.369 1.00 11.14 34 CYS I C 1
ATOM 5184 O O . CYS E 2 35 A -39.780 -5.236 -46.322 1.00 9.23 34 CYS I O 1
ATOM 5187 N N . TRP E 2 36 ? -39.557 -3.260 -47.402 1.00 10.30 35 TRP I N 1
ATOM 5188 C CA . TRP E 2 36 ? -39.682 -2.473 -46.194 1.00 8.70 35 TRP I CA 1
ATOM 5189 C C . TRP E 2 36 ? -40.879 -1.553 -46.303 1.00 7.15 35 TRP I C 1
ATOM 5190 O O . TRP E 2 36 ? -41.094 -0.927 -47.321 1.00 9.06 35 TRP I O 1
ATOM 5201 N N . VAL E 2 37 ? -41.670 -1.504 -45.241 1.00 6.68 36 VAL I N 1
ATOM 5202 C CA . VAL E 2 37 ? -42.871 -0.683 -45.184 1.00 7.24 36 VAL I CA 1
ATOM 5203 C C . VAL E 2 37 ? -42.872 0.021 -43.837 1.00 9.25 36 VAL I C 1
ATOM 5204 O O . VAL E 2 37 ? -42.697 -0.628 -42.811 1.00 9.21 36 VAL I O 1
ATOM 5208 N N . ARG E 2 38 ? -43.043 1.343 -43.831 1.00 8.90 37 ARG I N 1
ATOM 5209 C CA . ARG E 2 38 ? -43.020 2.080 -42.567 1.00 7.81 37 ARG I CA 1
ATOM 5210 C C . ARG E 2 38 ? -44.376 2.650 -42.209 1.00 8.59 37 ARG I C 1
ATOM 5211 O O . ARG E 2 38 ? -45.274 2.765 -43.034 1.00 8.21 37 ARG I O 1
ATOM 5219 N N . GLN E 2 39 ? -44.528 2.993 -40.950 1.00 10.56 38 GLN I N 1
ATOM 5220 C CA . GLN E 2 39 ? -45.799 3.500 -40.492 1.00 12.29 38 GLN I CA 1
ATOM 5221 C C . GLN E 2 39 ? -45.568 4.451 -39.347 1.00 11.48 38 GLN I C 1
ATOM 5222 O O . GLN E 2 39 ? -45.237 4.030 -38.245 1.00 11.74 38 GLN I O 1
ATOM 5228 N N . ALA E 2 40 ? -45.726 5.736 -39.630 1.00 11.27 39 ALA I N 1
ATOM 5229 C CA . ALA E 2 40 ? -45.576 6.765 -38.620 1.00 14.67 39 ALA I CA 1
ATOM 5230 C C . ALA E 2 40 ? -46.775 6.661 -37.674 1.00 18.40 39 ALA I C 1
ATOM 5231 O O . ALA E 2 40 ? -47.834 6.196 -38.086 1.00 18.19 39 ALA I O 1
ATOM 5233 N N . PRO E 2 41 ? -46.604 7.054 -36.402 1.00 16.27 40 PRO I N 1
ATOM 5234 C CA . PRO E 2 41 ? -47.682 6.937 -35.410 1.00 20.75 40 PRO I CA 1
ATOM 5235 C C . PRO E 2 41 ? -48.990 7.558 -35.895 1.00 17.90 40 PRO I C 1
ATOM 5236 O O . PRO E 2 41 ? -48.982 8.706 -36.326 1.00 17.59 40 PRO I O 1
ATOM 5240 N N . GLY E 2 42 ? -50.081 6.797 -35.847 1.00 18.90 41 GLY I N 1
ATOM 5241 C CA . GLY E 2 42 ? -51.383 7.270 -36.293 1.00 19.15 41 GLY I CA 1
ATOM 5242 C C . GLY E 2 42 ? -51.547 7.425 -37.804 1.00 24.54 41 GLY I C 1
ATOM 5243 O O . GLY E 2 42 ? -52.582 7.907 -38.278 1.00 20.63 41 GLY I O 1
ATOM 5244 N N . LYS E 2 43 ? -50.533 7.024 -38.569 1.00 22.13 42 LYS I N 1
ATOM 5245 C CA . LYS E 2 43 ? -50.563 7.191 -40.030 1.00 21.75 42 LYS I CA 1
ATOM 5246 C C . LYS E 2 43 ? -50.721 5.849 -40.765 1.00 18.92 42 LYS I C 1
ATOM 5247 O O . LYS E 2 43 ? -50.791 4.793 -40.132 1.00 13.97 42 LYS I O 1
ATOM 5253 N N . GLY E 2 44 ? -50.789 5.888 -42.093 1.00 13.43 43 GLY I N 1
ATOM 5254 C CA . GLY E 2 44 ? -50.996 4.664 -42.842 1.00 10.00 43 GLY I CA 1
ATOM 5255 C C . GLY E 2 44 ? -49.697 3.941 -43.148 1.00 13.47 43 GLY I C 1
ATOM 5256 O O . GLY E 2 44 ? -48.608 4.417 -42.797 1.00 13.83 43 GLY I O 1
ATOM 5257 N N . LEU E 2 45 ? -49.814 2.783 -43.794 1.00 12.15 44 LEU I N 1
ATOM 5258 C CA . LEU E 2 45 ? -48.659 2.054 -44.307 1.00 9.73 44 LEU I CA 1
ATOM 5259 C C . LEU E 2 45 ? -48.065 2.820 -45.509 1.00 10.64 44 LEU I C 1
ATOM 5260 O O . LEU E 2 45 ? -48.806 3.309 -46.358 1.00 14.57 44 LEU I O 1
ATOM 5265 N N . GLU E 2 46 ? -46.741 2.954 -45.543 1.00 9.12 45 GLU I N 1
ATOM 5266 C CA . GLU E 2 46 ? -46.035 3.641 -46.623 1.00 10.01 45 GLU I CA 1
ATOM 5267 C C . GLU E 2 46 ? -44.894 2.762 -47.132 1.00 10.73 45 GLU I C 1
ATOM 5268 O O . GLU E 2 46 ? -43.904 2.565 -46.420 1.00 11.45 45 GLU I O 1
ATOM 5274 N N . TRP E 2 47 ? -45.041 2.223 -48.344 1.00 6.64 46 TRP I N 1
ATOM 5275 C CA . TRP E 2 47 ? -44.017 1.364 -48.947 1.00 8.33 46 TRP I CA 1
ATOM 5276 C C . TRP E 2 47 ? -42.713 2.127 -49.162 1.00 8.71 46 TRP I C 1
ATOM 5277 O O . TRP E 2 47 ? -42.729 3.266 -49.635 1.00 9.04 46 TRP I O 1
ATOM 5288 N N . ILE E 2 48 ? -41.592 1.490 -48.838 1.00 9.68 47 ILE I N 1
ATOM 5289 C CA . ILE E 2 48 ? -40.283 2.119 -49.003 1.00 10.12 47 ILE I CA 1
ATOM 5290 C C . ILE E 2 48 ? -39.515 1.512 -50.177 1.00 12.14 47 ILE I C 1
ATOM 5291 O O . ILE E 2 48 ? -39.143 2.227 -51.130 1.00 9.14 47 ILE I O 1
ATOM 5296 N N . ALA E 2 49 ? -39.269 0.202 -50.110 1.00 9.97 48 ALA I N 1
ATOM 5297 C CA . ALA E 2 49 ? -38.479 -0.447 -51.150 1.00 10.08 48 ALA I CA 1
ATOM 5298 C C . ALA E 2 49 ? -38.628 -1.950 -51.132 1.00 12.67 48 ALA I C 1
ATOM 5299 O O . ALA E 2 49 ? -39.068 -2.529 -50.141 1.00 13.34 48 ALA I O 1
ATOM 5301 N N . CYS E 2 50 ? -38.236 -2.571 -52.237 1.00 10.36 49 CYS I N 1
ATOM 5302 C CA . CYS E 2 50 ? -38.206 -4.014 -52.357 1.00 13.17 49 CYS I CA 1
ATOM 5303 C C . CYS E 2 50 ? -36.958 -4.481 -53.086 1.00 12.42 49 CYS I C 1
ATOM 5304 O O . CYS E 2 50 ? -36.407 -3.769 -53.926 1.00 12.33 49 CYS I O 1
ATOM 5307 N N . ILE E 2 51 ? -36.532 -5.697 -52.787 1.00 11.41 50 ILE I N 1
ATOM 5308 C CA . ILE E 2 51 ? -35.456 -6.309 -53.538 1.00 11.95 50 ILE I CA 1
ATOM 5309 C C . ILE E 2 51 ? -35.824 -7.762 -53.780 1.00 16.69 50 ILE I C 1
ATOM 5310 O O . ILE E 2 51 ? -36.478 -8.390 -52.940 1.00 14.24 50 ILE I O 1
ATOM 5315 N N . VAL E 2 52 ? -35.435 -8.287 -54.939 1.00 18.00 51 VAL I N 1
ATOM 5316 C CA . VAL E 2 52 ? -35.728 -9.676 -55.269 1.00 17.88 51 VAL I CA 1
ATOM 5317 C C . VAL E 2 52 ? -34.605 -10.570 -54.735 1.00 19.03 51 VAL I C 1
ATOM 5318 O O . VAL E 2 52 ? -33.445 -10.158 -54.656 1.00 20.74 51 VAL I O 1
ATOM 5322 N N . THR E 2 53 A -34.943 -11.788 -54.342 1.00 19.97 51 THR I N 1
ATOM 5323 C CA . THR E 2 53 A -33.948 -12.653 -53.722 1.00 21.16 51 THR I CA 1
ATOM 5324 C C . THR E 2 53 A -33.230 -13.558 -54.722 1.00 22.94 51 THR I C 1
ATOM 5325 O O . THR E 2 53 A -32.461 -14.428 -54.318 1.00 23.32 51 THR I O 1
ATOM 5329 N N . ASP E 2 54 B -33.467 -13.373 -56.019 1.00 22.78 51 ASP I N 1
ATOM 5330 C CA . ASP E 2 54 B -32.682 -14.126 -56.996 1.00 22.95 51 ASP I CA 1
ATOM 5331 C C . ASP E 2 54 B -31.292 -13.503 -57.152 1.00 27.32 51 ASP I C 1
ATOM 5332 O O . ASP E 2 54 B -30.966 -12.486 -56.515 1.00 23.45 51 ASP I O 1
ATOM 5337 N N . ILE E 2 55 ? -30.478 -14.108 -58.008 1.00 27.74 52 ILE I N 1
ATOM 5338 C CA . ILE E 2 55 ? -29.076 -13.730 -58.114 1.00 26.04 52 ILE I CA 1
ATOM 5339 C C . ILE E 2 55 ? -28.872 -12.258 -58.538 1.00 23.77 52 ILE I C 1
ATOM 5340 O O . ILE E 2 55 ? -27.890 -11.634 -58.141 1.00 20.98 52 ILE I O 1
ATOM 5345 N N . THR E 2 56 ? -29.810 -11.698 -59.303 1.00 21.42 53 THR I N 1
ATOM 5346 C CA . THR E 2 56 ? -29.683 -10.320 -59.792 1.00 24.61 53 THR I CA 1
ATOM 5347 C C . THR E 2 56 ? -29.778 -9.271 -58.683 1.00 22.35 53 THR I C 1
ATOM 5348 O O . THR E 2 56 ? -29.174 -8.206 -58.774 1.00 17.24 53 THR I O 1
ATOM 5352 N N . GLY E 2 57 ? -30.567 -9.556 -57.653 1.00 24.96 54 GLY I N 1
ATOM 5353 C CA . GLY E 2 57 ? -30.766 -8.599 -56.579 1.00 20.05 54 GLY I CA 1
ATOM 5354 C C . GLY E 2 57 ? -31.322 -7.272 -57.068 1.00 17.95 54 GLY I C 1
ATOM 5355 O O . GLY E 2 57 ? -31.035 -6.226 -56.492 1.00 17.49 54 GLY I O 1
ATOM 5356 N N . GLU E 2 58 ? -32.107 -7.319 -58.138 1.00 14.49 55 GLU I N 1
ATOM 5357 C CA . GLU E 2 58 ? -32.776 -6.132 -58.660 1.00 21.73 55 GLU I CA 1
ATOM 5358 C C . GLU E 2 58 ? -33.636 -5.484 -57.560 1.00 17.72 55 GLU I C 1
ATOM 5359 O O . GLU E 2 58 ? -34.337 -6.174 -56.815 1.00 13.94 55 GLU I O 1
ATOM 5365 N N . SER E 2 59 ? -33.540 -4.165 -57.442 1.00 16.09 56 SER I N 1
ATOM 5366 C CA . SER E 2 59 ? -34.217 -3.444 -56.359 1.00 18.58 56 SER I CA 1
ATOM 5367 C C . SER E 2 59 ? -35.213 -2.410 -56.891 1.00 14.89 56 SER I C 1
ATOM 5368 O O . SER E 2 59 ? -35.025 -1.862 -57.975 1.00 20.40 56 SER I O 1
ATOM 5371 N N . TYR E 2 60 ? -36.257 -2.143 -56.109 1.00 13.61 57 TYR I N 1
ATOM 5372 C CA . TYR E 2 60 ? -37.371 -1.280 -56.511 1.00 12.10 57 TYR I CA 1
ATOM 5373 C C . TYR E 2 60 ? -37.643 -0.268 -55.408 1.00 13.71 57 TYR I C 1
ATOM 5374 O O . TYR E 2 60 ? -37.823 -0.660 -54.258 1.00 14.54 57 TYR I O 1
ATOM 5383 N N . TYR E 2 61 ? -37.671 1.020 -55.748 1.00 12.72 58 TYR I N 1
ATOM 5384 C CA . TYR E 2 61 ? -37.822 2.079 -54.748 1.00 10.80 58 TYR I CA 1
ATOM 5385 C C . TYR E 2 61 ? -39.059 2.952 -54.937 1.00 14.10 58 TYR I C 1
ATOM 5386 O O . TYR E 2 61 ? -39.423 3.303 -56.062 1.00 13.63 58 TYR I O 1
ATOM 5395 N N . ALA E 2 62 ? -39.689 3.313 -53.820 1.00 12.10 59 ALA I N 1
ATOM 5396 C CA . ALA E 2 62 ? -40.656 4.388 -53.825 1.00 13.93 59 ALA I CA 1
ATOM 5397 C C . ALA E 2 62 ? -39.923 5.679 -54.198 1.00 14.14 59 ALA I C 1
ATOM 5398 O O . ALA E 2 62 ? -38.833 5.918 -53.699 1.00 14.42 59 ALA I O 1
ATOM 5400 N N . THR E 2 63 ? -40.516 6.502 -55.058 1.00 14.69 60 THR I N 1
ATOM 5401 C CA . THR E 2 63 ? -39.842 7.704 -55.560 1.00 13.91 60 THR I CA 1
ATOM 5402 C C . THR E 2 63 ? -39.253 8.576 -54.459 1.00 14.47 60 THR I C 1
ATOM 5403 O O . THR E 2 63 ? -38.105 9.029 -54.571 1.00 14.10 60 THR I O 1
ATOM 5407 N N . TRP E 2 64 ? -40.035 8.796 -53.400 1.00 11.22 61 TRP I N 1
ATOM 5408 C CA . TRP E 2 64 ? -39.593 9.610 -52.272 1.00 11.35 61 TRP I CA 1
ATOM 5409 C C . TRP E 2 64 ? -38.396 8.981 -51.544 1.00 14.62 61 TRP I C 1
ATOM 5410 O O . TRP E 2 64 ? -37.667 9.672 -50.825 1.00 11.84 61 TRP I O 1
ATOM 5421 N N . ALA E 2 65 ? -38.196 7.673 -51.713 1.00 11.75 62 ALA I N 1
ATOM 5422 C CA . ALA E 2 65 ? -37.154 6.986 -50.955 1.00 13.43 62 ALA I CA 1
ATOM 5423 C C . ALA E 2 65 ? -35.856 6.816 -51.758 1.00 13.89 62 ALA I C 1
ATOM 5424 O O . ALA E 2 65 ? -34.799 6.470 -51.197 1.00 13.76 62 ALA I O 1
ATOM 5426 N N . LYS E 2 66 ? -35.926 7.073 -53.059 1.00 12.48 63 LYS I N 1
ATOM 5427 C CA . LYS E 2 66 ? -34.801 6.764 -53.940 1.00 16.33 63 LYS I CA 1
ATOM 5428 C C . LYS E 2 66 ? -33.543 7.588 -53.619 1.00 14.26 63 LYS I C 1
ATOM 5429 O O . LYS E 2 66 ? -32.428 7.185 -53.945 1.00 16.89 63 LYS I O 1
ATOM 5435 N N . GLY E 2 67 ? -33.709 8.717 -52.948 1.00 15.59 64 GLY I N 1
ATOM 5436 C CA . GLY E 2 67 ? -32.562 9.543 -52.604 1.00 14.66 64 GLY I CA 1
ATOM 5437 C C . GLY E 2 67 ? -31.745 9.058 -51.413 1.00 16.38 64 GLY I C 1
ATOM 5438 O O . GLY E 2 67 ? -30.532 8.846 -51.516 1.00 17.00 64 GLY I O 1
ATOM 5439 N N . ARG E 2 68 ? -32.403 8.874 -50.276 1.00 12.95 65 ARG I N 1
ATOM 5440 C CA . ARG E 2 68 ? -31.686 8.644 -49.029 1.00 13.50 65 ARG I CA 1
ATOM 5441 C C . ARG E 2 68 ? -31.658 7.178 -48.544 1.00 12.67 65 ARG I C 1
ATOM 5442 O O . ARG E 2 68 ? -30.965 6.862 -47.582 1.00 11.65 65 ARG I O 1
ATOM 5450 N N . PHE E 2 69 ? -32.414 6.285 -49.179 1.00 12.99 66 PHE I N 1
ATOM 5451 C CA . PHE E 2 69 ? -32.466 4.899 -48.704 1.00 11.18 66 PHE I CA 1
ATOM 5452 C C . PHE E 2 69 ? -31.806 3.917 -49.659 1.00 11.26 66 PHE I C 1
ATOM 5453 O O . PHE E 2 69 ? -31.759 4.141 -50.863 1.00 12.04 66 PHE I O 1
ATOM 5461 N N . ALA E 2 70 ? -31.339 2.803 -49.114 1.00 12.14 67 ALA I N 1
ATOM 5462 C CA . ALA E 2 70 ? -30.775 1.739 -49.929 1.00 13.84 67 ALA I CA 1
ATOM 5463 C C . ALA E 2 70 ? -31.123 0.370 -49.353 1.00 14.96 67 ALA I C 1
ATOM 5464 O O . ALA E 2 70 ? -30.847 0.085 -48.183 1.00 14.12 67 ALA I O 1
ATOM 5466 N N . ILE E 2 71 ? -31.725 -0.473 -50.183 1.00 13.17 68 ILE I N 1
ATOM 5467 C CA . ILE E 2 71 ? -32.065 -1.825 -49.773 1.00 12.65 68 ILE I CA 1
ATOM 5468 C C . ILE E 2 71 ? -31.009 -2.771 -50.336 1.00 14.37 68 ILE I C 1
ATOM 5469 O O . ILE E 2 71 ? -30.626 -2.654 -51.501 1.00 19.24 68 ILE I O 1
ATOM 5474 N N . SER E 2 72 ? -30.506 -3.668 -49.491 1.00 10.72 69 SER I N 1
ATOM 5475 C CA . SER E 2 72 ? -29.421 -4.577 -49.870 1.00 18.09 69 SER I CA 1
ATOM 5476 C C . SER E 2 72 ? -29.650 -6.011 -49.376 1.00 16.28 69 SER I C 1
ATOM 5477 O O . SER E 2 72 ? -30.123 -6.219 -48.266 1.00 17.02 69 SER I O 1
ATOM 5480 N N . LYS E 2 73 ? -29.289 -6.999 -50.186 1.00 18.31 70 LYS I N 1
ATOM 5481 C CA . LYS E 2 73 ? -29.277 -8.377 -49.701 1.00 18.03 70 LYS I CA 1
ATOM 5482 C C . LYS E 2 73 ? -27.863 -8.699 -49.254 1.00 17.87 70 LYS I C 1
ATOM 5483 O O . LYS E 2 73 ? -26.950 -8.758 -50.068 1.00 21.60 70 LYS I O 1
ATOM 5489 N N . THR E 2 74 ? -27.672 -8.886 -47.958 1.00 22.26 71 THR I N 1
ATOM 5490 C CA . THR E 2 74 ? -26.327 -9.053 -47.410 1.00 21.14 71 THR I CA 1
ATOM 5491 C C . THR E 2 74 ? -25.980 -10.508 -47.116 1.00 22.66 71 THR I C 1
ATOM 5492 O O . THR E 2 74 ? -24.831 -10.822 -46.841 1.00 27.41 71 THR I O 1
ATOM 5496 N N . SER E 2 75 ? -26.985 -11.378 -47.145 1.00 22.71 72 SER I N 1
ATOM 5497 C CA . SER E 2 75 ? -26.801 -12.825 -47.024 1.00 22.23 72 SER I CA 1
ATOM 5498 C C . SER E 2 75 ? -28.082 -13.515 -47.467 1.00 26.04 72 SER I C 1
ATOM 5499 O O . SER E 2 75 ? -29.066 -12.850 -47.807 1.00 29.74 72 SER I O 1
ATOM 5502 N N . SER E 2 76 ? -28.076 -14.842 -47.462 1.00 27.15 73 SER I N 1
ATOM 5503 C CA . SER E 2 76 ? -29.250 -15.598 -47.880 1.00 27.44 73 SER I CA 1
ATOM 5504 C C . SER E 2 76 ? -30.432 -15.337 -46.938 1.00 25.45 73 SER I C 1
ATOM 5505 O O . SER E 2 76 ? -31.579 -15.491 -47.331 1.00 29.43 73 SER I O 1
ATOM 5508 N N . THR E 2 77 ? -30.142 -14.934 -45.702 1.00 25.17 74 THR I N 1
ATOM 5509 C CA . THR E 2 77 ? -31.185 -14.725 -44.701 1.00 26.93 74 THR I CA 1
ATOM 5510 C C . THR E 2 77 ? -31.270 -13.308 -44.136 1.00 22.14 74 THR I C 1
ATOM 5511 O O . THR E 2 77 ? -31.987 -13.083 -43.162 1.00 21.33 74 THR I O 1
ATOM 5515 N N . THR E 2 78 ? -30.552 -12.359 -44.725 1.00 18.63 75 THR I N 1
ATOM 5516 C CA . THR E 2 78 ? -30.601 -10.991 -44.213 1.00 21.01 75 THR I CA 1
ATOM 5517 C C . THR E 2 78 ? -30.728 -9.954 -45.324 1.00 21.17 75 THR I C 1
ATOM 5518 O O . THR E 2 78 ? -30.114 -10.066 -46.385 1.00 18.49 75 THR I O 1
ATOM 5522 N N . VAL E 2 79 ? -31.540 -8.940 -45.049 1.00 16.95 76 VAL I N 1
ATOM 5523 C CA . VAL E 2 79 ? -31.693 -7.804 -45.927 1.00 14.34 76 VAL I CA 1
ATOM 5524 C C . VAL E 2 79 ? -31.567 -6.561 -45.075 1.00 15.98 76 VAL I C 1
ATOM 5525 O O . VAL E 2 79 ? -32.097 -6.497 -43.967 1.00 16.91 76 VAL I O 1
ATOM 5529 N N . THR E 2 80 ? -30.830 -5.582 -45.573 1.00 14.29 77 THR I N 1
ATOM 5530 C CA . THR E 2 80 ? -30.657 -4.347 -44.835 1.00 15.32 77 THR I CA 1
ATOM 5531 C C . THR E 2 80 ? -31.389 -3.183 -45.497 1.00 13.53 77 THR I C 1
ATOM 5532 O O . THR E 2 80 ? -31.661 -3.192 -46.702 1.00 12.29 77 THR I O 1
ATOM 5536 N N . LEU E 2 81 ? -31.716 -2.188 -44.689 1.00 13.10 78 LEU I N 1
ATOM 5537 C CA . LEU E 2 81 ? -32.189 -0.925 -45.214 1.00 11.14 78 LEU I CA 1
ATOM 5538 C C . LEU E 2 81 ? -31.385 0.184 -44.569 1.00 9.97 78 LEU I C 1
ATOM 5539 O O . LEU E 2 81 ? -31.485 0.411 -43.368 1.00 13.88 78 LEU I O 1
ATOM 5544 N N . GLN E 2 82 ? -30.542 0.844 -45.352 1.00 12.19 79 GLN I N 1
ATOM 5545 C CA . GLN E 2 82 ? -29.814 1.993 -44.831 1.00 12.73 79 GLN I CA 1
ATOM 5546 C C . GLN E 2 82 ? -30.655 3.240 -45.048 1.00 11.91 79 GLN I C 1
ATOM 5547 O O . GLN E 2 82 ? -31.207 3.449 -46.133 1.00 10.24 79 GLN I O 1
ATOM 5553 N N . MET E 2 83 ? -30.770 4.046 -43.998 1.00 10.43 80 MET I N 1
ATOM 5554 C CA . MET E 2 83 ? -31.628 5.221 -44.012 1.00 11.71 80 MET I CA 1
ATOM 5555 C C . MET E 2 83 ? -30.794 6.442 -43.611 1.00 10.41 80 MET I C 1
ATOM 5556 O O . MET E 2 83 ? -30.312 6.545 -42.492 1.00 10.83 80 MET I O 1
ATOM 5561 N N . THR E 2 84 ? -30.618 7.362 -44.541 1.00 10.53 81 THR I N 1
ATOM 5562 C CA . THR E 2 84 ? -29.645 8.426 -44.359 1.00 12.37 81 THR I CA 1
ATOM 5563 C C . THR E 2 84 ? -30.302 9.792 -44.287 1.00 12.39 81 THR I C 1
ATOM 5564 O O . THR E 2 84 ? -31.449 9.967 -44.739 1.00 13.01 81 THR I O 1
ATOM 5568 N N . SER E 2 85 A -29.567 10.748 -43.724 1.00 10.55 81 SER I N 1
ATOM 5569 C CA . SER E 2 85 A -30.029 12.136 -43.588 1.00 13.32 81 SER I CA 1
ATOM 5570 C C . SER E 2 85 A -31.418 12.229 -42.983 1.00 11.49 81 SER I C 1
ATOM 5571 O O . SER E 2 85 A -32.281 12.946 -43.497 1.00 14.94 81 SER I O 1
ATOM 5574 N N . LEU E 2 86 B -31.635 11.486 -41.907 1.00 11.64 81 LEU I N 1
ATOM 5575 C CA . LEU E 2 86 B -32.969 11.326 -41.334 1.00 11.82 81 LEU I CA 1
ATOM 5576 C C . LEU E 2 86 B -33.525 12.611 -40.705 1.00 9.78 81 LEU I C 1
ATOM 5577 O O . LEU E 2 86 B -32.784 13.410 -40.155 1.00 10.98 81 LEU I O 1
ATOM 5582 N N . THR E 2 87 ? -34.834 12.804 -40.815 1.00 11.24 82 THR I N 1
ATOM 5583 C CA . THR E 2 87 ? -35.541 13.905 -40.148 1.00 12.90 82 THR I CA 1
ATOM 5584 C C . THR E 2 87 ? -36.716 13.333 -39.357 1.00 14.61 82 THR I C 1
ATOM 5585 O O . THR E 2 87 ? -37.021 12.145 -39.482 1.00 11.61 82 THR I O 1
ATOM 5589 N N . ALA E 2 88 ? -37.369 14.183 -38.557 1.00 14.08 83 ALA I N 1
ATOM 5590 C CA . ALA E 2 88 ? -38.509 13.771 -37.737 1.00 17.10 83 ALA I CA 1
ATOM 5591 C C . ALA E 2 88 ? -39.588 13.118 -38.591 1.00 15.96 83 ALA I C 1
ATOM 5592 O O . ALA E 2 88 ? -40.344 12.278 -38.110 1.00 14.69 83 ALA I O 1
ATOM 5594 N N . ALA E 2 89 ? -39.634 13.485 -39.868 1.00 14.03 84 ALA I N 1
ATOM 5595 C CA . ALA E 2 89 ? -40.614 12.904 -40.778 1.00 18.03 84 ALA I CA 1
ATOM 5596 C C . ALA E 2 89 ? -40.334 11.408 -41.057 1.00 15.91 84 ALA I C 1
ATOM 5597 O O . ALA E 2 89 ? -41.182 10.702 -41.586 1.00 12.69 84 ALA I O 1
ATOM 5599 N N . ASP E 2 90 ? -39.144 10.934 -40.696 1.00 13.97 85 ASP I N 1
ATOM 5600 C CA . ASP E 2 90 ? -38.806 9.517 -40.837 1.00 14.04 85 ASP I CA 1
ATOM 5601 C C . ASP E 2 90 ? -39.082 8.690 -39.562 1.00 12.40 85 ASP I C 1
ATOM 5602 O O . ASP E 2 90 ? -38.877 7.483 -39.551 1.00 9.28 85 ASP I O 1
ATOM 5607 N N . THR E 2 91 ? -39.540 9.342 -38.498 1.00 10.96 86 THR I N 1
ATOM 5608 C CA . THR E 2 91 ? -39.917 8.640 -37.272 1.00 11.30 86 THR I CA 1
ATOM 5609 C C . THR E 2 91 ? -41.097 7.736 -37.568 1.00 9.98 86 THR I C 1
ATOM 5610 O O . THR E 2 91 ? -42.120 8.202 -38.047 1.00 12.85 86 THR I O 1
ATOM 5614 N N . ALA E 2 92 ? -40.945 6.445 -37.306 1.00 9.21 87 ALA I N 1
ATOM 5615 C CA . ALA E 2 92 ? -41.944 5.460 -37.702 1.00 11.47 87 ALA I CA 1
ATOM 5616 C C . ALA E 2 92 ? -41.594 4.054 -37.231 1.00 11.67 87 ALA I C 1
ATOM 5617 O O . ALA E 2 92 ? -40.456 3.766 -36.856 1.00 11.12 87 ALA I O 1
ATOM 5619 N N . THR E 2 93 ? -42.585 3.171 -37.266 1.00 12.18 88 THR I N 1
ATOM 5620 C CA . THR E 2 93 ? -42.315 1.752 -37.155 1.00 11.31 88 THR I CA 1
ATOM 5621 C C . THR E 2 93 ? -41.959 1.238 -38.539 1.00 9.75 88 THR I C 1
ATOM 5622 O O . THR E 2 93 ? -42.639 1.526 -39.515 1.00 10.46 88 THR I O 1
ATOM 5626 N N . TYR E 2 94 ? -40.860 0.510 -38.625 1.00 11.48 89 TYR I N 1
ATOM 5627 C CA . TYR E 2 94 ? -40.400 -0.028 -39.900 1.00 9.73 89 TYR I CA 1
ATOM 5628 C C . TYR E 2 94 ? -40.603 -1.546 -39.939 1.00 10.76 89 TYR I C 1
ATOM 5629 O O . TYR E 2 94 ? -40.009 -2.297 -39.147 1.00 10.13 89 TYR I O 1
ATOM 5638 N N . PHE E 2 95 ? -41.464 -1.976 -40.851 1.00 10.00 90 PHE I N 1
ATOM 5639 C CA . PHE E 2 95 ? -41.760 -3.392 -41.038 1.00 8.80 90 PHE I CA 1
ATOM 5640 C C . PHE E 2 95 ? -40.910 -3.973 -42.147 1.00 10.75 90 PHE I C 1
ATOM 5641 O O . PHE E 2 95 ? -40.809 -3.385 -43.242 1.00 9.32 90 PHE I O 1
ATOM 5649 N N . CYS E 2 96 ? -40.292 -5.118 -41.868 1.00 8.59 91 CYS I N 1
ATOM 5650 C CA . CYS E 2 96 ? -39.818 -5.982 -42.933 1.00 9.76 91 CYS I CA 1
ATOM 5651 C C . CYS E 2 96 ? -40.953 -6.938 -43.315 1.00 11.90 91 CYS I C 1
ATOM 5652 O O . CYS E 2 96 ? -41.667 -7.456 -42.436 1.00 13.49 91 CYS I O 1
ATOM 5655 N N . ALA E 2 97 ? -41.131 -7.163 -44.613 1.00 8.19 92 ALA I N 1
ATOM 5656 C CA . ALA E 2 97 ? -42.198 -8.046 -45.077 1.00 11.17 92 ALA I CA 1
ATOM 5657 C C . ALA E 2 97 ? -41.794 -8.771 -46.352 1.00 15.35 92 ALA I C 1
ATOM 5658 O O . ALA E 2 97 ? -40.988 -8.268 -47.146 1.00 17.93 92 ALA I O 1
ATOM 5660 N N . ARG E 2 98 ? -42.357 -9.955 -46.546 1.00 14.43 93 ARG I N 1
ATOM 5661 C CA . ARG E 2 98 ? -42.012 -10.782 -47.695 1.00 14.78 93 ARG I CA 1
ATOM 5662 C C . ARG E 2 98 ? -43.254 -11.219 -48.445 1.00 14.74 93 ARG I C 1
ATOM 5663 O O . ARG E 2 98 ? -44.309 -11.425 -47.840 1.00 14.22 93 ARG I O 1
ATOM 5671 N N . GLY E 2 99 ? -43.120 -11.335 -49.765 1.00 16.66 94 GLY I N 1
ATOM 5672 C CA . GLY E 2 99 ? -44.160 -11.881 -50.622 1.00 14.44 94 GLY I CA 1
ATOM 5673 C C . GLY E 2 99 ? -43.541 -12.702 -51.733 1.00 17.82 94 GLY I C 1
ATOM 5674 O O . GLY E 2 99 ? -42.319 -12.660 -51.913 1.00 15.97 94 GLY I O 1
ATOM 5675 N N . ASP E 2 100 ? -44.361 -13.447 -52.477 1.00 14.87 95 ASP I N 1
ATOM 5676 C CA . ASP E 2 100 ? -43.831 -14.279 -53.549 1.00 15.72 95 ASP I CA 1
ATOM 5677 C C . ASP E 2 100 ? -43.551 -13.484 -54.817 1.00 15.97 95 ASP I C 1
ATOM 5678 O O . ASP E 2 100 ? -44.112 -12.406 -55.023 1.00 14.01 95 ASP I O 1
ATOM 5683 N N . THR E 2 101 ? -42.668 -14.024 -55.658 1.00 14.42 96 THR I N 1
ATOM 5684 C CA . THR E 2 101 ? -42.488 -13.515 -57.011 1.00 13.88 96 THR I CA 1
ATOM 5685 C C . THR E 2 101 ? -43.502 -14.211 -57.924 1.00 16.48 96 THR I C 1
ATOM 5686 O O . THR E 2 101 ? -44.200 -15.137 -57.485 1.00 14.63 96 THR I O 1
ATOM 5690 N N . TYR E 2 102 ? -43.620 -13.755 -59.169 1.00 14.73 97 TYR I N 1
ATOM 5691 C CA . TYR E 2 102 ? -44.759 -14.179 -59.992 1.00 17.60 97 TYR I CA 1
ATOM 5692 C C . TYR E 2 102 ? -44.788 -15.696 -60.255 1.00 21.32 97 TYR I C 1
ATOM 5693 O O . TYR E 2 102 ? -45.838 -16.337 -60.132 1.00 17.65 97 TYR I O 1
ATOM 5702 N N . GLY E 2 103 ? -43.632 -16.267 -60.580 1.00 21.59 98 GLY I N 1
ATOM 5703 C CA . GLY E 2 103 ? -43.572 -17.656 -60.988 1.00 21.52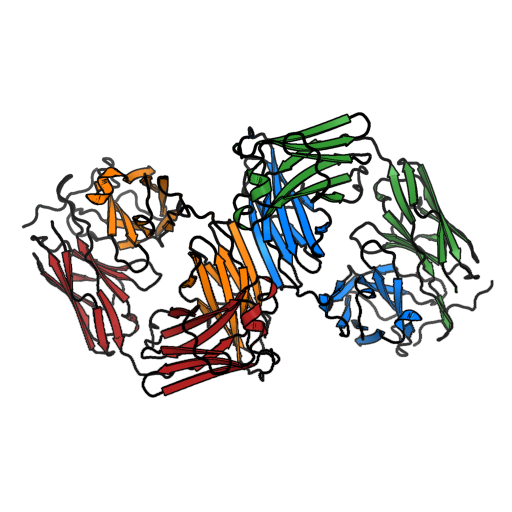 98 GLY I CA 1
ATOM 5704 C C . GLY E 2 103 ? -44.348 -17.838 -62.276 1.00 21.16 98 GLY I C 1
ATOM 5705 O O . GLY E 2 103 ? -44.160 -17.086 -63.233 1.00 19.30 98 GLY I O 1
ATOM 5706 N N . TYR E 2 104 ? -45.232 -18.828 -62.292 1.00 20.25 99 TYR I N 1
ATOM 5707 C CA . TYR E 2 104 ? -46.075 -19.092 -63.452 1.00 20.64 99 TYR I CA 1
ATOM 5708 C C . TYR E 2 104 ? -47.515 -18.650 -63.192 1.00 22.03 99 TYR I C 1
ATOM 5709 O O . TYR E 2 104 ? -48.433 -19.066 -63.894 1.00 25.08 99 TYR I O 1
ATOM 5718 N N . GLY E 2 105 A -47.714 -17.820 -62.172 1.00 22.07 99 GLY I N 1
ATOM 5719 C CA . GLY E 2 105 A -49.004 -17.188 -61.962 1.00 18.56 99 GLY I CA 1
ATOM 5720 C C . GLY E 2 105 A -49.835 -17.688 -60.787 1.00 26.00 99 GLY I C 1
ATOM 5721 O O . GLY E 2 105 A -50.922 -17.160 -60.532 1.00 25.49 99 GLY I O 1
ATOM 5722 N N . ASP E 2 106 B -49.339 -18.690 -60.064 1.00 23.41 99 ASP I N 1
ATOM 5723 C CA . ASP E 2 106 B -50.094 -19.220 -58.933 1.00 26.94 99 ASP I CA 1
ATOM 5724 C C . ASP E 2 106 B -49.316 -19.150 -57.616 1.00 21.58 99 ASP I C 1
ATOM 5725 O O . ASP E 2 106 B -49.356 -20.064 -56.800 1.00 21.52 99 ASP I O 1
ATOM 5730 N N . THR E 2 107 C -48.604 -18.055 -57.412 1.00 20.88 99 THR I N 1
ATOM 5731 C CA . THR E 2 107 C -47.978 -17.798 -56.121 1.00 19.04 99 THR I CA 1
ATOM 5732 C C . THR E 2 107 C -48.859 -16.858 -55.308 1.00 16.59 99 THR I C 1
ATOM 5733 O O . THR E 2 107 C -49.899 -16.412 -55.780 1.00 16.14 99 THR I O 1
ATOM 5737 N N . VAL E 2 108 D -48.464 -16.569 -54.076 1.00 19.61 99 VAL I N 1
ATOM 5738 C CA . VAL E 2 108 D -49.167 -15.549 -53.316 1.00 14.22 99 VAL I CA 1
ATOM 5739 C C . VAL E 2 108 D -48.493 -14.215 -53.623 1.00 16.11 99 VAL I C 1
ATOM 5740 O O . VAL E 2 108 D -47.600 -13.758 -52.898 1.00 15.90 99 VAL I O 1
ATOM 5744 N N . TYR E 2 109 E -48.926 -13.616 -54.735 1.00 16.15 99 TYR I N 1
ATOM 5745 C CA . TYR E 2 109 E -48.383 -12.364 -55.253 1.00 15.98 99 TYR I CA 1
ATOM 5746 C C . TYR E 2 109 E -48.862 -11.171 -54.436 1.00 12.24 99 TYR I C 1
ATOM 5747 O O . TYR E 2 109 E -49.586 -10.322 -54.936 1.00 15.07 99 TYR I O 1
ATOM 5756 N N . ALA E 2 110 F -48.459 -11.127 -53.174 1.00 12.99 99 ALA I N 1
ATOM 5757 C CA . ALA E 2 110 F -48.740 -10.007 -52.277 1.00 13.38 99 ALA I CA 1
ATOM 5758 C C . ALA E 2 110 F -47.828 -10.173 -51.053 1.00 13.06 99 ALA I C 1
ATOM 5759 O O . ALA E 2 110 F -47.069 -11.119 -51.003 1.00 14.21 99 ALA I O 1
ATOM 5761 N N . LEU E 2 111 G -47.879 -9.277 -50.070 1.00 12.49 99 LEU I N 1
ATOM 5762 C CA . LEU E 2 111 G -46.968 -9.408 -48.929 1.00 12.50 99 LEU I CA 1
ATOM 5763 C C . LEU E 2 111 G -47.595 -10.267 -47.824 1.00 13.83 99 LEU I C 1
ATOM 5764 O O . LEU E 2 111 G -48.382 -9.773 -47.016 1.00 13.86 99 LEU I O 1
ATOM 5769 N N . ASN E 2 112 ? -47.271 -11.560 -47.793 1.00 15.27 100 ASN I N 1
ATOM 5770 C CA . ASN E 2 112 ? -47.988 -12.466 -46.879 1.00 16.99 100 ASN I CA 1
ATOM 5771 C C . ASN E 2 112 ? -47.263 -12.740 -45.571 1.00 15.34 100 ASN I C 1
ATOM 5772 O O . ASN E 2 112 ? -47.869 -13.209 -44.620 1.00 16.70 100 ASN I O 1
ATOM 5777 N N . LEU E 2 113 ? -45.971 -12.445 -45.525 1.00 17.12 101 LEU I N 1
ATOM 5778 C CA . LEU E 2 113 ? -45.197 -12.573 -44.287 1.00 15.57 101 LEU I CA 1
ATOM 5779 C C . LEU E 2 113 ? -44.775 -11.187 -43.789 1.00 15.39 101 LEU I C 1
ATOM 5780 O O . LEU E 2 113 ? -44.290 -10.357 -44.572 1.00 13.51 101 LEU I O 1
ATOM 5785 N N . TRP E 2 114 ? -44.979 -10.940 -42.495 1.00 15.28 102 TRP I N 1
ATOM 5786 C CA . TRP E 2 114 ? -44.613 -9.668 -41.873 1.00 13.06 102 TRP I CA 1
ATOM 5787 C C . TRP E 2 114 ? -43.832 -9.901 -40.589 1.00 15.54 102 TRP I C 1
ATOM 5788 O O . TRP E 2 114 ? -44.131 -10.841 -39.853 1.00 14.82 102 TRP I O 1
ATOM 5799 N N . GLY E 2 115 ? -42.828 -9.053 -40.344 1.00 12.97 103 GLY I N 1
ATOM 5800 C CA . GLY E 2 115 ? -42.125 -9.010 -39.073 1.00 11.65 103 GLY I CA 1
ATOM 5801 C C . GLY E 2 115 ? -42.939 -8.158 -38.120 1.00 14.39 103 GLY I C 1
ATOM 5802 O O . GLY E 2 115 ? -43.929 -7.560 -38.536 1.00 11.08 103 GLY I O 1
ATOM 5803 N N . PRO E 2 116 ? -42.544 -8.101 -36.839 1.00 12.60 104 PRO I N 1
ATOM 5804 C CA . PRO E 2 116 ? -43.308 -7.283 -35.891 1.00 13.59 104 PRO I CA 1
ATOM 5805 C C . PRO E 2 116 ? -43.011 -5.777 -36.007 1.00 13.37 104 PRO I C 1
ATOM 5806 O O . PRO E 2 116 ? -43.751 -4.958 -35.455 1.00 18.22 104 PRO I O 1
ATOM 5810 N N . GLY E 2 117 ? -41.943 -5.416 -36.710 1.00 12.28 105 GLY I N 1
ATOM 5811 C CA . GLY E 2 117 ? -41.599 -4.020 -36.892 1.00 13.73 105 GLY I CA 1
ATOM 5812 C C . GLY E 2 117 ? -40.660 -3.467 -35.830 1.00 15.46 105 GLY I C 1
ATOM 5813 O O . GLY E 2 117 ? -40.737 -3.829 -34.659 1.00 15.86 105 GLY I O 1
ATOM 5814 N N . THR E 2 118 ? -39.757 -2.583 -36.238 1.00 14.36 106 THR I N 1
ATOM 5815 C CA . THR E 2 118 ? -38.901 -1.924 -35.262 1.00 14.08 106 THR I CA 1
ATOM 5816 C C . THR E 2 118 ? -39.137 -0.406 -35.312 1.00 16.40 106 THR I C 1
ATOM 5817 O O . THR E 2 118 ? -39.340 0.177 -36.382 1.00 11.10 106 THR I O 1
ATOM 5821 N N . LEU E 2 119 ? -39.160 0.216 -34.136 1.00 15.54 107 LEU I N 1
ATOM 5822 C CA . LEU E 2 119 ? -39.509 1.623 -34.021 1.00 16.90 107 LEU I CA 1
ATOM 5823 C C . LEU E 2 119 ? -38.282 2.534 -34.074 1.00 17.18 107 LEU I C 1
ATOM 5824 O O . LEU E 2 119 ? -37.348 2.390 -33.288 1.00 17.21 107 LEU I O 1
ATOM 5829 N N . VAL E 2 120 ? -38.303 3.467 -35.020 1.00 14.76 108 VAL I N 1
ATOM 5830 C CA . VAL E 2 120 ? -37.226 4.435 -35.211 1.00 13.64 108 VAL I CA 1
ATOM 5831 C C . VAL E 2 120 ? -37.669 5.827 -34.768 1.00 14.69 108 VAL I C 1
ATOM 5832 O O . VAL E 2 120 ? -38.717 6.304 -35.201 1.00 13.95 108 VAL I O 1
ATOM 5836 N N . THR E 2 121 ? -36.876 6.475 -33.917 1.00 11.74 109 THR I N 1
ATOM 5837 C CA . THR E 2 121 ? -37.176 7.839 -33.497 1.00 10.82 109 THR I CA 1
ATOM 5838 C C . THR E 2 121 ? -36.043 8.795 -33.855 1.00 13.92 109 THR I C 1
ATOM 5839 O O . THR E 2 121 ? -34.944 8.711 -33.304 1.00 17.27 109 THR I O 1
ATOM 5843 N N . VAL E 2 122 ? -36.314 9.690 -34.796 1.00 14.50 110 VAL I N 1
ATOM 5844 C CA . VAL E 2 122 ? -35.347 10.705 -35.203 1.00 15.04 110 VAL I CA 1
ATOM 5845 C C . VAL E 2 122 ? -35.522 11.955 -34.351 1.00 15.84 110 VAL I C 1
ATOM 5846 O O . VAL E 2 122 ? -36.417 12.763 -34.594 1.00 18.56 110 VAL I O 1
ATOM 5850 N N . SER E 2 123 ? -34.681 12.103 -33.341 1.00 12.40 111 SER I N 1
ATOM 5851 C CA . SER E 2 123 ? -34.816 13.222 -32.414 1.00 21.58 111 SER I CA 1
ATOM 5852 C C . SER E 2 123 ? -33.467 13.601 -31.837 1.00 16.11 111 SER I C 1
ATOM 5853 O O . SER E 2 123 ? -32.589 12.758 -31.700 1.00 15.39 111 SER I O 1
ATOM 5856 N N . SER E 2 124 ? -33.307 14.862 -31.480 1.00 14.15 112 SER I N 1
ATOM 5857 C CA . SER E 2 124 ? -32.081 15.276 -30.809 1.00 20.26 112 SER I CA 1
ATOM 5858 C C . SER E 2 124 ? -32.069 14.882 -29.321 1.00 19.24 112 SER I C 1
ATOM 5859 O O . SER E 2 124 ? -31.014 14.814 -28.710 1.00 17.81 112 SER I O 1
ATOM 5862 N N . GLY E 2 125 ? -33.236 14.595 -28.748 1.00 20.31 113 GLY I N 1
ATOM 5863 C CA . GLY E 2 125 ? -33.320 14.298 -27.326 1.00 19.03 113 GLY I CA 1
ATOM 5864 C C . GLY E 2 125 ? -32.633 13.012 -26.889 1.00 22.24 113 GLY I C 1
ATOM 5865 O O . GLY E 2 125 ? -32.964 11.931 -27.382 1.00 18.34 113 GLY I O 1
ATOM 5866 N N . GLN E 2 126 ? -31.681 13.119 -25.963 1.00 18.45 114 GLN I N 1
ATOM 5867 C CA . GLN E 2 126 ? -31.028 11.926 -25.416 1.00 20.86 114 GLN I CA 1
ATOM 5868 C C . GLN E 2 126 ? -32.055 10.966 -24.825 1.00 19.06 114 GLN I C 1
ATOM 5869 O O . GLN E 2 126 ? -33.026 11.396 -24.194 1.00 18.33 114 GLN I O 1
ATOM 5875 N N . PRO E 2 127 ? -31.856 9.659 -25.043 1.00 15.12 115 PRO I N 1
ATOM 5876 C CA . PRO E 2 127 ? -32.730 8.677 -24.405 1.00 16.67 115 PRO I CA 1
ATOM 5877 C C . PRO E 2 127 ? -32.723 8.818 -22.886 1.00 20.38 115 PRO I C 1
ATOM 5878 O O . PRO E 2 127 ? -31.686 9.113 -22.277 1.00 16.86 115 PRO I O 1
ATOM 5882 N N . LYS E 2 128 ? -33.890 8.604 -22.296 1.00 16.29 116 LYS I N 1
ATOM 5883 C CA . LYS E 2 128 ? -34.090 8.721 -20.868 1.00 15.91 116 LYS I CA 1
ATOM 5884 C C . LYS E 2 128 ? -34.874 7.494 -20.391 1.00 18.21 116 LYS I C 1
ATOM 5885 O O . LYS E 2 128 ? -35.950 7.201 -20.912 1.00 14.56 116 LYS I O 1
ATOM 5891 N N . ALA E 2 129 ? -34.303 6.765 -19.432 1.00 15.49 117 ALA I N 1
ATOM 5892 C CA . ALA E 2 129 ? -34.971 5.633 -18.783 1.00 15.07 117 ALA I CA 1
ATOM 5893 C C . ALA E 2 129 ? -36.249 6.083 -18.069 1.00 16.92 117 ALA I C 1
ATOM 5894 O O . ALA E 2 129 ? -36.318 7.192 -17.547 1.00 19.47 117 ALA I O 1
ATOM 5896 N N . PRO E 2 130 ? -37.270 5.214 -18.042 1.00 16.11 118 PRO I N 1
ATOM 5897 C CA . PRO E 2 130 ? -38.526 5.530 -17.347 1.00 17.74 118 PRO I CA 1
ATOM 5898 C C . PRO E 2 130 ? -38.473 5.383 -15.812 1.00 15.72 118 PRO I C 1
ATOM 5899 O O . PRO E 2 130 ? -37.668 4.619 -15.296 1.00 14.30 118 PRO I O 1
ATOM 5903 N N . SER E 2 131 ? -39.333 6.118 -15.111 1.00 11.86 119 SER I N 1
ATOM 5904 C CA . SER E 2 131 ? -39.656 5.816 -13.722 1.00 17.58 119 SER I CA 1
ATOM 5905 C C . SER E 2 131 ? -40.875 4.906 -13.721 1.00 15.99 119 SER I C 1
ATOM 5906 O O . SER E 2 131 ? -41.731 5.026 -14.596 1.00 15.82 119 SER I O 1
ATOM 5909 N N . VAL E 2 132 ? -40.966 3.999 -12.754 1.00 16.09 120 VAL I N 1
ATOM 5910 C CA . VAL E 2 132 ? -42.162 3.168 -12.638 1.00 15.53 120 VAL I CA 1
ATOM 5911 C C . VAL E 2 132 ? -42.780 3.305 -11.253 1.00 14.02 120 VAL I C 1
ATOM 5912 O O . VAL E 2 132 ? -42.139 3.021 -10.255 1.00 16.94 120 VAL I O 1
ATOM 5916 N N . PHE E 2 133 ? -44.029 3.749 -11.208 1.00 14.17 121 PHE I N 1
ATOM 5917 C CA . PHE E 2 133 ? -44.759 3.905 -9.956 1.00 13.67 121 PHE I CA 1
ATOM 5918 C C . PHE E 2 133 ? -45.924 2.905 -9.870 1.00 13.76 121 PHE I C 1
ATOM 5919 O O . PHE E 2 133 ? -46.600 2.642 -10.856 1.00 12.98 121 PHE I O 1
ATOM 5927 N N . PRO E 2 134 ? -46.162 2.340 -8.682 1.00 16.69 122 PRO I N 1
ATOM 5928 C CA . PRO E 2 134 ? -47.292 1.416 -8.551 1.00 15.20 122 PRO I CA 1
ATOM 5929 C C . PRO E 2 134 ? -48.628 2.141 -8.627 1.00 13.05 122 PRO I C 1
ATOM 5930 O O . PRO E 2 134 ? -48.703 3.327 -8.305 1.00 13.41 122 PRO I O 1
ATOM 5934 N N . LEU E 2 135 ? -49.658 1.424 -9.066 1.00 14.65 123 LEU I N 1
ATOM 5935 C CA . LEU E 2 135 ? -51.040 1.897 -9.026 1.00 13.81 123 LEU I CA 1
ATOM 5936 C C . LEU E 2 135 ? -51.845 0.927 -8.188 1.00 15.13 123 LEU I C 1
ATOM 5937 O O . LEU E 2 135 ? -51.906 -0.276 -8.470 1.00 16.28 123 LEU I O 1
ATOM 5942 N N . ALA E 2 136 ? -52.444 1.463 -7.140 1.00 16.28 124 ALA I N 1
ATOM 5943 C CA . ALA E 2 136 ? -53.271 0.700 -6.235 1.00 16.09 124 ALA I CA 1
ATOM 5944 C C . ALA E 2 136 ? -54.338 1.630 -5.692 1.00 21.26 124 ALA I C 1
ATOM 5945 O O . ALA E 2 136 ? -54.139 2.848 -5.659 1.00 21.71 124 ALA I O 1
ATOM 5947 N N . PRO E 2 137 ? -55.489 1.070 -5.292 1.00 25.88 125 PRO I N 1
ATOM 5948 C CA . PRO E 2 137 ? -56.572 1.916 -4.772 1.00 27.22 125 PRO I CA 1
ATOM 5949 C C . PRO E 2 137 ? -56.221 2.593 -3.454 1.00 31.61 125 PRO I C 1
ATOM 5950 O O . PRO E 2 137 ? -55.333 2.137 -2.723 1.00 28.12 125 PRO I O 1
ATOM 5954 N N . CYS E 2 138 ? -56.919 3.690 -3.177 1.00 33.94 126 CYS I N 1
ATOM 5955 C CA . CYS E 2 138 ? -56.828 4.376 -1.903 1.00 32.92 126 CYS I CA 1
ATOM 5956 C C . CYS E 2 138 ? -56.956 3.360 -0.762 1.00 41.70 126 CYS I C 1
ATOM 5957 O O . CYS E 2 138 ? -57.845 2.494 -0.782 1.00 32.27 126 CYS I O 1
ATOM 5960 N N . CYS E 2 139 ? -56.045 3.439 0.209 1.00 48.26 127 CYS I N 1
ATOM 5961 C CA . CYS E 2 139 ? -56.086 2.537 1.365 1.00 48.86 127 CYS I CA 1
ATOM 5962 C C . CYS E 2 139 ? -57.330 2.806 2.203 1.00 48.30 127 CYS I C 1
ATOM 5963 O O . CYS E 2 139 ? -57.923 1.881 2.757 1.00 54.55 127 CYS I O 1
ATOM 5966 N N . GLY E 2 140 ? -57.738 4.073 2.259 1.00 49.00 128 GLY I N 1
ATOM 5967 C CA . GLY E 2 140 ? -58.949 4.476 2.957 1.00 50.06 128 GLY I CA 1
ATOM 5968 C C . GLY E 2 140 ? -60.243 3.890 2.403 1.00 54.96 128 GLY I C 1
ATOM 5969 O O . GLY E 2 140 ? -61.327 4.136 2.944 1.00 55.61 128 GLY I O 1
ATOM 5970 N N . ASP E 2 141 ? -60.139 3.133 1.313 1.00 55.97 129 ASP I N 1
ATOM 5971 C CA . ASP E 2 141 ? -61.274 2.375 0.789 1.00 57.15 129 ASP I CA 1
ATOM 5972 C C . ASP E 2 141 ? -61.294 1.004 1.452 1.00 51.10 129 ASP I C 1
ATOM 5973 O O . ASP E 2 141 ? -60.289 0.571 2.016 1.00 48.28 129 ASP I O 1
ATOM 5978 N N . THR E 2 142 ? -62.441 0.333 1.391 1.00 54.76 130 THR I N 1
ATOM 5979 C CA . THR E 2 142 ? -62.554 -1.038 1.882 1.00 60.73 130 THR I CA 1
ATOM 5980 C C . THR E 2 142 ? -62.196 -2.034 0.783 1.00 57.23 130 THR I C 1
ATOM 5981 O O . THR E 2 142 ? -62.776 -1.991 -0.303 1.00 58.35 130 THR I O 1
ATOM 5985 N N . PRO E 2 143 ? -61.241 -2.936 1.062 1.00 56.44 131 PRO I N 1
ATOM 5986 C CA . PRO E 2 143 ? -60.810 -3.936 0.074 1.00 60.10 131 PRO I CA 1
ATOM 5987 C C . PRO E 2 143 ? -61.946 -4.839 -0.422 1.00 60.99 131 PRO I C 1
ATOM 5988 O O . PRO E 2 143 ? -62.936 -5.053 0.288 1.00 57.84 131 PRO I O 1
ATOM 5992 N N . SER E 2 144 ? -61.796 -5.343 -1.646 1.00 61.29 132 SER I N 1
ATOM 5993 C CA . SER E 2 144 ? -62.756 -6.270 -2.241 1.00 56.89 132 SER I CA 1
ATOM 5994 C C . SER E 2 144 ? -62.135 -7.662 -2.298 1.00 56.79 132 SER I C 1
ATOM 5995 O O . SER E 2 144 ? -61.001 -7.848 -1.864 1.00 61.83 132 SER I O 1
ATOM 5998 N N . SER E 2 145 ? -62.868 -8.632 -2.837 1.00 58.80 133 SER I N 1
ATOM 5999 C CA . SER E 2 145 ? -62.328 -9.978 -3.023 1.00 59.07 133 SER I CA 1
ATOM 6000 C C . SER E 2 145 ? -61.356 -9.997 -4.204 1.00 59.81 133 SER I C 1
ATOM 6001 O O . SER E 2 145 ? -60.489 -10.870 -4.308 1.00 56.80 133 SER I O 1
ATOM 6004 N N . THR E 2 146 ? -61.520 -9.031 -5.104 1.00 52.98 134 THR I N 1
ATOM 6005 C CA . THR E 2 146 ? -60.591 -8.843 -6.209 1.00 48.98 134 THR I CA 1
ATOM 6006 C C . THR E 2 146 ? -60.222 -7.374 -6.352 1.00 41.77 134 THR I C 1
ATOM 6007 O O . THR E 2 146 ? -61.045 -6.477 -6.136 1.00 41.00 134 THR I O 1
ATOM 6011 N N . VAL E 2 147 ? -58.976 -7.133 -6.724 1.00 31.75 135 VAL I N 1
ATOM 6012 C CA . VAL E 2 147 ? -58.488 -5.774 -6.843 1.00 30.52 135 VAL I CA 1
ATOM 6013 C C . VAL E 2 147 ? -57.766 -5.600 -8.174 1.00 23.26 135 VAL I C 1
ATOM 6014 O O . VAL E 2 147 ? -57.147 -6.535 -8.692 1.00 22.48 135 VAL I O 1
ATOM 6018 N N . THR E 2 148 ? -57.883 -4.406 -8.746 1.00 24.34 136 THR I N 1
ATOM 6019 C CA . THR E 2 148 ? -57.121 -4.050 -9.935 1.00 17.71 136 THR I CA 1
ATOM 6020 C C . THR E 2 148 ? -55.885 -3.284 -9.507 1.00 16.84 136 THR I C 1
ATOM 6021 O O . THR E 2 148 ? -55.979 -2.290 -8.808 1.00 18.19 136 THR I O 1
ATOM 6025 N N . LEU E 2 149 ? -54.724 -3.778 -9.914 1.00 16.58 137 LEU I N 1
ATOM 6026 C CA . LEU E 2 149 ? -53.450 -3.154 -9.598 1.00 18.27 137 LEU I CA 1
ATOM 6027 C C . LEU E 2 149 ? -52.816 -2.733 -10.909 1.00 15.77 137 LEU I C 1
ATOM 6028 O O . LEU E 2 149 ? -53.240 -3.192 -11.966 1.00 15.06 137 LEU I O 1
ATOM 6033 N N . GLY E 2 150 ? -51.786 -1.892 -10.845 1.00 14.32 138 GLY I N 1
ATOM 6034 C CA . GLY E 2 150 ? -51.101 -1.484 -12.055 1.00 14.32 138 GLY I CA 1
ATOM 6035 C C . GLY E 2 150 ? -49.737 -0.831 -11.905 1.00 12.97 138 GLY I C 1
ATOM 6036 O O . GLY E 2 150 ? -49.179 -0.728 -10.823 1.00 13.52 138 GLY I O 1
ATOM 6037 N N . CYS E 2 151 ? -49.194 -0.401 -13.029 1.00 12.57 139 CYS I N 1
ATOM 6038 C CA . CYS E 2 151 ? -47.937 0.316 -13.043 1.00 14.15 139 CYS I CA 1
ATOM 6039 C C . CYS E 2 151 ? -48.065 1.519 -13.965 1.00 15.52 139 CYS I C 1
ATOM 6040 O O . CYS E 2 151 ? -48.639 1.424 -15.048 1.00 18.41 139 CYS I O 1
ATOM 6043 N N . LEU E 2 152 ? -47.550 2.658 -13.517 1.00 14.78 140 LEU I N 1
ATOM 6044 C CA . LEU E 2 152 ? -47.490 3.857 -14.340 1.00 12.41 140 LEU I CA 1
ATOM 6045 C C . LEU E 2 152 ? -46.052 4.069 -14.766 1.00 13.49 140 LEU I C 1
ATOM 6046 O O . LEU E 2 152 ? -45.196 4.367 -13.943 1.00 13.07 140 LEU I O 1
ATOM 6051 N N . VAL E 2 153 ? -45.785 3.888 -16.054 1.00 15.61 141 VAL I N 1
ATOM 6052 C CA . VAL E 2 153 ? -44.453 4.106 -16.602 1.00 14.91 141 VAL I CA 1
ATOM 6053 C C . VAL E 2 153 ? -44.348 5.565 -17.081 1.00 18.61 141 VAL I C 1
ATOM 6054 O O . VAL E 2 153 ? -45.018 5.965 -18.024 1.00 21.17 141 VAL I O 1
ATOM 6058 N N . LYS E 2 154 ? -43.513 6.355 -16.418 1.00 16.57 142 LYS I N 1
ATOM 6059 C CA . LYS E 2 154 ? -43.504 7.796 -16.629 1.00 23.38 142 LYS I CA 1
ATOM 6060 C C . LYS E 2 154 ? -42.138 8.350 -17.065 1.00 22.77 142 LYS I C 1
ATOM 6061 O O . LYS E 2 154 ? -41.089 7.953 -16.547 1.00 21.13 142 LYS I O 1
ATOM 6067 N N . GLY E 2 155 ? -42.167 9.246 -18.045 1.00 23.02 143 GLY I N 1
ATOM 6068 C CA . GLY E 2 155 ? -41.005 10.038 -18.409 1.00 21.46 143 GLY I CA 1
ATOM 6069 C C . GLY E 2 155 ? -39.885 9.387 -19.193 1.00 18.54 143 GLY I C 1
ATOM 6070 O O . GLY E 2 155 ? -38.714 9.660 -18.933 1.00 20.27 143 GLY I O 1
ATOM 6071 N N . TYR E 2 156 ? -40.212 8.536 -20.156 1.00 18.53 144 TYR I N 1
ATOM 6072 C CA . TYR E 2 156 ? -39.149 7.875 -20.910 1.00 15.51 144 TYR I CA 1
ATOM 6073 C C . TYR E 2 156 ? -39.038 8.458 -22.312 1.00 20.33 144 TYR I C 1
ATOM 6074 O O . TYR E 2 156 ? -39.920 9.202 -22.764 1.00 19.36 144 TYR I O 1
ATOM 6083 N N . LEU E 2 157 ? -37.934 8.128 -22.979 1.00 16.26 145 LEU I N 1
ATOM 6084 C CA . LEU E 2 157 ? -37.625 8.652 -24.300 1.00 17.28 145 LEU I CA 1
ATOM 6085 C C . LEU E 2 157 ? -36.502 7.819 -24.887 1.00 17.60 145 LEU I C 1
ATOM 6086 O O . LEU E 2 157 ? -35.549 7.513 -24.198 1.00 17.90 145 LEU I O 1
ATOM 6091 N N . PRO E 2 158 ? -36.633 7.400 -26.146 1.00 18.21 146 PRO I N 1
ATOM 6092 C CA . PRO E 2 158 ? -37.842 7.552 -26.946 1.00 19.91 146 PRO I CA 1
ATOM 6093 C C . PRO E 2 158 ? -38.775 6.391 -26.672 1.00 19.56 146 PRO I C 1
ATOM 6094 O O . PRO E 2 158 ? -38.587 5.663 -25.693 1.00 19.98 146 PRO I O 1
ATOM 6098 N N . GLU E 2 159 ? -39.742 6.188 -27.554 1.00 16.00 147 GLU I N 1
ATOM 6099 C CA . GLU E 2 159 ? -40.480 4.943 -27.556 1.00 15.17 147 GLU I CA 1
ATOM 6100 C C . GLU E 2 159 ? -39.567 3.853 -28.119 1.00 15.87 147 GLU I C 1
ATOM 6101 O O . GLU E 2 159 ? -38.568 4.158 -28.792 1.00 14.48 147 GLU I O 1
ATOM 6107 N N . PRO E 2 160 ? -39.883 2.577 -27.837 1.00 14.17 148 PRO I N 1
ATOM 6108 C CA . PRO E 2 160 ? -40.980 2.088 -27.005 1.00 14.92 148 PRO I CA 1
ATOM 6109 C C . PRO E 2 160 ? -40.556 1.636 -25.612 1.00 18.11 148 PRO I C 1
ATOM 6110 O O . PRO E 2 160 ? -39.371 1.584 -25.272 1.00 17.68 148 PRO I O 1
ATOM 6114 N N . VAL E 2 161 ? -41.565 1.279 -24.831 1.00 17.76 149 VAL I N 1
ATOM 6115 C CA . VAL E 2 161 ? -41.413 0.525 -23.606 1.00 17.45 149 VAL I CA 1
ATOM 6116 C C . VAL E 2 161 ? -42.303 -0.708 -23.743 1.00 17.48 149 VAL I C 1
ATOM 6117 O O . VAL E 2 161 ? -43.439 -0.590 -24.199 1.00 23.39 149 VAL I O 1
ATOM 6121 N N . THR E 2 162 ? -41.808 -1.886 -23.378 1.00 15.70 150 THR I N 1
ATOM 6122 C CA . THR E 2 162 ? -42.682 -3.052 -23.279 1.00 16.14 150 THR I CA 1
ATOM 6123 C C . THR E 2 162 ? -42.970 -3.376 -21.813 1.00 16.61 150 THR I C 1
ATOM 6124 O O . THR E 2 162 ? -42.141 -3.127 -20.936 1.00 18.00 150 THR I O 1
ATOM 6128 N N . VAL E 2 163 ? -44.139 -3.950 -21.564 1.00 14.14 151 VAL I N 1
ATOM 6129 C CA . VAL E 2 163 ? -44.576 -4.301 -20.217 1.00 13.45 151 VAL I CA 1
ATOM 6130 C C . VAL E 2 163 ? -45.082 -5.733 -20.124 1.00 15.18 151 VAL I C 1
ATOM 6131 O O . VAL E 2 163 ? -45.929 -6.152 -20.919 1.00 18.83 151 VAL I O 1
ATOM 6135 N N . THR E 2 164 ? -44.562 -6.482 -19.154 1.00 13.76 152 THR I N 1
ATOM 6136 C CA . THR E 2 164 ? -45.112 -7.789 -18.798 1.00 12.45 152 THR I CA 1
ATOM 6137 C C . THR E 2 164 ? -45.389 -7.822 -17.300 1.00 13.05 152 THR I C 1
ATOM 6138 O O . THR E 2 164 ? -44.935 -6.941 -16.561 1.00 12.40 152 THR I O 1
ATOM 6142 N N . TRP E 2 165 ? -46.144 -8.827 -16.862 1.00 13.21 153 TRP I N 1
ATOM 6143 C CA . TRP E 2 165 ? -46.449 -9.020 -15.444 1.00 12.71 153 TRP I CA 1
ATOM 6144 C C . TRP E 2 165 ? -45.944 -10.386 -14.971 1.00 13.46 153 TRP I C 1
ATOM 6145 O O . TRP E 2 165 ? -46.161 -11.393 -15.641 1.00 14.26 153 TRP I O 1
ATOM 6156 N N . ASN E 2 166 ? -45.263 -10.416 -13.829 1.00 11.68 154 ASN I N 1
ATOM 6157 C CA . ASN E 2 166 ? -44.695 -11.662 -13.311 1.00 12.94 154 ASN I CA 1
ATOM 6158 C C . ASN E 2 166 ? -43.814 -12.352 -14.366 1.00 16.09 154 ASN I C 1
ATOM 6159 O O . ASN E 2 166 ? -43.912 -13.559 -14.571 1.00 19.39 154 ASN I O 1
ATOM 6164 N N . SER E 2 167 ? -42.981 -11.562 -15.039 1.00 15.64 155 SER I N 1
ATOM 6165 C CA . SER E 2 167 ? -42.080 -12.036 -16.090 1.00 21.41 155 SER I CA 1
ATOM 6166 C C . SER E 2 167 ? -42.814 -12.753 -17.225 1.00 18.12 155 SER I C 1
ATOM 6167 O O . SER E 2 167 ? -42.306 -13.717 -17.784 1.00 23.15 155 SER I O 1
ATOM 6170 N N . GLY E 2 168 ? -44.000 -12.265 -17.570 1.00 17.85 156 GLY I N 1
ATOM 6171 C CA . GLY E 2 168 ? -44.755 -12.818 -18.678 1.00 16.77 156 GLY I CA 1
ATOM 6172 C C . GLY E 2 168 ? -45.683 -13.941 -18.254 1.00 16.63 156 GLY I C 1
ATOM 6173 O O . GLY E 2 168 ? -46.471 -14.439 -19.057 1.00 22.79 156 GLY I O 1
ATOM 6174 N N . THR E 2 169 ? -45.587 -14.337 -16.989 1.00 18.21 157 THR I N 1
ATOM 6175 C CA . THR E 2 169 ? -46.382 -15.441 -16.440 1.00 20.29 157 THR I CA 1
ATOM 6176 C C . THR E 2 169 ? -47.837 -15.040 -16.192 1.00 21.41 157 THR I C 1
ATOM 6177 O O . THR E 2 169 ? -48.755 -15.828 -16.423 1.00 21.47 157 THR I O 1
ATOM 6181 N N . LEU E 2 170 ? -48.040 -13.807 -15.733 1.00 19.04 158 LEU I N 1
ATOM 6182 C CA . LEU E 2 170 ? -49.378 -13.288 -15.508 1.00 15.92 158 LEU I CA 1
ATOM 6183 C C . LEU E 2 170 ? -49.908 -12.662 -16.790 1.00 15.80 158 LEU I C 1
ATOM 6184 O O . LEU E 2 170 ? -49.487 -11.574 -17.174 1.00 18.94 158 LEU I O 1
ATOM 6189 N N . THR E 2 171 ? -50.845 -13.341 -17.448 1.00 18.50 159 THR I N 1
ATOM 6190 C CA . THR E 2 171 ? -51.393 -12.828 -18.703 1.00 20.32 159 THR I CA 1
ATOM 6191 C C . THR E 2 171 ? -52.900 -12.523 -18.633 1.00 21.32 159 THR I C 1
ATOM 6192 O O . THR E 2 171 ? -53.391 -11.646 -19.340 1.00 24.15 159 THR I O 1
ATOM 6196 N N . ASN E 2 172 ? -53.628 -13.226 -17.773 1.00 22.28 160 ASN I N 1
ATOM 6197 C CA . ASN E 2 172 ? -55.060 -12.968 -17.588 1.00 22.68 160 ASN I CA 1
ATOM 6198 C C . ASN E 2 172 ? -55.370 -11.596 -16.985 1.00 24.95 160 ASN I C 1
ATOM 6199 O O . ASN E 2 172 ? -54.892 -11.267 -15.900 1.00 23.86 160 ASN I O 1
ATOM 6204 N N . GLY E 2 173 ? -56.202 -10.810 -17.657 1.00 23.68 161 GLY I N 1
ATOM 6205 C CA . GLY E 2 173 ? -56.741 -9.604 -17.052 1.00 23.18 161 GLY I CA 1
ATOM 6206 C C . GLY E 2 173 ? -55.787 -8.425 -17.045 1.00 25.17 161 GLY I C 1
ATOM 6207 O O . GLY E 2 173 ? -55.934 -7.505 -16.234 1.00 22.39 161 GLY I O 1
ATOM 6208 N N . VAL E 2 174 ? -54.821 -8.462 -17.961 1.00 20.82 162 VAL I N 1
ATOM 6209 C CA . VAL E 2 174 ? -53.843 -7.393 -18.143 1.00 20.67 162 VAL I CA 1
ATOM 6210 C C . VAL E 2 174 ? -54.362 -6.397 -19.178 1.00 23.67 162 VAL I C 1
ATOM 6211 O O . VAL E 2 174 ? -54.887 -6.792 -20.221 1.00 22.93 162 VAL I O 1
ATOM 6215 N N . ARG E 2 175 ? -54.242 -5.107 -18.882 1.00 19.08 163 ARG I N 1
ATOM 6216 C CA . ARG E 2 175 ? -54.520 -4.093 -19.887 1.00 19.56 163 ARG I CA 1
ATOM 6217 C C . ARG E 2 175 ? -53.374 -3.095 -19.941 1.00 18.09 163 ARG I C 1
ATOM 6218 O O . ARG E 2 175 ? -53.162 -2.321 -19.010 1.00 17.53 163 ARG I O 1
ATOM 6226 N N . THR E 2 176 ? -52.620 -3.136 -21.032 1.00 17.83 164 THR I N 1
ATOM 6227 C CA . THR E 2 176 ? -51.520 -2.207 -21.237 1.00 16.96 164 THR I CA 1
ATOM 6228 C C . THR E 2 176 ? -51.930 -1.200 -22.297 1.00 15.94 164 THR I C 1
ATOM 6229 O O . THR E 2 176 ? -52.077 -1.554 -23.464 1.00 17.55 164 THR I O 1
ATOM 6233 N N . PHE E 2 177 ? -52.146 0.039 -21.869 1.00 13.61 165 PHE I N 1
ATOM 6234 C CA . PHE E 2 177 ? -52.696 1.083 -22.716 1.00 11.35 165 PHE I CA 1
ATOM 6235 C C . PHE E 2 177 ? -51.647 1.618 -23.686 1.00 19.16 165 PHE I C 1
ATOM 6236 O O . PHE E 2 177 ? -50.444 1.509 -23.431 1.00 18.50 165 PHE I O 1
ATOM 6244 N N . PRO E 2 178 ? -52.100 2.200 -24.811 1.00 18.59 166 PRO I N 1
ATOM 6245 C CA . PRO E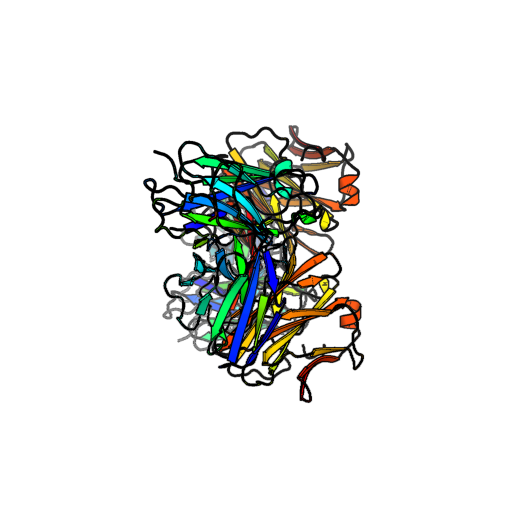 2 178 ? -51.152 2.893 -25.689 1.00 21.72 166 PRO I CA 1
ATOM 6246 C C . PRO E 2 178 ? -50.444 3.992 -24.920 1.00 19.24 166 PRO I C 1
ATOM 6247 O O . PRO E 2 178 ? -50.992 4.491 -23.930 1.00 17.83 166 PRO I O 1
ATOM 6251 N N . SER E 2 179 ? -49.245 4.343 -25.359 1.00 14.17 167 SER I N 1
ATOM 6252 C CA . SER E 2 179 ? -48.488 5.414 -24.735 1.00 19.22 167 SER I CA 1
ATOM 6253 C C . SER E 2 179 ? -49.091 6.776 -25.048 1.00 16.81 167 SER I C 1
ATOM 6254 O O . SER E 2 179 ? -49.640 6.991 -26.123 1.00 19.76 167 SER I O 1
ATOM 6257 N N . VAL E 2 180 ? -48.974 7.692 -24.097 1.00 19.79 168 VAL I N 1
ATOM 6258 C CA . VAL E 2 180 ? -49.304 9.094 -24.312 1.00 19.87 168 VAL I CA 1
ATOM 6259 C C . VAL E 2 180 ? -48.065 9.948 -24.131 1.00 23.77 168 VAL I C 1
ATOM 6260 O O . VAL E 2 180 ? -47.051 9.495 -23.599 1.00 20.84 168 VAL I O 1
ATOM 6264 N N . ARG E 2 181 ? -48.161 11.198 -24.559 1.00 26.98 169 ARG I N 1
ATOM 6265 C CA . ARG E 2 181 ? -47.040 12.115 -24.470 1.00 28.27 169 ARG I CA 1
ATOM 6266 C C . ARG E 2 181 ? -47.358 13.325 -23.592 1.00 35.12 169 ARG I C 1
ATOM 6267 O O . ARG E 2 181 ? -48.376 13.991 -23.786 1.00 34.65 169 ARG I O 1
ATOM 6275 N N . GLN E 2 182 ? -46.494 13.604 -22.618 1.00 36.81 170 GLN I N 1
ATOM 6276 C CA . GLN E 2 182 ? -46.653 14.804 -21.807 1.00 38.56 170 GLN I CA 1
ATOM 6277 C C . GLN E 2 182 ? -46.187 16.032 -22.584 1.00 42.84 170 GLN I C 1
ATOM 6278 O O . GLN E 2 182 ? -45.625 15.912 -23.679 1.00 39.03 170 GLN I O 1
ATOM 6284 N N . SER E 2 183 ? -46.425 17.210 -22.014 1.00 44.00 171 SER I N 1
ATOM 6285 C CA . SER E 2 183 ? -46.067 18.472 -22.664 1.00 48.48 171 SER I CA 1
ATOM 6286 C C . SER E 2 183 ? -44.578 18.531 -23.025 1.00 49.22 171 SER I C 1
ATOM 6287 O O . SER E 2 183 ? -44.207 18.918 -24.146 1.00 41.11 171 SER I O 1
ATOM 6290 N N . SER E 2 184 ? -43.744 18.103 -22.077 1.00 41.52 172 SER I N 1
ATOM 6291 C CA . SER E 2 184 ? -42.286 18.116 -22.211 1.00 42.73 172 SER I CA 1
ATOM 6292 C C . SER E 2 184 ? -41.731 17.274 -23.371 1.00 38.34 172 SER I C 1
ATOM 6293 O O . SER E 2 184 ? -40.577 17.456 -23.774 1.00 40.22 172 SER I O 1
ATOM 6296 N N . GLY E 2 185 ? -42.538 16.363 -23.904 1.00 33.39 173 GLY I N 1
ATOM 6297 C CA . GLY E 2 185 ? -42.085 15.484 -24.968 1.00 32.51 173 GLY I CA 1
ATOM 6298 C C . GLY E 2 185 ? -41.626 14.124 -24.461 1.00 35.56 173 GLY I C 1
ATOM 6299 O O . GLY E 2 185 ? -41.217 13.266 -25.249 1.00 36.88 173 GLY I O 1
ATOM 6300 N N . LEU E 2 186 ? -41.678 13.934 -23.141 1.00 32.88 174 LEU I N 1
ATOM 6301 C CA . LEU E 2 186 ? -41.449 12.626 -22.530 1.00 29.05 174 LEU I CA 1
ATOM 6302 C C . LEU E 2 186 ? -42.693 11.749 -22.688 1.00 31.43 174 LEU I C 1
ATOM 6303 O O . LEU E 2 186 ? -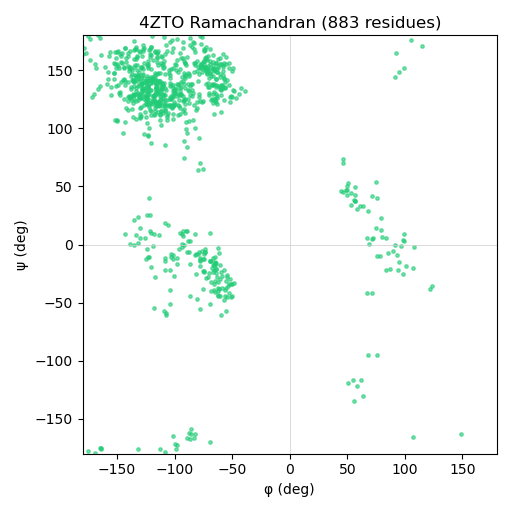43.808 12.269 -22.790 1.00 32.86 174 LEU I O 1
ATOM 6308 N N . TYR E 2 187 ? -42.507 10.428 -22.702 1.00 28.18 175 TYR I N 1
ATOM 6309 C CA . TYR E 2 187 ? -43.634 9.491 -22.816 1.00 26.04 175 TYR I CA 1
ATOM 6310 C C . TYR E 2 187 ? -44.059 8.844 -21.492 1.00 23.32 175 TYR I C 1
ATOM 6311 O O . TYR E 2 187 ? -43.254 8.675 -20.570 1.00 20.45 175 TYR I O 1
ATOM 6320 N N . SER E 2 188 ? -45.341 8.489 -21.432 1.00 19.49 176 SER I N 1
ATOM 6321 C CA . SER E 2 188 ? -45.919 7.723 -20.343 1.00 18.41 176 SER I CA 1
ATOM 6322 C C . SER E 2 188 ? -46.864 6.652 -20.871 1.00 22.13 176 SER I C 1
ATOM 6323 O O . SER E 2 188 ? -47.488 6.843 -21.913 1.00 20.06 176 SER I O 1
ATOM 6326 N N . LEU E 2 189 ? -46.980 5.538 -20.143 1.00 17.40 177 LEU I N 1
ATOM 6327 C CA . LEU E 2 189 ? -48.087 4.615 -20.357 1.00 16.80 177 LEU I CA 1
ATOM 6328 C C . LEU E 2 189 ? -48.494 3.959 -19.050 1.00 16.75 177 LEU I C 1
ATOM 6329 O O . LEU E 2 189 ? -47.751 3.996 -18.069 1.00 16.67 177 LEU I O 1
ATOM 6334 N N . SER E 2 190 ? -49.700 3.395 -19.045 1.00 15.01 178 SER I N 1
ATOM 6335 C CA . SER E 2 190 ? -50.242 2.679 -17.905 1.00 13.23 178 SER I CA 1
ATOM 6336 C C . SER E 2 190 ? -50.410 1.216 -18.263 1.00 20.01 178 SER I C 1
ATOM 6337 O O . SER E 2 190 ? -50.682 0.884 -19.424 1.00 16.86 178 SER I O 1
ATOM 6340 N N . SER E 2 191 ? -50.245 0.346 -17.267 1.00 15.62 179 SER I N 1
ATOM 6341 C CA . SER E 2 191 ? -50.641 -1.049 -17.398 1.00 16.52 179 SER I CA 1
ATOM 6342 C C . SER E 2 191 ? -51.318 -1.504 -16.103 1.00 16.54 179 SER I C 1
ATOM 6343 O O . SER E 2 191 ? -50.770 -1.302 -15.018 1.00 13.74 179 SER I O 1
ATOM 6346 N N . VAL E 2 192 ? -52.513 -2.085 -16.215 1.00 12.85 180 VAL I N 1
ATOM 6347 C CA . VAL E 2 192 ? -53.236 -2.565 -15.040 1.00 12.39 180 VAL I CA 1
ATOM 6348 C C . VAL E 2 192 ? -53.572 -4.042 -15.154 1.00 18.60 180 VAL I C 1
ATOM 6349 O O . VAL E 2 192 ? -53.684 -4.604 -16.252 1.00 19.66 180 VAL I O 1
ATOM 6353 N N . VAL E 2 193 ? -53.716 -4.681 -14.005 1.00 16.89 181 VAL I N 1
ATOM 6354 C CA . VAL E 2 193 ? -54.069 -6.085 -13.992 1.00 17.59 181 VAL I CA 1
ATOM 6355 C C . VAL E 2 193 ? -55.016 -6.379 -12.829 1.00 19.64 181 VAL I C 1
ATOM 6356 O O . VAL E 2 193 ? -54.855 -5.868 -11.712 1.00 15.73 181 VAL I O 1
ATOM 6360 N N . SER E 2 194 ? -56.032 -7.181 -13.126 1.00 22.26 182 SER I N 1
ATOM 6361 C CA . SER E 2 194 ? -57.021 -7.574 -12.139 1.00 22.51 182 SER I CA 1
ATOM 6362 C C . SER E 2 194 ? -56.622 -8.913 -11.540 1.00 24.85 182 SER I C 1
ATOM 6363 O O . SER E 2 194 ? -56.311 -9.851 -12.265 1.00 27.12 182 SER I O 1
ATOM 6366 N N . VAL E 2 195 ? -56.603 -8.986 -10.215 1.00 29.17 183 VAL I N 1
ATOM 6367 C CA . VAL E 2 195 ? -56.238 -10.209 -9.503 1.00 32.97 183 VAL I CA 1
ATOM 6368 C C . VAL E 2 195 ? -57.123 -10.401 -8.279 1.00 36.10 183 VAL I C 1
ATOM 6369 O O . VAL E 2 195 ? -57.759 -9.455 -7.815 1.00 36.16 183 VAL I O 1
ATOM 6373 N N . THR E 2 196 ? -57.157 -11.622 -7.752 1.00 42.10 184 THR I N 1
ATOM 6374 C CA . THR E 2 196 ? -57.936 -11.908 -6.551 1.00 44.35 184 THR I CA 1
ATOM 6375 C C . THR E 2 196 ? -57.286 -11.210 -5.373 1.00 47.84 184 THR I C 1
ATOM 6376 O O . THR E 2 196 ? -56.098 -10.917 -5.420 1.00 50.64 184 THR I O 1
ATOM 6380 N N . SER E 2 197 ? -58.048 -10.919 -4.324 1.00 51.89 185 SER I N 1
ATOM 6381 C CA . SER E 2 197 ? -57.440 -10.342 -3.129 1.00 51.69 185 SER I CA 1
ATOM 6382 C C . SER E 2 197 ? -56.667 -11.422 -2.376 1.00 57.40 185 SER I C 1
ATOM 6383 O O . SER E 2 197 ? -55.738 -11.132 -1.619 1.00 58.50 185 SER I O 1
ATOM 6386 N N . SER E 2 198 ? -57.039 -12.677 -2.620 1.00 59.00 186 SER I N 1
ATOM 6387 C CA . SER E 2 198 ? -56.327 -13.825 -2.061 1.00 58.26 186 SER I CA 1
ATOM 6388 C C . SER E 2 198 ? -54.930 -14.006 -2.682 1.00 63.71 186 SER I C 1
ATOM 6389 O O . SER E 2 198 ? -54.255 -15.015 -2.440 1.00 65.13 186 SER I O 1
ATOM 6392 N N . SER E 2 199 ? -54.490 -13.021 -3.462 1.00 59.64 187 SER I N 1
ATOM 6393 C CA . SER E 2 199 ? -53.274 -13.150 -4.261 1.00 54.44 187 SER I CA 1
ATOM 6394 C C . SER E 2 199 ? -51.991 -12.708 -3.552 1.00 55.52 187 SER I C 1
ATOM 6395 O O . SER E 2 199 ? -51.993 -11.878 -2.633 1.00 52.93 187 SER I O 1
ATOM 6398 N N . GLN E 2 200 ? -50.891 -13.292 -4.013 1.00 57.05 188 GLN I N 1
ATOM 6399 C CA . GLN E 2 200 ? -49.552 -12.854 -3.665 1.00 54.54 188 GLN I CA 1
ATOM 6400 C C . GLN E 2 200 ? -49.239 -11.559 -4.414 1.00 46.75 188 GLN I C 1
ATOM 6401 O O . GLN E 2 200 ? -49.991 -11.136 -5.298 1.00 41.14 188 GLN I O 1
ATOM 6407 N N . PRO E 2 201 ? -48.147 -10.889 -4.036 1.00 45.29 189 PRO I N 1
ATOM 6408 C CA . PRO E 2 201 ? -47.742 -9.669 -4.747 1.00 39.35 189 PRO I CA 1
ATOM 6409 C C . PRO E 2 201 ? -47.526 -9.920 -6.256 1.00 31.83 189 PRO I C 1
ATOM 6410 O O . PRO E 2 201 ? -47.072 -10.996 -6.662 1.00 31.66 189 PRO I O 1
ATOM 6414 N N . VAL E 2 202 ? -47.909 -8.952 -7.081 1.00 23.18 190 VAL I N 1
ATOM 6415 C CA . VAL E 2 202 ? -47.706 -9.068 -8.510 1.00 16.05 190 VAL I CA 1
ATOM 6416 C C . VAL E 2 202 ? -46.620 -8.088 -8.949 1.00 16.59 190 VAL I C 1
ATOM 6417 O O . VAL E 2 202 ? -46.405 -7.073 -8.295 1.00 18.93 190 VAL I O 1
ATOM 6421 N N . THR E 2 203 ? -45.916 -8.394 -10.041 1.00 17.81 191 THR I N 1
ATOM 6422 C CA . THR E 2 203 ? -44.786 -7.555 -10.470 1.00 13.57 191 THR I CA 1
ATOM 6423 C C . THR E 2 203 ? -44.847 -7.137 -11.939 1.00 10.71 191 THR I C 1
ATOM 6424 O O . THR E 2 203 ? -44.962 -7.968 -12.834 1.00 13.21 191 THR I O 1
ATOM 6428 N N . CYS E 2 204 ? -44.739 -5.842 -12.200 1.00 13.97 192 CYS I N 1
ATOM 6429 C CA . CYS E 2 204 ? -44.682 -5.389 -13.588 1.00 13.90 192 CYS I CA 1
ATOM 6430 C C . CYS E 2 204 ? -43.227 -5.240 -14.020 1.00 13.45 192 CYS I C 1
ATOM 6431 O O . CYS E 2 204 ? -42.406 -4.706 -13.270 1.00 15.90 192 CYS I O 1
ATOM 6434 N N . ASN E 2 205 ? -42.918 -5.737 -15.220 1.00 12.47 193 ASN I N 1
ATOM 6435 C CA . ASN E 2 205 ? -41.568 -5.687 -15.786 1.00 12.49 193 ASN I CA 1
ATOM 6436 C C . ASN E 2 205 ? -41.563 -4.748 -16.969 1.00 14.86 193 ASN I C 1
ATOM 6437 O O . ASN E 2 205 ? -42.210 -4.991 -17.994 1.00 15.26 193 ASN I O 1
ATOM 6442 N N . VAL E 2 206 ? -40.824 -3.667 -16.818 1.00 14.39 194 VAL I N 1
ATOM 6443 C CA . VAL E 2 206 ? -40.856 -2.577 -17.769 1.00 15.48 194 VAL I CA 1
ATOM 6444 C C . VAL E 2 206 ? -39.534 -2.497 -18.507 1.00 16.70 194 VAL I C 1
ATOM 6445 O O . VAL E 2 206 ? -38.543 -2.012 -17.964 1.00 19.66 194 VAL I O 1
ATOM 6449 N N . ALA E 2 207 ? -39.513 -2.983 -19.744 1.00 18.11 195 ALA I N 1
ATOM 6450 C CA . ALA E 2 207 ? -38.292 -2.969 -20.540 1.00 15.16 195 ALA I CA 1
ATOM 6451 C C . ALA E 2 207 ? -38.216 -1.710 -21.413 1.00 17.06 195 ALA I C 1
ATOM 6452 O O . ALA E 2 207 ? -39.157 -1.392 -22.130 1.00 17.18 195 ALA I O 1
ATOM 6454 N N . HIS E 2 208 ? -37.101 -0.989 -21.339 1.00 15.19 196 HIS I N 1
ATOM 6455 C CA . HIS E 2 208 ? -36.885 0.161 -22.201 1.00 15.40 196 HIS I CA 1
ATOM 6456 C C . HIS E 2 208 ? -35.589 -0.034 -22.977 1.00 18.43 196 HIS I C 1
ATOM 6457 O O . HIS E 2 208 ? -34.504 0.292 -22.493 1.00 13.94 196 HIS I O 1
ATOM 6464 N N . PRO E 2 209 ? -35.706 -0.576 -24.193 1.00 18.42 197 PRO I N 1
ATOM 6465 C CA . PRO E 2 209 ? -34.528 -1.024 -24.946 1.00 21.06 197 PRO I CA 1
ATOM 6466 C C . PRO E 2 209 ? -33.556 0.105 -25.315 1.00 20.73 197 PRO I C 1
ATOM 6467 O O . PRO E 2 209 ? -32.357 -0.164 -25.428 1.00 20.67 197 PRO I O 1
ATOM 6471 N N . ALA E 2 210 ? -34.031 1.337 -25.468 1.00 15.05 198 ALA I N 1
ATOM 6472 C CA . ALA E 2 210 ? -33.112 2.419 -25.838 1.00 21.03 198 ALA I CA 1
ATOM 6473 C C . ALA E 2 210 ? -32.086 2.754 -24.722 1.00 18.75 198 ALA I C 1
ATOM 6474 O O . ALA E 2 210 ? -31.040 3.333 -24.987 1.00 20.50 198 ALA I O 1
ATOM 6476 N N . THR E 2 211 ? -32.365 2.375 -23.482 1.00 17.40 199 THR I N 1
ATOM 6477 C CA . THR E 2 211 ? -31.414 2.646 -22.406 1.00 17.64 199 THR I CA 1
ATOM 6478 C C . THR E 2 211 ? -30.893 1.353 -21.768 1.00 18.10 199 THR I C 1
ATOM 6479 O O . THR E 2 211 ? -30.193 1.393 -20.760 1.00 18.34 199 THR I O 1
ATOM 6483 N N . ASN E 2 212 ? -31.215 0.218 -22.380 1.00 17.80 200 ASN I N 1
ATOM 6484 C CA . ASN E 2 212 ? -30.812 -1.085 -21.855 1.00 18.11 200 ASN I CA 1
ATOM 6485 C C . ASN E 2 212 ? -31.313 -1.285 -20.429 1.00 20.19 200 ASN I C 1
ATOM 6486 O O . ASN E 2 212 ? -30.629 -1.868 -19.591 1.00 18.79 200 ASN I O 1
ATOM 6491 N N . THR E 2 213 ? -32.521 -0.801 -20.165 1.00 19.44 201 THR I N 1
ATOM 6492 C CA . THR E 2 213 ? -33.090 -0.861 -18.829 1.00 17.00 201 THR I CA 1
ATOM 6493 C C . THR E 2 213 ? -34.299 -1.786 -18.729 1.00 19.90 201 THR I C 1
ATOM 6494 O O . THR E 2 213 ? -35.187 -1.753 -19.586 1.00 18.11 201 THR I O 1
ATOM 6498 N N . LYS E 2 214 ? -34.322 -2.614 -17.684 1.00 16.22 202 LYS I N 1
ATOM 6499 C CA . LYS E 2 214 ? -35.551 -3.281 -17.275 1.00 18.58 202 LYS I CA 1
ATOM 6500 C C . LYS E 2 214 ? -35.836 -2.940 -15.810 1.00 17.90 202 LYS I C 1
ATOM 6501 O O . LYS E 2 214 ? -34.967 -3.079 -14.947 1.00 19.55 202 LYS I O 1
ATOM 6507 N N . VAL E 2 215 ? -37.052 -2.478 -15.541 1.00 13.77 203 VAL I N 1
ATOM 6508 C CA . VAL E 2 215 ? -37.458 -2.122 -14.194 1.00 15.25 203 VAL I CA 1
ATOM 6509 C C . VAL E 2 215 ? -38.564 -3.026 -13.694 1.00 13.81 203 VAL I C 1
ATOM 6510 O O . VAL E 2 215 ? -39.636 -3.090 -14.288 1.00 16.23 203 VAL I O 1
ATOM 6514 N N . ASP E 2 216 ? -38.300 -3.722 -12.599 1.00 13.99 204 ASP I N 1
ATOM 6515 C CA . ASP E 2 216 ? -39.303 -4.559 -11.959 1.00 14.64 204 ASP I CA 1
ATOM 6516 C C . ASP E 2 216 ? -39.880 -3.856 -10.749 1.00 14.99 204 ASP I C 1
ATOM 6517 O O . ASP E 2 216 ? -39.156 -3.561 -9.811 1.00 16.36 204 ASP I O 1
ATOM 6522 N N . LYS E 2 217 ? -41.185 -3.605 -10.774 1.00 12.54 205 LYS I N 1
ATOM 6523 C CA . LYS E 2 217 ? -41.876 -2.975 -9.664 1.00 10.22 205 LYS I CA 1
ATOM 6524 C C . LYS E 2 217 ? -42.908 -3.934 -9.083 1.00 14.45 205 LYS I C 1
ATOM 6525 O O . LYS E 2 217 ? -43.848 -4.331 -9.777 1.00 11.36 205 LYS I O 1
ATOM 6531 N N . THR E 2 218 ? -42.738 -4.310 -7.815 1.00 11.98 206 THR I N 1
ATOM 6532 C CA . THR E 2 218 ? -43.690 -5.225 -7.189 1.00 15.39 206 THR I CA 1
ATOM 6533 C C . THR E 2 218 ? -44.802 -4.416 -6.504 1.00 16.18 206 THR I C 1
ATOM 6534 O O . THR E 2 218 ? -44.532 -3.534 -5.701 1.00 15.99 206 THR I O 1
ATOM 6538 N N . VAL E 2 219 ? -46.050 -4.712 -6.861 1.00 15.38 207 VAL I N 1
ATOM 6539 C CA . VAL E 2 219 ? -47.212 -3.952 -6.396 1.00 20.89 207 VAL I CA 1
ATOM 6540 C C . VAL E 2 219 ? -48.068 -4.773 -5.445 1.00 26.36 207 VAL I C 1
ATOM 6541 O O . VAL E 2 219 ? -48.297 -5.966 -5.676 1.00 25.76 207 VAL I O 1
ATOM 6545 N N . ALA E 2 220 ? -48.558 -4.134 -4.389 1.00 31.79 208 ALA I N 1
ATOM 6546 C CA . ALA E 2 220 ? -49.498 -4.786 -3.475 1.00 39.77 208 ALA I CA 1
ATOM 6547 C C . ALA E 2 220 ? -50.614 -3.827 -3.037 1.00 35.24 208 ALA I C 1
ATOM 6548 O O . ALA E 2 220 ? -50.404 -2.618 -2.952 1.00 32.04 208 ALA I O 1
ATOM 6550 N N . PRO E 2 221 ? -51.811 -4.367 -2.758 1.00 39.78 209 PRO I N 1
ATOM 6551 C CA . PRO E 2 221 ? -52.937 -3.520 -2.332 1.00 39.40 209 PRO I CA 1
ATOM 6552 C C . PRO E 2 221 ? -52.772 -2.941 -0.922 1.00 47.57 209 PRO I C 1
ATOM 6553 O O . PRO E 2 221 ? -51.907 -3.371 -0.156 1.00 45.21 209 PRO I O 1
ATOM 6557 N N . GLY F 3 2 ? -31.009 -19.277 -62.868 1.00 35.96 431 GLY Q N 1
ATOM 6558 C CA . GLY F 3 2 ? -32.366 -19.306 -62.341 1.00 38.82 431 GLY Q CA 1
ATOM 6559 C C . GLY F 3 2 ? -32.781 -17.976 -61.728 1.00 39.00 431 GLY Q C 1
ATOM 6560 O O . GLY F 3 2 ? -32.316 -17.620 -60.642 1.00 37.11 431 GLY Q O 1
ATOM 6561 N N . LYS F 3 3 ? -33.646 -17.242 -62.429 1.00 38.37 432 LYS Q N 1
ATOM 6562 C CA . LYS F 3 3 ? -34.119 -15.928 -61.979 1.00 30.19 432 LYS Q CA 1
ATOM 6563 C C . LYS F 3 3 ? -35.627 -15.913 -61.658 1.00 30.61 432 LYS Q C 1
ATOM 6564 O O . LYS F 3 3 ? -36.359 -16.838 -62.023 1.00 27.77 432 LYS Q O 1
ATOM 6570 N N . ALA F 3 4 ? -36.097 -14.859 -60.995 1.00 25.05 433 ALA Q N 1
ATOM 6571 C CA . ALA F 3 4 ? -37.527 -14.719 -60.751 1.00 23.03 433 ALA Q CA 1
ATOM 6572 C C . ALA F 3 4 ? -38.223 -14.366 -62.050 1.00 25.95 433 ALA Q C 1
ATOM 6573 O O . ALA F 3 4 ? -37.583 -13.898 -62.991 1.00 27.12 433 ALA Q O 1
ATOM 6575 N N . MET F 3 5 ? -39.533 -14.571 -62.108 1.00 23.64 434 MET Q N 1
ATOM 6576 C CA . MET F 3 5 ? -40.258 -14.187 -63.310 1.00 25.61 434 MET Q CA 1
ATOM 6577 C C . MET F 3 5 ? -41.032 -12.897 -63.078 1.00 22.97 434 MET Q C 1
ATOM 6578 O O . MET F 3 5 ? -41.581 -12.680 -62.001 1.00 25.30 434 MET Q O 1
ATOM 6583 N N . TYR F 3 6 ? -41.013 -12.016 -64.071 1.00 20.32 435 TYR Q N 1
ATOM 6584 C CA . TYR F 3 6 ? -41.883 -10.851 -64.069 1.00 20.45 435 TYR Q CA 1
ATOM 6585 C C . TYR F 3 6 ? -43.315 -11.291 -64.340 1.00 22.69 435 TYR Q C 1
ATOM 6586 O O . TYR F 3 6 ? -43.556 -12.248 -65.081 1.00 21.77 435 TYR Q O 1
ATOM 6595 N N . ALA F 3 7 ? -44.272 -10.594 -63.744 1.00 22.72 436 ALA Q N 1
ATOM 6596 C CA . ALA F 3 7 ? -45.649 -10.726 -64.181 1.00 17.32 436 ALA Q CA 1
ATOM 6597 C C . ALA F 3 7 ? -45.747 -10.209 -65.627 1.00 19.89 436 ALA Q C 1
ATOM 6598 O O . ALA F 3 7 ? -44.963 -9.353 -66.037 1.00 20.94 436 ALA Q O 1
ATOM 6600 N N . PRO F 3 8 ? -46.686 -10.750 -66.418 1.00 21.17 437 PRO Q N 1
ATOM 6601 C CA . PRO F 3 8 ? -46.923 -10.231 -67.773 1.00 19.85 437 PRO Q CA 1
ATOM 6602 C C . PRO F 3 8 ? -47.434 -8.781 -67.778 1.00 21.59 437 PRO Q C 1
ATOM 6603 O O . PRO F 3 8 ? -48.008 -8.342 -66.779 1.00 25.36 437 PRO Q O 1
ATOM 6607 N N . PRO F 3 9 ? -47.236 -8.046 -68.888 1.00 22.35 438 PRO Q N 1
ATOM 6608 C CA . PRO F 3 9 ? -47.748 -6.670 -68.993 1.00 24.08 438 PRO Q CA 1
ATOM 6609 C C . PRO F 3 9 ? -49.238 -6.540 -68.676 1.00 25.66 438 PRO Q C 1
ATOM 6610 O O . PRO F 3 9 ? -50.009 -7.486 -68.851 1.00 28.86 438 PRO Q O 1
ATOM 6614 N N . ILE F 3 10 ? -49.630 -5.369 -68.188 1.00 25.33 439 ILE Q N 1
ATOM 6615 C CA . ILE F 3 10 ? -51.024 -5.098 -67.861 1.00 27.34 439 ILE Q CA 1
ATOM 6616 C C . ILE F 3 10 ? -51.896 -5.247 -69.120 1.00 26.88 439 ILE Q C 1
ATOM 6617 O O . ILE F 3 10 ? -51.585 -4.682 -70.176 1.00 22.51 439 ILE Q O 1
ATOM 6622 N N . ARG F 3 11 ? -52.967 -6.029 -69.014 1.00 26.43 440 ARG Q N 1
ATOM 6623 C CA . ARG F 3 11 ? -53.927 -6.147 -70.111 1.00 30.66 440 ARG Q CA 1
ATOM 6624 C C . ARG F 3 11 ? -54.664 -4.839 -70.300 1.00 26.33 440 ARG Q C 1
ATOM 6625 O O . ARG F 3 11 ? -55.235 -4.319 -69.338 1.00 26.35 440 ARG Q O 1
#

Nearest PDB structures (foldseek):
  4zto-assembly2_I  TM=1.005E+00  e=1.191E-40  Oryctolagus cuniculus
  9f1i-assembly2_I  TM=9.617E-01  e=5.312E-33  Oryctolagus cuniculus
  9f18-assembly2_I  TM=9.626E-01  e=7.613E-32  Oryctolagus cuniculus
  8ef2-assembly1_H  TM=9.370E-01  e=8.085E-26  Macaca mulatta
  5uko-assembly1_H  TM=9.053E-01  e=1.349E-25  Macaca mulatta

Foldseek 3Di:
DQAKAKPDQEAEEEQQAKDKIKIFGPWFDFQQKWKWWDAPPDDIHTQDGSQAHGDPPHDPQFGGDDGTTMIMTMHGRDALLRFTKMKMFGADDPDPPDGGTDIYPIYGYQYAFDFDAWDKDKDFFDPPPQVVQKTKIKMKTDWGPDDKDKWKAFQRRTDDPQKDKDKDAQDRHTGTIMIIIMHMDTSVVVVVTFKIKMWIGDPPDIDMDIGTPVND/DAKAKDFAAEDAQQAKTKMKIFAPDDDDPFKKKKFKWWAAPPGDIHTAKIFILDPVRDMDGDPVHPPFWDWDDPDSTMIMIMGGNDDQVPFTWMKIFMAGDCPPVPGRHDTPYIYPTGTHGHHPDQWDAWDKDKAFPDPPDDDDFKGKIKIKTDFTPDDDKDKDKPVVPDDPQKDWDDWDADPVGGIITMIMGMDGQVDDWMWMWIDDVNVRDIDIDTDHD/DDDDDDDDDPD/DQDKAKDDQEEEEEQQAKDKIKIFTPWFDFQQKWKWWAAPPDDIDTQGGSQFDGDPPHDPLWGKDDGTTMIMTMRGRDALLRQTKMKMFGADDPDPVDGGTDIYPIYGYAYAFDFDAWDKDKAFFDPPPQVVFKGKIKMKTPWGDDDKDKWKDFQNHTDDDQKDKDKDAQDRHGGTIMMMMMHMDTSVVVVPTFKIKMWIGDPPDIDIDIGTDVVD/DAKAKDFAAEDAAQAKTKIKIFAPPDDLVFKKKKFKWWAAVPGDIHTAKIFILDPVRDIGGDPVNVPFWDWADPDSGMIMIMGGNDDQVPFTWMKIFMAGDCPVNPGRHDTDHIHPTDTHGHHPDQWDAWDKDKAFDDPVDDDDQKGKIKIKTWFTDDDDKDKDKPVNPDDPAKDKDDWDADPVRGIMTMMMGMDGLPDDWMWMWIDDVNVRDIDIDTDHD/DDDDDDDDDD

Radius of gyration: 34.76 Å; Cα contacts (8 Å, |Δi|>4): 2415; chains: 6; bounding box: 82×55×113 Å

B-factor: mean 20.85, std 9.3, range [5.27, 68.51]

Sequence (895 aa):
GPVLTQTPPSASEPVGGTVTIKCQASQAIDEYLGWYQQKPGQRPKLLMYYASTLASGVPSRFKGSGSGTQFTLTISDLECADAATYYCQNYYVGSSTNYAFTFGGGTEVVVKGDPVAPTVLIFPPAADQVATGTVTIVCVANKYFPDVTVTWEVDGTTQTTGIENSKTPQNSADCTYNLSSTLTLTSTQYNSHKEYTCKVTQGTTSVVQSFNRGDCQSLEESGGGPVKPGGTLTLTCKASGIDFSSFYYMCWVRQAPGKGLEWIACIVTDITGESYYATWAKGRFAISKTSSTTVTLQMTSLTAADTATYFCARGDTYGYGDTVYALNLWGPGTLVTVSSGQPKAPSVFPLAPCCGDTPSSTVTLGCLVKGYLPEPVTVTWNSGTLTNGVRTFPSVRQSSGLYSLSSVVSVTSSSQPVTCNVAHPATNTKVDKTVAPGKAMYAPPIRGGPVLTQTPPSASEPVGGTVTIKCQASQAIDEYLGWYQQKPGQRPKLLMYYASTLASGVPSRFKGSGSGTQFTLTISDLECADAATYYCQNYYVGSSTNYAFTFGGGTEVVVKGDPVAPTVLIFPPAADQVATGTVTIVCVANKYFPDVTVTWEVDGTTQTTGIENSKTPQNSADCTYNLSSTLTLTSTQYNSHKEYTCKVTQGTTSVVQSFNRGDCQSLEESGGGPVKPGGTLTLTCKASGIDFSSFYYMCWVRQAPGKGLEWIACIVTDITGESYYATWAKGRFAISKTSSTTVTLQMTSLTAADTATYFCARGDTYGYGDTVYALNLWGPGTLVTVSSGQPKAPSVFPLAPCCGDTPSSTVTLGCLVKGYLPEPVTVTWNSGTLTNGVRTFPSVRQSSGLYSLSSVVSVTSSSQPVTCNVAHPATNTKVDKTVAPGKAMYAPPIR